Protein AF-A0A920FNK9-F1 (afdb_monomer)

Secondary structure (DSSP, 8-state):
---EEEEEEEETTSEEE-TT---GGG--GGGTTTS-TT--TTHHHHHHTEEEEEEEHHHHHHHHTTSS-S-TTSEEEEE-SS--S--TT-PEEE-S-HHHHHHHHHHH-SSEEEEES-HHHHHHHHHTT---EEEEEEES---SSSEESSSS-PPP--EEEEEEEE-TTS-EEEEEEE------STTSSPPGGG--S-HHHHHHHHHHHH-TTS-EEEEE--TTS-HHHHHHHHGGG-B-TTSPBPPEEEEPTT--HHHHHEEE-HHHHHHHS-PPEEEPHHHHTTTSEEEETTGGGS-HHHHHHHHHHHHHSEEEEEETTEEEEEE---EEEEEE-GGG-PPPHHHHTTEEEEEE------HHHHHHHHHHHHHHHH-HHHHHHHHHHHHHHHHHHHHHHHHHGGG-B--HHHHHHHHHHHHHTT--SSHHHHHHHHHHHHHHHHHT-SB--HHHHHHHHHHHHTTTS------PPP--------------------------------PPPP--------HHHHHHHHPPPP----S---BPP--EESS--TTPEE-HHHHHHHHHHTT--TTSPP---EEPPPPPPEEEEEEE----TTHHHHHHHHHHHHHHTTGGG---EEEEEEEETTEEEEEEEEE-HHHHHHHHHT-----S---HHHHHHHHHHHHHHH-B-TT-EEEEE--------TTS-HHHHHHHHHHHHHHHHTT-SEEEEEE----TTTTTHHHHHHTTTTPEEEE--

Radius of gyration: 37.66 Å; Cα contacts (8 Å, |Δi|>4): 1183; chains: 1; bounding box: 85×75×133 Å

Solvent-accessible surface area (backbone atoms only — not comparable to full-atom values): 43661 Å² total; per-residue (Å²): 127,38,44,33,32,39,64,50,61,29,28,75,79,48,31,57,24,39,80,88,61,54,65,64,87,79,65,46,63,75,73,52,68,86,52,71,104,75,82,57,92,58,48,71,66,52,56,74,51,44,50,36,38,39,31,35,47,74,44,52,57,55,49,53,76,73,55,74,77,92,57,90,87,48,51,34,39,32,43,40,99,67,80,71,96,73,70,94,75,81,55,46,74,43,73,81,64,66,68,66,52,47,60,55,46,42,74,72,43,92,39,22,33,33,46,46,70,55,15,66,57,48,36,53,38,55,76,65,70,61,59,52,33,40,35,44,31,42,37,88,44,76,70,95,53,48,42,35,60,48,74,62,96,69,83,92,78,59,67,38,79,72,46,75,52,75,51,97,76,66,35,38,36,41,31,30,34,69,59,80,84,76,93,58,77,87,46,72,60,61,58,56,79,75,59,75,72,62,60,70,56,52,49,52,51,51,39,39,71,41,38,53,77,64,37,27,39,35,43,35,32,66,92,85,72,51,63,69,56,52,60,58,13,49,53,76,65,40,65,38,100,86,74,46,79,40,38,77,35,75,51,58,69,81,62,48,68,53,54,39,69,22,53,75,51,67,83,48,37,84,78,71,78,66,47,71,63,50,82,9,51,49,50,63,6,38,73,18,27,36,36,29,62,45,48,58,67,41,58,66,72,59,52,50,54,49,53,47,17,35,68,69,29,36,45,76,49,74,57,92,92,43,78,46,81,44,67,18,44,20,34,36,40,32,32,35,39,65,91,82,44,72,63,56,68,77,61,48,69,64,31,31,29,22,37,76,55,74,91,84,64,51,75,66,54,49,51,50,51,53,48,56,52,47,49,36,72,76,39,34,59,63,47,45,60,71,47,41,65,60,44,52,52,50,38,52,51,43,52,52,19,38,70,43,43,83,69,44,42,78,55,70,69,56,54,51,52,45,51,54,51,41,57,75,71,67,60,80,79,63,60,64,54,54,30,23,56,54,41,9,37,39,43,18,19,66,74,68,48,62,46,55,53,69,68,27,42,55,51,17,46,54,36,41,38,61,66,70,58,74,80,77,79,77,83,77,80,85,79,80,87,80,87,84,89,84,92,87,88,82,90,81,84,89,87,84,83,89,84,90,83,90,83,92,82,89,77,98,79,77,82,60,78,66,71,75,71,82,87,65,88,56,64,74,60,48,51,62,71,65,63,81,81,82,85,75,93,76,77,98,66,73,62,37,69,64,57,70,29,77,62,80,52,102,70,36,47,77,32,63,70,57,14,51,54,49,15,54,76,69,69,60,50,95,90,56,84,73,48,50,20,17,28,41,55,80,73,63,37,38,39,42,36,39,42,51,31,22,48,56,96,57,31,58,61,38,46,30,49,51,50,47,41,54,64,67,61,48,45,82,77,47,86,45,34,34,29,35,39,36,36,43,66,71,39,82,44,68,80,30,81,72,36,48,41,65,55,51,51,52,57,56,73,66,60,49,69,51,32,44,60,34,54,58,50,62,52,50,50,56,46,49,54,50,42,67,74,60,34,43,55,79,75,21,34,40,38,39,38,42,82,80,62,74,48,66,56,101,88,51,55,64,68,58,51,48,53,52,33,38,56,50,47,26,60,49,35,73,62,40,80,42,40,37,36,40,27,49,74,57,55,93,90,40,66,61,52,61,55,67,54,35,73,82,26,82,49,43,78,41,81,46,124

pLDDT: mean 73.98, std 18.45, range [22.45, 96.62]

Nearest PDB structures (foldseek):
  8osg-assembly1_B  TM=8.696E-01  e=8.739E-23  Nostoc sp. PCC 7120 = FACHB-418
  8osf-assembly1_A  TM=8.757E-01  e=1.902E-21  Nostoc sp. PCC 7120 = FACHB-418
  8osf-assembly1_D  TM=8.673E-01  e=5.791E-20  Nostoc sp. PCC 7120 = FACHB-418
  8osf-assembly1_E  TM=8.632E-01  e=6.851E-20  Nostoc sp. PCC 7120 = FACHB-418
  8osh-assembly1_B  TM=8.498E-01  e=2.627E-19  Nostoc sp. PCC 7120 = FACHB-418

Structure (mmCIF, N/CA/C/O backbone):
data_AF-A0A920FNK9-F1
#
_entry.id   AF-A0A920FNK9-F1
#
loop_
_atom_site.group_PDB
_atom_site.id
_atom_site.type_symbol
_atom_site.label_atom_id
_atom_site.label_alt_id
_atom_site.label_comp_id
_atom_site.label_asym_id
_atom_site.label_entity_id
_atom_site.label_seq_id
_atom_site.pdbx_PDB_ins_code
_atom_site.Cartn_x
_atom_site.Cartn_y
_atom_site.Cartn_z
_atom_site.occupancy
_atom_site.B_iso_or_equiv
_atom_site.auth_seq_id
_atom_site.auth_comp_id
_atom_site.auth_asym_id
_atom_site.auth_atom_id
_atom_site.pdbx_PDB_model_num
ATOM 1 N N . MET A 1 1 ? 23.063 -9.721 -36.815 1.00 60.94 1 MET A N 1
ATOM 2 C CA . MET A 1 1 ? 22.077 -9.275 -37.817 1.00 60.94 1 MET A CA 1
ATOM 3 C C . MET A 1 1 ? 21.977 -7.776 -37.701 1.00 60.94 1 MET A C 1
ATOM 5 O O . MET A 1 1 ? 22.149 -7.260 -36.605 1.00 60.94 1 MET A O 1
ATOM 9 N N . SER A 1 2 ? 21.777 -7.105 -38.820 1.00 78.00 2 SER A N 1
ATOM 10 C CA . SER A 1 2 ? 21.574 -5.665 -38.888 1.00 78.00 2 SER A CA 1
ATOM 11 C C . SER A 1 2 ? 20.220 -5.295 -38.267 1.00 78.00 2 SER A C 1
ATOM 13 O O . SER A 1 2 ? 19.192 -5.883 -38.608 1.00 78.00 2 SER A O 1
ATOM 15 N N . GLU A 1 3 ? 20.236 -4.366 -37.308 1.00 86.56 3 GLU A N 1
ATOM 16 C CA . GLU A 1 3 ? 19.030 -3.858 -36.639 1.00 86.56 3 GLU A CA 1
ATOM 17 C C . GLU A 1 3 ? 18.458 -2.673 -37.420 1.00 86.56 3 GLU A C 1
ATOM 19 O O . GLU A 1 3 ? 19.208 -1.818 -37.898 1.00 86.56 3 GLU A O 1
ATOM 24 N N . VAL A 1 4 ? 17.134 -2.600 -37.521 1.00 88.50 4 VAL A N 1
ATOM 25 C CA . VAL A 1 4 ? 16.397 -1.421 -37.976 1.00 88.50 4 VAL A CA 1
ATOM 26 C C . VAL A 1 4 ? 16.163 -0.522 -36.771 1.00 88.50 4 VAL A C 1
ATOM 28 O O . VAL A 1 4 ? 15.435 -0.879 -35.844 1.00 88.50 4 VAL A O 1
ATOM 31 N N . ILE A 1 5 ? 16.790 0.648 -36.782 1.00 90.56 5 ILE A N 1
ATOM 32 C CA . ILE A 1 5 ? 16.774 1.590 -35.668 1.00 90.56 5 ILE A CA 1
ATOM 33 C C . ILE A 1 5 ? 16.030 2.853 -36.090 1.00 90.56 5 ILE A C 1
ATOM 35 O O . ILE A 1 5 ? 16.429 3.521 -37.046 1.00 90.56 5 ILE A O 1
ATOM 39 N N . LEU A 1 6 ? 14.988 3.218 -35.343 1.00 90.19 6 LEU A N 1
ATOM 40 C CA . LEU A 1 6 ? 14.346 4.526 -35.446 1.00 90.19 6 LEU A CA 1
ATOM 41 C C . LEU A 1 6 ? 15.038 5.490 -34.476 1.00 90.19 6 LEU A C 1
ATOM 43 O O . LEU A 1 6 ? 14.807 5.414 -33.274 1.00 90.19 6 LEU A O 1
ATOM 47 N N . TYR A 1 7 ? 15.892 6.373 -34.997 1.00 87.94 7 TYR A N 1
ATOM 48 C CA . TYR A 1 7 ? 16.562 7.430 -34.228 1.00 87.94 7 TYR A CA 1
ATOM 49 C C . TYR A 1 7 ? 15.921 8.777 -34.563 1.00 87.94 7 TYR A C 1
ATOM 51 O O . TYR A 1 7 ? 16.027 9.219 -35.710 1.00 87.94 7 TYR A O 1
ATOM 59 N N . ILE A 1 8 ? 15.248 9.418 -33.600 1.00 87.06 8 ILE A N 1
ATOM 60 C CA . ILE A 1 8 ? 14.471 10.643 -33.851 1.00 87.06 8 ILE A CA 1
ATOM 61 C C . ILE A 1 8 ? 14.294 11.524 -32.605 1.00 87.06 8 ILE A C 1
ATOM 63 O O . ILE A 1 8 ? 14.199 11.024 -31.484 1.00 87.06 8 ILE A O 1
ATOM 67 N N . ALA A 1 9 ? 14.213 12.841 -32.809 1.00 85.81 9 ALA A N 1
ATOM 68 C CA . ALA A 1 9 ? 13.863 13.813 -31.774 1.00 85.81 9 ALA A CA 1
ATOM 69 C C . ALA A 1 9 ? 12.359 14.138 -31.795 1.00 85.81 9 ALA A C 1
ATOM 71 O O . ALA A 1 9 ? 11.757 14.234 -32.865 1.00 85.81 9 ALA A O 1
ATOM 72 N N . VAL A 1 10 ? 11.753 14.307 -30.619 1.00 86.50 10 VAL A N 1
ATOM 73 C CA . VAL A 1 10 ? 10.321 14.580 -30.441 1.00 86.50 10 VAL A CA 1
ATOM 74 C C . VAL A 1 10 ? 10.114 15.682 -29.396 1.00 86.50 10 VAL A C 1
ATOM 76 O O . VAL A 1 10 ? 10.847 15.764 -28.409 1.00 86.50 10 VAL A O 1
ATOM 79 N N . SER A 1 11 ? 9.109 16.525 -29.611 1.00 84.06 11 SER A N 1
ATOM 80 C CA . SER A 1 11 ? 8.631 17.520 -28.648 1.00 84.06 11 SER A CA 1
ATOM 81 C C . SER A 1 11 ? 7.844 16.860 -27.501 1.00 84.06 11 SER A C 1
ATOM 83 O O . SER A 1 11 ? 7.401 15.716 -27.619 1.00 84.06 11 SER A O 1
ATOM 85 N N . LEU A 1 12 ? 7.599 17.565 -26.392 1.00 78.19 12 LEU A N 1
ATOM 86 C CA . LEU A 1 12 ? 6.848 17.019 -25.245 1.00 78.19 12 LEU A CA 1
ATOM 87 C C . LEU A 1 12 ? 5.403 16.621 -25.590 1.00 78.19 12 LEU A C 1
ATOM 89 O O . LEU A 1 12 ? 4.843 15.720 -24.972 1.00 78.19 12 LEU A O 1
ATOM 93 N N . ASP A 1 13 ? 4.807 17.266 -26.589 1.00 78.12 13 ASP A N 1
ATOM 94 C CA . ASP A 1 13 ? 3.483 16.962 -27.141 1.00 78.12 13 ASP A CA 1
ATOM 95 C C . ASP A 1 13 ? 3.494 15.966 -28.318 1.00 78.12 13 ASP A C 1
ATOM 97 O O . ASP A 1 13 ? 2.445 15.683 -28.906 1.00 78.12 13 ASP A O 1
ATOM 101 N N . GLY A 1 14 ? 4.650 15.370 -28.632 1.00 80.38 14 GLY A N 1
ATOM 102 C CA . GLY A 1 14 ? 4.762 14.242 -29.563 1.00 80.38 14 GLY A CA 1
ATOM 103 C C . GLY A 1 14 ? 4.848 14.619 -31.046 1.00 80.38 14 GLY A C 1
ATOM 104 O O . GLY A 1 14 ? 4.527 13.793 -31.912 1.00 80.38 14 GLY A O 1
ATOM 105 N N . PHE A 1 15 ? 5.279 15.841 -31.355 1.00 85.19 15 PHE A N 1
ATOM 106 C CA . PHE A 1 15 ? 5.540 16.309 -32.716 1.00 85.19 15 PHE A CA 1
ATOM 107 C C . PHE A 1 15 ? 7.036 16.223 -33.053 1.00 85.19 15 PHE A C 1
ATOM 109 O O . PHE A 1 15 ? 7.897 16.439 -32.205 1.00 85.19 15 PHE A O 1
ATOM 116 N N . ILE A 1 16 ? 7.344 15.890 -34.307 1.00 86.00 16 ILE A N 1
ATOM 117 C CA . ILE A 1 16 ? 8.718 15.799 -34.840 1.00 86.00 16 ILE A CA 1
ATOM 118 C C . ILE A 1 16 ? 9.100 17.027 -35.674 1.00 86.00 16 ILE A C 1
ATOM 120 O O . ILE A 1 16 ? 10.277 17.280 -35.904 1.00 86.00 16 ILE A O 1
ATOM 124 N N . ALA A 1 17 ? 8.107 17.780 -36.148 1.00 83.94 17 ALA A N 1
ATOM 125 C CA . ALA A 1 17 ? 8.296 19.037 -36.862 1.00 83.94 17 ALA A CA 1
ATOM 126 C C . ALA A 1 17 ? 7.014 19.885 -36.780 1.00 83.94 17 ALA A C 1
ATOM 128 O O . ALA A 1 17 ? 5.923 19.306 -36.723 1.00 83.94 17 ALA A O 1
ATOM 129 N N . PRO A 1 18 ? 7.093 21.225 -36.845 1.00 83.50 18 PRO A N 1
ATOM 130 C CA . PRO A 1 18 ? 5.927 22.097 -36.972 1.00 83.50 18 PRO A CA 1
ATOM 131 C C . PRO A 1 18 ? 5.222 21.914 -38.337 1.00 83.50 18 PRO A C 1
ATOM 133 O O . PRO A 1 18 ? 5.713 21.182 -39.204 1.00 83.50 18 PRO A O 1
ATOM 136 N N . PRO A 1 19 ? 4.069 22.569 -38.588 1.00 81.06 19 PRO A N 1
ATOM 137 C CA . PRO A 1 19 ? 3.312 22.406 -39.837 1.00 81.06 19 PRO A CA 1
ATOM 138 C C . PRO A 1 19 ? 4.106 22.764 -41.103 1.00 81.06 19 PRO A C 1
ATOM 140 O O . PRO A 1 19 ? 3.922 22.134 -42.144 1.00 81.06 19 PRO A O 1
ATOM 143 N N . ASN A 1 20 ? 5.026 23.727 -40.999 1.00 78.12 20 ASN A N 1
ATOM 144 C CA . ASN A 1 20 ? 5.933 24.131 -42.079 1.00 78.12 20 ASN A CA 1
ATOM 145 C C . ASN A 1 20 ? 7.049 23.103 -42.360 1.00 78.12 20 ASN A C 1
ATOM 147 O O . ASN A 1 20 ? 7.769 23.246 -43.338 1.00 78.12 20 ASN A O 1
ATOM 151 N N . GLY A 1 21 ? 7.192 22.070 -41.525 1.00 73.12 21 GLY A N 1
ATOM 152 C CA . GLY A 1 21 ? 8.229 21.051 -41.648 1.00 73.12 21 GLY A CA 1
ATOM 153 C C . GLY A 1 21 ? 9.612 21.478 -41.157 1.00 73.12 21 GLY A C 1
ATOM 154 O O . GLY A 1 21 ? 10.506 20.648 -41.210 1.00 73.12 21 GLY A O 1
ATOM 155 N N . SER A 1 22 ? 9.801 22.704 -40.662 1.00 74.94 22 SER A N 1
ATOM 156 C CA . SER A 1 22 ? 11.111 23.201 -40.215 1.00 74.94 22 SER A CA 1
ATOM 157 C C . SER A 1 22 ? 11.700 22.362 -39.067 1.00 74.94 22 SER A C 1
ATOM 159 O O . SER A 1 22 ? 10.977 21.802 -38.239 1.00 74.94 22 SER A O 1
ATOM 161 N N . VAL A 1 23 ? 13.030 22.288 -39.017 1.00 74.25 23 VAL A N 1
ATOM 162 C CA . VAL A 1 23 ? 13.797 21.674 -37.922 1.00 74.25 23 VAL A CA 1
ATOM 163 C C . VAL A 1 23 ? 14.470 22.715 -37.021 1.00 74.25 23 VAL A C 1
ATOM 165 O O . VAL A 1 23 ? 15.098 22.336 -36.043 1.00 74.25 23 VAL A O 1
ATOM 168 N N . ASP A 1 24 ? 14.266 24.013 -37.277 1.00 73.38 24 ASP A N 1
ATOM 169 C CA . ASP A 1 24 ? 14.942 25.131 -36.588 1.00 73.38 24 ASP A CA 1
ATOM 170 C C . ASP A 1 24 ? 14.664 25.160 -35.077 1.00 73.38 24 ASP A C 1
ATOM 172 O O . ASP A 1 24 ? 15.441 25.691 -34.290 1.00 73.38 24 ASP A O 1
ATOM 176 N N . TRP A 1 25 ? 13.554 24.556 -34.652 1.00 75.06 25 TRP A N 1
ATOM 177 C CA . TRP A 1 25 ? 13.193 24.402 -33.241 1.00 75.06 25 TRP A CA 1
ATOM 178 C C . TRP A 1 25 ? 14.169 23.498 -32.460 1.00 75.06 25 TRP A C 1
ATOM 180 O O . TRP A 1 25 ? 14.198 23.540 -31.229 1.00 75.06 25 TRP A O 1
ATOM 190 N N . LEU A 1 26 ? 14.969 22.691 -33.168 1.00 70.62 26 LEU A N 1
ATOM 191 C CA . LEU A 1 26 ? 16.077 21.907 -32.617 1.00 70.62 26 LEU A CA 1
ATOM 192 C C . LEU A 1 26 ? 17.373 22.730 -32.493 1.00 70.62 26 LEU A C 1
ATOM 194 O O . LEU A 1 26 ? 18.241 22.354 -31.712 1.00 70.62 26 LEU A O 1
ATOM 198 N N . ASP A 1 27 ? 17.477 23.852 -33.210 1.00 61.84 27 ASP A N 1
ATOM 199 C CA . ASP A 1 27 ? 18.672 24.703 -33.338 1.00 61.84 27 ASP A CA 1
ATOM 200 C C . ASP A 1 27 ? 18.608 25.983 -32.474 1.00 61.84 27 ASP A C 1
ATOM 202 O O . ASP A 1 27 ? 19.386 26.925 -32.655 1.00 61.84 27 ASP A O 1
ATOM 206 N N . GLU A 1 28 ? 17.684 26.067 -31.507 1.00 54.16 28 GLU A N 1
ATOM 207 C CA . GLU A 1 28 ? 17.593 27.245 -30.639 1.00 54.16 28 GLU A CA 1
ATOM 208 C C . GLU A 1 28 ? 18.903 27.469 -29.855 1.00 54.16 28 GLU A C 1
ATOM 210 O O . GLU A 1 28 ? 19.355 26.594 -29.117 1.00 54.16 28 GLU A O 1
ATOM 215 N N . LYS A 1 29 ? 19.460 28.690 -29.929 1.00 49.50 29 LYS A N 1
ATOM 216 C CA . LYS A 1 29 ? 20.692 29.137 -29.235 1.00 49.50 29 LYS A CA 1
ATOM 217 C C . LYS A 1 29 ? 20.780 28.753 -27.750 1.00 49.50 29 LYS A C 1
ATOM 219 O O . LYS A 1 29 ? 21.873 28.578 -27.229 1.00 49.50 29 LYS A O 1
ATOM 224 N N . ARG A 1 30 ? 19.647 28.541 -27.074 1.00 47.00 30 ARG A N 1
ATOM 225 C CA . ARG A 1 30 ? 19.576 28.043 -25.687 1.00 47.00 30 ARG A CA 1
ATOM 226 C C . ARG A 1 30 ? 20.180 26.644 -25.476 1.00 47.00 30 ARG A C 1
ATOM 228 O O . ARG A 1 30 ? 20.457 26.285 -24.340 1.00 47.00 30 ARG A O 1
ATOM 235 N N . PHE A 1 31 ? 20.338 25.850 -26.538 1.00 49.56 31 PHE A N 1
ATOM 236 C CA . PHE A 1 31 ? 21.009 24.546 -26.512 1.00 49.56 31 PHE A CA 1
ATOM 237 C C . PHE A 1 31 ? 22.522 24.659 -26.785 1.00 49.56 31 PHE A C 1
ATOM 239 O O . PHE A 1 31 ? 23.234 23.671 -26.643 1.00 49.56 31 PHE A O 1
ATOM 246 N N . GLN A 1 32 ? 23.003 25.856 -27.147 1.00 43.69 32 GLN A N 1
ATOM 247 C CA . GLN A 1 32 ? 24.414 26.204 -27.369 1.00 43.69 32 GLN A CA 1
ATOM 248 C C . GLN A 1 32 ? 24.965 27.122 -26.257 1.00 43.69 32 GLN A C 1
ATOM 250 O O . GLN A 1 32 ? 26.163 27.124 -25.982 1.00 43.69 32 GLN A O 1
ATOM 255 N N . ASP A 1 33 ? 24.104 27.880 -25.569 1.00 40.19 33 ASP A N 1
ATOM 256 C CA . ASP A 1 33 ? 24.490 28.749 -24.454 1.00 40.19 33 ASP A CA 1
ATOM 257 C C . ASP A 1 33 ? 24.756 27.934 -23.175 1.00 40.19 33 ASP A C 1
ATOM 259 O O . ASP A 1 33 ? 23.864 27.687 -22.362 1.00 40.19 33 ASP A O 1
ATOM 263 N N . GLY A 1 34 ? 26.016 27.535 -22.982 1.00 43.62 34 GLY A N 1
ATOM 264 C CA . GLY A 1 34 ? 26.515 26.936 -21.736 1.00 43.62 34 GLY A CA 1
ATOM 265 C C . GLY A 1 34 ? 27.302 25.638 -21.901 1.00 43.62 34 GLY A C 1
ATOM 266 O O . GLY A 1 34 ? 27.902 25.181 -20.931 1.00 43.62 34 GLY A O 1
ATOM 267 N N . VAL A 1 35 ? 27.359 25.080 -23.111 1.00 39.47 35 VAL A N 1
ATOM 268 C CA . VAL A 1 35 ? 28.115 23.863 -23.419 1.00 39.47 35 VAL A CA 1
ATOM 269 C C . VAL A 1 35 ? 28.927 24.112 -24.687 1.00 39.47 35 VAL A C 1
ATOM 271 O O . VAL A 1 35 ? 28.447 24.770 -25.604 1.00 39.47 35 VAL A O 1
ATOM 274 N N . GLY A 1 36 ? 30.190 23.676 -24.710 1.00 40.16 36 GLY A N 1
ATOM 275 C CA . GLY A 1 36 ? 31.099 23.917 -25.836 1.00 40.16 36 GLY A CA 1
ATOM 276 C C . GLY A 1 36 ? 30.513 23.461 -27.176 1.00 40.16 36 GLY A C 1
ATOM 277 O O . GLY A 1 36 ? 29.652 22.586 -27.208 1.00 40.16 36 GLY A O 1
ATOM 278 N N . GLU A 1 37 ? 31.022 24.028 -28.271 1.00 45.09 37 GLU A N 1
ATOM 279 C CA . GLU A 1 37 ? 30.599 23.850 -29.678 1.00 45.09 37 GLU A CA 1
ATOM 280 C C . GLU A 1 37 ? 30.575 22.384 -30.206 1.00 45.09 37 GLU A C 1
ATOM 282 O O . GLU A 1 37 ? 30.440 22.151 -31.405 1.00 45.09 37 GLU A O 1
ATOM 287 N N . GLU A 1 38 ? 30.704 21.368 -29.345 1.00 47.91 38 GLU A N 1
ATOM 288 C CA . GLU A 1 38 ? 30.935 19.962 -29.694 1.00 47.91 38 GLU A CA 1
ATOM 289 C C . GLU A 1 38 ? 29.855 18.955 -29.238 1.00 47.91 38 GLU A C 1
ATOM 291 O O . GLU A 1 38 ? 29.953 17.784 -29.622 1.00 47.91 38 GLU A O 1
ATOM 296 N N . GLU A 1 39 ? 28.827 19.332 -28.464 1.00 57.03 39 GLU A N 1
ATOM 297 C CA . GLU A 1 39 ? 27.787 18.370 -28.041 1.00 57.03 39 GLU A CA 1
ATOM 298 C C . GLU A 1 39 ? 26.797 18.025 -29.173 1.00 57.03 39 GLU A C 1
ATOM 300 O O . GLU A 1 39 ? 26.060 18.872 -29.665 1.00 57.03 39 GLU A O 1
ATOM 305 N N . ASP A 1 40 ? 26.756 16.748 -29.580 1.00 62.38 40 ASP A N 1
ATOM 306 C CA . ASP A 1 40 ? 25.964 16.246 -30.718 1.00 62.38 40 ASP A CA 1
ATOM 307 C C . ASP A 1 40 ? 24.857 15.248 -30.319 1.00 62.38 40 ASP A C 1
ATOM 309 O O . ASP A 1 40 ? 24.348 14.500 -31.158 1.00 62.38 40 ASP A O 1
ATOM 313 N N . PHE A 1 41 ? 24.535 15.162 -29.025 1.00 68.06 41 PHE A N 1
ATOM 314 C CA . PHE A 1 41 ? 23.553 14.228 -28.454 1.00 68.06 41 PHE A CA 1
ATOM 315 C C . PHE A 1 41 ? 23.780 12.743 -28.818 1.00 68.06 41 PHE A C 1
ATOM 317 O O . PHE A 1 41 ? 22.845 11.942 -28.799 1.00 68.06 41 PHE A O 1
ATOM 324 N N . GLY A 1 42 ? 25.022 12.352 -29.139 1.00 69.44 42 GLY A N 1
ATOM 325 C CA . GLY A 1 42 ? 25.382 10.989 -29.542 1.00 69.44 42 GLY A CA 1
ATOM 326 C C . GLY A 1 42 ? 25.190 10.691 -31.035 1.00 69.44 42 GLY A C 1
ATOM 327 O O . GLY A 1 42 ? 25.428 9.556 -31.465 1.00 69.44 42 GLY A O 1
ATOM 328 N N . TYR A 1 43 ? 24.815 11.689 -31.840 1.00 76.31 43 TYR A N 1
ATOM 329 C CA . TYR A 1 43 ? 24.506 11.554 -33.264 1.00 76.31 43 TYR A CA 1
ATOM 330 C C . TYR A 1 43 ? 25.689 11.040 -34.101 1.00 76.31 43 TYR A C 1
ATOM 332 O O . TYR A 1 43 ? 25.535 10.070 -34.848 1.00 76.31 43 TYR A O 1
ATOM 340 N N . LYS A 1 44 ? 26.903 11.591 -33.943 1.00 78.19 44 LYS A N 1
ATOM 341 C CA . LYS A 1 44 ? 28.099 11.129 -34.680 1.00 78.19 44 LYS A CA 1
ATOM 342 C C . LYS A 1 44 ? 28.467 9.695 -34.297 1.00 78.19 44 LYS A C 1
ATOM 344 O O . LYS A 1 44 ? 28.921 8.927 -35.145 1.00 78.19 44 LYS A O 1
ATOM 349 N N . SER A 1 45 ? 28.275 9.312 -33.032 1.00 78.88 45 SER A N 1
ATOM 350 C CA . SER A 1 45 ? 28.513 7.938 -32.558 1.00 78.88 45 SER A CA 1
ATOM 351 C C . SER A 1 45 ? 27.512 6.949 -33.162 1.00 78.88 45 SER A C 1
ATOM 353 O O . SER A 1 45 ? 27.892 5.866 -33.617 1.00 78.88 45 SER A O 1
ATOM 355 N N . PHE A 1 46 ? 26.239 7.339 -33.239 1.00 84.31 46 PHE A N 1
ATOM 356 C CA . PHE A 1 46 ? 25.200 6.560 -33.903 1.00 84.31 46 PHE A CA 1
ATOM 357 C C . PHE A 1 46 ? 25.497 6.384 -35.400 1.00 84.31 46 PHE A C 1
ATOM 359 O O . PHE A 1 46 ? 25.559 5.250 -35.877 1.00 84.31 46 PHE A O 1
ATOM 366 N N . LEU A 1 47 ? 25.794 7.471 -36.119 1.00 82.69 47 LEU A N 1
ATOM 367 C CA . LEU A 1 47 ? 26.013 7.462 -37.570 1.00 82.69 47 LEU A CA 1
ATOM 368 C C . LEU A 1 47 ? 27.211 6.593 -38.006 1.00 82.69 47 LEU A C 1
ATOM 370 O O . LEU A 1 47 ? 27.202 6.004 -39.091 1.00 82.69 47 LEU A O 1
ATOM 374 N N . LYS A 1 48 ? 28.236 6.431 -37.155 1.00 84.25 48 LYS A N 1
ATOM 375 C CA . LYS A 1 48 ? 29.362 5.498 -37.396 1.00 84.25 48 LYS A CA 1
ATOM 376 C C . LYS A 1 48 ? 28.918 4.030 -37.498 1.00 84.25 48 LYS A C 1
ATOM 378 O O . LYS A 1 48 ? 29.554 3.241 -38.206 1.00 84.25 48 LYS A O 1
ATOM 383 N N . ASN A 1 49 ? 27.819 3.684 -36.827 1.00 85.69 49 ASN A N 1
ATOM 384 C CA . ASN A 1 49 ? 27.256 2.336 -36.741 1.00 85.69 49 ASN A CA 1
ATOM 385 C C . ASN A 1 49 ? 26.081 2.092 -37.705 1.00 85.69 49 ASN A C 1
ATOM 387 O O . ASN A 1 49 ? 25.410 1.064 -37.597 1.00 85.69 49 ASN A O 1
ATOM 391 N N . VAL A 1 50 ? 25.836 3.018 -38.633 1.00 87.50 50 VAL A N 1
ATOM 392 C CA . VAL A 1 50 ? 24.805 2.912 -39.672 1.00 87.50 50 VAL A CA 1
ATOM 393 C C . VAL A 1 50 ? 25.472 2.662 -41.023 1.00 87.50 50 VAL A C 1
ATOM 395 O O . VAL A 1 50 ? 26.397 3.391 -41.395 1.00 87.50 50 VAL A O 1
ATOM 398 N N . ASP A 1 51 ? 24.994 1.654 -41.749 1.00 86.06 51 ASP A N 1
ATOM 399 C CA . ASP A 1 51 ? 25.428 1.350 -43.123 1.00 86.06 51 ASP A CA 1
ATOM 400 C C . ASP A 1 51 ? 24.394 1.800 -44.161 1.00 86.06 51 ASP A C 1
ATOM 402 O O . ASP A 1 51 ? 24.766 2.238 -45.248 1.00 86.06 51 ASP A O 1
ATOM 406 N N . LEU A 1 52 ? 23.106 1.710 -43.816 1.00 88.12 52 LEU A N 1
ATOM 407 C CA . LEU A 1 52 ? 21.985 1.984 -44.710 1.00 88.12 52 LEU A CA 1
ATOM 408 C C . LEU A 1 52 ? 21.033 2.994 -44.075 1.00 88.12 52 LEU A C 1
ATOM 410 O O . LEU A 1 52 ? 20.583 2.790 -42.948 1.00 88.12 52 LEU A O 1
ATOM 414 N N . ILE A 1 53 ? 20.688 4.043 -44.812 1.00 89.81 53 ILE A N 1
ATOM 415 C CA . ILE A 1 53 ? 19.654 5.008 -44.440 1.00 89.81 53 ILE A CA 1
ATOM 416 C C . ILE A 1 53 ? 18.416 4.715 -45.277 1.00 89.81 53 ILE A C 1
ATOM 418 O O . ILE A 1 53 ? 18.490 4.620 -46.500 1.00 89.81 53 ILE A O 1
ATOM 422 N N . VAL A 1 54 ? 17.272 4.572 -44.622 1.00 89.88 54 VAL A N 1
ATOM 423 C CA . VAL A 1 54 ? 15.983 4.343 -45.270 1.00 89.88 54 VAL A CA 1
ATOM 424 C C . VAL A 1 54 ? 15.074 5.513 -44.942 1.00 89.88 54 VAL A C 1
ATOM 426 O O . VAL A 1 54 ? 14.831 5.789 -43.770 1.00 89.88 54 VAL A O 1
ATOM 429 N N . MET A 1 55 ? 14.560 6.189 -45.967 1.00 89.25 55 MET A N 1
ATOM 430 C CA . MET A 1 55 ? 13.690 7.350 -45.791 1.00 89.25 55 MET A CA 1
ATOM 431 C C . MET A 1 55 ? 12.561 7.409 -46.817 1.00 89.25 55 MET A C 1
ATOM 433 O O . MET A 1 55 ? 12.599 6.754 -47.857 1.00 89.25 55 MET A O 1
ATOM 437 N N . GLY A 1 56 ? 11.529 8.195 -46.516 1.00 88.00 56 GLY A N 1
ATOM 438 C CA . GLY A 1 56 ? 10.440 8.476 -47.451 1.00 88.00 56 GLY A CA 1
ATOM 439 C C . GLY A 1 56 ? 10.745 9.675 -48.348 1.00 88.00 56 GLY A C 1
ATOM 440 O O . GLY A 1 56 ? 11.517 10.558 -47.972 1.00 88.00 56 GLY A O 1
ATOM 441 N N . ARG A 1 57 ? 10.074 9.758 -49.505 1.00 85.12 57 ARG A N 1
ATOM 442 C CA . ARG A 1 57 ? 10.267 10.847 -50.479 1.00 85.12 57 ARG A CA 1
ATOM 443 C C . ARG A 1 57 ? 10.137 12.255 -49.887 1.00 85.12 57 ARG A C 1
ATOM 445 O O . ARG A 1 57 ? 10.997 13.086 -50.129 1.00 85.12 57 ARG A O 1
ATOM 452 N N . LYS A 1 58 ? 9.113 12.508 -49.064 1.00 82.00 58 LYS A N 1
ATOM 453 C CA . LYS A 1 58 ? 8.899 13.827 -48.434 1.00 82.00 58 LYS A CA 1
ATOM 454 C C . LYS A 1 58 ? 10.061 14.247 -47.528 1.00 82.00 58 LYS A C 1
ATOM 456 O O . LYS A 1 58 ? 10.372 15.427 -47.448 1.00 82.00 58 LYS A O 1
ATOM 461 N N . SER A 1 59 ? 10.677 13.291 -46.830 1.00 82.94 59 SER A N 1
ATOM 462 C CA . SER A 1 59 ? 11.848 13.555 -45.987 1.00 82.94 59 SER A CA 1
ATOM 463 C C . SER A 1 59 ? 13.100 13.778 -46.829 1.00 82.94 59 SER A C 1
ATOM 465 O O . SER A 1 59 ? 13.889 14.647 -46.492 1.00 82.94 59 SER A O 1
ATOM 467 N N . TYR A 1 60 ? 13.243 13.049 -47.937 1.00 84.69 60 TYR A N 1
ATOM 468 C CA . TYR A 1 60 ? 14.312 13.278 -48.906 1.00 84.69 60 TYR A CA 1
ATOM 469 C C . TYR A 1 60 ? 14.239 14.684 -49.518 1.00 84.69 60 TYR A C 1
ATOM 471 O O . TYR A 1 60 ? 15.219 15.413 -49.447 1.00 84.69 60 TYR A O 1
ATOM 479 N N . ASP A 1 61 ? 13.074 15.089 -50.035 1.00 82.75 61 ASP A N 1
ATOM 480 C CA . ASP A 1 61 ? 12.875 16.420 -50.630 1.00 82.75 61 ASP A CA 1
ATOM 481 C C . ASP A 1 61 ? 13.192 17.535 -49.626 1.00 82.75 61 ASP A C 1
ATOM 483 O O . ASP A 1 61 ? 13.919 18.469 -49.935 1.00 82.75 61 ASP A O 1
ATOM 487 N N . GLN A 1 62 ? 12.733 17.375 -48.384 1.00 77.19 62 GLN A N 1
ATOM 488 C CA . GLN A 1 62 ? 13.011 18.327 -47.316 1.00 77.19 62 GLN A CA 1
ATOM 489 C C . GLN A 1 62 ? 14.508 18.435 -46.977 1.00 77.19 62 GLN A C 1
ATOM 491 O O . GLN A 1 62 ? 14.974 19.510 -46.619 1.00 77.19 62 GLN A O 1
ATOM 496 N N . ILE A 1 63 ? 15.267 17.338 -47.064 1.00 79.00 63 ILE A N 1
ATOM 497 C CA . ILE A 1 63 ? 16.717 17.369 -46.826 1.00 79.00 63 ILE A CA 1
ATOM 498 C C . ILE A 1 63 ? 17.437 18.158 -47.922 1.00 79.00 63 ILE A C 1
ATOM 500 O O . ILE A 1 63 ? 18.410 18.845 -47.625 1.00 79.00 63 ILE A O 1
ATOM 504 N N . LEU A 1 64 ? 16.950 18.094 -49.164 1.00 79.62 64 LEU A N 1
ATOM 505 C CA . LEU A 1 64 ? 17.513 18.868 -50.274 1.00 79.62 64 LEU A CA 1
ATOM 506 C C . LEU A 1 64 ? 17.320 20.376 -50.083 1.00 79.62 64 LEU A C 1
ATOM 508 O O . LEU A 1 64 ? 18.196 21.154 -50.451 1.00 79.62 64 LEU A O 1
ATOM 512 N N . ASP A 1 65 ? 16.218 20.787 -49.453 1.00 74.94 65 ASP A N 1
ATOM 513 C CA . ASP A 1 65 ? 15.952 22.198 -49.150 1.00 74.94 65 ASP A CA 1
ATOM 514 C C . ASP A 1 65 ? 16.954 22.791 -48.133 1.00 74.94 65 ASP A C 1
ATOM 516 O O . ASP A 1 65 ? 17.089 24.012 -48.045 1.00 74.94 65 ASP A O 1
ATOM 520 N N . PHE A 1 66 ? 17.689 21.952 -47.387 1.00 68.81 66 PHE A N 1
ATOM 521 C CA . PHE A 1 66 ? 18.713 22.383 -46.425 1.00 68.81 66 PHE A CA 1
ATOM 522 C C . PHE A 1 66 ? 20.096 22.656 -47.051 1.00 68.81 66 PHE A C 1
ATOM 524 O O . PHE A 1 66 ? 21.001 23.091 -46.338 1.00 68.81 66 PHE A O 1
ATOM 531 N N . GLY A 1 67 ? 20.273 22.450 -48.363 1.00 71.75 67 GLY A N 1
ATOM 532 C CA . GLY A 1 67 ? 21.514 22.756 -49.082 1.00 71.75 67 GLY A CA 1
ATOM 533 C C . GLY A 1 67 ? 22.300 21.513 -49.508 1.00 71.75 67 GLY A C 1
ATOM 534 O O . GLY A 1 67 ? 21.808 20.703 -50.292 1.00 71.75 67 GLY A O 1
ATOM 535 N N . GLU A 1 68 ? 23.556 21.384 -49.067 1.00 75.38 68 GLU A N 1
ATOM 536 C CA . GLU A 1 68 ? 24.410 20.251 -49.451 1.00 75.38 68 GLU A CA 1
ATOM 537 C C . GLU A 1 68 ? 23.934 18.930 -48.831 1.00 75.38 68 GLU A C 1
ATOM 539 O O . GLU A 1 68 ? 23.499 18.873 -47.680 1.00 75.38 68 GLU A O 1
ATOM 544 N N . TRP A 1 69 ? 24.050 17.841 -49.596 1.00 80.56 69 TRP A N 1
ATOM 545 C CA . TRP A 1 69 ? 23.615 16.518 -49.156 1.00 80.56 69 TRP A CA 1
ATOM 546 C C . TRP A 1 69 ? 24.406 16.051 -47.915 1.00 80.56 69 TRP A C 1
ATOM 548 O O . TRP A 1 69 ? 25.622 15.860 -48.004 1.00 80.56 69 TRP A O 1
ATOM 558 N N . PRO A 1 70 ? 23.745 15.785 -46.771 1.00 73.81 70 PRO A N 1
ATOM 559 C CA . PRO A 1 70 ? 24.434 15.561 -45.498 1.00 73.81 70 PRO A CA 1
ATOM 560 C C . PRO A 1 70 ? 25.030 14.151 -45.339 1.00 73.81 70 PRO A C 1
ATOM 562 O O . PRO A 1 70 ? 25.700 13.878 -44.341 1.00 73.81 70 PRO A O 1
ATOM 565 N N . TYR A 1 71 ? 24.797 13.236 -46.292 1.00 83.38 71 TYR A N 1
ATOM 566 C CA . TYR A 1 71 ? 25.188 11.822 -46.188 1.00 83.38 71 TYR A CA 1
ATOM 567 C C . TYR A 1 71 ? 25.998 11.305 -47.398 1.00 83.38 71 TYR A C 1
ATOM 569 O O . TYR A 1 71 ? 25.599 10.310 -48.007 1.00 83.38 71 TYR A O 1
ATOM 577 N N . PRO A 1 72 ? 27.134 11.929 -47.765 1.00 71.12 72 PRO A N 1
ATOM 578 C CA . PRO A 1 72 ? 27.868 11.623 -49.004 1.00 71.12 72 PRO A CA 1
ATOM 579 C C . PRO A 1 72 ? 28.498 10.216 -49.070 1.00 71.12 72 PRO A C 1
ATOM 581 O O . PRO A 1 72 ? 28.912 9.787 -50.138 1.00 71.12 72 PRO A O 1
ATOM 584 N N . GLU A 1 73 ? 28.556 9.476 -47.956 1.00 75.69 73 GLU A N 1
ATOM 585 C CA . GLU A 1 73 ? 29.202 8.150 -47.862 1.00 75.69 73 GLU A CA 1
ATOM 586 C C . GLU A 1 73 ? 28.266 7.046 -47.332 1.00 75.69 73 GLU A C 1
ATOM 588 O O . GLU A 1 73 ? 28.712 5.958 -46.957 1.00 75.69 73 GLU A O 1
ATOM 593 N N . LYS A 1 74 ? 26.961 7.322 -47.220 1.00 82.94 74 LYS A N 1
ATOM 594 C CA . LYS A 1 74 ? 25.978 6.363 -46.696 1.00 82.94 74 LYS A CA 1
ATOM 595 C C . LYS A 1 74 ? 25.050 5.906 -47.803 1.00 82.94 74 LYS A C 1
ATOM 597 O O . LYS A 1 74 ? 24.408 6.725 -48.457 1.00 82.94 74 LYS A O 1
ATOM 602 N N . HIS A 1 75 ? 24.898 4.591 -47.942 1.00 86.56 75 HIS A N 1
ATOM 603 C CA . HIS A 1 75 ? 23.895 4.040 -48.840 1.00 86.56 75 HIS A CA 1
ATOM 604 C C . HIS A 1 75 ? 22.514 4.495 -48.380 1.00 86.56 75 HIS A C 1
ATOM 606 O O . HIS A 1 75 ? 22.108 4.222 -47.250 1.00 86.56 75 HIS A O 1
ATOM 612 N N . THR A 1 76 ? 21.800 5.197 -49.252 1.00 88.25 76 THR A N 1
ATOM 613 C CA . THR A 1 76 ? 20.495 5.768 -48.930 1.00 88.25 76 THR A CA 1
ATOM 614 C C . THR A 1 76 ? 19.441 5.201 -49.867 1.00 88.25 76 THR A C 1
ATOM 616 O O . THR A 1 76 ? 19.586 5.269 -51.086 1.00 88.25 76 THR A O 1
ATOM 619 N N . LYS A 1 77 ? 18.377 4.635 -49.293 1.00 88.69 77 LYS A N 1
ATOM 620 C CA . LYS A 1 77 ? 17.201 4.134 -50.007 1.00 88.69 77 LYS A CA 1
ATOM 621 C C . LYS A 1 77 ? 16.026 5.066 -49.755 1.00 88.69 77 LYS A C 1
ATOM 623 O O . LYS A 1 77 ? 15.639 5.286 -48.604 1.00 88.69 77 LYS A O 1
ATOM 628 N N . VAL A 1 78 ? 15.434 5.575 -50.827 1.00 88.06 78 VAL A N 1
ATOM 629 C CA . VAL A 1 78 ? 14.282 6.476 -50.759 1.00 88.06 78 VAL A CA 1
ATOM 630 C C . VAL A 1 78 ? 13.041 5.750 -51.261 1.00 88.06 78 VAL A C 1
ATOM 632 O O . VAL A 1 78 ? 12.929 5.441 -52.447 1.00 88.06 78 VAL A O 1
ATOM 635 N N . PHE A 1 79 ? 12.084 5.504 -50.368 1.00 87.12 79 PHE A N 1
ATOM 636 C CA . PHE A 1 79 ? 10.791 4.937 -50.739 1.00 87.12 79 PHE A CA 1
ATOM 637 C C . PHE A 1 79 ? 9.929 5.983 -51.449 1.00 87.12 79 PHE A C 1
ATOM 639 O O . PHE A 1 79 ? 9.625 7.048 -50.898 1.00 87.12 79 PHE A O 1
ATOM 646 N N . THR A 1 80 ? 9.528 5.667 -52.681 1.00 84.00 80 THR A N 1
ATOM 647 C CA . THR A 1 80 ? 8.693 6.529 -53.522 1.00 84.00 80 THR A CA 1
ATOM 648 C C . THR A 1 80 ? 7.811 5.704 -54.459 1.00 84.00 80 THR A C 1
ATOM 650 O O . THR A 1 80 ? 8.191 4.626 -54.903 1.00 84.00 80 THR A O 1
ATOM 653 N N . HIS A 1 81 ? 6.634 6.238 -54.791 1.00 80.06 81 HIS A N 1
ATOM 654 C CA . HIS A 1 81 ? 5.756 5.713 -55.849 1.00 80.06 81 HIS A CA 1
ATOM 655 C C . HIS A 1 81 ? 6.069 6.312 -57.230 1.00 80.06 81 HIS A C 1
ATOM 657 O O . HIS A 1 81 ? 5.400 6.017 -58.214 1.00 80.06 81 HIS A O 1
ATOM 663 N N . ARG A 1 82 ? 7.028 7.242 -57.298 1.00 79.12 82 ARG A N 1
ATOM 664 C CA . ARG A 1 82 ? 7.468 7.903 -58.530 1.00 79.12 82 ARG A CA 1
ATOM 665 C C . ARG A 1 82 ? 8.982 8.002 -58.513 1.00 79.12 82 ARG A C 1
ATOM 667 O O . ARG A 1 82 ? 9.538 8.735 -57.692 1.00 79.12 82 ARG A O 1
ATOM 674 N N . ILE A 1 83 ? 9.630 7.251 -59.394 1.00 79.31 83 ILE A N 1
ATOM 675 C CA . ILE A 1 83 ? 11.083 7.264 -59.543 1.00 79.31 83 ILE A CA 1
ATOM 676 C C . ILE A 1 83 ? 11.456 8.473 -60.418 1.00 79.31 83 ILE A C 1
ATOM 678 O O . ILE A 1 83 ? 10.968 8.565 -61.548 1.00 79.31 83 ILE A O 1
ATOM 682 N N . PRO A 1 84 ? 12.250 9.432 -59.911 1.00 75.88 84 PRO A N 1
ATOM 683 C CA . PRO A 1 84 ? 12.702 10.571 -60.703 1.00 75.88 84 PRO A CA 1
ATOM 684 C C . PRO A 1 84 ? 13.687 10.127 -61.796 1.00 75.88 84 PRO A C 1
ATOM 686 O O . PRO A 1 84 ? 14.423 9.159 -61.625 1.00 75.88 84 PRO A O 1
ATOM 689 N N . GLN A 1 85 ? 13.695 10.842 -62.925 1.00 64.06 85 GLN A N 1
ATOM 690 C CA . GLN A 1 85 ? 14.614 10.569 -64.042 1.00 64.06 85 GLN A CA 1
ATOM 691 C C . GLN A 1 85 ? 16.058 10.996 -63.742 1.00 64.06 85 GLN A C 1
ATOM 693 O O . GLN A 1 85 ? 16.991 10.418 -64.291 1.00 64.06 85 GLN A O 1
ATOM 698 N N . GLU A 1 86 ? 16.237 11.979 -62.859 1.00 67.00 86 GLU A N 1
ATOM 699 C CA . GLU A 1 86 ? 17.539 12.477 -62.422 1.00 67.00 86 GLU A CA 1
ATOM 700 C C . GLU A 1 86 ? 17.811 12.050 -60.976 1.00 67.00 86 GLU A C 1
ATOM 702 O O . GLU A 1 86 ? 16.927 12.113 -60.116 1.00 67.00 86 GLU A O 1
ATOM 707 N N . ASN A 1 87 ? 19.047 11.621 -60.710 1.00 70.94 87 ASN A N 1
ATOM 708 C CA . ASN A 1 87 ? 19.506 11.191 -59.392 1.00 70.94 87 ASN A CA 1
ATOM 709 C C . ASN A 1 87 ? 20.818 11.905 -59.012 1.00 70.94 87 ASN A C 1
ATOM 711 O O . ASN A 1 87 ? 21.900 11.344 -59.185 1.00 70.94 87 ASN A O 1
ATOM 715 N N . PRO A 1 88 ? 20.742 13.154 -58.531 1.00 63.91 88 PRO A N 1
ATOM 716 C CA . PRO A 1 88 ? 21.923 13.987 -58.313 1.00 63.91 88 PRO A CA 1
ATOM 717 C C . PRO A 1 88 ? 22.778 13.608 -57.087 1.00 63.91 88 PRO A C 1
ATOM 719 O O . PRO A 1 88 ? 23.872 14.147 -56.942 1.00 63.91 88 PRO A O 1
ATOM 722 N N . HIS A 1 89 ? 22.323 12.698 -56.212 1.00 69.31 89 HIS A N 1
ATOM 723 C CA . HIS A 1 89 ? 22.953 12.440 -54.901 1.00 69.31 89 HIS A CA 1
ATOM 724 C C . HIS A 1 89 ? 23.276 10.962 -54.620 1.00 69.31 89 HIS A C 1
ATOM 726 O O . HIS A 1 89 ? 23.418 10.584 -53.460 1.00 69.31 89 HIS A O 1
ATOM 732 N N . ASP A 1 90 ? 23.371 10.133 -55.667 1.00 70.19 90 ASP A N 1
ATOM 733 C CA . ASP A 1 90 ? 23.690 8.695 -55.570 1.00 70.19 90 ASP A CA 1
ATOM 734 C C . ASP A 1 90 ? 22.791 7.930 -54.570 1.00 70.19 90 ASP A C 1
ATOM 736 O O . ASP A 1 90 ? 23.221 7.047 -53.826 1.00 70.19 90 ASP A O 1
ATOM 740 N N . VAL A 1 91 ? 21.504 8.299 -54.524 1.00 83.62 91 VAL A N 1
ATOM 741 C CA . VAL A 1 91 ? 20.494 7.627 -53.692 1.00 83.62 91 VAL A CA 1
ATOM 742 C C . VAL A 1 91 ? 19.712 6.621 -54.523 1.00 83.62 91 VAL A C 1
ATOM 744 O O . VAL A 1 91 ? 19.412 6.863 -55.686 1.00 83.62 91 VAL A O 1
ATOM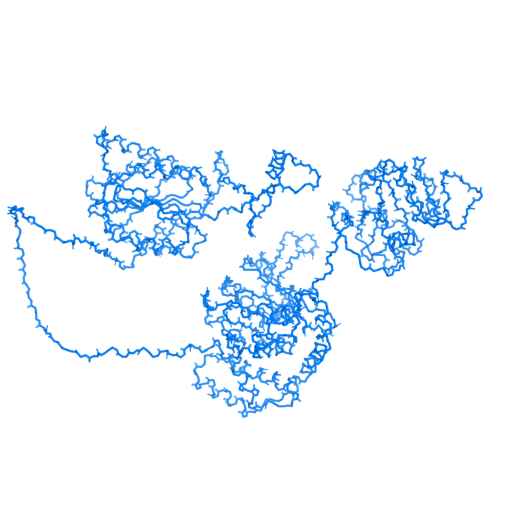 747 N N . GLU A 1 92 ? 19.319 5.488 -53.956 1.00 85.31 92 GLU A N 1
ATOM 748 C CA . GLU A 1 92 ? 18.526 4.510 -54.701 1.00 85.31 92 GLU A CA 1
ATOM 749 C C . GLU A 1 92 ? 17.040 4.681 -54.394 1.00 85.31 92 GLU A C 1
ATOM 751 O O . GLU A 1 92 ? 16.605 4.583 -53.243 1.00 85.31 92 GLU A O 1
ATOM 756 N N . PHE A 1 93 ? 16.243 4.927 -55.430 1.00 86.25 93 PHE A N 1
ATOM 757 C CA . PHE A 1 93 ? 14.793 5.015 -55.304 1.00 86.25 93 PHE A CA 1
ATOM 758 C C . PHE A 1 93 ? 14.177 3.621 -55.363 1.00 86.25 93 PHE A C 1
ATOM 760 O O . PHE A 1 93 ? 14.413 2.864 -56.303 1.00 86.25 93 PHE A O 1
ATOM 767 N N . VAL A 1 94 ? 13.376 3.291 -54.351 1.00 84.88 94 VAL A N 1
ATOM 768 C CA . VAL A 1 94 ? 12.819 1.951 -54.162 1.00 84.88 94 VAL A CA 1
ATOM 769 C C . VAL A 1 94 ? 11.297 2.020 -54.162 1.00 84.88 94 VAL A C 1
ATOM 771 O O . VAL A 1 94 ? 10.692 2.813 -53.437 1.00 84.88 94 VAL A O 1
ATOM 774 N N . GLU A 1 95 ? 10.679 1.153 -54.961 1.00 80.38 95 GLU A N 1
ATOM 775 C CA . GLU A 1 95 ? 9.230 0.985 -55.049 1.00 80.38 95 GLU A CA 1
ATOM 776 C C . GLU A 1 95 ? 8.814 -0.414 -54.557 1.00 80.38 95 GLU A C 1
ATOM 778 O O . GLU A 1 95 ? 9.571 -1.387 -54.641 1.00 80.38 95 GLU A O 1
ATOM 783 N N . GLY A 1 96 ? 7.591 -0.535 -54.037 1.00 73.69 96 GLY A N 1
ATOM 784 C CA . GLY A 1 96 ? 6.980 -1.820 -53.696 1.00 73.69 96 GLY A CA 1
ATOM 785 C C . GLY A 1 96 ? 6.995 -2.161 -52.203 1.00 73.69 96 GLY A C 1
ATOM 786 O O . GLY A 1 96 ? 6.924 -1.292 -51.339 1.00 73.69 96 GLY A O 1
ATOM 787 N N . ASN A 1 97 ? 6.991 -3.460 -51.888 1.00 77.69 97 ASN A N 1
ATOM 788 C CA . ASN A 1 97 ? 6.739 -3.955 -50.532 1.00 77.69 97 ASN A CA 1
ATOM 789 C C . ASN A 1 97 ? 7.972 -3.814 -49.622 1.00 77.69 97 ASN A C 1
ATOM 791 O O . ASN A 1 97 ? 8.964 -4.522 -49.796 1.00 77.69 97 ASN A O 1
ATOM 795 N N . VAL A 1 98 ? 7.852 -2.956 -48.606 1.00 79.75 98 VAL A N 1
ATOM 796 C CA . VAL A 1 98 ? 8.880 -2.663 -47.594 1.00 79.75 98 VAL A CA 1
ATOM 797 C C . VAL A 1 98 ? 9.444 -3.915 -46.910 1.00 79.75 98 VAL A C 1
ATOM 799 O O . VAL A 1 98 ? 10.649 -3.988 -46.689 1.00 79.75 98 VAL A O 1
ATOM 802 N N . VAL A 1 99 ? 8.610 -4.918 -46.609 1.00 78.25 99 VAL A N 1
ATOM 803 C CA . VAL A 1 99 ? 9.036 -6.145 -45.907 1.00 78.25 99 VAL A CA 1
ATOM 804 C C . VAL A 1 99 ? 10.031 -6.935 -46.756 1.00 78.25 99 VAL A C 1
ATOM 806 O O . VAL A 1 99 ? 11.096 -7.307 -46.272 1.00 78.25 99 VAL A O 1
ATOM 809 N N . LYS A 1 100 ? 9.721 -7.125 -48.046 1.00 80.69 100 LYS A N 1
ATOM 810 C CA . LYS A 1 100 ? 10.580 -7.878 -48.975 1.00 80.69 100 LYS A CA 1
ATOM 811 C C . LYS A 1 100 ? 11.943 -7.213 -49.151 1.00 80.69 100 LYS A C 1
ATOM 813 O O . LYS A 1 100 ? 12.963 -7.891 -49.198 1.00 80.69 100 LYS A O 1
ATOM 818 N N . HIS A 1 101 ? 11.945 -5.887 -49.240 1.00 83.25 101 HIS A N 1
ATOM 819 C CA . HIS A 1 101 ? 13.168 -5.102 -49.371 1.00 83.25 101 HIS A CA 1
ATOM 820 C C . HIS A 1 101 ? 14.027 -5.172 -48.103 1.00 83.25 101 HIS A C 1
ATOM 822 O O . HIS A 1 101 ? 15.228 -5.410 -48.192 1.00 83.25 101 HIS A O 1
ATOM 828 N N . LEU A 1 102 ? 13.424 -5.070 -46.914 1.00 81.00 102 LEU A N 1
ATOM 829 C CA . LEU A 1 102 ? 14.160 -5.197 -45.651 1.00 81.00 102 LEU A CA 1
ATOM 830 C C . LEU A 1 102 ? 14.758 -6.585 -45.430 1.00 81.00 102 LEU A C 1
ATOM 832 O O . LEU A 1 102 ? 15.872 -6.671 -44.923 1.00 81.00 102 LEU A O 1
ATOM 836 N N . GLU A 1 103 ? 14.063 -7.662 -45.803 1.00 78.44 103 GLU A N 1
ATOM 837 C CA . GLU A 1 103 ? 14.611 -9.025 -45.718 1.00 78.44 103 GLU A CA 1
ATOM 838 C C . GLU A 1 103 ? 15.881 -9.174 -46.566 1.00 78.44 103 GLU A C 1
ATOM 840 O O . GLU A 1 103 ? 16.868 -9.758 -46.116 1.00 78.44 103 GLU A O 1
ATOM 845 N N . GLN A 1 104 ? 15.885 -8.584 -47.764 1.00 79.75 104 GLN A N 1
ATOM 846 C CA . GLN A 1 104 ? 17.055 -8.566 -48.641 1.00 79.75 104 GLN A CA 1
ATOM 847 C C . GLN A 1 104 ? 18.194 -7.733 -48.040 1.00 79.75 104 GLN A C 1
ATOM 849 O O . GLN A 1 104 ? 19.337 -8.190 -48.000 1.00 79.75 104 GLN A O 1
ATOM 854 N N . TRP A 1 105 ? 17.893 -6.541 -47.518 1.00 82.94 105 TRP A N 1
ATOM 855 C CA . TRP A 1 105 ? 18.905 -5.634 -46.968 1.00 82.94 105 TRP A CA 1
ATOM 856 C C . TRP A 1 105 ? 19.499 -6.125 -45.648 1.00 82.94 105 TRP A C 1
ATOM 858 O O . TRP A 1 105 ? 20.707 -6.006 -45.437 1.00 82.94 105 TRP A O 1
ATOM 868 N N . LYS A 1 106 ? 18.690 -6.746 -44.778 1.00 75.56 106 LYS A N 1
ATOM 869 C CA . LYS A 1 106 ? 19.180 -7.341 -43.527 1.00 75.56 106 LYS A CA 1
ATOM 870 C C . LYS A 1 106 ? 20.238 -8.424 -43.781 1.00 75.56 106 LYS A C 1
ATOM 872 O O . LYS A 1 106 ? 21.133 -8.609 -42.958 1.00 75.56 106 LYS A O 1
ATOM 877 N N . GLY A 1 107 ? 20.169 -9.105 -44.929 1.00 69.50 107 GLY A N 1
ATOM 878 C CA . GLY A 1 107 ? 21.164 -10.088 -45.363 1.00 69.50 107 GLY A CA 1
ATOM 879 C C . GLY A 1 107 ? 22.463 -9.491 -45.922 1.00 69.50 107 GLY A C 1
ATOM 880 O O . GLY A 1 107 ? 23.499 -10.147 -45.849 1.00 69.50 107 GLY A O 1
ATOM 881 N N . SER A 1 108 ? 22.430 -8.267 -46.460 1.00 71.38 108 SER A N 1
ATOM 882 C CA . SER A 1 108 ? 23.575 -7.630 -47.134 1.00 71.38 108 SER A CA 1
ATOM 883 C C . SER A 1 108 ? 24.296 -6.565 -46.305 1.00 71.38 108 SER A C 1
ATOM 885 O O . SER A 1 108 ? 25.439 -6.230 -46.607 1.00 71.38 108 SER A O 1
ATOM 887 N N . CYS A 1 109 ? 23.646 -5.995 -45.288 1.00 76.75 109 CYS A N 1
ATOM 888 C CA . CYS A 1 109 ? 24.223 -4.936 -44.458 1.00 76.75 109 CYS A CA 1
ATOM 889 C C . CYS A 1 109 ? 25.120 -5.502 -43.350 1.00 76.75 109 CYS A C 1
ATOM 891 O O . CYS A 1 109 ? 24.732 -6.428 -42.635 1.00 76.75 109 CYS A O 1
ATOM 893 N N . SER A 1 110 ? 26.298 -4.899 -43.167 1.00 70.06 110 SER A N 1
ATOM 894 C CA . SER A 1 110 ? 27.258 -5.304 -42.131 1.00 70.06 110 SER A CA 1
ATOM 895 C C . SER A 1 110 ? 27.009 -4.634 -40.768 1.00 70.06 110 SER A C 1
ATOM 897 O O . SER A 1 110 ? 27.343 -5.207 -39.729 1.00 70.06 110 SER A O 1
ATOM 899 N N . LYS A 1 111 ? 26.373 -3.456 -40.764 1.00 85.12 111 LYS A N 1
ATOM 900 C CA . LYS A 1 111 ? 25.924 -2.683 -39.595 1.00 85.12 111 LYS A CA 1
ATOM 901 C C . LYS A 1 111 ? 24.429 -2.352 -39.687 1.00 85.12 111 LYS A C 1
ATOM 903 O O . LYS A 1 111 ? 23.686 -3.013 -40.403 1.00 85.12 111 LYS A O 1
ATOM 908 N N . ASN A 1 112 ? 23.967 -1.361 -38.927 1.00 89.75 112 ASN A N 1
ATOM 909 C CA . ASN A 1 112 ? 22.544 -1.105 -38.725 1.00 89.75 112 ASN A CA 1
ATOM 910 C C . ASN A 1 112 ? 21.898 -0.323 -39.873 1.00 89.75 112 ASN A C 1
ATOM 912 O O . ASN A 1 112 ? 22.558 0.423 -40.604 1.00 89.75 112 ASN A O 1
ATOM 916 N N . ILE A 1 113 ? 20.582 -0.483 -39.972 1.00 89.69 113 ILE A N 1
ATOM 917 C CA . ILE A 1 113 ? 19.701 0.242 -40.879 1.00 89.69 113 ILE A CA 1
ATOM 918 C C . ILE A 1 113 ? 19.042 1.362 -40.073 1.00 89.69 113 ILE A C 1
ATOM 920 O O . ILE A 1 113 ? 18.369 1.104 -39.078 1.00 89.69 113 ILE A O 1
ATOM 924 N N . TRP A 1 114 ? 19.227 2.610 -40.485 1.00 91.50 114 TRP A N 1
ATOM 925 C CA . TRP A 1 114 ? 18.577 3.755 -39.859 1.00 91.50 114 TRP A CA 1
ATOM 926 C C . TRP A 1 114 ? 17.298 4.109 -40.610 1.00 91.50 114 TRP A C 1
ATOM 928 O O . TRP A 1 114 ? 17.335 4.425 -41.798 1.00 91.50 114 TRP A O 1
ATOM 938 N N . LEU A 1 115 ? 16.172 4.079 -39.899 1.00 89.94 115 LEU A N 1
ATOM 939 C CA . LEU A 1 115 ? 14.908 4.614 -40.380 1.00 89.94 115 LEU A CA 1
ATOM 940 C C . LEU A 1 115 ? 14.860 6.124 -40.107 1.00 89.94 115 LEU A C 1
ATOM 942 O O . LEU A 1 115 ? 14.716 6.553 -38.960 1.00 89.94 115 LEU A O 1
ATOM 946 N N . LEU A 1 116 ? 15.006 6.912 -41.169 1.00 82.75 116 LEU A N 1
ATOM 947 C CA . LEU A 1 116 ? 15.069 8.368 -41.141 1.00 82.75 116 LEU A CA 1
ATOM 948 C C . LEU A 1 116 ? 13.796 8.951 -41.757 1.00 82.75 116 LEU A C 1
ATOM 950 O O . LEU A 1 116 ? 13.490 8.712 -42.924 1.00 82.75 116 LEU A O 1
ATOM 954 N N . GLY A 1 117 ? 13.074 9.778 -41.001 1.00 71.75 117 GLY A N 1
ATOM 955 C CA . GLY A 1 117 ? 12.041 10.644 -41.567 1.00 71.75 117 GLY A CA 1
ATOM 956 C C . GLY A 1 117 ? 10.673 10.569 -40.898 1.00 71.75 117 GLY A C 1
ATOM 957 O O . GLY A 1 117 ? 10.540 10.214 -39.728 1.00 71.75 117 GLY A O 1
ATOM 958 N N . GLY A 1 118 ? 9.666 11.024 -41.649 1.00 68.56 118 GLY A N 1
ATOM 959 C CA . GLY A 1 118 ? 8.347 11.403 -41.141 1.00 68.56 118 GLY A CA 1
ATOM 960 C C . GLY A 1 118 ? 7.292 10.294 -41.082 1.00 68.56 118 GLY A C 1
ATOM 961 O O . GLY A 1 118 ? 7.437 9.211 -41.650 1.00 68.56 118 GLY A O 1
ATOM 962 N N . GLY A 1 119 ? 6.187 10.620 -40.407 1.00 67.56 119 GLY A N 1
ATOM 963 C CA . GLY A 1 119 ? 5.226 9.671 -39.852 1.00 67.56 119 GLY A CA 1
ATOM 964 C C . GLY A 1 119 ? 4.642 8.603 -40.777 1.00 67.56 119 GLY A C 1
ATOM 965 O O . GLY A 1 119 ? 4.333 7.542 -40.261 1.00 67.56 119 GLY A O 1
ATOM 966 N N . GLU A 1 120 ? 4.521 8.776 -42.098 1.00 81.00 120 GLU A N 1
ATOM 967 C CA . GLU A 1 120 ? 3.926 7.745 -42.983 1.00 81.00 120 GLU A CA 1
ATOM 968 C C . GLU A 1 120 ? 4.773 6.464 -43.033 1.00 81.00 120 GLU A C 1
ATOM 970 O O . GLU A 1 120 ? 4.268 5.369 -42.779 1.00 81.00 120 GLU A O 1
ATOM 975 N N . LEU A 1 121 ? 6.078 6.598 -43.295 1.00 84.44 121 LEU A N 1
ATOM 976 C CA . LEU A 1 121 ? 6.976 5.447 -43.389 1.00 84.44 121 LEU A CA 1
ATOM 977 C C . LEU A 1 121 ? 7.204 4.819 -42.008 1.00 84.44 121 LEU A C 1
ATOM 979 O O . LEU A 1 121 ? 7.147 3.599 -41.877 1.00 84.44 121 LEU A O 1
ATOM 983 N N . ASN A 1 122 ? 7.357 5.640 -40.964 1.00 87.19 122 ASN A N 1
ATOM 984 C CA . ASN A 1 122 ? 7.472 5.157 -39.583 1.00 87.19 122 ASN A CA 1
ATOM 985 C C . ASN A 1 122 ? 6.216 4.396 -39.144 1.00 87.19 122 ASN A C 1
ATOM 987 O O . ASN A 1 122 ? 6.320 3.357 -38.498 1.00 87.19 122 ASN A O 1
ATOM 991 N N . THR A 1 123 ? 5.032 4.890 -39.521 1.00 85.56 123 THR A N 1
ATOM 992 C CA . THR A 1 123 ? 3.750 4.225 -39.246 1.00 85.56 123 THR A CA 1
ATOM 993 C C . THR A 1 123 ? 3.703 2.874 -39.947 1.00 85.56 123 THR A C 1
ATOM 995 O O . THR A 1 123 ? 3.358 1.886 -39.309 1.00 85.56 123 THR A O 1
ATOM 998 N N . LEU A 1 124 ? 4.124 2.792 -41.212 1.00 85.06 124 LEU A N 1
ATOM 999 C CA . LEU A 1 124 ? 4.153 1.536 -41.963 1.00 85.06 124 LEU A CA 1
ATOM 1000 C C . LEU A 1 124 ? 5.135 0.512 -41.369 1.00 85.06 124 LEU A C 1
ATOM 1002 O O . LEU A 1 124 ? 4.783 -0.656 -41.204 1.00 85.06 124 LEU A O 1
ATOM 1006 N N . PHE A 1 125 ? 6.350 0.943 -41.023 1.00 85.50 125 PHE A N 1
ATOM 1007 C CA . PHE A 1 125 ? 7.350 0.088 -40.379 1.00 85.50 125 PHE A CA 1
ATOM 1008 C C . PHE A 1 125 ? 6.868 -0.415 -39.016 1.00 85.50 125 PHE A C 1
ATOM 1010 O O . PHE A 1 125 ? 7.036 -1.593 -38.702 1.00 85.50 125 PHE A O 1
ATOM 1017 N N . ARG A 1 126 ? 6.207 0.451 -38.241 1.00 84.81 126 ARG A N 1
ATOM 1018 C CA . ARG A 1 126 ? 5.637 0.099 -36.941 1.00 84.81 126 ARG A CA 1
ATOM 1019 C C . ARG A 1 126 ? 4.428 -0.834 -37.056 1.00 84.81 126 ARG A C 1
ATOM 1021 O O . ARG A 1 126 ? 4.361 -1.822 -36.342 1.00 84.81 126 ARG A O 1
ATOM 1028 N N . GLN A 1 127 ? 3.511 -0.603 -37.997 1.00 82.81 127 GLN A N 1
ATOM 1029 C CA . GLN A 1 127 ? 2.363 -1.494 -38.252 1.00 82.81 127 GLN A CA 1
ATOM 1030 C C . GLN A 1 127 ? 2.777 -2.924 -38.610 1.00 82.81 127 GLN A C 1
ATOM 1032 O O . GLN A 1 127 ? 2.005 -3.864 -38.426 1.00 82.81 127 GLN A O 1
ATOM 1037 N N . LYS A 1 128 ? 3.970 -3.083 -39.182 1.00 81.25 128 LYS A N 1
ATOM 1038 C CA . LYS A 1 128 ? 4.525 -4.371 -39.589 1.00 81.25 128 LYS A CA 1
ATOM 1039 C C . LYS A 1 128 ? 5.540 -4.932 -38.584 1.00 81.25 128 LYS A C 1
ATOM 1041 O O . LYS A 1 128 ? 6.133 -5.961 -38.893 1.00 81.25 128 LYS A O 1
ATOM 1046 N N . SER A 1 129 ? 5.737 -4.277 -37.432 1.00 80.38 129 SER A N 1
ATOM 1047 C CA . SER A 1 129 ? 6.726 -4.638 -36.399 1.00 80.38 129 SER A CA 1
ATOM 1048 C C . SER A 1 129 ? 8.126 -4.879 -36.980 1.00 80.38 129 SER A C 1
ATOM 1050 O O . SER A 1 129 ? 8.766 -5.897 -36.736 1.00 80.38 129 SER A O 1
ATOM 1052 N N . LEU A 1 130 ? 8.572 -3.953 -37.837 1.00 84.25 130 LEU A N 1
ATOM 1053 C CA . LEU A 1 130 ? 9.856 -4.033 -38.549 1.00 84.25 130 LEU A CA 1
ATOM 1054 C C . LEU A 1 130 ? 10.965 -3.207 -37.883 1.00 84.25 130 LEU A C 1
ATOM 1056 O O . LEU A 1 130 ? 12.078 -3.174 -38.406 1.00 84.25 130 LEU A O 1
ATOM 1060 N N . ILE A 1 131 ? 10.663 -2.503 -36.788 1.00 88.00 131 ILE A N 1
ATOM 1061 C CA . ILE A 1 131 ? 11.610 -1.653 -36.057 1.00 88.00 131 ILE A CA 1
ATOM 1062 C C . ILE A 1 131 ? 12.165 -2.464 -34.888 1.00 88.00 131 ILE A C 1
ATOM 1064 O O . ILE A 1 131 ? 11.433 -2.807 -33.972 1.00 88.00 131 ILE A O 1
ATOM 1068 N N . ASP A 1 132 ? 13.465 -2.746 -34.895 1.00 83.88 132 ASP A N 1
ATOM 1069 C CA . ASP A 1 132 ? 14.098 -3.554 -33.848 1.00 83.88 132 ASP A CA 1
ATOM 1070 C C . ASP A 1 132 ? 14.436 -2.709 -32.600 1.00 83.88 132 ASP A C 1
ATOM 1072 O O . ASP A 1 132 ? 14.447 -3.211 -31.471 1.00 83.88 132 ASP A O 1
ATOM 1076 N N . ARG A 1 133 ? 14.717 -1.409 -32.789 1.00 86.12 133 ARG A N 1
ATOM 1077 C CA . ARG A 1 133 ? 15.118 -0.498 -31.707 1.00 86.12 133 ARG A CA 1
ATOM 1078 C C . ARG A 1 133 ? 14.646 0.935 -31.924 1.00 86.12 133 ARG A C 1
ATOM 1080 O O . ARG A 1 133 ? 14.780 1.489 -33.014 1.00 86.12 133 ARG A O 1
ATOM 1087 N N . TYR A 1 134 ? 14.187 1.566 -30.849 1.00 87.25 134 TYR A N 1
ATOM 1088 C CA . TYR A 1 134 ? 13.797 2.973 -30.823 1.00 87.25 134 TYR A CA 1
ATOM 1089 C C . TYR A 1 134 ? 14.819 3.773 -30.020 1.00 87.25 134 TYR A C 1
ATOM 1091 O O . TYR A 1 134 ? 15.129 3.433 -28.880 1.00 87.25 134 TYR A O 1
ATOM 1099 N N . ILE A 1 135 ? 15.329 4.849 -30.606 1.00 87.06 135 ILE A N 1
ATOM 1100 C CA . ILE A 1 135 ? 16.145 5.854 -29.932 1.00 87.06 135 ILE A CA 1
ATOM 1101 C C . ILE A 1 135 ? 15.387 7.174 -30.055 1.00 87.06 135 ILE A C 1
ATOM 1103 O O . ILE A 1 135 ? 15.360 7.788 -31.122 1.00 87.06 135 ILE A O 1
ATOM 1107 N N . ILE A 1 136 ? 14.706 7.560 -28.976 1.00 85.88 136 ILE A N 1
ATOM 1108 C CA . ILE A 1 136 ? 13.846 8.745 -28.944 1.00 85.88 136 ILE A CA 1
ATOM 1109 C C . ILE A 1 136 ? 14.486 9.798 -28.049 1.00 85.88 136 ILE A C 1
ATOM 1111 O O . ILE A 1 136 ? 14.642 9.590 -26.843 1.00 85.88 136 ILE A O 1
ATOM 1115 N N . THR A 1 137 ? 14.793 10.951 -28.635 1.00 82.62 137 THR A N 1
ATOM 1116 C CA . THR A 1 137 ? 15.254 12.130 -27.901 1.00 82.62 137 THR A CA 1
ATOM 1117 C C . THR A 1 137 ? 14.067 13.040 -27.608 1.00 82.62 137 THR A C 1
ATOM 1119 O O . THR A 1 137 ? 13.487 13.625 -28.518 1.00 82.62 137 THR A O 1
ATOM 1122 N N . LEU A 1 138 ? 13.694 13.168 -26.338 1.00 78.88 138 LEU A N 1
ATOM 1123 C CA . LEU A 1 138 ? 12.686 14.114 -25.873 1.00 78.88 138 LEU A CA 1
ATOM 1124 C C . LEU A 1 138 ? 13.326 15.491 -25.685 1.00 78.88 138 LEU A C 1
ATOM 1126 O O . LEU A 1 138 ? 14.225 15.663 -24.855 1.00 78.88 138 LEU A O 1
ATOM 1130 N N . ILE A 1 139 ? 12.828 16.465 -26.439 1.00 79.06 139 ILE A N 1
ATOM 1131 C CA . ILE A 1 139 ? 13.204 17.873 -26.334 1.00 79.06 139 ILE A CA 1
ATOM 1132 C C . ILE A 1 139 ? 12.132 18.590 -25.502 1.00 79.06 139 ILE A C 1
ATOM 1134 O O . ILE A 1 139 ? 10.942 18.444 -25.804 1.00 79.06 139 ILE A O 1
ATOM 1138 N N . PRO A 1 140 ? 12.504 19.365 -24.463 1.00 72.19 140 PRO A N 1
ATOM 1139 C CA . PRO A 1 140 ? 11.566 19.996 -23.533 1.00 72.19 140 PRO A CA 1
ATOM 1140 C C . PRO A 1 140 ? 10.871 21.220 -24.159 1.00 72.19 140 PRO A C 1
ATOM 1142 O O . PRO A 1 140 ? 11.024 22.354 -23.717 1.00 72.19 140 PRO A O 1
ATOM 1145 N N . THR A 1 141 ? 10.139 21.022 -25.251 1.00 71.94 141 THR A N 1
ATOM 1146 C CA . THR A 1 141 ? 9.439 22.065 -26.014 1.00 71.94 141 THR A CA 1
ATOM 1147 C C . THR A 1 141 ? 8.079 21.549 -26.450 1.00 71.94 141 THR A C 1
ATOM 1149 O O . THR A 1 141 ? 7.944 20.368 -26.748 1.00 71.94 141 THR A O 1
ATOM 1152 N N . PHE A 1 142 ? 7.080 22.428 -26.476 1.00 76.50 142 PHE A N 1
ATOM 1153 C CA . PHE A 1 142 ? 5.756 22.154 -27.030 1.00 76.50 142 PHE A CA 1
ATOM 1154 C C . PHE A 1 142 ? 5.643 22.839 -28.393 1.00 76.50 142 PHE A C 1
ATOM 1156 O O . PHE A 1 142 ? 5.886 24.041 -28.481 1.00 76.50 142 PHE A O 1
ATOM 1163 N N . LEU A 1 143 ? 5.284 22.096 -29.443 1.00 75.31 143 LEU A N 1
ATOM 1164 C CA . LEU A 1 143 ? 5.076 22.668 -30.784 1.00 75.31 143 LEU A CA 1
ATOM 1165 C C . LEU A 1 143 ? 3.611 23.068 -31.030 1.00 75.31 143 LEU A C 1
ATOM 1167 O O . LEU A 1 143 ? 3.323 23.871 -31.916 1.00 75.31 143 LEU A O 1
ATOM 1171 N N . GLY A 1 144 ? 2.670 22.517 -30.261 1.00 72.81 144 GLY A N 1
ATOM 1172 C CA . GLY A 1 144 ? 1.229 22.779 -30.311 1.00 72.81 144 GLY A CA 1
ATOM 1173 C C . GLY A 1 144 ? 0.514 22.167 -31.519 1.00 72.81 144 GLY A C 1
ATOM 1174 O O . GLY A 1 144 ? -0.627 21.720 -31.410 1.00 72.81 144 GLY A O 1
ATOM 1175 N N . SER A 1 145 ? 1.171 22.112 -32.676 1.00 80.00 145 SER A N 1
ATOM 1176 C CA . SER A 1 145 ? 0.680 21.462 -33.890 1.00 80.00 145 SER A CA 1
ATOM 1177 C C . SER A 1 145 ? 1.845 21.089 -34.804 1.00 80.00 145 SER A C 1
ATOM 1179 O O . SER A 1 145 ? 2.930 21.659 -34.701 1.00 80.00 145 SER A O 1
ATOM 1181 N N . GLY A 1 146 ? 1.629 20.150 -35.725 1.00 83.31 146 GLY A N 1
ATOM 1182 C CA . GLY A 1 146 ? 2.648 19.776 -36.698 1.00 83.31 146 GLY A CA 1
ATOM 1183 C C . GLY A 1 146 ? 2.605 18.310 -37.095 1.00 83.31 146 GLY A C 1
ATOM 1184 O O . GLY A 1 146 ? 1.593 17.621 -36.950 1.00 83.31 146 GLY A O 1
ATOM 1185 N N . ARG A 1 147 ? 3.729 17.834 -37.621 1.00 84.00 147 ARG A N 1
ATOM 1186 C CA . ARG A 1 147 ? 3.915 16.450 -38.048 1.00 84.00 147 ARG A CA 1
ATOM 1187 C C . ARG A 1 147 ? 4.176 15.590 -36.816 1.00 84.00 147 ARG A C 1
ATOM 1189 O O . ARG A 1 147 ? 5.100 15.865 -36.051 1.00 84.00 147 ARG A O 1
ATOM 1196 N N . ARG A 1 148 ? 3.356 14.561 -36.608 1.00 84.00 148 ARG A N 1
ATOM 1197 C CA . ARG A 1 148 ? 3.523 13.593 -35.515 1.00 84.00 148 ARG A CA 1
ATOM 1198 C C . ARG A 1 148 ? 4.549 12.526 -35.888 1.00 84.00 148 ARG A C 1
ATOM 1200 O O . ARG A 1 148 ? 4.801 12.276 -37.067 1.00 84.00 148 ARG A O 1
ATOM 1207 N N . LEU A 1 149 ? 5.104 11.871 -34.869 1.00 85.00 149 LEU A N 1
ATOM 1208 C CA . LEU A 1 149 ? 6.003 10.726 -35.047 1.00 85.00 149 LEU A CA 1
ATOM 1209 C C . LEU A 1 149 ? 5.338 9.572 -35.824 1.00 85.00 149 LEU A C 1
ATOM 1211 O O . LEU A 1 149 ? 5.984 8.931 -36.652 1.00 85.00 149 LEU A O 1
ATOM 1215 N N . PHE A 1 150 ? 4.044 9.349 -35.578 1.00 85.75 150 PHE A N 1
ATOM 1216 C CA . PHE A 1 150 ? 3.184 8.410 -36.298 1.00 85.75 150 PHE A CA 1
ATOM 1217 C C . PHE A 1 150 ? 1.909 9.142 -36.734 1.00 85.75 150 PHE A C 1
ATOM 1219 O O . PHE A 1 150 ? 1.361 9.933 -35.964 1.00 85.75 150 PHE A O 1
ATOM 1226 N N . ASN A 1 151 ? 1.455 8.902 -37.964 1.00 76.88 151 ASN A N 1
ATOM 1227 C CA . ASN A 1 151 ? 0.375 9.677 -38.587 1.00 76.88 151 ASN A CA 1
ATOM 1228 C C . ASN A 1 151 ? -1.027 9.166 -38.250 1.00 76.88 151 ASN A C 1
ATOM 1230 O O . ASN A 1 151 ? -2.002 9.884 -38.450 1.00 76.88 151 ASN A O 1
ATOM 1234 N N . GLU A 1 152 ? -1.126 7.951 -37.721 1.00 73.56 152 GLU A N 1
ATOM 1235 C CA . GLU A 1 152 ? -2.386 7.325 -37.343 1.00 73.56 152 GLU A CA 1
ATOM 1236 C C . GLU A 1 152 ? -2.300 6.797 -35.906 1.00 73.56 152 GLU A C 1
ATOM 1238 O O . GLU A 1 152 ? -1.205 6.473 -35.426 1.00 73.56 152 GLU A O 1
ATOM 1243 N N . PRO A 1 153 ? -3.433 6.703 -35.190 1.00 66.44 153 PRO A N 1
ATOM 1244 C CA . PRO A 1 153 ? -3.483 6.014 -33.911 1.00 66.44 153 PRO A CA 1
ATOM 1245 C C . PRO A 1 153 ? -3.173 4.530 -34.125 1.00 66.44 153 PRO A C 1
ATOM 1247 O O . PRO A 1 153 ? -3.973 3.767 -34.661 1.00 66.44 153 PRO A O 1
ATOM 1250 N N . LEU A 1 154 ? -1.977 4.129 -33.708 1.00 68.88 154 LEU A N 1
ATOM 1251 C CA . LEU A 1 154 ? -1.510 2.753 -33.796 1.00 68.88 154 LEU A CA 1
ATOM 1252 C C . LEU A 1 154 ? -1.854 1.978 -32.518 1.00 68.88 154 LEU A C 1
ATOM 1254 O O . LEU A 1 154 ? -1.870 2.571 -31.433 1.00 68.88 154 LEU A O 1
ATOM 1258 N N . PRO A 1 155 ? -2.093 0.657 -32.615 1.00 60.72 155 PRO A N 1
ATOM 1259 C CA . PRO A 1 155 ? -2.328 -0.182 -31.448 1.00 60.72 155 PRO A CA 1
ATOM 1260 C C . PRO A 1 155 ? -1.182 -0.060 -30.433 1.00 60.72 155 PRO A C 1
ATOM 1262 O O . PRO A 1 155 ? -0.031 0.234 -30.770 1.00 60.72 155 PRO A O 1
ATOM 1265 N N . MET A 1 156 ? -1.515 -0.241 -29.156 1.00 56.38 156 MET A N 1
ATOM 1266 C CA . MET A 1 156 ? -0.534 -0.135 -28.078 1.00 56.38 156 MET A CA 1
ATOM 1267 C C . MET A 1 156 ? 0.508 -1.241 -28.183 1.00 56.38 156 MET A C 1
ATOM 1269 O O . MET A 1 156 ? 0.171 -2.422 -28.206 1.00 56.38 156 MET A O 1
ATOM 1273 N N . GLU A 1 157 ? 1.765 -0.836 -28.114 1.00 58.44 157 GLU A N 1
ATOM 1274 C CA . GLU A 1 157 ? 2.937 -1.694 -28.185 1.00 58.44 157 GLU A CA 1
ATOM 1275 C C . GLU A 1 157 ? 3.786 -1.467 -26.938 1.00 58.44 157 GLU A C 1
ATOM 1277 O O . GLU A 1 157 ? 3.845 -0.354 -26.408 1.00 58.44 157 GLU A O 1
ATOM 1282 N N . ARG A 1 158 ? 4.374 -2.535 -26.401 1.00 56.97 158 ARG A N 1
ATOM 1283 C CA . ARG A 1 158 ? 5.126 -2.473 -25.146 1.00 56.97 158 ARG A CA 1
ATOM 1284 C C . ARG A 1 158 ? 6.600 -2.653 -25.415 1.00 56.97 158 ARG A C 1
ATOM 1286 O O . ARG A 1 158 ? 7.028 -3.713 -25.855 1.00 56.97 158 ARG A O 1
ATOM 1293 N N . LEU A 1 159 ? 7.345 -1.607 -25.097 1.00 66.00 159 LEU A N 1
ATOM 1294 C CA . LEU A 1 159 ? 8.775 -1.518 -25.314 1.00 66.00 159 LEU A CA 1
ATOM 1295 C C . LEU A 1 159 ? 9.507 -1.584 -23.960 1.00 66.00 159 LEU A C 1
ATOM 1297 O O . LEU A 1 159 ? 8.985 -1.130 -22.939 1.00 66.00 159 LEU A O 1
ATOM 1301 N N . SER A 1 160 ? 10.709 -2.155 -23.942 1.00 55.31 160 SER A N 1
ATOM 1302 C CA . SER A 1 160 ? 11.583 -2.243 -22.768 1.00 55.31 160 SER A CA 1
ATOM 1303 C C . SER A 1 160 ? 12.710 -1.219 -22.867 1.00 55.31 160 SER A C 1
ATOM 1305 O O . SER A 1 160 ? 13.440 -1.183 -23.851 1.00 55.31 160 SER A O 1
ATOM 1307 N N . LEU A 1 161 ? 12.868 -0.361 -21.859 1.00 66.19 161 LEU A N 1
ATOM 1308 C CA . LEU A 1 161 ? 13.947 0.629 -21.845 1.00 66.19 161 LEU A CA 1
ATOM 1309 C C . LEU A 1 161 ? 15.304 -0.089 -21.752 1.00 66.19 161 LEU A C 1
ATOM 1311 O O . LEU A 1 161 ? 15.606 -0.716 -20.738 1.00 66.19 161 LEU A O 1
ATOM 1315 N N . SER A 1 162 ? 16.116 0.001 -22.803 1.00 67.50 162 SER A N 1
ATOM 1316 C CA . SER A 1 162 ? 17.450 -0.593 -22.887 1.00 67.50 162 SER A CA 1
ATOM 1317 C C . SER A 1 162 ? 18.530 0.308 -22.277 1.00 67.50 162 SER A C 1
ATOM 1319 O O . SER A 1 162 ? 19.444 -0.195 -21.625 1.00 67.50 162 SER A O 1
ATOM 1321 N N . SER A 1 163 ? 18.409 1.633 -22.407 1.00 67.56 163 SER A N 1
ATOM 1322 C CA . SER A 1 163 ? 19.250 2.617 -21.706 1.00 67.56 163 SER A CA 1
ATOM 1323 C C . SER A 1 163 ? 18.613 4.011 -21.712 1.00 67.56 163 SER A C 1
ATOM 1325 O O . SER A 1 163 ? 17.767 4.299 -22.551 1.00 67.56 163 SER A O 1
ATOM 1327 N N . HIS A 1 164 ? 19.044 4.907 -20.823 1.00 72.75 164 HIS A N 1
ATOM 1328 C CA . HIS A 1 164 ? 18.689 6.328 -20.893 1.00 72.75 164 HIS A CA 1
ATOM 1329 C C . HIS A 1 164 ? 19.912 7.208 -20.639 1.00 72.75 164 HIS A C 1
ATOM 1331 O O . HIS A 1 164 ? 20.842 6.799 -19.942 1.00 72.75 164 HIS A O 1
ATOM 1337 N N . GLN A 1 165 ? 19.893 8.415 -21.192 1.00 68.62 165 GLN A N 1
ATOM 1338 C CA . GLN A 1 165 ? 20.917 9.432 -20.981 1.00 68.62 165 GLN A CA 1
ATOM 1339 C C . GLN A 1 165 ? 20.254 10.813 -20.907 1.00 68.62 165 GLN A C 1
ATOM 1341 O O . GLN A 1 165 ? 19.227 11.048 -21.544 1.00 68.62 165 GLN A O 1
ATOM 1346 N N . ARG A 1 166 ? 20.813 11.710 -20.093 1.00 62.84 166 ARG A N 1
ATOM 1347 C CA . ARG A 1 166 ? 20.371 13.102 -19.942 1.00 62.84 166 ARG A CA 1
ATOM 1348 C C . ARG A 1 166 ? 21.552 14.021 -20.239 1.00 62.84 166 ARG A C 1
ATOM 1350 O O . ARG A 1 166 ? 22.649 13.735 -19.762 1.00 62.84 166 ARG A O 1
ATOM 1357 N N . TRP A 1 167 ? 21.307 15.104 -20.968 1.00 61.91 167 TRP A N 1
ATOM 1358 C CA . TRP A 1 167 ? 22.290 16.158 -21.231 1.00 61.91 167 TRP A CA 1
ATOM 1359 C C . TRP A 1 167 ? 21.977 17.404 -20.396 1.00 61.91 167 TRP A C 1
ATOM 1361 O O . TRP A 1 167 ? 20.854 17.573 -19.909 1.00 61.91 167 TRP A O 1
ATOM 1371 N N . GLU A 1 168 ? 22.979 18.262 -20.194 1.00 51.34 168 GLU A N 1
ATOM 1372 C CA . GLU A 1 168 ? 22.880 19.455 -19.336 1.00 51.34 168 GLU A CA 1
ATOM 1373 C C . GLU A 1 168 ? 21.848 20.476 -19.843 1.00 51.34 168 GLU A C 1
ATOM 1375 O O . GLU A 1 168 ? 21.293 21.241 -19.059 1.00 51.34 168 GLU A O 1
ATOM 1380 N N . THR A 1 169 ? 21.495 20.407 -21.126 1.00 51.50 169 THR A N 1
ATOM 1381 C CA . THR A 1 169 ? 20.511 21.262 -21.800 1.00 51.50 169 THR A CA 1
ATOM 1382 C C . THR A 1 169 ? 19.044 20.821 -21.625 1.00 51.50 169 THR A C 1
ATOM 1384 O O . THR A 1 169 ? 18.174 21.191 -22.412 1.00 51.50 169 THR A O 1
ATOM 1387 N N . ASP A 1 170 ? 18.749 20.016 -20.595 1.00 49.56 170 ASP A N 1
ATOM 1388 C CA . ASP A 1 170 ? 17.425 19.439 -20.291 1.00 49.56 170 ASP A CA 1
ATOM 1389 C C . ASP A 1 170 ? 16.827 18.533 -21.397 1.00 49.56 170 ASP A C 1
ATOM 1391 O O . ASP A 1 170 ? 15.635 18.217 -21.377 1.00 49.56 170 ASP A O 1
ATOM 1395 N N . SER A 1 171 ? 17.652 18.032 -22.323 1.00 44.22 171 SER A N 1
ATOM 1396 C CA . SER A 1 171 ? 17.267 16.988 -23.286 1.00 44.22 171 SER A CA 1
ATOM 1397 C C . SER A 1 171 ? 17.484 15.571 -22.722 1.00 44.22 171 SER A C 1
ATOM 1399 O O . SER A 1 171 ? 18.437 15.301 -21.980 1.00 44.22 171 SER A O 1
ATOM 1401 N N . PHE A 1 172 ? 16.571 14.646 -23.051 1.00 41.16 172 PHE A N 1
ATOM 1402 C CA . PHE A 1 172 ? 16.561 13.262 -22.549 1.00 41.16 172 PHE A CA 1
ATOM 1403 C C . PHE A 1 172 ? 16.513 12.263 -23.705 1.00 41.16 172 PHE A C 1
ATOM 1405 O O . PHE A 1 172 ? 15.642 12.363 -24.559 1.00 41.16 172 PHE A O 1
ATOM 1412 N N . ASN A 1 173 ? 17.376 11.250 -23.709 1.00 35.12 173 ASN A N 1
ATOM 1413 C CA . ASN A 1 173 ? 17.404 10.212 -24.744 1.00 35.12 173 ASN A CA 1
ATOM 1414 C C . ASN A 1 173 ? 17.048 8.860 -24.133 1.00 35.12 173 ASN A C 1
ATOM 1416 O O . ASN A 1 173 ? 17.629 8.442 -23.126 1.00 35.12 173 ASN A O 1
ATOM 1420 N N . TRP A 1 174 ? 16.060 8.209 -24.735 1.00 39.09 174 TRP A N 1
ATOM 1421 C CA . TRP A 1 174 ? 15.552 6.902 -24.355 1.00 39.09 174 TRP A CA 1
ATOM 1422 C C . TRP A 1 174 ? 15.918 5.907 -25.448 1.00 39.09 174 TRP A C 1
ATOM 1424 O O . TRP A 1 174 ? 15.476 6.029 -26.588 1.00 39.09 174 TRP A O 1
ATOM 1434 N N . ASN A 1 175 ? 16.694 4.893 -25.087 1.00 32.91 175 ASN A N 1
ATOM 1435 C CA . ASN A 1 175 ? 16.968 3.741 -25.931 1.00 32.91 175 ASN A CA 1
ATOM 1436 C C . ASN A 1 175 ? 16.028 2.623 -25.482 1.00 32.91 175 ASN A C 1
ATOM 1438 O O . ASN A 1 175 ? 16.025 2.267 -24.303 1.00 32.91 175 ASN A O 1
ATOM 1442 N N . ILE A 1 176 ? 15.184 2.119 -26.377 1.00 42.66 176 ILE A N 1
ATOM 1443 C CA . ILE A 1 176 ? 14.092 1.206 -26.045 1.00 42.66 176 ILE A CA 1
ATOM 1444 C C . ILE A 1 176 ? 14.096 0.029 -27.032 1.00 42.66 176 ILE A C 1
ATOM 1446 O O . ILE A 1 176 ? 14.060 0.232 -28.245 1.00 42.66 176 ILE A O 1
ATOM 1450 N N . ASN A 1 177 ? 14.148 -1.201 -26.516 1.00 32.12 177 ASN A N 1
ATOM 1451 C CA . ASN A 1 177 ? 14.102 -2.446 -27.286 1.00 32.12 177 ASN A CA 1
ATOM 1452 C C . ASN A 1 177 ? 12.685 -3.036 -27.288 1.00 32.12 177 ASN A C 1
ATOM 1454 O O . ASN A 1 177 ? 11.983 -3.004 -26.273 1.00 32.12 177 ASN A O 1
ATOM 1458 N N . GLU A 1 178 ? 12.288 -3.658 -28.392 1.00 33.62 178 GLU A N 1
ATOM 1459 C CA . GLU A 1 178 ? 11.004 -4.349 -28.502 1.00 33.62 178 GLU A CA 1
ATOM 1460 C C . GLU A 1 178 ? 11.125 -5.780 -27.944 1.00 33.62 178 GLU A C 1
ATOM 1462 O O . GLU A 1 178 ? 11.890 -6.601 -28.451 1.00 33.62 178 GLU A O 1
ATOM 1467 N N . SER A 1 179 ? 10.449 -6.088 -26.829 1.00 31.53 179 SER A N 1
ATOM 1468 C CA . SER A 1 179 ? 10.189 -7.480 -26.414 1.00 31.53 179 SER A CA 1
ATOM 1469 C C . SER A 1 179 ? 9.153 -7.600 -25.288 1.00 31.53 179 SER A C 1
ATOM 1471 O O . SER A 1 179 ? 9.291 -7.016 -24.216 1.00 31.53 179 SER A O 1
ATOM 1473 N N . ALA A 1 180 ? 8.176 -8.472 -25.564 1.00 31.00 180 ALA A N 1
ATOM 1474 C CA . ALA A 1 180 ? 7.325 -9.262 -24.670 1.00 31.00 180 ALA A CA 1
ATOM 1475 C C . ALA A 1 180 ? 6.460 -8.532 -23.619 1.00 31.00 180 ALA A C 1
ATOM 1477 O O . ALA A 1 180 ? 6.879 -8.248 -22.503 1.00 31.00 180 ALA A O 1
ATOM 1478 N N . ASN A 1 181 ? 5.184 -8.371 -23.997 1.00 34.28 181 ASN A N 1
ATOM 1479 C CA . ASN A 1 181 ? 3.977 -8.440 -23.165 1.00 34.28 181 ASN A CA 1
ATOM 1480 C C . ASN A 1 181 ? 4.085 -7.980 -21.709 1.00 34.28 181 ASN A C 1
ATOM 1482 O O . ASN A 1 181 ? 4.476 -8.728 -20.821 1.00 34.28 181 ASN A O 1
ATOM 1486 N N . LEU A 1 182 ? 3.521 -6.807 -21.439 1.00 31.50 182 LEU A N 1
ATOM 1487 C CA . LEU A 1 182 ? 3.140 -6.420 -20.081 1.00 31.50 182 LEU A CA 1
ATOM 1488 C C . LEU A 1 182 ? 1.716 -5.847 -19.987 1.00 31.50 182 LEU A C 1
ATOM 1490 O O . LEU A 1 182 ? 1.408 -5.205 -18.992 1.00 31.50 182 LEU A O 1
ATOM 1494 N N . ARG A 1 183 ? 0.814 -5.979 -20.977 1.00 31.05 183 ARG A N 1
ATOM 1495 C CA . ARG A 1 183 ? -0.562 -5.443 -20.831 1.00 31.05 183 ARG A CA 1
ATOM 1496 C C . ARG A 1 183 ? -1.386 -6.477 -20.087 1.00 31.05 183 ARG A C 1
ATOM 1498 O O . ARG A 1 183 ? -1.849 -7.416 -20.705 1.00 31.05 183 ARG A O 1
ATOM 1505 N N . ASN A 1 184 ? -1.474 -6.301 -18.765 1.00 32.62 184 ASN A N 1
ATOM 1506 C CA . ASN A 1 184 ? -2.732 -6.121 -18.035 1.00 32.62 184 ASN A CA 1
ATOM 1507 C C . ASN A 1 184 ? -2.470 -5.989 -16.521 1.00 32.62 184 ASN A C 1
ATOM 1509 O O . ASN A 1 184 ? -2.148 -6.974 -15.872 1.00 32.62 184 ASN A O 1
ATOM 1513 N N . MET A 1 185 ? -2.655 -4.799 -15.938 1.00 38.22 185 MET A N 1
ATOM 1514 C CA . MET A 1 185 ? -2.889 -4.694 -14.483 1.00 38.22 185 MET A CA 1
ATOM 1515 C C . MET A 1 185 ? -4.383 -4.646 -14.138 1.00 38.22 185 MET A C 1
ATOM 1517 O O . MET A 1 185 ? -4.768 -5.089 -13.064 1.00 38.22 185 MET A O 1
ATOM 1521 N N . ASN A 1 186 ? -5.242 -4.280 -15.096 1.00 41.91 186 ASN A N 1
ATOM 1522 C CA . ASN A 1 186 ? -6.696 -4.412 -14.965 1.00 41.91 186 ASN A CA 1
ATOM 1523 C C . ASN A 1 186 ? -7.248 -5.771 -15.426 1.00 41.91 186 ASN A C 1
ATOM 1525 O O . ASN A 1 186 ? -8.454 -5.913 -15.467 1.00 41.91 186 ASN A O 1
ATOM 1529 N N . SER A 1 187 ? -6.433 -6.774 -15.785 1.00 45.16 187 SER A N 1
ATOM 1530 C CA . SER A 1 187 ? -6.937 -8.159 -15.942 1.00 45.16 187 SER A CA 1
ATOM 1531 C C . SER A 1 187 ? -6.482 -9.086 -14.822 1.00 45.16 187 SER A C 1
ATOM 1533 O O . SER A 1 187 ? -6.812 -10.259 -14.856 1.00 45.16 187 SER A O 1
ATOM 1535 N N . SER A 1 188 ? -5.707 -8.593 -13.852 1.00 59.91 188 SER A N 1
ATOM 1536 C CA . SER A 1 188 ? -5.207 -9.391 -12.725 1.00 59.91 188 SER A CA 1
ATOM 1537 C C . SER A 1 188 ? -5.961 -9.136 -11.420 1.00 59.91 188 SER A C 1
ATOM 1539 O O . SER A 1 188 ? -5.707 -9.817 -10.428 1.00 59.91 188 SER A O 1
ATOM 1541 N N . LEU A 1 189 ? -6.863 -8.150 -11.393 1.00 81.06 189 LEU A N 1
ATOM 1542 C CA . LEU A 1 189 ? -7.710 -7.876 -10.236 1.00 81.06 189 LEU A CA 1
ATOM 1543 C C . LEU A 1 189 ? -8.938 -8.790 -10.255 1.00 81.06 189 LEU A C 1
ATOM 1545 O O . LEU A 1 189 ? -9.518 -9.057 -11.307 1.00 81.06 189 LEU A O 1
ATOM 1549 N N . PHE A 1 190 ? -9.311 -9.284 -9.082 1.00 88.31 190 PHE A N 1
ATOM 1550 C CA . PHE A 1 190 ? -10.522 -10.075 -8.918 1.00 88.31 190 PHE A CA 1
ATOM 1551 C C . PHE A 1 190 ? -11.733 -9.121 -8.888 1.00 88.31 190 PHE A C 1
ATOM 1553 O O . PHE A 1 190 ? -11.659 -8.143 -8.140 1.00 88.31 190 PHE A O 1
ATOM 1560 N N . PRO A 1 191 ? -12.811 -9.355 -9.665 1.00 89.81 191 PRO A N 1
ATOM 1561 C CA . PRO A 1 191 ? -13.948 -8.436 -9.728 1.00 89.81 191 PRO A CA 1
ATOM 1562 C C . PRO A 1 191 ? -14.602 -8.199 -8.368 1.00 89.81 191 PRO A C 1
ATOM 1564 O O . PRO A 1 191 ? -14.861 -9.154 -7.635 1.00 89.81 191 PRO A O 1
ATOM 1567 N N . PHE A 1 192 ? -14.946 -6.947 -8.046 1.00 91.94 192 PHE A N 1
ATOM 1568 C CA . PHE A 1 192 ? -15.633 -6.633 -6.781 1.00 91.94 192 PHE A CA 1
ATOM 1569 C C . PHE A 1 192 ? -16.990 -7.343 -6.655 1.00 91.94 192 PHE A C 1
ATOM 1571 O O . PHE A 1 192 ? -17.363 -7.800 -5.576 1.00 91.94 192 PHE A O 1
ATOM 1578 N N . THR A 1 193 ? -17.710 -7.479 -7.769 1.00 91.50 193 THR A N 1
ATOM 1579 C CA 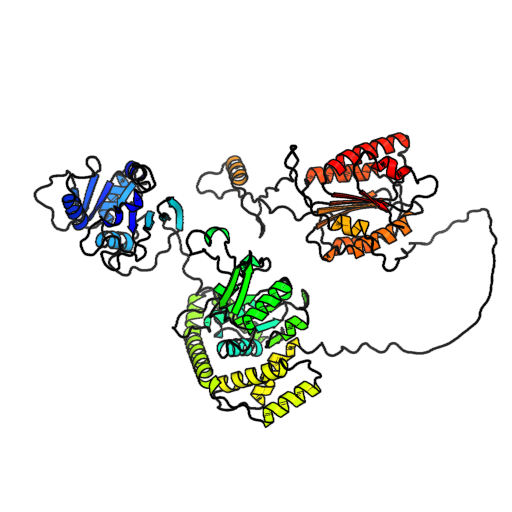. THR A 1 193 ? -19.006 -8.171 -7.846 1.00 91.50 193 THR A CA 1
ATOM 1580 C C . THR A 1 193 ? -18.890 -9.686 -7.683 1.00 91.50 193 THR A C 1
ATOM 1582 O O . THR A 1 193 ? -19.818 -10.317 -7.191 1.00 91.50 193 THR A O 1
ATOM 1585 N N . ALA A 1 194 ? -17.727 -10.264 -7.993 1.00 91.06 194 ALA A N 1
ATOM 1586 C CA . ALA A 1 194 ? -17.458 -11.690 -7.821 1.00 91.06 194 ALA A CA 1
ATOM 1587 C C . ALA A 1 194 ? -17.096 -12.075 -6.374 1.00 91.06 194 ALA A C 1
ATOM 1589 O O . ALA A 1 194 ? -16.893 -13.254 -6.079 1.00 91.06 194 ALA A O 1
ATOM 1590 N N . ILE A 1 195 ? -16.966 -11.107 -5.458 1.00 91.00 195 ILE A N 1
ATOM 1591 C CA . ILE A 1 195 ? -16.667 -11.395 -4.053 1.00 91.00 195 ILE A CA 1
ATOM 1592 C C . ILE A 1 195 ? -17.915 -11.944 -3.370 1.00 91.00 195 ILE A C 1
ATOM 1594 O O . ILE A 1 195 ? -18.928 -11.255 -3.246 1.00 91.00 195 ILE A O 1
ATOM 1598 N N . ILE A 1 196 ? -17.799 -13.181 -2.895 1.00 87.56 196 ILE A N 1
ATOM 1599 C CA . ILE A 1 196 ? -18.867 -13.927 -2.233 1.00 87.56 196 ILE A CA 1
ATOM 1600 C C . ILE A 1 196 ? -18.726 -13.786 -0.715 1.00 87.56 196 ILE A C 1
ATOM 1602 O O . ILE A 1 196 ? -17.636 -13.937 -0.159 1.00 87.56 196 ILE A O 1
ATOM 1606 N N . GLY A 1 197 ? -19.846 -13.510 -0.049 1.00 82.38 197 GLY A N 1
ATOM 1607 C CA . GLY A 1 197 ? -19.896 -13.239 1.384 1.00 82.38 197 GLY A CA 1
ATOM 1608 C C . GLY A 1 197 ? -19.348 -11.857 1.756 1.00 82.38 197 GLY A C 1
ATOM 1609 O O . GLY A 1 197 ? -19.253 -10.947 0.931 1.00 82.38 197 GLY A O 1
ATOM 1610 N N . MET A 1 198 ? -18.994 -11.689 3.034 1.00 86.81 198 MET A N 1
ATOM 1611 C CA . MET A 1 198 ? -18.456 -10.438 3.596 1.00 86.81 198 MET A CA 1
ATOM 1612 C C . MET A 1 198 ? -19.350 -9.204 3.377 1.00 86.81 198 MET A C 1
ATOM 1614 O O . MET A 1 198 ? -18.842 -8.100 3.178 1.00 86.81 198 MET A O 1
ATOM 1618 N N . ASP A 1 199 ? -20.673 -9.366 3.429 1.00 89.50 199 ASP A N 1
ATOM 1619 C CA . ASP A 1 199 ? -21.647 -8.311 3.100 1.00 89.50 199 ASP A CA 1
ATOM 1620 C C . ASP A 1 199 ? -21.392 -7.005 3.850 1.00 89.50 199 ASP A C 1
ATOM 1622 O O . ASP A 1 199 ? -21.324 -5.943 3.238 1.00 89.50 199 ASP A O 1
ATOM 1626 N N . LEU A 1 200 ? -21.120 -7.087 5.156 1.00 91.62 200 LEU A N 1
ATOM 1627 C CA . LEU A 1 200 ? -20.782 -5.918 5.971 1.00 91.62 200 LEU A CA 1
ATOM 1628 C C . LEU A 1 200 ? -19.507 -5.206 5.486 1.00 91.62 200 LEU A C 1
ATOM 1630 O O . LEU A 1 200 ? -19.452 -3.978 5.468 1.00 91.62 200 LEU A O 1
ATOM 1634 N N . ALA A 1 201 ? -18.480 -5.947 5.057 1.00 93.56 201 ALA A N 1
ATOM 1635 C CA . ALA A 1 201 ? -17.254 -5.345 4.532 1.00 93.56 201 ALA A CA 1
ATOM 1636 C C . ALA A 1 201 ? -17.490 -4.705 3.155 1.00 93.56 201 ALA A C 1
ATOM 1638 O O . ALA A 1 201 ? -16.986 -3.612 2.893 1.00 93.56 201 ALA A O 1
ATOM 1639 N N . ARG A 1 202 ? -18.302 -5.344 2.301 1.00 94.19 202 ARG A N 1
ATOM 1640 C CA . ARG A 1 202 ? -18.707 -4.792 0.999 1.00 94.19 202 ARG A CA 1
ATOM 1641 C C . ARG A 1 202 ? -19.527 -3.513 1.174 1.00 94.19 202 ARG A C 1
ATOM 1643 O O . ARG A 1 202 ? -19.197 -2.506 0.555 1.00 94.19 202 ARG A O 1
ATOM 1650 N N . HIS A 1 203 ? -20.520 -3.517 2.062 1.00 94.94 203 HIS A N 1
ATOM 1651 C CA . HIS A 1 203 ? -21.325 -2.339 2.394 1.00 94.94 203 HIS A CA 1
ATOM 1652 C C . HIS A 1 203 ? -20.470 -1.209 2.967 1.00 94.94 203 HIS A C 1
ATOM 1654 O O . HIS A 1 203 ? -20.585 -0.077 2.510 1.00 94.94 203 HIS A O 1
ATOM 1660 N N . SER A 1 204 ? -19.539 -1.512 3.880 1.00 95.69 204 SER A N 1
ATOM 1661 C CA . SER A 1 204 ? -18.586 -0.522 4.396 1.00 95.69 204 SER A CA 1
ATOM 1662 C C . SER A 1 204 ? -17.850 0.205 3.269 1.00 95.69 204 SER A C 1
ATOM 1664 O O . SER A 1 204 ? -17.807 1.436 3.252 1.00 95.69 204 SER A O 1
ATOM 1666 N N . LEU A 1 205 ? -17.298 -0.543 2.311 1.00 95.44 205 LEU A N 1
ATOM 1667 C CA . LEU A 1 205 ? -16.558 0.014 1.179 1.00 95.44 205 LEU A CA 1
ATOM 1668 C C . LEU A 1 205 ? -17.472 0.799 0.227 1.00 95.44 205 LEU A C 1
ATOM 1670 O O . LEU A 1 205 ? -17.120 1.904 -0.181 1.00 95.44 205 LEU A O 1
ATOM 1674 N N . ILE A 1 206 ? -18.676 0.297 -0.055 1.00 95.19 206 ILE A N 1
ATOM 1675 C CA . ILE A 1 206 ? -19.689 1.010 -0.850 1.00 95.19 206 ILE A CA 1
ATOM 1676 C C . ILE A 1 206 ? -20.068 2.343 -0.187 1.00 95.19 206 ILE A C 1
ATOM 1678 O O . ILE A 1 206 ? -20.098 3.372 -0.858 1.00 95.19 206 ILE A O 1
ATOM 1682 N N . TYR A 1 207 ? -20.284 2.373 1.130 1.00 95.62 207 TYR A N 1
ATOM 1683 C CA . TYR A 1 207 ? -20.597 3.608 1.855 1.00 95.62 207 TYR A CA 1
ATOM 1684 C C . TYR A 1 207 ? -19.448 4.619 1.801 1.00 95.62 207 TYR A C 1
ATOM 1686 O O . TYR A 1 207 ? -19.709 5.810 1.649 1.00 95.62 207 TYR A O 1
ATOM 1694 N N . HIS A 1 208 ? -18.192 4.165 1.816 1.00 93.81 208 HIS A N 1
ATOM 1695 C CA . HIS A 1 208 ? -17.031 5.036 1.597 1.00 93.81 208 HIS A CA 1
ATOM 1696 C C . HIS A 1 208 ? -16.902 5.519 0.141 1.00 93.81 208 HIS A C 1
ATOM 1698 O O . HIS A 1 208 ? -16.399 6.617 -0.097 1.00 93.81 208 HIS A O 1
ATOM 1704 N N . ALA A 1 209 ? -17.373 4.745 -0.841 1.00 92.12 209 ALA A N 1
ATOM 1705 C CA . ALA A 1 209 ? -17.468 5.209 -2.226 1.00 92.12 209 ALA A CA 1
ATOM 1706 C C . ALA A 1 209 ? -18.571 6.272 -2.410 1.00 92.12 209 ALA A C 1
ATOM 1708 O O . ALA A 1 209 ? -18.395 7.202 -3.201 1.00 92.12 209 ALA A O 1
ATOM 1709 N N . ILE A 1 210 ? -19.673 6.167 -1.655 1.00 92.44 210 ILE A N 1
ATOM 1710 C CA . ILE A 1 210 ? -20.788 7.130 -1.646 1.00 92.44 210 ILE A CA 1
ATOM 1711 C C . ILE A 1 210 ? -20.393 8.426 -0.920 1.00 92.44 210 ILE A C 1
ATOM 1713 O O . ILE A 1 210 ? -20.492 9.513 -1.493 1.00 92.44 210 ILE A O 1
ATOM 1717 N N . ASP A 1 211 ? -19.928 8.328 0.329 1.00 90.88 211 ASP A N 1
ATOM 1718 C CA . ASP A 1 211 ? -19.424 9.447 1.128 1.00 90.88 211 ASP A CA 1
ATOM 1719 C C . ASP A 1 211 ? -17.925 9.268 1.396 1.00 90.88 211 ASP A C 1
ATOM 1721 O O . ASP A 1 211 ? -17.509 8.690 2.398 1.00 90.88 211 ASP A O 1
ATOM 1725 N N . ARG A 1 212 ? -17.090 9.848 0.527 1.00 86.69 212 ARG A N 1
ATOM 1726 C CA . ARG A 1 212 ? -15.622 9.814 0.676 1.00 86.69 212 ARG A CA 1
ATOM 1727 C C . ARG A 1 212 ? -15.115 10.511 1.942 1.00 86.69 212 ARG A C 1
ATOM 1729 O O . ARG A 1 212 ? -13.946 10.387 2.277 1.00 86.69 212 ARG A O 1
ATOM 1736 N N . THR A 1 213 ? -15.972 11.266 2.630 1.00 85.12 213 THR A N 1
ATOM 1737 C CA . THR A 1 213 ? -15.631 11.960 3.876 1.00 85.12 213 THR A CA 1
ATOM 1738 C C . THR A 1 213 ? -16.105 11.201 5.114 1.00 85.12 213 THR A C 1
ATOM 1740 O O . THR A 1 213 ? -15.967 11.723 6.222 1.00 85.12 213 THR A O 1
ATOM 1743 N N . LEU A 1 214 ? -16.702 10.008 4.947 1.00 85.25 214 LEU A N 1
ATOM 1744 C CA . LEU A 1 214 ? -17.251 9.185 6.032 1.00 85.25 214 LEU A CA 1
ATOM 1745 C C . LEU A 1 214 ? -16.192 8.855 7.092 1.00 85.25 214 LEU A C 1
ATOM 1747 O O . LEU A 1 214 ? -16.526 8.751 8.270 1.00 85.25 214 LEU A O 1
ATOM 1751 N N . GLY A 1 215 ? -14.926 8.785 6.681 1.00 82.44 215 GLY A N 1
ATOM 1752 C CA . GLY A 1 215 ? -13.753 8.526 7.506 1.00 82.44 215 GLY A CA 1
ATOM 1753 C C . GLY A 1 215 ? -12.918 7.404 6.899 1.00 82.44 215 GLY A C 1
ATOM 1754 O O . GLY A 1 215 ? -12.941 7.197 5.687 1.00 82.44 215 GLY A O 1
ATOM 1755 N N . GLY A 1 216 ? -12.162 6.700 7.740 1.00 90.44 216 GLY A N 1
ATOM 1756 C CA . GLY A 1 216 ? -11.483 5.468 7.346 1.00 90.44 216 GLY A CA 1
ATOM 1757 C C . GLY A 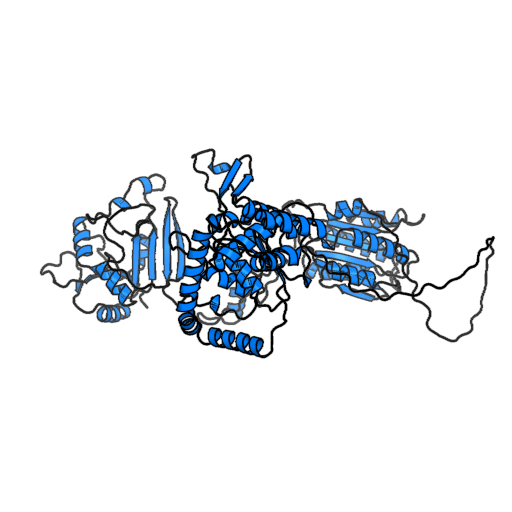1 216 ? -12.284 4.222 7.713 1.00 90.44 216 GLY A C 1
ATOM 1758 O O . GLY A 1 216 ? -13.035 4.217 8.695 1.00 90.44 216 GLY A O 1
ATOM 1759 N N . THR A 1 217 ? -12.034 3.131 6.991 1.00 94.12 217 THR A N 1
ATOM 1760 C CA . THR A 1 217 ? -12.475 1.786 7.375 1.00 94.12 217 THR A CA 1
ATOM 1761 C C . THR A 1 217 ? -11.289 0.892 7.698 1.00 94.12 217 THR A C 1
ATOM 1763 O O . THR A 1 217 ? -10.255 0.948 7.031 1.00 94.12 217 THR A O 1
ATOM 1766 N N . VAL A 1 218 ? -11.448 0.045 8.713 1.00 93.62 218 VAL A N 1
ATOM 1767 C CA . VAL A 1 218 ? -10.492 -1.008 9.033 1.00 93.62 218 VAL A CA 1
ATOM 1768 C C . VAL A 1 218 ? -11.137 -2.389 8.946 1.00 93.62 218 VAL A C 1
ATOM 1770 O O . VAL A 1 218 ? -12.177 -2.652 9.549 1.00 93.62 218 VAL A O 1
ATOM 1773 N N . LEU A 1 219 ? -10.521 -3.278 8.169 1.00 93.56 219 LEU A N 1
ATOM 1774 C CA . LEU A 1 219 ? -10.943 -4.663 7.986 1.00 93.56 219 LEU A CA 1
ATOM 1775 C C . LEU A 1 219 ? -10.066 -5.579 8.845 1.00 93.56 219 LEU A C 1
ATOM 1777 O O . LEU A 1 219 ? -8.862 -5.722 8.614 1.00 93.56 219 LEU A O 1
ATOM 1781 N N . MET A 1 220 ? -10.684 -6.216 9.831 1.00 90.62 220 MET A N 1
ATOM 1782 C CA . MET A 1 220 ? -10.037 -7.087 10.808 1.00 90.62 220 MET A CA 1
ATOM 1783 C C . MET A 1 220 ? -10.388 -8.541 10.512 1.00 90.62 220 MET A C 1
ATOM 1785 O O . MET A 1 220 ? -11.539 -8.857 10.237 1.00 90.62 220 MET A O 1
ATOM 1789 N N . GLY A 1 221 ? -9.419 -9.446 10.582 1.00 87.81 221 GLY A N 1
ATOM 1790 C CA . GLY A 1 221 ? -9.680 -10.881 10.444 1.00 87.81 221 GLY A CA 1
ATOM 1791 C C . GLY A 1 221 ? -8.393 -11.686 10.344 1.00 87.81 221 GLY A C 1
ATOM 1792 O O . GLY A 1 221 ? -7.316 -11.112 10.161 1.00 87.81 221 GLY A O 1
ATOM 1793 N N . HIS A 1 222 ? -8.487 -13.011 10.405 1.00 83.06 222 HIS A N 1
ATOM 1794 C CA . HIS A 1 222 ? -7.317 -13.886 10.301 1.00 83.06 222 HIS A CA 1
ATOM 1795 C C . HIS A 1 222 ? -6.703 -13.876 8.886 1.00 83.06 222 HIS A C 1
ATOM 1797 O O . HIS A 1 222 ? -7.202 -13.265 7.930 1.00 83.06 222 HIS A O 1
ATOM 1803 N N . ARG A 1 223 ? -5.557 -14.539 8.726 1.00 81.62 223 ARG A N 1
ATOM 1804 C CA . ARG A 1 223 ? -4.941 -14.734 7.406 1.00 81.62 223 ARG A CA 1
ATOM 1805 C C . ARG A 1 223 ? -5.812 -15.660 6.557 1.00 81.62 223 ARG A C 1
ATOM 1807 O O . ARG A 1 223 ? -6.271 -16.684 7.047 1.00 81.62 223 ARG A O 1
ATOM 1814 N N . GLY A 1 224 ? -6.012 -15.314 5.287 1.00 79.00 224 GLY A N 1
ATOM 1815 C CA . GLY A 1 224 ? -6.816 -16.115 4.357 1.00 79.00 224 GLY A CA 1
ATOM 1816 C C . GLY A 1 224 ? -8.259 -15.641 4.151 1.00 79.00 224 GLY A C 1
ATOM 1817 O O . GLY A 1 224 ? -8.886 -16.114 3.215 1.00 79.00 224 GLY A O 1
ATOM 1818 N N . CYS A 1 225 ? -8.768 -14.650 4.899 1.00 81.00 225 CYS A N 1
ATOM 1819 C CA . CYS A 1 225 ? -10.115 -14.088 4.670 1.00 81.00 225 CYS A CA 1
ATOM 1820 C C . CYS A 1 225 ? -10.205 -13.136 3.457 1.00 81.00 225 CYS A C 1
ATOM 1822 O O . CYS A 1 225 ? -11.000 -12.209 3.488 1.00 81.00 225 CYS A O 1
ATOM 1824 N N . ALA A 1 226 ? -9.316 -13.232 2.464 1.00 84.75 226 ALA A N 1
ATOM 1825 C CA . ALA A 1 226 ? -9.295 -12.375 1.266 1.00 84.75 226 ALA A CA 1
ATOM 1826 C C . ALA A 1 226 ? -9.411 -10.840 1.496 1.00 84.75 226 ALA A C 1
ATOM 1828 O O . ALA A 1 226 ? -9.839 -10.110 0.605 1.00 84.75 226 ALA A O 1
ATOM 1829 N N . LYS A 1 227 ? -8.983 -10.323 2.662 1.00 90.38 227 LYS A N 1
ATOM 1830 C CA . LYS A 1 227 ? -9.088 -8.892 3.016 1.00 90.38 227 LYS A CA 1
ATOM 1831 C C . LYS A 1 227 ? -8.420 -7.986 1.979 1.00 90.38 227 LYS A C 1
ATOM 1833 O O . LYS A 1 227 ? -9.038 -7.059 1.473 1.00 90.38 227 LYS A O 1
ATOM 1838 N N . SER A 1 228 ? -7.171 -8.286 1.625 1.00 88.38 228 SER A N 1
ATOM 1839 C CA . SER A 1 228 ? -6.415 -7.533 0.619 1.00 88.38 228 SER A CA 1
ATOM 1840 C C . SER A 1 228 ? -7.009 -7.680 -0.784 1.00 88.38 228 SER A C 1
ATOM 1842 O O . SER A 1 228 ? -7.002 -6.722 -1.550 1.00 88.38 228 SER A O 1
ATOM 1844 N N . THR A 1 229 ? -7.583 -8.841 -1.118 1.00 89.81 229 THR A N 1
ATOM 1845 C CA . THR A 1 229 ? -8.311 -9.050 -2.379 1.00 89.81 229 THR A CA 1
ATOM 1846 C C . THR A 1 229 ? -9.533 -8.140 -2.466 1.00 89.81 229 THR A C 1
ATOM 1848 O O . THR A 1 229 ? -9.706 -7.481 -3.485 1.00 89.81 229 THR A O 1
ATOM 1851 N N . LEU A 1 230 ? -10.325 -8.040 -1.393 1.00 92.12 230 LEU A N 1
ATOM 1852 C CA . LEU A 1 230 ? -11.491 -7.159 -1.321 1.00 92.12 230 LEU A CA 1
ATOM 1853 C C . LEU A 1 230 ? -11.112 -5.682 -1.484 1.00 92.12 230 LEU A C 1
ATOM 1855 O O . LEU A 1 230 ? -11.728 -4.975 -2.279 1.00 92.12 230 LEU A O 1
ATOM 1859 N N . VAL A 1 231 ? -10.068 -5.221 -0.792 1.00 92.00 231 VAL A N 1
ATOM 1860 C CA . VAL A 1 231 ? -9.614 -3.823 -0.900 1.00 92.00 231 VAL A CA 1
ATOM 1861 C C . VAL A 1 231 ? -9.029 -3.512 -2.277 1.00 92.00 231 VAL A C 1
ATOM 1863 O O . VAL A 1 231 ? -9.221 -2.420 -2.796 1.00 92.00 231 VAL A O 1
ATOM 1866 N N . ARG A 1 232 ? -8.343 -4.462 -2.914 1.00 89.44 232 ARG A N 1
ATOM 1867 C CA . ARG A 1 232 ? -7.834 -4.270 -4.280 1.00 89.44 232 ARG A CA 1
ATOM 1868 C C . ARG A 1 232 ? -8.965 -4.267 -5.310 1.00 89.44 232 ARG A C 1
ATOM 1870 O O . ARG A 1 232 ? -8.942 -3.456 -6.226 1.00 89.44 232 ARG A O 1
ATOM 1877 N N . ALA A 1 233 ? -9.981 -5.111 -5.130 1.00 90.06 233 ALA A N 1
ATOM 1878 C CA . ALA A 1 233 ? -11.182 -5.109 -5.964 1.00 90.06 233 ALA A CA 1
ATOM 1879 C C . ALA A 1 233 ? -11.994 -3.811 -5.814 1.00 90.06 233 ALA A C 1
ATOM 1881 O O . ALA A 1 233 ? -12.605 -3.345 -6.771 1.00 90.06 233 ALA A O 1
ATOM 1882 N N . PHE A 1 234 ? -11.966 -3.183 -4.633 1.00 90.94 234 PHE A N 1
ATOM 1883 C CA . PHE A 1 234 ? -12.631 -1.902 -4.374 1.00 90.94 234 PHE A CA 1
ATOM 1884 C C . PHE A 1 234 ? -12.179 -0.778 -5.317 1.00 90.94 234 PHE A C 1
ATOM 1886 O O . PHE A 1 234 ? -12.977 0.096 -5.647 1.00 90.94 234 PHE A O 1
ATOM 1893 N N . GLN A 1 235 ? -10.941 -0.824 -5.821 1.00 86.12 235 GLN A N 1
ATOM 1894 C CA . GLN A 1 235 ? -10.465 0.123 -6.832 1.00 86.12 235 GLN A CA 1
ATOM 1895 C C . GLN A 1 235 ? -11.385 0.161 -8.063 1.00 86.12 235 GLN A C 1
ATOM 1897 O O . GLN A 1 235 ? -11.588 1.217 -8.656 1.00 86.12 235 GLN A O 1
ATOM 1902 N N . GLU A 1 236 ? -11.994 -0.970 -8.424 1.00 83.25 236 GLU A N 1
ATOM 1903 C CA . GLU A 1 236 ? -12.835 -1.073 -9.611 1.00 83.25 236 GLU A CA 1
ATOM 1904 C C . GLU A 1 236 ? -14.158 -0.333 -9.476 1.00 83.25 236 GLU A C 1
ATOM 1906 O O . GLU A 1 236 ? -14.727 0.056 -10.488 1.00 83.25 236 GLU A O 1
ATOM 1911 N N . ILE A 1 237 ? -14.672 -0.111 -8.269 1.00 86.31 237 ILE A N 1
ATOM 1912 C CA . ILE A 1 237 ? -15.947 0.600 -8.093 1.00 86.31 237 ILE A CA 1
ATOM 1913 C C . ILE A 1 237 ? -15.755 2.107 -7.903 1.00 86.31 237 ILE A C 1
ATOM 1915 O O . ILE A 1 237 ? -16.728 2.855 -7.844 1.00 86.31 237 ILE A O 1
ATOM 1919 N N . LEU A 1 238 ? -14.504 2.570 -7.856 1.00 82.19 238 LEU A N 1
ATOM 1920 C CA . LEU A 1 238 ? -14.167 3.975 -7.698 1.00 82.19 238 LEU A CA 1
ATOM 1921 C C . LEU A 1 238 ? -13.940 4.630 -9.056 1.00 82.19 238 LEU A C 1
ATOM 1923 O O . LEU A 1 238 ? -12.944 4.394 -9.732 1.00 82.19 238 LEU A O 1
ATOM 1927 N N . SER A 1 239 ? -14.876 5.490 -9.440 1.00 67.12 239 SER A N 1
ATOM 1928 C CA . SER A 1 239 ? -14.737 6.382 -10.593 1.00 67.12 239 SER A CA 1
ATOM 1929 C C . SER A 1 239 ? -14.616 7.821 -10.104 1.00 67.12 239 SER A C 1
ATOM 1931 O O . SER A 1 239 ? -15.292 8.219 -9.148 1.00 67.12 239 SER A O 1
ATOM 1933 N N . GLN A 1 240 ? -13.732 8.604 -10.716 1.00 63.44 240 GLN A N 1
ATOM 1934 C CA . GLN A 1 240 ? -13.717 10.047 -10.501 1.00 63.44 240 GLN A CA 1
ATOM 1935 C C . GLN A 1 240 ? -14.920 10.707 -11.176 1.00 63.44 240 GLN A C 1
ATOM 1937 O O . GLN A 1 240 ? -15.513 10.155 -12.101 1.00 63.44 240 GLN A O 1
ATOM 1942 N N . ASP A 1 241 ? -15.269 11.909 -10.712 1.00 57.06 241 ASP A N 1
ATOM 1943 C CA . ASP A 1 241 ? -16.391 12.686 -11.258 1.00 57.06 241 ASP A CA 1
ATOM 1944 C C . ASP A 1 241 ? -16.169 13.088 -12.736 1.00 57.06 241 ASP A C 1
ATOM 1946 O O . ASP A 1 241 ? -17.124 13.420 -13.433 1.00 57.06 241 ASP A O 1
ATOM 1950 N N . ASP A 1 242 ? -14.925 13.013 -13.226 1.00 55.34 242 ASP A N 1
ATOM 1951 C CA . ASP A 1 242 ? -14.517 13.250 -14.618 1.00 55.34 242 ASP A CA 1
ATOM 1952 C C . ASP A 1 242 ? -14.400 11.962 -15.466 1.00 55.34 242 ASP A C 1
ATOM 1954 O O . ASP A 1 242 ? -14.005 12.019 -16.631 1.00 55.34 242 ASP A O 1
ATOM 1958 N N . GLY A 1 243 ? -14.738 10.799 -14.897 1.00 58.19 243 GLY A N 1
ATOM 1959 C CA . GLY A 1 243 ? -14.640 9.493 -15.555 1.00 58.19 243 GLY A CA 1
ATOM 1960 C C . GLY A 1 243 ? -13.243 8.859 -15.546 1.00 58.19 243 GLY A C 1
ATOM 1961 O O . GLY A 1 243 ? -13.079 7.774 -16.105 1.00 58.19 243 GLY A O 1
ATOM 1962 N N . SER A 1 244 ? -12.242 9.485 -14.917 1.00 63.44 244 SER A N 1
ATOM 1963 C CA . SER A 1 244 ? -10.911 8.893 -14.739 1.00 63.44 244 SER A CA 1
ATOM 1964 C C . SER A 1 244 ? -10.878 7.847 -13.611 1.00 63.44 244 SER A C 1
ATOM 1966 O O . SER A 1 244 ? -11.718 7.837 -12.704 1.00 63.44 244 SER A O 1
ATOM 1968 N N . GLU A 1 245 ? -9.913 6.923 -13.673 1.00 68.56 245 GLU A N 1
ATOM 1969 C CA . GLU A 1 245 ? -9.695 5.945 -12.601 1.00 68.56 245 GLU A CA 1
ATOM 1970 C C . GLU A 1 245 ? -9.170 6.642 -11.342 1.00 68.56 245 GLU A C 1
ATOM 1972 O O . GLU A 1 245 ? -8.256 7.467 -11.395 1.00 68.56 245 GLU A O 1
ATOM 1977 N N . ALA A 1 246 ? -9.737 6.292 -10.187 1.00 80.81 246 ALA A N 1
ATOM 1978 C CA . ALA A 1 246 ? -9.268 6.826 -8.920 1.00 80.81 246 ALA A CA 1
ATOM 1979 C C . ALA A 1 246 ? -7.874 6.266 -8.566 1.00 80.81 246 ALA A C 1
ATOM 1981 O O . ALA A 1 246 ? -7.653 5.059 -8.709 1.00 80.81 246 ALA A O 1
ATOM 1982 N N . PRO A 1 247 ? -6.934 7.101 -8.078 1.00 87.25 247 PRO A N 1
ATOM 1983 C CA . PRO A 1 247 ? -5.617 6.618 -7.687 1.00 87.25 247 PRO A CA 1
ATOM 1984 C C . PRO A 1 247 ? -5.741 5.626 -6.528 1.00 87.25 247 PRO A C 1
ATOM 1986 O O . PRO A 1 247 ? -6.489 5.851 -5.579 1.00 87.25 247 PRO A O 1
ATOM 1989 N N . PHE A 1 248 ? -4.994 4.529 -6.597 1.00 89.81 248 PHE A N 1
ATOM 1990 C CA . PHE A 1 248 ? -4.907 3.538 -5.529 1.00 89.81 248 PHE A CA 1
ATOM 1991 C C . PHE A 1 248 ? -3.459 3.462 -5.054 1.00 89.81 248 PHE A C 1
ATOM 1993 O O . PHE A 1 248 ? -2.578 3.017 -5.792 1.00 89.81 248 PHE A O 1
ATOM 2000 N N . VAL A 1 249 ? -3.204 3.931 -3.834 1.00 92.06 249 VAL A N 1
ATOM 2001 C CA . VAL A 1 249 ? -1.853 4.053 -3.278 1.00 92.06 249 VAL A CA 1
ATOM 2002 C C . VAL A 1 249 ? -1.703 3.125 -2.081 1.00 92.06 249 VAL A C 1
ATOM 2004 O O . VAL A 1 249 ? -2.403 3.267 -1.083 1.00 92.06 249 VAL A O 1
ATOM 2007 N N . GLU A 1 250 ? -0.767 2.181 -2.172 1.00 91.94 250 GLU A N 1
ATOM 2008 C CA . GLU A 1 250 ? -0.442 1.237 -1.097 1.00 91.94 250 GLU A CA 1
ATOM 2009 C C . GLU A 1 250 ? 0.740 1.759 -0.265 1.00 91.94 250 GLU A C 1
ATOM 2011 O O . GLU A 1 250 ? 1.804 2.096 -0.799 1.00 91.94 250 GLU A O 1
ATOM 2016 N N . VAL A 1 251 ? 0.562 1.827 1.056 1.00 91.00 251 VAL A N 1
ATOM 2017 C CA . VAL A 1 251 ? 1.600 2.257 1.996 1.00 91.00 251 VAL A CA 1
ATOM 2018 C C . VAL A 1 251 ? 2.451 1.051 2.395 1.00 91.00 251 VAL A C 1
ATOM 2020 O O . VAL A 1 251 ? 1.946 0.124 3.030 1.00 91.00 251 VAL A O 1
ATOM 2023 N N . PRO A 1 252 ? 3.756 1.031 2.066 1.00 85.19 252 PRO A N 1
ATOM 2024 C CA . PRO A 1 252 ? 4.623 -0.054 2.493 1.00 85.19 252 PRO A CA 1
ATOM 2025 C C . PRO A 1 252 ? 4.848 0.009 4.008 1.00 85.19 252 PRO A C 1
ATOM 2027 O O . PRO A 1 252 ? 5.082 1.082 4.555 1.00 85.19 252 PRO A O 1
ATOM 2030 N N . LEU A 1 253 ? 4.905 -1.149 4.671 1.00 78.50 253 LEU A N 1
ATOM 2031 C CA . LEU A 1 253 ? 5.119 -1.262 6.127 1.00 78.50 253 LEU A CA 1
ATOM 2032 C C . LEU A 1 253 ? 6.357 -0.511 6.653 1.00 78.50 253 LEU A C 1
ATOM 2034 O O . LEU A 1 253 ? 6.404 -0.093 7.804 1.00 78.50 253 LEU A O 1
ATOM 2038 N N . GLY A 1 254 ? 7.385 -0.364 5.812 1.00 77.19 254 GLY A N 1
ATOM 2039 C CA . GLY A 1 254 ? 8.612 0.375 6.120 1.00 77.19 254 GLY A CA 1
ATOM 2040 C C . GLY A 1 254 ? 8.634 1.807 5.586 1.00 77.19 254 GLY A C 1
ATOM 2041 O O . GLY A 1 254 ? 9.727 2.333 5.370 1.00 77.19 254 GLY A O 1
ATOM 2042 N N . ALA A 1 255 ? 7.478 2.404 5.279 1.00 81.50 255 ALA A N 1
ATOM 2043 C CA . ALA A 1 255 ? 7.401 3.781 4.806 1.00 81.50 255 ALA A CA 1
ATOM 2044 C C . ALA A 1 255 ? 8.036 4.726 5.833 1.00 81.50 255 ALA A C 1
ATOM 2046 O O . ALA A 1 255 ? 7.707 4.696 7.017 1.00 81.50 255 ALA A O 1
ATOM 2047 N N . SER A 1 256 ? 8.961 5.566 5.370 1.00 86.94 256 SER A N 1
ATOM 2048 C CA . SER A 1 256 ? 9.424 6.704 6.154 1.00 86.94 256 SER A CA 1
ATOM 2049 C C . SER A 1 256 ? 8.365 7.805 6.139 1.00 86.94 256 SER A C 1
ATOM 2051 O O . SER A 1 256 ? 7.581 7.909 5.193 1.00 86.94 256 SER A O 1
ATOM 2053 N N . GLU A 1 257 ? 8.405 8.675 7.145 1.00 87.75 257 GLU A N 1
ATOM 2054 C CA . GLU A 1 257 ? 7.599 9.899 7.180 1.00 87.75 257 GLU A CA 1
ATOM 2055 C C . GLU A 1 257 ? 7.765 10.726 5.894 1.00 87.75 257 GLU A C 1
ATOM 2057 O O . GLU A 1 257 ? 6.788 11.178 5.314 1.00 87.75 257 GLU A O 1
ATOM 2062 N N . GLU A 1 258 ? 8.995 10.836 5.383 1.00 86.25 258 GLU A N 1
ATOM 2063 C CA . GLU A 1 258 ? 9.299 11.569 4.148 1.00 86.25 258 GLU A CA 1
ATOM 2064 C C . GLU A 1 258 ? 8.639 10.952 2.908 1.00 86.25 258 GLU A C 1
ATOM 2066 O O . GLU A 1 258 ? 8.207 11.665 2.012 1.00 86.25 258 GLU A O 1
ATOM 2071 N N . ARG A 1 259 ? 8.509 9.623 2.848 1.00 87.25 259 ARG A N 1
ATOM 2072 C CA . ARG A 1 259 ? 7.793 8.973 1.744 1.00 87.25 259 ARG A CA 1
ATOM 2073 C C . ARG A 1 259 ? 6.283 9.164 1.876 1.00 87.25 259 ARG A C 1
ATOM 2075 O O . ARG A 1 259 ? 5.604 9.309 0.865 1.00 87.25 259 ARG A O 1
ATOM 2082 N N . LEU A 1 260 ? 5.761 9.147 3.101 1.00 89.00 260 LEU A N 1
ATOM 2083 C CA . LEU A 1 260 ? 4.336 9.312 3.372 1.00 89.00 260 LEU A CA 1
ATOM 2084 C C . LEU A 1 260 ? 3.874 10.752 3.093 1.00 89.00 260 LEU A C 1
ATOM 2086 O O . LEU A 1 260 ? 2.947 10.951 2.310 1.00 89.00 260 LEU A O 1
ATOM 2090 N N . LEU A 1 261 ? 4.553 11.739 3.682 1.00 87.94 261 LEU A N 1
ATOM 2091 C CA . LEU A 1 261 ? 4.202 13.161 3.613 1.00 87.94 261 LEU A CA 1
ATOM 2092 C C . LEU A 1 261 ? 4.849 13.904 2.434 1.00 87.94 261 LEU A C 1
ATOM 2094 O O . LEU A 1 261 ? 4.347 14.950 2.026 1.00 87.94 261 LEU A O 1
ATOM 2098 N N . GLY A 1 262 ? 5.948 13.392 1.880 1.00 85.62 262 GLY A N 1
ATOM 2099 C CA . GLY A 1 262 ? 6.767 14.092 0.889 1.00 85.62 262 GLY A CA 1
ATOM 2100 C C . GLY A 1 262 ? 7.904 14.900 1.522 1.00 85.62 262 GLY A C 1
ATOM 2101 O O . GLY A 1 262 ? 8.106 14.896 2.741 1.00 85.62 262 GLY A O 1
ATOM 2102 N N . SER A 1 263 ? 8.662 15.608 0.684 1.00 80.81 263 SER A N 1
ATOM 2103 C CA . SER A 1 263 ? 9.784 16.452 1.116 1.00 80.81 263 SER A CA 1
ATOM 2104 C C . SER A 1 263 ? 9.795 17.820 0.431 1.00 80.81 263 SER A C 1
ATOM 2106 O O . SER A 1 263 ? 9.226 18.015 -0.649 1.00 80.81 263 SER A O 1
ATOM 2108 N N . VAL A 1 264 ? 10.438 18.787 1.095 1.00 69.88 264 VAL A N 1
ATOM 2109 C CA . VAL A 1 264 ? 10.621 20.162 0.613 1.00 69.88 264 VAL A CA 1
ATOM 2110 C C . VAL A 1 264 ? 12.114 20.470 0.552 1.00 69.88 264 VAL A C 1
ATOM 2112 O O . VAL A 1 264 ? 12.785 20.455 1.582 1.00 69.88 264 VAL A O 1
ATOM 2115 N N . ASP A 1 265 ? 12.627 20.778 -0.640 1.00 62.38 265 ASP A N 1
ATOM 2116 C CA . ASP A 1 265 ? 14.028 21.162 -0.837 1.00 62.38 265 ASP A CA 1
ATOM 2117 C C . ASP A 1 265 ? 14.245 22.656 -0.527 1.00 62.38 265 ASP A C 1
ATOM 2119 O O . ASP A 1 265 ? 13.900 23.536 -1.323 1.00 62.38 265 ASP A O 1
ATOM 2123 N N . ALA A 1 266 ? 14.870 22.956 0.615 1.00 53.66 266 ALA A N 1
ATOM 2124 C CA . ALA A 1 266 ? 15.214 24.320 1.037 1.00 53.66 266 ALA A CA 1
ATOM 2125 C C . ALA A 1 266 ? 16.220 25.070 0.119 1.00 53.66 266 ALA A C 1
ATOM 2127 O O . ALA A 1 266 ? 16.004 26.257 -0.145 1.00 53.66 266 ALA A O 1
ATOM 2128 N N . PRO A 1 267 ? 17.287 24.447 -0.438 1.00 50.19 267 PRO A N 1
ATOM 2129 C CA . PRO A 1 267 ? 18.318 25.180 -1.192 1.00 50.19 267 PRO A CA 1
ATOM 2130 C C . PRO A 1 267 ? 17.853 25.733 -2.551 1.00 50.19 267 PRO A C 1
ATOM 2132 O O . PRO A 1 267 ? 18.451 26.670 -3.079 1.00 50.19 267 PRO A O 1
ATOM 2135 N N . VAL A 1 268 ? 16.795 25.159 -3.134 1.00 44.56 268 VAL A N 1
ATOM 2136 C CA . VAL A 1 268 ? 16.301 25.506 -4.482 1.00 44.56 268 VAL A CA 1
ATOM 2137 C C . VAL A 1 268 ? 15.306 26.672 -4.438 1.00 44.56 268 VAL A C 1
ATOM 2139 O O . VAL A 1 268 ? 15.128 27.388 -5.425 1.00 44.56 268 VAL A O 1
ATOM 2142 N N . TRP A 1 269 ? 14.692 26.925 -3.279 1.00 44.16 269 TRP A N 1
ATOM 2143 C CA . TRP A 1 269 ? 13.677 27.968 -3.135 1.00 44.16 269 TRP A CA 1
ATOM 2144 C C . TRP A 1 269 ? 14.272 29.384 -3.167 1.00 44.16 269 TRP A C 1
ATOM 2146 O O . TRP A 1 269 ? 13.683 30.294 -3.749 1.00 44.16 269 TRP A O 1
ATOM 2156 N N . SER A 1 270 ? 15.467 29.568 -2.592 1.00 45.25 270 SER A N 1
ATOM 2157 C CA . SER A 1 270 ? 16.064 30.894 -2.371 1.00 45.25 270 SER A CA 1
ATOM 2158 C C . SER A 1 270 ? 16.645 31.565 -3.625 1.00 45.25 270 SER A C 1
ATOM 2160 O O . SER A 1 270 ? 16.971 32.748 -3.559 1.00 45.25 270 SER A O 1
ATOM 2162 N N . SER A 1 271 ? 16.811 30.854 -4.746 1.00 46.62 271 SER A N 1
ATOM 2163 C CA . SER A 1 271 ? 17.535 31.380 -5.917 1.00 46.62 271 SER A CA 1
ATOM 2164 C C . SER A 1 271 ? 16.698 31.526 -7.194 1.00 46.62 271 SER A C 1
ATOM 2166 O O . SER A 1 271 ? 17.072 32.328 -8.048 1.00 46.62 271 SER A O 1
ATOM 2168 N N . ARG A 1 272 ? 15.566 30.814 -7.349 1.00 38.53 272 ARG A N 1
ATOM 2169 C CA . ARG A 1 272 ? 14.728 30.880 -8.574 1.00 38.53 272 ARG A CA 1
ATOM 2170 C C . ARG A 1 272 ? 13.204 30.798 -8.374 1.00 38.53 272 ARG A C 1
ATOM 2172 O O . ARG A 1 272 ? 12.480 30.701 -9.357 1.00 38.53 272 ARG A O 1
ATOM 2179 N N . GLY A 1 273 ? 12.685 30.849 -7.146 1.00 39.34 273 GLY A N 1
ATOM 2180 C CA . GLY A 1 273 ? 11.236 30.966 -6.896 1.00 39.34 273 GLY A CA 1
ATOM 2181 C C . GLY A 1 273 ? 10.365 29.748 -7.252 1.00 39.34 273 GLY A C 1
ATOM 2182 O O . GLY A 1 273 ? 9.164 29.802 -7.024 1.00 39.34 273 GLY A O 1
ATOM 2183 N N . ASN A 1 274 ? 10.938 28.645 -7.747 1.00 44.47 274 ASN A N 1
ATOM 2184 C CA . ASN A 1 274 ? 10.225 27.388 -8.001 1.00 44.47 274 ASN A CA 1
ATOM 2185 C C . ASN A 1 274 ? 11.020 26.213 -7.407 1.00 44.47 274 ASN A C 1
ATOM 2187 O O . ASN A 1 274 ? 11.792 25.540 -8.093 1.00 44.47 274 ASN A O 1
ATOM 2191 N N . GLY A 1 275 ? 10.872 25.997 -6.097 1.00 50.38 275 GLY A N 1
ATOM 2192 C CA . GLY A 1 275 ? 11.387 24.802 -5.427 1.00 50.38 275 GLY A CA 1
ATOM 2193 C C . GLY A 1 275 ? 10.691 23.548 -5.964 1.00 50.38 275 GLY A C 1
ATOM 2194 O O . GLY A 1 275 ? 9.468 23.521 -6.089 1.00 50.38 275 GLY A O 1
ATOM 2195 N N . ARG A 1 276 ? 11.457 22.504 -6.301 1.00 55.09 276 ARG A N 1
ATOM 2196 C CA . ARG A 1 276 ? 10.894 21.195 -6.664 1.00 55.09 276 ARG A CA 1
ATOM 2197 C C . ARG A 1 276 ? 10.547 20.453 -5.369 1.00 55.09 276 ARG A C 1
ATOM 2199 O O . ARG A 1 276 ? 11.430 20.203 -4.561 1.00 55.09 276 ARG A O 1
ATOM 2206 N N . SER A 1 277 ? 9.272 20.135 -5.156 1.00 62.09 277 SER A N 1
ATOM 2207 C CA . SER A 1 277 ? 8.820 19.291 -4.039 1.00 62.09 277 SER A CA 1
ATOM 2208 C C . SER A 1 277 ? 8.665 17.843 -4.491 1.00 62.09 277 SER A C 1
ATOM 2210 O O . SER A 1 277 ? 8.123 17.603 -5.573 1.00 62.09 277 SER A O 1
ATOM 2212 N N . ILE A 1 278 ? 9.064 16.884 -3.655 1.00 77.25 278 ILE A N 1
ATOM 2213 C CA . ILE A 1 278 ? 8.777 15.466 -3.893 1.00 77.25 278 ILE A CA 1
ATOM 2214 C C . ILE A 1 278 ? 7.419 15.148 -3.274 1.00 77.25 278 ILE A C 1
ATOM 2216 O O . ILE A 1 278 ? 7.231 15.298 -2.067 1.00 77.25 278 ILE A O 1
ATOM 2220 N N . SER A 1 279 ? 6.481 14.710 -4.113 1.00 82.69 279 SER A N 1
ATOM 2221 C CA . SER A 1 279 ? 5.126 14.363 -3.689 1.00 82.69 279 SER A CA 1
ATOM 2222 C C . SER A 1 279 ? 5.107 13.103 -2.818 1.00 82.69 279 SER A C 1
ATOM 2224 O O . SER A 1 279 ? 5.677 12.074 -3.196 1.00 82.69 279 SER A O 1
ATOM 2226 N N . GLY A 1 280 ? 4.444 13.186 -1.663 1.00 89.44 280 GLY A N 1
ATOM 2227 C CA . GLY A 1 280 ? 4.256 12.067 -0.737 1.00 89.44 280 GLY A CA 1
ATOM 2228 C C . GLY A 1 280 ? 3.140 11.109 -1.159 1.00 89.44 280 GLY A C 1
ATOM 2229 O O . GLY A 1 280 ? 2.313 11.429 -2.010 1.00 89.44 280 GLY A O 1
ATOM 2230 N N . LEU A 1 281 ? 3.076 9.934 -0.528 1.00 91.81 281 LEU A N 1
ATOM 2231 C CA . LEU A 1 281 ? 2.005 8.955 -0.768 1.00 91.81 281 LEU A CA 1
ATOM 2232 C C . LEU A 1 281 ? 0.606 9.517 -0.459 1.00 91.81 281 LEU A C 1
ATOM 2234 O O . LEU A 1 281 ? -0.343 9.178 -1.161 1.00 91.81 281 LEU A O 1
ATOM 2238 N N . LEU A 1 282 ? 0.469 10.388 0.550 1.00 92.06 282 LEU A N 1
ATOM 2239 C CA . LEU A 1 282 ? -0.820 11.011 0.885 1.00 92.06 282 LEU A CA 1
ATOM 2240 C C . LEU A 1 282 ? -1.328 11.941 -0.228 1.00 92.06 282 LEU A C 1
ATOM 2242 O O . LEU A 1 282 ? -2.516 11.940 -0.539 1.00 92.06 282 LEU A O 1
ATOM 2246 N N . GLU A 1 283 ? -0.428 12.714 -0.842 1.00 91.12 283 GLU A N 1
ATOM 2247 C CA . GLU A 1 283 ? -0.749 13.594 -1.975 1.00 91.12 283 GLU A CA 1
ATOM 2248 C C . GLU A 1 283 ? -1.071 12.771 -3.230 1.00 91.12 283 GLU A C 1
ATOM 2250 O O . GLU A 1 283 ? -2.042 13.057 -3.922 1.00 91.12 283 GLU A O 1
ATOM 2255 N N . GLN A 1 284 ? -0.327 11.689 -3.482 1.00 88.56 284 GLN A N 1
ATOM 2256 C CA . GLN A 1 284 ? -0.601 10.769 -4.594 1.00 88.56 284 GLN A CA 1
ATOM 2257 C C . GLN A 1 284 ? -1.957 10.062 -4.466 1.00 88.56 284 GLN A C 1
ATOM 2259 O O . GLN A 1 284 ? -2.559 9.702 -5.475 1.00 88.56 284 GLN A O 1
ATOM 2264 N N . ALA A 1 285 ? -2.443 9.858 -3.238 1.00 91.06 285 ALA A N 1
ATOM 2265 C CA . ALA A 1 285 ? -3.748 9.259 -2.979 1.00 91.06 285 ALA A CA 1
ATOM 2266 C C . ALA A 1 285 ? -4.912 10.249 -3.155 1.00 91.06 285 ALA A C 1
ATOM 2268 O O . ALA A 1 285 ? -6.070 9.835 -3.076 1.00 91.06 285 ALA A O 1
ATOM 2269 N N . HIS A 1 286 ? -4.641 11.541 -3.383 1.00 90.31 286 HIS A N 1
ATOM 2270 C CA . HIS A 1 286 ? -5.672 12.566 -3.505 1.00 90.31 286 HIS A CA 1
ATOM 2271 C C . HIS A 1 286 ? -6.735 12.188 -4.549 1.00 90.31 286 HIS A C 1
ATOM 2273 O O . HIS A 1 286 ? -6.440 11.863 -5.695 1.00 90.31 286 HIS A O 1
ATOM 2279 N N . GLY A 1 287 ? -7.999 12.248 -4.139 1.00 86.19 287 GLY A N 1
ATOM 2280 C CA . GLY A 1 287 ? -9.158 11.865 -4.933 1.00 86.19 287 GLY A CA 1
ATOM 2281 C C . GLY A 1 287 ? -9.470 10.367 -4.914 1.00 86.19 287 GLY A C 1
ATOM 2282 O O . GLY A 1 287 ? -10.563 10.003 -5.343 1.00 86.19 287 GLY A O 1
ATOM 2283 N N . GLY A 1 288 ? -8.577 9.500 -4.433 1.00 90.00 288 GLY A N 1
ATOM 2284 C CA . GLY A 1 288 ? -8.711 8.045 -4.525 1.00 90.00 288 GLY A CA 1
ATOM 2285 C C . GLY A 1 288 ? -8.626 7.312 -3.191 1.00 90.00 288 GLY A C 1
ATOM 2286 O O . GLY A 1 288 ? -9.337 7.662 -2.249 1.00 90.00 288 GLY A O 1
ATOM 2287 N N . VAL A 1 289 ? -7.812 6.256 -3.130 1.00 91.75 289 VAL A N 1
ATOM 2288 C CA . VAL A 1 289 ? -7.670 5.352 -1.978 1.00 91.75 289 VAL A CA 1
ATOM 2289 C C . VAL A 1 289 ? -6.242 5.362 -1.469 1.00 91.75 289 VAL A C 1
ATOM 2291 O O . VAL A 1 289 ? -5.298 5.187 -2.240 1.00 91.75 289 VAL A O 1
ATOM 2294 N N . LEU A 1 290 ? -6.108 5.464 -0.150 1.00 94.19 290 LEU A N 1
ATOM 2295 C CA . LEU A 1 290 ? -4.885 5.121 0.555 1.00 94.19 290 LEU A CA 1
ATOM 2296 C C . LEU A 1 290 ? -5.099 3.792 1.283 1.00 94.19 290 LEU A C 1
ATOM 2298 O O . LEU A 1 290 ? -5.878 3.709 2.236 1.00 94.19 290 LEU A O 1
ATOM 2302 N N . TYR A 1 291 ? -4.414 2.754 0.819 1.00 94.56 291 TYR A N 1
ATOM 2303 C CA . TYR A 1 291 ? -4.459 1.420 1.398 1.00 94.56 291 TYR A CA 1
ATOM 2304 C C . TYR A 1 291 ? -3.244 1.184 2.296 1.00 94.56 291 TYR A C 1
ATOM 2306 O O . TYR A 1 291 ? -2.101 1.326 1.862 1.00 94.56 291 TYR A O 1
ATOM 2314 N N . VAL A 1 292 ? -3.487 0.797 3.546 1.00 92.38 292 VAL A N 1
ATOM 2315 C CA . VAL A 1 292 ? -2.444 0.413 4.501 1.00 92.38 292 VAL A CA 1
ATOM 2316 C C . VAL A 1 292 ? -2.659 -1.050 4.874 1.00 92.38 292 VAL A C 1
ATOM 2318 O O . VAL A 1 292 ? -3.613 -1.383 5.586 1.00 92.38 292 VAL A O 1
ATOM 2321 N N . ASP A 1 293 ? -1.782 -1.925 4.380 1.00 88.81 293 ASP A N 1
ATOM 2322 C CA . ASP A 1 293 ? -1.782 -3.321 4.810 1.00 88.81 293 ASP A CA 1
ATOM 2323 C C . ASP A 1 293 ? -1.149 -3.447 6.196 1.00 88.81 293 ASP A C 1
ATOM 2325 O O . ASP A 1 293 ? -0.192 -2.741 6.504 1.00 88.81 293 ASP A O 1
ATOM 2329 N N . GLU A 1 294 ? -1.709 -4.322 7.029 1.00 87.44 294 GLU A N 1
ATOM 2330 C CA . GLU A 1 294 ? -1.308 -4.543 8.425 1.00 87.44 294 GLU A CA 1
ATOM 2331 C C . GLU A 1 294 ? -1.048 -3.225 9.187 1.00 87.44 294 GLU A C 1
ATOM 2333 O O . GLU A 1 294 ? 0.057 -2.961 9.663 1.00 87.44 294 GLU A O 1
ATOM 2338 N N . VAL A 1 295 ? -2.084 -2.380 9.315 1.00 88.38 295 VAL A N 1
ATOM 2339 C CA . VAL A 1 295 ? -1.993 -1.038 9.942 1.00 88.38 295 VAL A CA 1
ATOM 2340 C C . VAL A 1 295 ? -1.355 -1.077 11.334 1.00 88.38 295 VAL A C 1
ATOM 2342 O O . VAL A 1 295 ? -0.682 -0.133 11.738 1.00 88.38 295 VAL A O 1
ATOM 2345 N N . ASN A 1 296 ? -1.527 -2.182 12.059 1.00 86.00 296 ASN A N 1
ATOM 2346 C CA . ASN A 1 296 ? -0.957 -2.415 13.385 1.00 86.00 296 ASN A CA 1
ATOM 2347 C C . ASN A 1 296 ? 0.585 -2.475 13.397 1.00 86.00 296 ASN A C 1
ATOM 2349 O O . ASN A 1 296 ? 1.189 -2.401 14.465 1.00 86.00 296 ASN A O 1
ATOM 2353 N N . LEU A 1 297 ? 1.230 -2.614 12.236 1.00 86.44 297 LEU A N 1
ATOM 2354 C CA . LEU A 1 297 ? 2.686 -2.639 12.094 1.00 86.44 297 LEU A CA 1
ATOM 2355 C C . LEU A 1 297 ? 3.286 -1.284 11.693 1.00 86.44 297 LEU A C 1
ATOM 2357 O O . LEU A 1 297 ? 4.510 -1.125 11.751 1.00 86.44 297 LEU A O 1
ATOM 2361 N N . LEU A 1 298 ? 2.458 -0.319 11.282 1.00 87.12 298 LEU A N 1
ATOM 2362 C CA . LEU A 1 298 ? 2.916 1.021 10.934 1.00 87.12 298 LEU A CA 1
ATOM 2363 C C . LEU A 1 298 ? 3.244 1.809 12.223 1.00 87.12 298 LEU A C 1
ATOM 2365 O O . LEU A 1 298 ? 2.529 1.682 13.216 1.00 87.12 298 LEU A O 1
ATOM 2369 N N . PRO A 1 299 ? 4.313 2.630 12.252 1.00 87.38 299 PRO A N 1
ATOM 2370 C CA . PRO A 1 299 ? 4.610 3.476 13.406 1.00 87.38 299 PRO A CA 1
ATOM 2371 C C . PRO A 1 299 ? 3.431 4.378 13.802 1.00 87.38 299 PRO A C 1
ATOM 2373 O O . PRO A 1 299 ? 2.875 5.059 12.943 1.00 87.38 299 PRO A O 1
ATOM 2376 N N . ASP A 1 300 ? 3.122 4.455 15.103 1.00 84.12 300 ASP A N 1
ATOM 2377 C CA . ASP A 1 300 ? 1.952 5.183 15.633 1.00 84.12 300 ASP A CA 1
ATOM 2378 C C . ASP A 1 300 ? 1.820 6.614 15.082 1.00 84.12 300 ASP A C 1
ATOM 2380 O O . ASP A 1 300 ? 0.756 7.002 14.617 1.00 84.12 300 ASP A O 1
ATOM 2384 N N . HIS A 1 301 ? 2.919 7.377 15.051 1.00 86.25 301 HIS A N 1
ATOM 2385 C CA . HIS A 1 301 ? 2.910 8.757 14.549 1.00 86.25 301 HIS A CA 1
ATOM 2386 C C . HIS A 1 301 ? 2.531 8.865 13.061 1.00 86.25 301 HIS A C 1
ATOM 2388 O O . HIS A 1 301 ? 1.904 9.842 12.664 1.00 86.25 301 HIS A O 1
ATOM 2394 N N . LEU A 1 302 ? 2.877 7.867 12.238 1.00 89.19 302 LEU A N 1
ATOM 2395 C CA . LEU A 1 302 ? 2.488 7.829 10.826 1.00 89.19 302 LEU A CA 1
ATOM 2396 C C . LEU A 1 302 ? 1.014 7.457 10.670 1.00 89.19 302 LEU A C 1
ATOM 2398 O O . LEU A 1 302 ? 0.339 7.985 9.786 1.00 89.19 302 LEU A O 1
ATOM 2402 N N . VAL A 1 303 ? 0.505 6.574 11.534 1.00 87.56 303 VAL A N 1
ATOM 2403 C CA . VAL A 1 303 ? -0.925 6.243 11.591 1.00 87.56 303 VAL A CA 1
ATOM 2404 C C . VAL A 1 303 ? -1.728 7.483 11.989 1.00 87.56 303 VAL A C 1
ATOM 2406 O O . VAL A 1 303 ? -2.704 7.807 11.316 1.00 87.56 303 VAL A O 1
ATOM 2409 N N . ASP A 1 304 ? -1.282 8.218 13.011 1.00 86.19 304 ASP A N 1
ATOM 2410 C CA . ASP A 1 304 ? -1.902 9.471 13.452 1.00 86.19 304 ASP A CA 1
ATOM 2411 C C . ASP A 1 304 ? -1.962 10.510 12.331 1.00 86.19 304 ASP A C 1
ATOM 2413 O O . ASP A 1 304 ? -3.048 10.988 12.005 1.00 86.19 304 ASP A O 1
ATOM 2417 N N . GLN A 1 305 ? -0.828 10.791 11.681 1.00 88.31 305 GLN A N 1
ATOM 2418 C CA . GLN A 1 305 ? -0.757 11.730 10.556 1.00 88.31 305 GLN A CA 1
ATOM 2419 C C . GLN A 1 305 ? -1.658 11.307 9.388 1.00 88.31 305 GLN A C 1
ATOM 2421 O O . GLN A 1 305 ? -2.311 12.145 8.766 1.00 88.31 305 GLN A O 1
ATOM 2426 N N . THR A 1 306 ? -1.721 10.006 9.096 1.00 89.56 306 THR A N 1
ATOM 2427 C CA . THR A 1 306 ? -2.575 9.465 8.031 1.00 89.56 306 THR A CA 1
ATOM 2428 C C . THR A 1 306 ? -4.055 9.644 8.359 1.00 89.56 306 THR A C 1
ATOM 2430 O O . THR A 1 306 ? -4.831 10.064 7.503 1.00 89.56 306 THR A O 1
ATOM 2433 N N . LEU A 1 307 ? -4.452 9.354 9.599 1.00 86.94 307 LEU A N 1
ATOM 2434 C CA . LEU A 1 307 ? -5.825 9.526 10.068 1.00 86.94 307 LEU A CA 1
ATOM 2435 C C . LEU A 1 307 ? -6.219 11.004 10.162 1.00 86.94 307 LEU A C 1
ATOM 2437 O O . LEU A 1 307 ? -7.374 11.337 9.900 1.00 86.94 307 LEU A O 1
ATOM 2441 N N . ASP A 1 308 ? -5.286 11.889 10.525 1.00 86.38 308 ASP A N 1
ATOM 2442 C CA . ASP A 1 308 ? -5.500 13.339 10.512 1.00 86.38 308 ASP A CA 1
ATOM 2443 C C . ASP A 1 308 ? -5.772 13.809 9.086 1.00 86.38 308 ASP A C 1
ATOM 2445 O O . ASP A 1 308 ? -6.802 14.435 8.843 1.00 86.38 308 ASP A O 1
ATOM 2449 N N . ALA A 1 309 ? -4.909 13.427 8.138 1.00 89.38 309 ALA A N 1
ATOM 2450 C CA . ALA A 1 309 ? -5.054 13.769 6.727 1.00 89.38 309 ALA A CA 1
ATOM 2451 C C . ALA A 1 309 ? -6.352 13.220 6.115 1.00 89.38 309 ALA A C 1
ATOM 2453 O O . ALA A 1 309 ? -7.023 13.934 5.372 1.00 89.38 309 ALA A O 1
ATOM 2454 N N . ALA A 1 310 ? -6.738 11.985 6.455 1.00 87.62 310 ALA A N 1
ATOM 2455 C CA . ALA A 1 310 ? -7.980 11.373 5.983 1.00 87.62 310 ALA A CA 1
ATOM 2456 C C . ALA A 1 310 ? -9.229 12.107 6.504 1.00 87.62 310 ALA A C 1
ATOM 2458 O O . ALA A 1 310 ? -10.206 12.265 5.775 1.00 87.62 310 ALA A O 1
ATOM 2459 N N . ALA A 1 311 ? -9.204 12.575 7.757 1.00 83.81 311 ALA A N 1
ATOM 2460 C CA . ALA A 1 311 ? -10.333 13.271 8.372 1.00 83.81 311 ALA A CA 1
ATOM 2461 C C . ALA A 1 311 ? -10.461 14.733 7.910 1.00 83.81 311 ALA A C 1
ATOM 2463 O O . ALA A 1 311 ? -11.569 15.209 7.659 1.00 83.81 311 ALA A O 1
ATOM 2464 N N . SER A 1 312 ? -9.345 15.457 7.801 1.00 85.38 312 SER A N 1
ATOM 2465 C CA . SER A 1 312 ? -9.317 16.860 7.360 1.00 85.38 312 SER A CA 1
ATOM 2466 C C . SER A 1 312 ? -9.373 17.008 5.833 1.00 85.38 312 SER A C 1
ATOM 2468 O O . SER A 1 312 ? -9.733 18.070 5.320 1.00 85.38 312 SER A O 1
ATOM 2470 N N . GLY A 1 313 ? -8.973 15.967 5.096 1.00 87.19 313 GLY A N 1
ATOM 2471 C CA . GLY A 1 313 ? -8.751 15.999 3.654 1.00 87.19 313 GLY A CA 1
ATOM 2472 C C . GLY A 1 313 ? -7.518 16.803 3.229 1.00 87.19 313 GLY A C 1
ATOM 2473 O O . GLY A 1 313 ? -7.384 17.111 2.041 1.00 87.19 313 GLY A O 1
ATOM 2474 N N . ARG A 1 314 ? -6.656 17.206 4.173 1.00 90.31 314 ARG A N 1
ATOM 2475 C CA . ARG A 1 314 ? -5.442 18.009 3.949 1.00 90.31 314 ARG A CA 1
ATOM 2476 C C . ARG A 1 314 ? -4.400 17.758 5.033 1.00 90.31 314 ARG A C 1
ATOM 2478 O O . ARG A 1 314 ? -4.743 17.534 6.188 1.00 90.31 314 ARG A O 1
ATOM 2485 N N . TYR A 1 315 ? -3.124 17.892 4.712 1.00 89.56 315 TYR A N 1
ATOM 2486 C CA . TYR A 1 315 ? -2.071 17.853 5.727 1.00 89.56 315 TYR A CA 1
ATOM 2487 C C . TYR A 1 315 ? -1.086 18.997 5.544 1.00 89.56 315 TYR A C 1
ATOM 2489 O O . TYR A 1 315 ? -0.991 19.607 4.476 1.00 89.56 315 TYR A O 1
ATOM 2497 N N . ARG A 1 316 ? -0.366 19.307 6.621 1.00 86.44 316 ARG A N 1
ATOM 2498 C CA . ARG A 1 316 ? 0.632 20.368 6.642 1.00 86.44 316 ARG A CA 1
ATOM 2499 C C . ARG A 1 316 ? 2.024 19.756 6.630 1.00 86.44 316 ARG A C 1
ATOM 2501 O O . ARG A 1 316 ? 2.374 18.992 7.523 1.00 86.44 316 ARG A O 1
ATOM 2508 N N . LEU A 1 317 ? 2.801 20.086 5.608 1.00 85.06 317 LEU A N 1
ATOM 2509 C CA . LEU A 1 317 ? 4.188 19.679 5.455 1.00 85.06 317 LEU A CA 1
ATOM 2510 C C . LEU A 1 317 ? 5.089 20.802 5.975 1.00 85.06 317 LEU A C 1
ATOM 2512 O O . LEU A 1 317 ? 5.176 21.859 5.349 1.00 85.06 317 LEU A O 1
ATOM 2516 N N . GLU A 1 318 ? 5.735 20.578 7.122 1.00 78.19 318 GLU A N 1
ATOM 2517 C CA . GLU A 1 318 ? 6.611 21.561 7.775 1.00 78.19 318 GLU A CA 1
ATOM 2518 C C . GLU A 1 318 ? 8.039 21.029 7.911 1.00 78.19 318 GLU A C 1
ATOM 2520 O O . GLU A 1 318 ? 8.284 20.121 8.704 1.00 78.19 318 GLU A O 1
ATOM 2525 N N . ARG A 1 319 ? 8.994 21.583 7.150 1.00 72.81 319 ARG A N 1
ATOM 2526 C CA . ARG A 1 319 ? 10.428 21.245 7.250 1.00 72.81 319 ARG A CA 1
ATOM 2527 C C . ARG A 1 319 ? 11.318 22.417 6.848 1.00 72.81 319 ARG A C 1
ATOM 2529 O O . ARG A 1 319 ? 10.943 23.218 6.002 1.00 72.81 319 ARG A O 1
ATOM 2536 N N . GLU A 1 320 ? 12.502 22.506 7.463 1.00 66.56 320 GLU A N 1
ATOM 2537 C CA . GLU A 1 320 ? 13.534 23.517 7.146 1.00 66.56 320 GLU A CA 1
ATOM 2538 C C . GLU A 1 320 ? 13.016 24.976 7.220 1.00 66.56 320 GLU A C 1
ATOM 2540 O O . GLU A 1 320 ? 13.473 25.855 6.496 1.00 66.56 320 GLU A O 1
ATOM 2545 N N . GLY A 1 321 ? 12.029 25.246 8.087 1.00 67.62 321 GLY A N 1
ATOM 2546 C CA . GLY A 1 321 ? 11.396 26.568 8.218 1.00 67.62 321 GLY A CA 1
ATOM 2547 C C . GLY A 1 321 ? 10.348 26.898 7.146 1.00 67.62 321 GLY A C 1
ATOM 2548 O O . GLY A 1 321 ? 9.792 27.995 7.161 1.00 67.62 321 GLY A O 1
ATOM 2549 N N . LEU A 1 322 ? 10.044 25.962 6.243 1.00 68.81 322 LEU A N 1
ATOM 2550 C CA . LEU A 1 322 ? 8.997 26.070 5.229 1.00 68.81 322 LEU A CA 1
ATOM 2551 C C . LEU A 1 322 ? 7.761 25.277 5.661 1.00 68.81 322 LEU A C 1
ATOM 2553 O O . LEU A 1 322 ? 7.875 24.183 6.211 1.00 68.81 322 LEU A O 1
ATOM 2557 N N . SER A 1 323 ? 6.579 25.833 5.400 1.00 75.94 323 SER A N 1
ATOM 2558 C CA . SER A 1 323 ? 5.290 25.242 5.761 1.00 75.94 323 SER A CA 1
ATOM 2559 C C . SER A 1 323 ? 4.355 25.302 4.555 1.00 75.94 323 SER A C 1
ATOM 2561 O O . SER A 1 323 ? 4.108 26.383 4.017 1.00 75.94 323 SER A O 1
ATOM 2563 N N . ARG A 1 324 ? 3.862 24.144 4.106 1.00 81.62 324 ARG A N 1
ATOM 2564 C CA . ARG A 1 324 ? 2.949 24.010 2.960 1.00 81.62 324 ARG A CA 1
ATOM 2565 C C . ARG A 1 324 ? 1.731 23.185 3.349 1.00 81.62 324 ARG A C 1
ATOM 2567 O O . ARG A 1 324 ? 1.862 22.131 3.958 1.00 81.62 324 ARG A O 1
ATOM 2574 N N . GLU A 1 325 ? 0.554 23.641 2.948 1.00 87.25 325 GLU A N 1
ATOM 2575 C CA . GLU A 1 325 ? -0.678 22.857 3.033 1.00 87.25 325 GLU A CA 1
ATOM 2576 C C . GLU A 1 325 ? -0.854 22.062 1.732 1.00 87.25 325 GLU A C 1
ATOM 2578 O O . GLU A 1 325 ? -0.713 22.611 0.635 1.00 87.25 325 GLU A O 1
ATOM 2583 N N . VAL A 1 326 ? -1.108 20.761 1.849 1.00 89.44 326 VAL A N 1
ATOM 2584 C CA . VAL A 1 326 ? -1.265 19.838 0.720 1.00 89.44 326 VAL A CA 1
ATOM 2585 C C . VAL A 1 326 ? -2.645 19.202 0.799 1.00 89.44 326 VAL A C 1
ATOM 2587 O O . VAL A 1 326 ? -3.067 18.740 1.863 1.00 89.44 326 VAL A O 1
ATOM 2590 N N . GLU A 1 327 ? -3.367 19.181 -0.321 1.00 89.88 327 GLU A N 1
ATOM 2591 C CA . GLU A 1 327 ? -4.673 18.532 -0.371 1.00 89.88 327 GLU A CA 1
ATOM 2592 C C . GLU A 1 327 ? -4.531 17.015 -0.479 1.00 89.88 327 GLU A C 1
ATOM 2594 O O . GLU A 1 327 ? -3.857 16.503 -1.365 1.00 89.88 327 GLU A O 1
ATOM 2599 N N . ALA A 1 328 ? -5.238 16.278 0.374 1.00 90.44 328 ALA A N 1
ATOM 2600 C CA . ALA A 1 328 ? -5.151 14.825 0.466 1.00 90.44 328 ALA A CA 1
ATOM 2601 C C . ALA A 1 328 ? -6.522 14.233 0.826 1.00 90.44 328 ALA A C 1
ATOM 2603 O O . ALA A 1 328 ? -6.728 13.677 1.900 1.00 90.44 328 ALA A O 1
ATOM 2604 N N . ARG A 1 329 ? -7.505 14.405 -0.066 1.00 89.88 329 ARG A N 1
ATOM 2605 C CA . ARG A 1 329 ? -8.856 13.854 0.113 1.00 89.88 329 ARG A CA 1
ATOM 2606 C C . ARG A 1 329 ? -8.897 12.433 -0.427 1.00 89.88 329 ARG A C 1
ATOM 2608 O O . ARG A 1 329 ? -9.095 12.256 -1.623 1.00 89.88 329 ARG A O 1
ATOM 2615 N N . PHE A 1 330 ? -8.705 11.441 0.428 1.00 91.19 330 PHE A N 1
ATOM 2616 C CA . PHE A 1 330 ? -8.677 10.033 0.034 1.00 91.19 330 PHE A CA 1
ATOM 2617 C C . PHE A 1 330 ? -9.526 9.174 0.969 1.00 91.19 330 PHE A C 1
ATOM 2619 O O . PHE A 1 330 ? -9.764 9.528 2.122 1.00 91.19 330 PHE A O 1
ATOM 2626 N N . ILE A 1 331 ? -9.958 8.018 0.473 1.00 92.69 331 ILE A N 1
ATOM 2627 C CA . ILE A 1 331 ? -10.591 6.976 1.276 1.00 92.69 331 ILE A CA 1
ATOM 2628 C C . ILE A 1 331 ? -9.479 6.176 1.954 1.00 92.69 331 ILE A C 1
ATOM 2630 O O . ILE A 1 331 ? -8.661 5.552 1.276 1.00 92.69 331 ILE A O 1
ATOM 2634 N N . LEU A 1 332 ? -9.439 6.192 3.286 1.00 94.00 332 LEU A N 1
ATOM 2635 C CA . LEU A 1 332 ? -8.487 5.391 4.051 1.00 94.00 332 LEU A CA 1
ATOM 2636 C C . LEU A 1 332 ? -9.034 3.978 4.255 1.00 94.00 332 LEU A C 1
ATOM 2638 O O . LEU A 1 332 ? -10.082 3.798 4.880 1.00 94.00 332 LEU A O 1
ATOM 2642 N N . VAL A 1 333 ? -8.291 2.978 3.785 1.00 94.94 333 VAL A N 1
ATOM 2643 C CA . VAL A 1 333 ? -8.616 1.568 4.007 1.00 94.94 333 VAL A CA 1
ATOM 2644 C C . VAL A 1 333 ? -7.448 0.882 4.700 1.00 94.94 333 VAL A C 1
ATOM 2646 O O . VAL A 1 333 ? -6.346 0.809 4.165 1.00 94.94 333 VAL A O 1
ATOM 2649 N N . GLY A 1 334 ? -7.694 0.375 5.901 1.00 93.75 334 GLY A N 1
ATOM 2650 C CA . GLY A 1 334 ? -6.739 -0.411 6.668 1.00 93.75 334 GLY A CA 1
ATOM 2651 C C . GLY A 1 334 ? -7.103 -1.888 6.677 1.00 93.75 334 GLY A C 1
ATOM 2652 O O . GLY A 1 334 ? -8.270 -2.234 6.852 1.00 93.75 334 GLY A O 1
ATOM 2653 N N . THR A 1 335 ? -6.124 -2.778 6.563 1.00 92.94 335 THR A N 1
ATOM 2654 C CA . THR A 1 335 ? -6.295 -4.194 6.927 1.00 92.94 335 THR A CA 1
ATOM 2655 C C . THR A 1 335 ? -5.466 -4.516 8.159 1.00 92.94 335 THR A C 1
ATOM 2657 O O . THR A 1 335 ? -4.387 -3.965 8.351 1.00 92.94 335 THR A O 1
ATOM 2660 N N . MET A 1 336 ? -5.956 -5.404 9.023 1.00 90.19 336 MET A N 1
ATOM 2661 C CA . MET A 1 336 ? -5.152 -5.920 10.132 1.00 90.19 336 MET A CA 1
ATOM 2662 C C . MET A 1 336 ? -5.508 -7.360 10.492 1.00 90.19 336 MET A C 1
ATOM 2664 O O . MET A 1 336 ? -6.610 -7.848 10.209 1.00 90.19 336 MET A O 1
ATOM 2668 N N . ASN A 1 337 ? -4.562 -8.025 11.148 1.00 87.44 337 ASN A N 1
ATOM 2669 C CA . ASN A 1 337 ? -4.778 -9.289 11.831 1.00 87.44 337 ASN A CA 1
ATOM 2670 C C . ASN A 1 337 ? -4.677 -9.054 13.349 1.00 87.44 337 ASN A C 1
ATOM 2672 O O . ASN A 1 337 ? -3.567 -8.792 13.817 1.00 87.44 337 ASN A O 1
ATOM 2676 N N . PRO A 1 338 ? -5.780 -9.176 14.114 1.00 80.00 338 PRO A N 1
ATOM 2677 C CA . PRO A 1 338 ? -5.753 -9.006 15.570 1.00 80.00 338 PRO A CA 1
ATOM 2678 C C . PRO A 1 338 ? -4.723 -9.906 16.277 1.00 80.00 338 PRO A C 1
ATOM 2680 O O . PRO A 1 338 ? -4.150 -9.526 17.291 1.00 80.00 338 PRO A O 1
ATOM 2683 N N . GLU A 1 339 ? -4.405 -11.080 15.716 1.00 79.75 339 GLU A N 1
ATOM 2684 C CA . GLU A 1 339 ? -3.405 -11.991 16.297 1.00 79.75 339 GLU A CA 1
ATOM 2685 C C . GLU A 1 339 ? -1.958 -11.467 16.216 1.00 79.75 339 GLU A C 1
ATOM 2687 O O . GLU A 1 339 ? -1.083 -11.933 16.946 1.00 79.75 339 GLU A O 1
ATOM 2692 N N . GLU A 1 340 ? -1.679 -10.519 15.317 1.00 75.94 340 GLU A N 1
ATOM 2693 C CA . GLU A 1 340 ? -0.332 -9.976 15.083 1.00 75.94 340 GLU A CA 1
ATOM 2694 C C . GLU A 1 340 ? -0.047 -8.708 15.894 1.00 75.94 340 GLU A C 1
ATOM 2696 O O . GLU A 1 340 ? 1.077 -8.202 15.883 1.00 75.94 340 GLU A O 1
ATOM 2701 N N . GLY A 1 341 ? -1.043 -8.232 16.641 1.00 74.44 341 GLY A N 1
ATOM 2702 C CA . GLY A 1 341 ? -0.962 -7.086 17.533 1.00 74.44 341 GLY A CA 1
ATOM 2703 C C . GLY A 1 341 ? -2.176 -6.177 17.386 1.00 74.44 341 GLY A C 1
ATOM 2704 O O . GLY A 1 341 ? -2.678 -5.978 16.281 1.00 74.44 341 GLY A O 1
ATOM 2705 N N . ASP A 1 342 ? -2.603 -5.596 18.502 1.00 75.81 342 ASP A N 1
ATOM 2706 C CA . ASP A 1 342 ? -3.729 -4.668 18.537 1.00 75.81 342 ASP A CA 1
ATOM 2707 C C . ASP A 1 342 ? -3.295 -3.253 18.140 1.00 75.81 342 ASP A C 1
ATOM 2709 O O . ASP A 1 342 ? -2.215 -2.785 18.519 1.00 75.81 342 ASP A O 1
ATOM 2713 N N . LEU A 1 343 ? -4.161 -2.535 17.419 1.00 78.81 343 LEU A N 1
ATOM 2714 C CA . LEU A 1 343 ? -4.032 -1.083 17.330 1.00 78.81 343 LEU A CA 1
ATOM 2715 C C . LEU A 1 343 ? -4.412 -0.449 18.670 1.00 78.81 343 LEU A C 1
ATOM 2717 O O . LEU A 1 343 ? -5.300 -0.923 19.381 1.00 78.81 343 LEU A O 1
ATOM 2721 N N . ARG A 1 344 ? -3.776 0.681 18.989 1.00 80.31 344 ARG A N 1
ATOM 2722 C CA . ARG A 1 344 ? -4.150 1.471 20.164 1.00 80.31 344 ARG A CA 1
ATOM 2723 C C . ARG A 1 344 ? -5.642 1.835 20.094 1.00 80.31 344 ARG A C 1
ATOM 2725 O O . ARG A 1 344 ? -6.079 2.307 19.040 1.00 80.31 344 ARG A O 1
ATOM 2732 N N . PRO A 1 345 ? -6.407 1.715 21.195 1.00 78.00 345 PRO A N 1
ATOM 2733 C CA . PRO A 1 345 ? -7.830 2.061 21.209 1.00 78.00 345 PRO A CA 1
ATOM 2734 C C . PRO A 1 345 ? -8.121 3.475 20.689 1.00 78.00 345 PRO A C 1
ATOM 2736 O O . PRO A 1 345 ? -9.095 3.686 19.974 1.00 78.00 345 PRO A O 1
ATOM 2739 N N . GLN A 1 346 ? -7.225 4.431 20.962 1.00 76.06 346 GLN A N 1
ATOM 2740 C CA . GLN A 1 346 ? -7.350 5.816 20.499 1.00 76.06 346 GLN A CA 1
ATOM 2741 C C . GLN A 1 346 ? -7.259 5.956 18.973 1.00 76.06 346 GLN A C 1
ATOM 2743 O O . GLN A 1 346 ? -7.848 6.875 18.415 1.00 76.06 346 GLN A O 1
ATOM 2748 N N . LEU A 1 347 ? -6.517 5.069 18.302 1.00 79.50 347 LEU A N 1
ATOM 2749 C CA . LEU A 1 347 ? -6.387 5.042 16.844 1.00 79.50 347 LEU A CA 1
ATOM 2750 C C . LEU A 1 347 ? -7.553 4.287 16.204 1.00 79.50 347 LEU A C 1
ATOM 2752 O O . LEU A 1 347 ? -8.065 4.719 15.177 1.00 79.50 347 LEU A O 1
ATOM 2756 N N . LEU A 1 348 ? -8.004 3.194 16.830 1.00 81.00 348 LEU A N 1
ATOM 2757 C CA . LEU A 1 348 ? -9.196 2.457 16.401 1.00 81.00 348 LEU A CA 1
ATOM 2758 C C . LEU A 1 348 ? -10.436 3.353 16.400 1.00 81.00 348 LEU A C 1
ATOM 2760 O O . LEU A 1 348 ? -11.161 3.364 15.414 1.00 81.00 348 LEU A O 1
ATOM 2764 N N . ASP A 1 349 ? -10.630 4.169 17.439 1.00 80.31 349 ASP A N 1
ATOM 2765 C CA . ASP A 1 349 ? -11.754 5.113 17.535 1.00 80.31 349 ASP A CA 1
ATOM 2766 C C . ASP A 1 349 ? -11.782 6.173 16.409 1.00 80.31 349 ASP A C 1
ATOM 2768 O O . ASP A 1 349 ? -12.818 6.778 16.118 1.00 80.31 349 ASP A O 1
ATOM 2772 N N . ARG A 1 350 ? -10.648 6.403 15.738 1.00 83.94 350 ARG A N 1
ATOM 2773 C CA . ARG A 1 350 ? -10.549 7.333 14.604 1.00 83.94 350 ARG A CA 1
ATOM 2774 C C . ARG A 1 350 ? -10.983 6.713 13.278 1.00 83.94 350 ARG A C 1
ATOM 2776 O O . ARG A 1 350 ? -11.194 7.455 12.320 1.00 83.94 350 ARG A O 1
ATOM 2783 N N . PHE A 1 351 ? -11.127 5.391 13.212 1.00 89.38 351 PHE A N 1
ATOM 2784 C CA . PHE A 1 351 ? -11.805 4.735 12.103 1.00 89.38 351 PHE A CA 1
ATOM 2785 C C . PHE A 1 351 ? -13.318 4.809 12.324 1.00 89.38 351 PHE A C 1
ATOM 2787 O O . PHE A 1 351 ? -13.832 4.536 13.410 1.00 89.38 351 PHE A O 1
ATOM 2794 N N . THR A 1 352 ? -14.050 5.189 11.281 1.00 91.00 352 THR A N 1
ATOM 2795 C CA . THR A 1 352 ? -15.513 5.259 11.354 1.00 91.00 352 THR A CA 1
ATOM 2796 C C . THR A 1 352 ? -16.104 3.863 11.313 1.00 91.00 352 THR A C 1
ATOM 2798 O O . THR A 1 352 ? -17.009 3.559 12.085 1.00 91.00 352 THR A O 1
ATOM 2801 N N . HIS A 1 353 ? -15.575 2.999 10.442 1.00 93.88 353 HIS A N 1
ATOM 2802 C CA . HIS A 1 353 ? -15.970 1.597 10.368 1.00 93.88 353 HIS A CA 1
ATOM 2803 C C . HIS A 1 353 ? -14.838 0.690 10.828 1.00 93.88 353 HIS A C 1
ATOM 2805 O O . HIS A 1 353 ? -13.711 0.806 10.347 1.00 93.88 353 HIS A O 1
ATOM 2811 N N . GLY A 1 354 ? -15.169 -0.295 11.655 1.00 92.75 354 GLY A N 1
ATOM 2812 C CA . GLY A 1 354 ? -14.300 -1.436 11.912 1.00 92.75 354 GLY A CA 1
ATOM 2813 C C . GLY A 1 354 ? -15.092 -2.698 11.669 1.00 92.75 354 GLY A C 1
ATOM 2814 O O . GLY A 1 354 ? -16.078 -2.935 12.355 1.00 92.75 354 GLY A O 1
ATOM 2815 N N . VAL A 1 355 ? -14.683 -3.483 10.680 1.00 91.38 355 VAL A N 1
ATOM 2816 C CA . VAL A 1 355 ? -15.416 -4.672 10.251 1.00 91.38 355 VAL A CA 1
ATOM 2817 C C . VAL A 1 355 ? -14.609 -5.902 10.615 1.00 91.38 355 VAL A C 1
ATOM 2819 O O . VAL A 1 355 ? -13.496 -6.087 10.123 1.00 91.38 355 VAL A O 1
ATOM 2822 N N . LEU A 1 356 ? -15.177 -6.753 11.467 1.00 88.62 356 LEU A N 1
ATOM 2823 C CA . LEU A 1 356 ? -14.611 -8.060 11.773 1.00 88.62 356 LEU A CA 1
ATOM 2824 C C . LEU A 1 356 ? -15.106 -9.084 10.745 1.00 88.62 356 LEU A C 1
ATOM 2826 O O . LEU A 1 356 ? -16.275 -9.466 10.746 1.00 88.62 356 LEU A O 1
ATOM 2830 N N . ILE A 1 357 ? -14.206 -9.537 9.880 1.00 87.38 357 ILE A N 1
ATOM 2831 C CA . ILE A 1 357 ? -14.455 -10.591 8.900 1.00 87.38 357 ILE A CA 1
ATOM 2832 C C . ILE A 1 357 ? -14.251 -11.937 9.603 1.00 87.38 357 ILE A C 1
ATOM 2834 O O . ILE A 1 357 ? -13.129 -12.306 9.955 1.00 87.38 357 ILE A O 1
ATOM 2838 N N . ARG A 1 358 ? -15.357 -12.650 9.833 1.00 80.19 358 ARG A N 1
ATOM 2839 C CA . ARG A 1 358 ? -15.376 -13.989 10.441 1.00 80.19 358 ARG A CA 1
ATOM 2840 C C . ARG A 1 358 ? -15.205 -15.069 9.365 1.00 80.19 358 ARG A C 1
ATOM 2842 O O . ARG A 1 358 ? -15.657 -14.877 8.242 1.00 80.19 358 ARG A O 1
ATOM 2849 N N . ASP A 1 359 ? -14.603 -16.212 9.713 1.00 69.81 359 ASP A N 1
ATOM 2850 C CA . ASP A 1 359 ? -14.439 -17.373 8.802 1.00 69.81 359 ASP A CA 1
ATOM 2851 C C . ASP A 1 359 ? -15.679 -18.276 8.701 1.00 69.81 359 ASP A C 1
ATOM 2853 O O . ASP A 1 359 ? -15.592 -19.476 8.409 1.00 69.81 359 ASP A O 1
ATOM 2857 N N . GLU A 1 360 ? -16.847 -17.732 9.018 1.00 76.50 360 GLU A N 1
ATOM 2858 C CA . GLU A 1 360 ? -18.096 -18.481 9.143 1.00 76.50 360 GLU A CA 1
ATOM 2859 C C . GLU A 1 360 ? -18.760 -18.643 7.768 1.00 76.50 360 GLU A C 1
ATOM 2861 O O . GLU A 1 360 ? -19.886 -18.218 7.552 1.00 76.50 360 GLU A O 1
ATOM 2866 N N . TYR A 1 361 ? -18.039 -19.242 6.818 1.00 82.00 361 TYR A N 1
ATOM 2867 C CA . TYR A 1 361 ? -18.579 -19.591 5.503 1.00 82.00 361 TYR A CA 1
ATOM 2868 C C . TYR A 1 361 ? -19.227 -20.971 5.540 1.00 82.00 361 TYR A C 1
ATOM 2870 O O . TYR A 1 361 ? -18.602 -21.948 5.978 1.00 82.00 361 TYR A O 1
ATOM 2878 N N . THR A 1 362 ? -20.440 -21.070 5.005 1.00 87.12 362 THR A N 1
ATOM 2879 C CA . THR A 1 362 ? -21.105 -22.348 4.738 1.00 87.12 362 THR A CA 1
ATOM 2880 C C . THR A 1 362 ? -20.304 -23.182 3.733 1.00 87.12 362 THR A C 1
ATOM 2882 O O . THR A 1 362 ? -19.477 -22.671 2.973 1.00 87.12 362 THR A O 1
ATOM 2885 N N . ALA A 1 363 ? -20.534 -24.498 3.700 1.00 87.88 363 ALA A N 1
ATOM 2886 C CA . ALA A 1 363 ? -19.862 -25.373 2.735 1.00 87.88 363 ALA A CA 1
ATOM 2887 C C . ALA A 1 363 ? -20.150 -24.964 1.277 1.00 87.88 363 ALA A C 1
ATOM 2889 O O . ALA A 1 363 ? -19.279 -25.090 0.416 1.00 87.88 363 ALA A O 1
ATOM 2890 N N . GLU A 1 364 ? -21.353 -24.449 1.017 1.00 87.75 364 GLU A N 1
ATOM 2891 C CA . GLU A 1 364 ? -21.770 -23.953 -0.294 1.00 87.75 364 GLU A CA 1
ATOM 2892 C C . GLU A 1 364 ? -21.012 -22.678 -0.675 1.00 87.75 364 GLU A C 1
ATOM 2894 O O . GLU A 1 364 ? -20.429 -22.628 -1.757 1.00 87.75 364 GLU A O 1
ATOM 2899 N N . GLU A 1 365 ? -20.916 -21.702 0.232 1.00 86.12 365 GLU A N 1
ATOM 2900 C CA . GLU A 1 365 ? -20.136 -20.477 0.010 1.00 86.12 365 GLU A CA 1
ATOM 2901 C C . GLU A 1 365 ? -18.647 -20.775 -0.169 1.00 86.12 365 GLU A C 1
ATOM 2903 O O . GLU A 1 365 ? -18.027 -20.253 -1.089 1.00 86.12 365 GLU A O 1
ATOM 2908 N N . ARG A 1 366 ? -18.060 -21.661 0.652 1.00 87.88 366 ARG A N 1
ATOM 2909 C CA . ARG A 1 366 ? -16.651 -22.071 0.499 1.00 87.88 366 ARG A CA 1
ATOM 2910 C C . ARG A 1 366 ? -16.399 -22.694 -0.871 1.00 87.88 366 ARG A C 1
ATOM 2912 O O . ARG A 1 366 ? -15.390 -22.380 -1.501 1.00 87.88 366 ARG A O 1
ATOM 2919 N N . ARG A 1 367 ? -17.301 -23.568 -1.336 1.00 90.94 367 ARG A N 1
ATOM 2920 C CA . ARG A 1 367 ? -17.209 -24.180 -2.669 1.00 90.94 367 ARG A CA 1
ATOM 2921 C C . ARG A 1 367 ? -17.252 -23.112 -3.756 1.00 90.94 367 ARG A C 1
ATOM 2923 O O . ARG A 1 367 ? -16.434 -23.165 -4.668 1.00 90.94 367 ARG A O 1
ATOM 2930 N N . GLU A 1 368 ? -18.174 -22.162 -3.651 1.00 88.50 368 GLU A N 1
ATOM 2931 C CA . GLU A 1 368 ? -18.334 -21.121 -4.663 1.00 88.50 368 GLU A CA 1
ATOM 2932 C C . GLU A 1 368 ? -17.155 -20.138 -4.674 1.00 88.50 368 GLU A C 1
ATOM 2934 O O . GLU A 1 368 ? -16.661 -19.800 -5.743 1.00 88.50 368 GLU A O 1
ATOM 2939 N N . ILE A 1 369 ? -16.612 -19.771 -3.507 1.00 89.88 369 ILE A N 1
ATOM 2940 C CA . ILE A 1 369 ? -15.391 -18.954 -3.394 1.00 89.88 369 ILE A CA 1
ATOM 2941 C C . ILE A 1 369 ? -14.211 -19.641 -4.090 1.00 89.88 369 ILE A C 1
ATOM 2943 O O . ILE A 1 369 ? -13.497 -19.011 -4.869 1.00 89.88 369 ILE A O 1
ATOM 2947 N N . VAL A 1 370 ? -13.996 -20.935 -3.821 1.00 89.12 370 VAL A N 1
ATOM 2948 C CA . VAL A 1 370 ? -12.907 -21.702 -4.447 1.00 89.12 370 VAL A CA 1
ATOM 2949 C C . VAL A 1 370 ? -13.124 -21.811 -5.953 1.00 89.12 370 VAL A C 1
ATOM 2951 O O . VAL A 1 370 ? -12.186 -21.591 -6.714 1.00 89.12 370 VAL A O 1
ATOM 2954 N N . ARG A 1 371 ? -14.355 -22.098 -6.386 1.00 90.75 371 ARG A N 1
ATOM 2955 C CA . ARG A 1 371 ? -14.714 -22.191 -7.801 1.00 90.75 371 ARG A CA 1
ATOM 2956 C C . ARG A 1 371 ? -14.459 -20.877 -8.536 1.00 90.75 371 ARG A C 1
ATOM 2958 O O . ARG A 1 371 ? -13.707 -20.879 -9.502 1.00 90.75 371 ARG A O 1
ATOM 2965 N N . ALA A 1 372 ? -15.019 -19.769 -8.052 1.00 89.19 372 ALA A N 1
ATOM 2966 C CA . ALA A 1 372 ? -14.842 -18.448 -8.650 1.00 89.19 372 ALA A CA 1
ATOM 2967 C C . ALA A 1 372 ? -13.360 -18.050 -8.701 1.00 89.19 372 ALA A C 1
ATOM 2969 O O . ALA A 1 372 ? -12.893 -17.457 -9.672 1.00 89.19 372 ALA A O 1
ATOM 2970 N N . ARG A 1 373 ? -12.583 -18.418 -7.671 1.00 89.94 373 ARG A N 1
ATOM 2971 C CA . ARG A 1 373 ? -11.141 -18.173 -7.651 1.00 89.94 373 ARG A CA 1
ATOM 2972 C C . ARG A 1 373 ? -10.390 -18.976 -8.713 1.00 89.94 373 ARG A C 1
ATOM 2974 O O . ARG A 1 373 ? -9.501 -18.411 -9.341 1.00 89.94 373 ARG A O 1
ATOM 2981 N N . MET A 1 374 ? -10.734 -20.249 -8.902 1.00 87.06 374 MET A N 1
ATOM 2982 C CA . MET A 1 374 ? -10.134 -21.102 -9.932 1.00 87.06 374 MET A CA 1
ATOM 2983 C C . MET A 1 374 ? -10.510 -20.632 -11.338 1.00 87.06 374 MET A C 1
ATOM 2985 O O . MET A 1 374 ? -9.622 -20.465 -12.160 1.00 87.06 374 MET A O 1
ATOM 2989 N N . GLU A 1 375 ? -11.786 -20.324 -11.590 1.00 89.19 375 GLU A N 1
ATOM 2990 C CA . GLU A 1 375 ? -12.248 -19.808 -12.888 1.00 89.19 375 GLU A CA 1
ATOM 2991 C C . GLU A 1 375 ? -11.532 -18.497 -13.260 1.00 89.19 375 GLU A C 1
ATOM 2993 O O . GLU A 1 375 ? -11.110 -18.318 -14.401 1.00 89.19 375 GLU A O 1
ATOM 2998 N N . PHE A 1 376 ? -11.312 -17.609 -12.284 1.00 87.25 376 PHE A N 1
ATOM 2999 C CA . PHE A 1 376 ? -10.510 -16.403 -12.483 1.00 87.25 376 PHE A CA 1
ATOM 3000 C C . PHE A 1 376 ? -9.019 -16.687 -12.727 1.00 87.25 376 PHE A C 1
ATOM 3002 O O . PHE A 1 376 ? -8.377 -15.938 -13.454 1.00 87.25 376 PHE A O 1
ATOM 3009 N N . GLU A 1 377 ? -8.435 -17.706 -12.093 1.00 85.31 377 GLU A N 1
ATOM 3010 C CA . GLU A 1 377 ? -7.028 -18.078 -12.304 1.00 85.31 377 GLU A CA 1
ATOM 3011 C C . GLU A 1 377 ? -6.802 -18.768 -13.658 1.00 85.31 377 GLU A C 1
ATOM 3013 O O . GLU A 1 377 ? -5.748 -18.559 -14.264 1.00 85.31 377 GLU A O 1
ATOM 3018 N N . ASP A 1 378 ? -7.790 -19.528 -14.134 1.00 84.00 378 ASP A N 1
ATOM 3019 C CA . ASP A 1 378 ? -7.774 -20.224 -15.421 1.00 84.00 378 ASP A CA 1
ATOM 3020 C C . ASP A 1 378 ? -7.906 -19.244 -16.600 1.00 84.00 378 ASP A C 1
ATOM 3022 O O . ASP A 1 378 ? -7.086 -19.286 -17.521 1.00 84.00 378 ASP A O 1
ATOM 3026 N N . ASP A 1 379 ? -8.889 -18.331 -16.562 1.00 82.12 379 ASP A N 1
ATOM 3027 C CA . ASP A 1 379 ? -9.020 -17.233 -17.531 1.00 82.12 379 ASP A CA 1
ATOM 3028 C C . ASP A 1 379 ? -9.514 -15.926 -16.872 1.00 82.12 379 ASP A C 1
ATOM 3030 O O . ASP A 1 379 ? -10.720 -15.666 -16.759 1.00 82.12 379 ASP A O 1
ATOM 3034 N N . PRO A 1 380 ? -8.583 -15.036 -16.479 1.00 82.31 380 PRO A N 1
ATOM 3035 C CA . PRO A 1 380 ? -8.942 -13.768 -15.862 1.00 82.31 380 PRO A CA 1
ATOM 3036 C C . PRO A 1 380 ? -9.729 -12.819 -16.776 1.00 82.31 380 PRO A C 1
ATOM 3038 O O . PRO A 1 380 ? -10.439 -11.947 -16.273 1.00 82.31 380 PRO A O 1
ATOM 3041 N N . GLN A 1 381 ? -9.575 -12.898 -18.104 1.00 80.56 381 GLN A N 1
ATOM 3042 C CA . GLN A 1 381 ? -10.248 -11.966 -19.014 1.00 80.56 381 GLN A CA 1
ATOM 3043 C C . GLN A 1 381 ? -11.707 -12.354 -19.208 1.00 80.56 381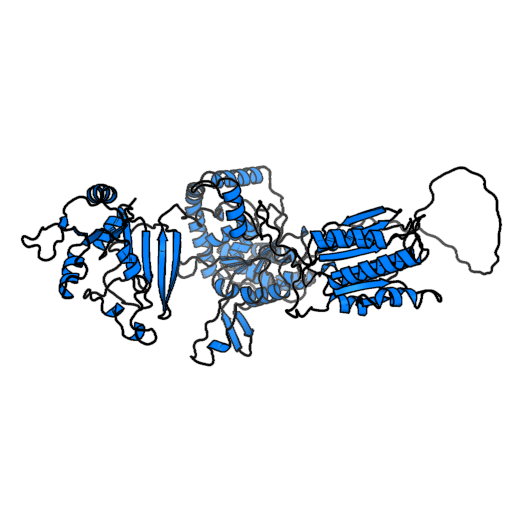 GLN A C 1
ATOM 3045 O O . GLN A 1 381 ? -12.584 -11.498 -19.062 1.00 80.56 381 GLN A O 1
ATOM 3050 N N . ASP A 1 382 ? -11.967 -13.629 -19.475 1.00 83.94 382 ASP A N 1
ATOM 3051 C CA . ASP A 1 382 ? -13.324 -14.128 -19.677 1.00 83.94 382 ASP A CA 1
ATOM 3052 C C . ASP A 1 382 ? -14.154 -14.028 -18.397 1.00 83.94 382 ASP A C 1
ATOM 3054 O O . ASP A 1 382 ? -15.287 -13.537 -18.432 1.00 83.94 382 ASP A O 1
ATOM 3058 N N . PHE A 1 383 ? -13.563 -14.354 -17.244 1.00 86.44 383 PHE A N 1
ATOM 3059 C CA . PHE A 1 383 ? -14.225 -14.185 -15.951 1.00 86.44 383 PHE A CA 1
ATOM 3060 C C . PHE A 1 383 ? -14.624 -12.723 -15.691 1.00 86.44 383 PHE A C 1
ATOM 3062 O O . PHE A 1 383 ? -15.732 -12.421 -15.249 1.00 86.44 383 PHE A O 1
ATOM 3069 N N . ARG A 1 384 ? -13.750 -11.766 -16.016 1.00 84.38 384 ARG A N 1
ATOM 3070 C CA . ARG A 1 384 ? -14.068 -10.336 -15.871 1.00 84.38 384 ARG A CA 1
ATOM 3071 C C . ARG A 1 384 ? -15.134 -9.866 -16.851 1.00 84.38 384 ARG A C 1
ATOM 3073 O O . ARG A 1 384 ? -15.953 -9.027 -16.483 1.00 84.38 384 ARG A O 1
ATOM 3080 N N . ASN A 1 385 ? -15.132 -10.386 -18.077 1.00 83.94 385 ASN A N 1
ATOM 3081 C CA . ASN A 1 385 ? -16.164 -10.076 -19.063 1.00 83.94 385 ASN A CA 1
ATOM 3082 C C . ASN A 1 385 ? -17.547 -10.526 -18.573 1.00 83.94 385 ASN A C 1
ATOM 3084 O O . ASN A 1 385 ? -18.509 -9.778 -18.742 1.00 83.94 385 ASN A O 1
ATOM 3088 N N . LEU A 1 386 ? -17.632 -11.679 -17.896 1.00 87.31 386 LEU A N 1
ATOM 3089 C CA . LEU A 1 386 ? -18.867 -12.178 -17.281 1.00 87.31 386 LEU A CA 1
ATOM 3090 C C . LEU A 1 386 ? -19.430 -11.208 -16.228 1.00 87.31 386 LEU A C 1
ATOM 3092 O O . LEU A 1 386 ? -20.632 -10.958 -16.188 1.00 87.31 386 LEU A O 1
ATOM 3096 N N . HIS A 1 387 ? -18.559 -10.622 -15.405 1.00 88.00 387 HIS A N 1
ATOM 3097 C CA . HIS A 1 387 ? -18.946 -9.722 -14.312 1.00 88.00 387 HIS A CA 1
ATOM 3098 C C . HIS A 1 387 ? -19.041 -8.240 -14.706 1.00 88.00 387 HIS A C 1
ATOM 3100 O O . HIS A 1 387 ? -19.392 -7.396 -13.877 1.00 88.00 387 HIS A O 1
ATOM 3106 N N . ARG A 1 388 ? -18.745 -7.897 -15.963 1.00 85.94 388 ARG A N 1
ATOM 3107 C CA . ARG A 1 388 ? -18.653 -6.507 -16.422 1.00 85.94 388 ARG A CA 1
ATOM 3108 C C . ARG A 1 388 ? -19.970 -5.746 -16.283 1.00 85.94 388 ARG A C 1
ATOM 3110 O O . ARG A 1 388 ? -19.973 -4.638 -15.757 1.00 85.94 388 ARG A O 1
ATOM 3117 N N . THR A 1 389 ? -21.075 -6.340 -16.726 1.00 88.31 389 THR A N 1
ATOM 3118 C CA . THR A 1 389 ? -22.401 -5.703 -16.675 1.00 88.31 389 THR A CA 1
ATOM 3119 C C . THR A 1 389 ? -22.837 -5.429 -15.237 1.00 88.31 389 THR A C 1
ATOM 3121 O O . THR A 1 389 ? -23.369 -4.365 -14.934 1.00 88.31 389 THR A O 1
ATOM 3124 N N . GLU A 1 390 ? -22.565 -6.364 -14.328 1.00 89.69 390 GLU A N 1
ATOM 3125 C CA . GLU A 1 390 ? -22.881 -6.204 -12.910 1.00 89.69 390 GLU A CA 1
ATOM 3126 C C . GLU A 1 390 ? -22.035 -5.097 -12.263 1.00 89.69 390 GLU A C 1
ATOM 3128 O O . GLU A 1 390 ? -22.545 -4.311 -11.464 1.00 89.69 390 GLU A O 1
ATOM 3133 N N . LEU A 1 391 ? -20.756 -4.995 -12.642 1.00 88.56 391 LEU A N 1
ATOM 3134 C CA . LEU A 1 391 ? -19.855 -3.944 -12.170 1.00 88.56 391 LEU A CA 1
ATOM 3135 C C . LEU A 1 391 ? -20.279 -2.554 -12.669 1.00 88.56 391 LEU A C 1
ATOM 3137 O O . LEU A 1 391 ? -20.249 -1.594 -11.900 1.00 88.56 391 LEU A O 1
ATOM 3141 N N . GLU A 1 392 ? -20.682 -2.438 -13.936 1.00 88.06 392 GLU A N 1
ATOM 3142 C CA . GLU A 1 392 ? -21.202 -1.192 -14.515 1.00 88.06 392 GLU A CA 1
ATOM 3143 C C . GLU A 1 392 ? -22.480 -0.744 -13.785 1.00 88.06 392 GLU A C 1
ATOM 3145 O O . GLU A 1 392 ? -22.542 0.385 -13.299 1.00 88.06 392 GLU A O 1
ATOM 3150 N N . HIS A 1 393 ? -23.430 -1.658 -13.563 1.00 91.31 393 HIS A N 1
ATOM 3151 C CA . HIS A 1 393 ? -24.641 -1.382 -12.784 1.00 91.31 393 HIS A CA 1
ATOM 3152 C C . HIS A 1 393 ? -24.335 -0.990 -11.325 1.00 91.31 393 HIS A C 1
ATOM 3154 O O . HIS A 1 393 ? -24.962 -0.092 -10.759 1.00 91.31 393 HIS A O 1
ATOM 3160 N N . LEU A 1 394 ? -23.343 -1.626 -10.694 1.00 92.12 394 LEU A N 1
ATOM 3161 C CA . LEU A 1 394 ? -22.895 -1.260 -9.350 1.00 92.12 394 LEU A CA 1
ATOM 3162 C C . LEU A 1 394 ? -22.340 0.174 -9.306 1.00 92.12 394 LEU A C 1
ATOM 3164 O O . LEU A 1 394 ? -22.691 0.935 -8.403 1.00 92.12 394 LEU A O 1
ATOM 3168 N N . ARG A 1 395 ? -21.517 0.568 -10.284 1.00 89.94 395 ARG A N 1
ATOM 3169 C CA . ARG A 1 395 ? -20.990 1.941 -10.389 1.00 89.94 395 ARG A CA 1
ATOM 3170 C C . ARG A 1 395 ? -22.107 2.968 -10.562 1.00 89.94 395 ARG A C 1
ATOM 3172 O O . ARG A 1 395 ? -22.090 3.996 -9.887 1.00 89.94 395 ARG A O 1
ATOM 3179 N N . GLU A 1 396 ? -23.091 2.678 -11.411 1.00 90.12 396 GLU A N 1
ATOM 3180 C CA . GLU A 1 396 ? -24.260 3.542 -11.616 1.00 90.12 396 GLU A CA 1
ATOM 3181 C C . GLU A 1 396 ? -25.048 3.742 -10.318 1.00 90.12 396 GLU A C 1
ATOM 3183 O O . GLU A 1 396 ? -25.324 4.879 -9.930 1.00 90.12 396 GLU A O 1
ATOM 3188 N N . ARG A 1 397 ? -25.321 2.656 -9.583 1.00 93.62 397 ARG A N 1
ATOM 3189 C CA . ARG A 1 397 ? -26.004 2.724 -8.283 1.00 93.62 397 ARG A CA 1
ATOM 3190 C C . ARG A 1 397 ? -25.237 3.550 -7.252 1.00 93.62 397 ARG A C 1
ATOM 3192 O O . ARG A 1 397 ? -25.846 4.310 -6.501 1.00 93.62 397 ARG A O 1
ATOM 3199 N N . ILE A 1 398 ? -23.910 3.414 -7.196 1.00 92.44 398 ILE A N 1
ATOM 3200 C CA . ILE A 1 398 ? -23.066 4.202 -6.282 1.00 92.44 398 ILE A CA 1
ATOM 3201 C C . ILE A 1 398 ? -23.153 5.686 -6.637 1.00 92.44 398 ILE A C 1
ATOM 3203 O O . ILE A 1 398 ? -23.308 6.526 -5.747 1.00 92.44 398 ILE A O 1
ATOM 3207 N N . GLN A 1 399 ? -23.096 6.015 -7.929 1.00 90.44 399 GLN A N 1
ATOM 3208 C CA . GLN A 1 399 ? -23.196 7.394 -8.389 1.00 90.44 399 GLN A CA 1
ATOM 3209 C C . GLN A 1 399 ? -24.567 7.995 -8.065 1.00 90.44 399 GLN A C 1
ATOM 3211 O O . GLN A 1 399 ? -24.650 9.116 -7.558 1.00 90.44 399 GLN A O 1
ATOM 3216 N N . GLU A 1 400 ? -25.643 7.239 -8.274 1.00 91.50 400 GLU A N 1
ATOM 3217 C CA . GLU A 1 400 ? -26.992 7.662 -7.916 1.00 91.50 400 GLU A CA 1
ATOM 3218 C C . GLU A 1 400 ? -27.120 7.918 -6.406 1.00 91.50 400 GLU A C 1
ATOM 3220 O O . GLU A 1 400 ? -27.537 9.005 -5.993 1.00 91.50 400 GLU A O 1
ATOM 3225 N N . ALA A 1 401 ? -26.670 6.982 -5.568 1.00 94.38 401 ALA A N 1
ATOM 3226 C CA . ALA A 1 401 ? -26.669 7.147 -4.117 1.00 94.38 401 ALA A CA 1
ATOM 3227 C C . ALA A 1 401 ? -25.851 8.377 -3.675 1.00 94.38 401 ALA A C 1
ATOM 3229 O O . ALA A 1 401 ? -26.291 9.143 -2.813 1.00 94.38 401 ALA A O 1
ATOM 3230 N N . ARG A 1 402 ? -24.703 8.641 -4.315 1.00 91.56 402 ARG A N 1
ATOM 3231 C CA . ARG A 1 402 ? -23.871 9.827 -4.055 1.00 91.56 402 ARG A CA 1
ATOM 3232 C C . ARG A 1 402 ? -24.593 11.135 -4.378 1.00 91.56 402 ARG A C 1
ATOM 3234 O O . ARG A 1 402 ? -24.489 12.090 -3.605 1.00 91.56 402 ARG A O 1
ATOM 3241 N N . THR A 1 403 ? -25.365 11.188 -5.466 1.00 91.19 403 THR A N 1
ATOM 3242 C CA . THR A 1 403 ? -26.182 12.375 -5.783 1.00 91.19 403 THR A CA 1
ATOM 3243 C C . THR A 1 403 ? -27.313 12.585 -4.774 1.00 91.19 403 THR A C 1
ATOM 3245 O O . THR A 1 403 ? -27.574 13.720 -4.368 1.00 91.19 403 THR A O 1
ATOM 3248 N N . ARG A 1 404 ? -27.936 11.497 -4.300 1.00 92.50 404 ARG A N 1
ATOM 3249 C CA . ARG A 1 404 ? -29.058 11.535 -3.350 1.00 92.50 404 ARG A CA 1
ATOM 3250 C C . ARG A 1 404 ? -28.633 11.833 -1.915 1.00 92.50 404 ARG A C 1
ATOM 3252 O O . ARG A 1 404 ? -29.414 12.435 -1.180 1.00 92.50 404 ARG A O 1
ATOM 3259 N N . LEU A 1 405 ? -27.403 11.492 -1.522 1.00 93.12 405 LEU A N 1
ATOM 3260 C CA . LEU A 1 405 ? -26.892 11.593 -0.148 1.00 93.12 405 LEU A CA 1
ATOM 3261 C C . LEU A 1 405 ? -27.185 12.944 0.535 1.00 93.12 405 LEU A C 1
ATOM 3263 O O . LEU A 1 405 ? -27.520 12.980 1.718 1.00 93.12 405 LEU A O 1
ATOM 3267 N N . LYS A 1 406 ? -27.083 14.060 -0.203 1.00 89.94 406 LYS A N 1
ATOM 3268 C CA . LYS A 1 406 ? -27.327 15.417 0.327 1.00 89.94 406 LYS A CA 1
ATOM 3269 C C . LYS A 1 406 ? -28.794 15.686 0.685 1.00 89.94 406 LYS A C 1
ATOM 3271 O O . LYS A 1 406 ? -29.060 16.580 1.480 1.00 89.94 406 LYS A O 1
ATOM 3276 N N . SER A 1 407 ? -29.725 14.945 0.089 1.00 91.88 407 SER A N 1
ATOM 3277 C CA . SER A 1 407 ? -31.173 15.115 0.270 1.00 91.88 407 SER A CA 1
ATOM 3278 C C . SER A 1 407 ? -31.774 14.219 1.358 1.00 91.88 407 SER A C 1
ATOM 3280 O O . SER A 1 407 ? -32.887 14.486 1.814 1.00 91.88 407 SER A O 1
ATOM 3282 N N . ILE A 1 408 ? -31.034 13.199 1.807 1.00 95.75 408 ILE A N 1
ATOM 3283 C CA . ILE A 1 408 ? -31.492 12.249 2.824 1.00 95.75 408 ILE A CA 1
ATOM 3284 C C . ILE A 1 408 ? -31.690 12.951 4.166 1.00 95.75 408 ILE A C 1
ATOM 3286 O O . ILE A 1 408 ? -30.772 13.580 4.705 1.00 95.75 408 ILE A O 1
ATOM 3290 N N . ARG A 1 409 ? -32.887 12.796 4.735 1.00 93.31 409 ARG A N 1
ATOM 3291 C CA . ARG A 1 409 ? -33.247 13.368 6.035 1.00 93.31 409 ARG A CA 1
ATOM 3292 C C . ARG A 1 409 ? -32.951 12.396 7.174 1.00 93.31 409 ARG A C 1
ATOM 3294 O O . ARG A 1 409 ? -33.284 11.216 7.103 1.00 93.31 409 ARG A O 1
ATOM 3301 N N . ILE A 1 410 ? -32.372 12.936 8.242 1.00 93.88 410 ILE A N 1
ATOM 3302 C CA . ILE A 1 410 ? -32.243 12.282 9.548 1.00 93.88 410 ILE A CA 1
ATOM 3303 C C . ILE A 1 410 ? -33.251 12.966 10.468 1.00 93.88 410 ILE A C 1
ATOM 3305 O O . ILE A 1 410 ? -33.157 14.183 10.664 1.00 93.88 410 ILE A O 1
ATOM 3309 N N . LEU A 1 411 ? -34.213 12.205 10.984 1.00 93.56 411 LEU A N 1
ATOM 3310 C CA . LEU A 1 411 ? -35.261 12.711 11.869 1.00 93.56 411 LEU A CA 1
ATOM 3311 C C . LEU A 1 411 ? -34.702 13.007 13.266 1.00 93.56 411 LEU A C 1
ATOM 3313 O O . LEU A 1 411 ? -33.729 12.393 13.698 1.00 93.56 411 LEU A O 1
ATOM 3317 N N . GLU A 1 412 ? -35.331 13.934 13.988 1.00 92.75 412 GLU A N 1
ATOM 3318 C CA . GLU A 1 412 ? -34.883 14.307 15.338 1.00 92.75 412 GLU A CA 1
ATOM 3319 C C . GLU A 1 412 ? -34.969 13.127 16.315 1.00 92.75 412 GLU A C 1
ATOM 3321 O O . GLU A 1 412 ? -34.034 12.879 17.068 1.00 92.75 412 GLU A O 1
ATOM 3326 N N . GLU A 1 413 ? -36.028 12.320 16.215 1.00 91.50 413 GLU A N 1
ATOM 3327 C CA . GLU A 1 413 ? -36.201 11.084 16.990 1.00 91.50 413 GLU A CA 1
ATOM 3328 C C . GLU A 1 413 ? -35.014 10.119 16.829 1.00 91.50 413 GLU A C 1
ATOM 3330 O O . GLU A 1 413 ? -34.558 9.515 17.796 1.00 91.50 413 GLU A O 1
ATOM 3335 N N . GLN A 1 414 ? -34.437 10.038 15.627 1.00 92.75 414 GLN A N 1
ATOM 3336 C CA . GLN A 1 414 ? -33.278 9.186 15.352 1.00 92.75 414 GLN A CA 1
ATOM 3337 C C . GLN A 1 414 ? -31.999 9.741 15.978 1.00 92.75 414 GLN A C 1
ATOM 3339 O O . GLN A 1 414 ? -31.161 8.975 16.446 1.00 92.75 414 GLN A O 1
ATOM 3344 N N . ARG A 1 415 ? -31.837 11.070 16.018 1.00 93.75 415 ARG A N 1
ATOM 3345 C CA . ARG A 1 415 ? -30.698 11.715 16.692 1.00 93.75 415 ARG A CA 1
ATOM 3346 C C . ARG A 1 415 ? -30.753 11.482 18.195 1.00 93.75 415 ARG A C 1
ATOM 3348 O O . ARG A 1 415 ? -29.722 11.172 18.791 1.00 93.75 415 ARG A O 1
ATOM 3355 N N . VAL A 1 416 ? -31.946 11.597 18.777 1.00 93.56 416 VAL A N 1
ATOM 3356 C CA . VAL A 1 416 ? -32.194 11.307 20.193 1.00 93.56 416 VAL A CA 1
ATOM 3357 C C . VAL A 1 416 ? -31.900 9.837 20.481 1.00 93.56 416 VAL A C 1
ATOM 3359 O O . VAL A 1 416 ? -31.031 9.558 21.299 1.00 93.56 416 VAL A O 1
ATOM 3362 N N . SER A 1 417 ? -32.505 8.911 19.729 1.00 93.31 417 SER A N 1
ATOM 3363 C CA . SER A 1 417 ? -32.291 7.463 19.878 1.00 93.31 417 SER A CA 1
ATOM 3364 C C . SER A 1 417 ? -30.811 7.066 19.779 1.00 93.31 417 SER A C 1
ATOM 3366 O O . SER A 1 417 ? -30.300 6.326 20.621 1.00 93.31 417 SER A O 1
ATOM 3368 N N . VAL A 1 418 ? -30.074 7.608 18.798 1.00 94.12 418 VAL A N 1
ATOM 3369 C CA . VAL A 1 418 ? -28.635 7.331 18.655 1.00 94.12 418 VAL A CA 1
ATOM 3370 C C . VAL A 1 418 ? -27.837 7.858 19.849 1.00 94.12 418 VAL A C 1
ATOM 3372 O O . VAL A 1 418 ? -26.955 7.153 20.340 1.00 94.12 418 VAL A O 1
ATOM 3375 N N . SER A 1 419 ? -28.163 9.055 20.341 1.00 92.75 419 SER A N 1
ATOM 3376 C CA . SER A 1 419 ? -27.480 9.667 21.489 1.00 92.75 419 SER A CA 1
ATOM 3377 C C . SER A 1 419 ? -27.755 8.905 22.790 1.00 92.75 419 SER A C 1
ATOM 3379 O O . SER A 1 419 ? -26.834 8.627 23.555 1.00 92.75 419 SER A O 1
ATOM 3381 N N . GLU A 1 420 ? -29.007 8.508 23.031 1.00 92.19 420 GLU A N 1
ATOM 3382 C CA . GLU A 1 420 ? -29.396 7.707 24.198 1.00 92.19 420 GLU A CA 1
ATOM 3383 C C . GLU A 1 420 ? -28.729 6.329 24.178 1.00 92.19 420 GLU A C 1
ATOM 3385 O O . GLU A 1 420 ? -28.194 5.874 25.192 1.00 92.19 420 GLU A O 1
ATOM 3390 N N . ARG A 1 421 ? -28.688 5.681 23.008 1.00 91.44 421 ARG A N 1
ATOM 3391 C CA . ARG A 1 421 ? -28.021 4.388 22.840 1.00 91.44 421 ARG A CA 1
ATOM 3392 C C . ARG A 1 421 ? -26.511 4.496 23.057 1.00 91.44 421 ARG A C 1
ATOM 3394 O O . ARG A 1 421 ? -25.965 3.669 23.785 1.00 91.44 421 ARG A O 1
ATOM 3401 N N . ALA A 1 422 ? -25.849 5.517 22.510 1.00 89.62 422 ALA A N 1
ATOM 3402 C CA . ALA A 1 422 ? -24.424 5.760 22.747 1.00 89.62 422 ALA A CA 1
ATOM 3403 C C . ALA A 1 422 ? -24.115 5.985 24.236 1.00 89.62 422 ALA A C 1
ATOM 3405 O O . ALA A 1 422 ? -23.193 5.368 24.775 1.00 89.62 422 ALA A O 1
ATOM 3406 N N . ALA A 1 423 ? -24.939 6.789 24.918 1.00 88.56 423 ALA A N 1
ATOM 3407 C CA . ALA A 1 423 ? -24.821 7.029 26.353 1.00 88.56 423 ALA A CA 1
ATOM 3408 C C . ALA A 1 423 ? -25.021 5.744 27.174 1.00 88.56 423 ALA A C 1
ATOM 3410 O O . ALA A 1 423 ? -24.260 5.484 28.105 1.00 88.56 423 ALA A O 1
ATOM 3411 N N . SER A 1 424 ? -25.993 4.904 26.802 1.00 89.62 424 SER A N 1
ATOM 3412 C CA . SER A 1 424 ? -26.249 3.622 27.478 1.00 89.62 424 SER A CA 1
ATOM 3413 C C . SER A 1 424 ? -25.087 2.628 27.362 1.00 89.62 424 SER A C 1
ATOM 3415 O O . SER A 1 424 ? -24.884 1.812 28.258 1.00 89.62 424 SER A O 1
ATOM 3417 N N . MET A 1 425 ? -24.303 2.718 26.282 1.00 86.25 425 MET A N 1
ATOM 3418 C CA . MET A 1 425 ? -23.127 1.880 26.027 1.00 86.25 425 MET A CA 1
ATOM 3419 C C . MET A 1 425 ? -21.841 2.438 26.654 1.00 86.25 425 MET A C 1
ATOM 3421 O O . MET A 1 425 ? -20.801 1.789 26.575 1.00 86.25 425 MET A O 1
ATOM 3425 N N . GLY A 1 426 ? -21.887 3.630 27.262 1.00 84.81 426 GLY A N 1
ATOM 3426 C CA . GLY A 1 426 ? -20.719 4.265 27.874 1.00 84.81 426 GLY A CA 1
ATOM 3427 C C . GLY A 1 426 ? -19.634 4.661 26.869 1.00 84.81 426 GLY A C 1
ATOM 3428 O O . GLY A 1 426 ? -18.454 4.631 27.209 1.00 84.81 426 GLY A O 1
ATOM 3429 N N . LEU A 1 427 ? -20.013 4.994 25.629 1.00 84.50 427 LEU A N 1
ATOM 3430 C CA . LEU A 1 427 ? -19.059 5.426 24.606 1.00 84.50 427 LEU A CA 1
ATOM 3431 C C . LEU A 1 427 ? -18.492 6.809 24.955 1.00 84.50 427 LEU A C 1
ATOM 3433 O O . LEU A 1 427 ? -19.227 7.722 25.327 1.00 84.50 427 LEU A O 1
ATOM 3437 N N . GLU A 1 428 ? -17.174 6.967 24.830 1.00 78.38 428 GLU A N 1
ATOM 3438 C CA . GLU A 1 428 ? -16.504 8.246 25.067 1.00 78.38 428 GLU A CA 1
ATOM 3439 C C . GLU A 1 428 ? -16.506 9.122 23.801 1.00 78.38 428 GLU A C 1
ATOM 3441 O O . GLU A 1 428 ? -16.175 8.671 22.703 1.00 78.38 428 GLU A O 1
ATOM 3446 N N . GLY A 1 429 ? -16.816 10.413 23.959 1.00 82.56 429 GLY A N 1
ATOM 3447 C CA . GLY A 1 429 ? -16.857 11.376 22.852 1.00 82.56 429 GLY A CA 1
ATOM 3448 C C . GLY A 1 429 ? -18.114 11.265 21.977 1.00 82.56 429 GLY A C 1
ATOM 3449 O O . GLY A 1 429 ? -19.053 10.575 22.332 1.00 82.56 429 GLY A O 1
ATOM 3450 N N . ILE A 1 430 ? -18.135 11.989 20.846 1.00 86.69 430 ILE A N 1
ATOM 3451 C CA . ILE A 1 430 ? -19.311 12.117 19.940 1.00 86.69 430 ILE A CA 1
ATOM 3452 C C . ILE A 1 430 ? -19.060 11.431 18.572 1.00 86.69 430 ILE A C 1
ATOM 3454 O O . ILE A 1 430 ? -19.845 11.501 17.622 1.00 86.69 430 ILE A O 1
ATOM 3458 N N . ARG A 1 431 ? -17.888 10.803 18.404 1.00 86.12 431 ARG A N 1
ATOM 3459 C CA . ARG A 1 431 ? -17.475 10.219 17.116 1.00 86.12 43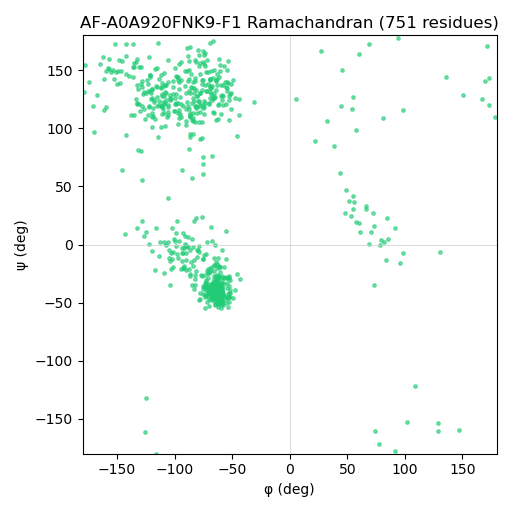1 ARG A CA 1
ATOM 3460 C C . ARG A 1 431 ? -18.347 9.038 16.713 1.00 86.12 431 ARG A C 1
ATOM 3462 O O . ARG A 1 431 ? -18.595 8.869 15.521 1.00 86.12 431 ARG A O 1
ATOM 3469 N N . ALA A 1 432 ? -18.811 8.257 17.686 1.00 87.69 432 ALA A N 1
ATOM 3470 C CA . ALA A 1 432 ? -19.651 7.097 17.431 1.00 87.69 432 ALA A CA 1
ATOM 3471 C C . ALA A 1 432 ? -21.003 7.527 16.852 1.00 87.69 432 ALA A C 1
ATOM 3473 O O . ALA A 1 432 ? -21.402 7.036 15.802 1.00 87.69 432 ALA A O 1
ATOM 3474 N N . GLU A 1 433 ? -21.662 8.503 17.471 1.00 92.38 433 GLU A N 1
ATOM 3475 C CA . GLU A 1 433 ? -22.953 9.040 17.048 1.00 92.38 433 GLU A CA 1
ATOM 3476 C C . GLU A 1 433 ? -22.854 9.671 15.661 1.00 92.38 433 GLU A C 1
ATOM 3478 O O . GLU A 1 433 ? -23.683 9.403 14.789 1.00 92.38 433 GLU A O 1
ATOM 3483 N N . LEU A 1 434 ? -21.806 10.470 15.423 1.00 90.94 434 LEU A N 1
ATOM 3484 C CA . LEU A 1 434 ? -21.565 11.067 14.112 1.00 90.94 434 LEU A CA 1
ATOM 3485 C C . LEU A 1 434 ? -21.314 9.991 13.048 1.00 90.94 434 LEU A C 1
ATOM 3487 O O . LEU A 1 434 ? -21.877 10.075 11.956 1.00 90.94 434 LEU A O 1
ATOM 3491 N N . GLY A 1 435 ? -20.495 8.986 13.361 1.00 92.06 435 GLY A N 1
ATOM 3492 C CA . GLY A 1 435 ? -20.225 7.852 12.482 1.00 92.06 435 GLY A CA 1
ATOM 3493 C C . GLY A 1 435 ? -21.502 7.095 12.126 1.00 92.06 435 GLY A C 1
ATOM 3494 O O . GLY A 1 435 ? -21.793 6.917 10.944 1.00 92.06 435 GLY A O 1
ATOM 3495 N N . VAL A 1 436 ? -22.312 6.739 13.124 1.00 94.62 436 VAL A N 1
ATOM 3496 C CA . VAL A 1 436 ? -23.572 6.001 12.949 1.00 94.62 436 VAL A CA 1
ATOM 3497 C C . VAL A 1 436 ? -24.554 6.789 12.092 1.00 94.62 436 VAL A C 1
ATOM 3499 O O . VAL A 1 436 ? -25.051 6.270 11.097 1.00 94.62 436 VAL A O 1
ATOM 3502 N N . LEU A 1 437 ? -24.797 8.062 12.408 1.00 94.94 437 LEU A N 1
ATOM 3503 C CA . LEU A 1 437 ? -25.752 8.887 11.665 1.00 94.94 437 LEU A CA 1
ATOM 3504 C C . LEU A 1 437 ? -25.331 9.099 10.205 1.00 94.94 437 LEU A C 1
ATOM 3506 O O . LEU A 1 437 ? -26.168 9.066 9.301 1.00 94.94 437 LEU A O 1
ATOM 3510 N N . ARG A 1 438 ? -24.035 9.307 9.949 1.00 94.75 438 ARG A N 1
ATOM 3511 C CA . ARG A 1 438 ? -23.515 9.465 8.583 1.00 94.75 438 ARG A CA 1
ATOM 3512 C C . ARG A 1 438 ? -23.568 8.162 7.793 1.00 94.75 438 ARG A C 1
ATOM 3514 O O . ARG A 1 438 ? -23.917 8.192 6.614 1.00 94.75 438 ARG A O 1
ATOM 3521 N N . THR A 1 439 ? -23.274 7.043 8.445 1.00 96.31 439 THR A N 1
ATOM 3522 C CA . THR A 1 439 ? -23.340 5.706 7.846 1.00 96.31 439 THR A CA 1
ATOM 3523 C C . THR A 1 439 ? -24.776 5.327 7.520 1.00 96.31 439 THR A C 1
ATOM 3525 O O . THR A 1 439 ? -25.057 4.937 6.393 1.00 96.31 439 THR A O 1
ATOM 3528 N N . ALA A 1 440 ? -25.712 5.555 8.444 1.00 96.62 440 ALA A N 1
ATOM 3529 C CA . ALA A 1 440 ? -27.135 5.310 8.228 1.00 96.62 440 ALA A CA 1
ATOM 3530 C C . ALA A 1 440 ? -27.692 6.172 7.086 1.00 96.62 440 ALA A C 1
ATOM 3532 O O . ALA A 1 440 ? -28.503 5.718 6.284 1.00 96.62 440 ALA A O 1
ATOM 3533 N N . ARG A 1 441 ? -27.191 7.406 6.935 1.00 96.25 441 ARG A N 1
ATOM 3534 C CA . ARG A 1 441 ? -27.509 8.253 5.779 1.00 96.25 441 ARG A CA 1
ATOM 3535 C C . ARG A 1 441 ? -27.001 7.661 4.457 1.00 96.25 441 ARG A C 1
ATOM 3537 O O . ARG A 1 441 ? -27.696 7.772 3.450 1.00 96.25 441 ARG A O 1
ATOM 3544 N N . CYS A 1 442 ? -25.818 7.042 4.450 1.00 96.38 442 CYS A N 1
ATOM 3545 C CA . CYS A 1 442 ? -25.294 6.330 3.280 1.00 96.38 442 CYS A CA 1
ATOM 3546 C C . CYS A 1 442 ? -26.104 5.064 2.979 1.00 96.38 442 CYS A C 1
ATOM 3548 O O . CYS A 1 442 ? -26.429 4.834 1.818 1.00 96.38 442 CYS A O 1
ATOM 3550 N N . ALA A 1 443 ? -26.485 4.299 4.006 1.00 96.44 443 ALA A N 1
ATOM 3551 C CA . ALA A 1 443 ? -27.340 3.120 3.879 1.00 96.44 443 ALA A CA 1
ATOM 3552 C C . ALA A 1 443 ? -28.714 3.478 3.286 1.00 96.44 443 ALA A C 1
ATOM 3554 O O . ALA A 1 443 ? -29.136 2.881 2.298 1.00 96.44 443 ALA A O 1
ATOM 3555 N N . ALA A 1 444 ? -29.352 4.544 3.778 1.00 96.06 444 ALA A N 1
ATOM 3556 C CA . ALA A 1 444 ? -30.609 5.049 3.228 1.00 96.06 444 ALA A CA 1
ATOM 3557 C C . ALA A 1 444 ? -30.471 5.506 1.763 1.00 96.06 444 ALA A C 1
ATOM 3559 O O . ALA A 1 444 ? -31.312 5.174 0.925 1.00 96.06 444 ALA A O 1
ATOM 3560 N N . ALA A 1 445 ? -29.386 6.221 1.430 1.00 95.94 445 ALA A N 1
ATOM 3561 C CA . ALA A 1 445 ? -29.094 6.625 0.053 1.00 95.94 445 ALA A CA 1
ATOM 3562 C C . ALA A 1 445 ? -28.873 5.416 -0.870 1.00 95.94 445 ALA A C 1
ATOM 3564 O O . ALA A 1 445 ? -29.357 5.411 -2.000 1.00 95.94 445 ALA A O 1
ATOM 3565 N N . TRP A 1 446 ? -28.172 4.391 -0.380 1.00 95.81 446 TRP A N 1
ATOM 3566 C CA . TRP A 1 446 ? -27.903 3.140 -1.090 1.00 95.81 446 TRP A CA 1
ATOM 3567 C C . TRP A 1 446 ? -29.166 2.301 -1.320 1.00 95.81 446 TRP A C 1
ATOM 3569 O O . TRP A 1 446 ? -29.322 1.678 -2.373 1.00 95.81 446 TRP A O 1
ATOM 3579 N N . ARG A 1 447 ? -30.085 2.323 -0.351 1.00 93.81 447 ARG A N 1
ATOM 3580 C CA . ARG A 1 447 ? -31.413 1.703 -0.424 1.00 93.81 447 ARG A CA 1
ATOM 3581 C C . ARG A 1 447 ? -32.362 2.450 -1.368 1.00 93.81 447 ARG A C 1
ATOM 3583 O O . ARG A 1 447 ? -33.292 1.846 -1.892 1.00 93.81 447 ARG A O 1
ATOM 3590 N N . GLY A 1 448 ? -32.094 3.731 -1.625 1.00 91.38 448 GLY A N 1
ATOM 3591 C CA . GLY A 1 448 ? -32.868 4.580 -2.532 1.00 91.38 448 GLY A CA 1
ATOM 3592 C C . GLY A 1 448 ? -34.004 5.360 -1.862 1.00 91.38 448 GLY A C 1
ATOM 3593 O O . GLY A 1 448 ? -34.841 5.918 -2.571 1.00 91.38 448 GLY A O 1
ATOM 3594 N N . ASP A 1 449 ? -34.015 5.432 -0.532 1.00 91.94 449 ASP A N 1
ATOM 3595 C CA . ASP A 1 449 ? -35.023 6.140 0.262 1.00 91.94 449 ASP A CA 1
ATOM 3596 C C . ASP A 1 449 ? -34.689 7.628 0.447 1.00 91.94 449 ASP A C 1
ATOM 3598 O O . ASP A 1 449 ? -33.585 8.069 0.151 1.00 91.94 449 ASP A O 1
ATOM 3602 N N . ASN A 1 450 ? -35.638 8.416 0.973 1.00 90.69 450 ASN A N 1
ATOM 3603 C CA . ASN A 1 450 ? -35.450 9.850 1.265 1.00 90.69 450 ASN A CA 1
ATOM 3604 C C . ASN A 1 450 ? -35.183 10.153 2.753 1.00 90.69 450 ASN A C 1
ATOM 3606 O O . ASN A 1 450 ? -34.916 11.300 3.128 1.00 90.69 450 ASN A O 1
ATOM 3610 N N . SER A 1 451 ? -35.271 9.142 3.615 1.00 93.25 451 SER A N 1
ATOM 3611 C CA . SER A 1 451 ? -35.047 9.253 5.056 1.00 93.25 451 SER A CA 1
ATOM 3612 C C . SER A 1 451 ? -34.420 7.981 5.601 1.00 93.25 451 SER A C 1
ATOM 3614 O O . SER A 1 451 ? -34.687 6.892 5.098 1.00 93.25 451 SER A O 1
ATOM 3616 N N . VAL A 1 452 ? -33.622 8.131 6.653 1.00 95.06 452 VAL A N 1
ATOM 3617 C CA . VAL A 1 452 ? -33.055 7.002 7.399 1.00 95.06 452 VAL A CA 1
ATOM 3618 C C . VAL A 1 452 ? -34.183 6.185 8.039 1.00 95.06 452 VAL A C 1
ATOM 3620 O O . VAL A 1 452 ? -35.167 6.769 8.495 1.00 95.06 452 VAL A O 1
ATOM 3623 N N . ASN A 1 453 ? -34.062 4.858 8.079 1.00 93.56 453 ASN A N 1
ATOM 3624 C CA . ASN A 1 453 ? -34.954 3.967 8.829 1.00 93.56 453 ASN A CA 1
ATOM 3625 C C . ASN A 1 453 ? -34.201 3.224 9.959 1.00 93.56 453 ASN A C 1
ATOM 3627 O O . ASN A 1 453 ? -32.997 3.406 10.140 1.00 93.56 453 ASN A O 1
ATOM 3631 N N . GLU A 1 454 ? -34.902 2.377 10.720 1.00 92.56 454 GLU A N 1
ATOM 3632 C CA . GLU A 1 454 ? -34.280 1.629 11.825 1.00 92.56 454 GLU A CA 1
ATOM 3633 C C . GLU A 1 454 ? -33.263 0.582 11.337 1.00 92.56 454 GLU A C 1
ATOM 3635 O O . GLU A 1 454 ? -32.199 0.444 11.932 1.00 92.56 454 GLU A O 1
ATOM 3640 N N . SER A 1 455 ? -33.515 -0.102 10.214 1.00 93.38 455 SER A N 1
ATOM 3641 C CA . SER A 1 455 ? -32.555 -1.078 9.671 1.00 93.38 455 SER A CA 1
ATOM 3642 C C . SER A 1 455 ? -31.240 -0.427 9.222 1.00 93.38 455 SER A C 1
ATOM 3644 O O . SER A 1 455 ? -30.172 -1.008 9.406 1.00 93.38 455 SER A O 1
ATOM 3646 N N . ASP A 1 456 ? -31.307 0.795 8.682 1.00 95.00 456 ASP A N 1
ATOM 3647 C CA . ASP A 1 456 ? -30.149 1.595 8.276 1.00 95.00 456 ASP A CA 1
ATOM 3648 C C . ASP A 1 456 ? -29.302 1.957 9.515 1.00 95.00 456 ASP A C 1
ATOM 3650 O O . ASP A 1 456 ? -28.070 1.910 9.475 1.00 95.00 456 ASP A O 1
ATOM 3654 N N . LEU A 1 457 ? -29.960 2.285 10.637 1.00 94.69 457 LEU A N 1
ATOM 3655 C CA . LEU A 1 457 ? -29.309 2.543 11.924 1.00 94.69 457 LEU A CA 1
ATOM 3656 C C . LEU A 1 457 ? -28.695 1.272 12.515 1.00 94.69 457 LEU A C 1
ATOM 3658 O O . LEU A 1 457 ? -27.550 1.305 12.957 1.00 94.69 457 LEU A O 1
ATOM 3662 N N . GLU A 1 458 ? -29.414 0.150 12.520 1.00 93.62 458 GLU A N 1
ATOM 3663 C CA . GLU A 1 458 ? -28.898 -1.132 13.010 1.00 93.62 458 GLU A CA 1
ATOM 3664 C C . GLU A 1 458 ? -27.641 -1.577 12.257 1.00 93.62 458 GLU A C 1
ATOM 3666 O O . GLU A 1 458 ? -26.675 -2.041 12.871 1.00 93.62 458 GLU A O 1
ATOM 3671 N N . GLU A 1 459 ? -27.631 -1.433 10.932 1.00 93.94 459 GLU A N 1
ATOM 3672 C CA . GLU A 1 459 ? -26.460 -1.740 10.118 1.00 93.94 459 GLU A CA 1
ATOM 3673 C C . GLU A 1 459 ? -25.302 -0.778 10.409 1.00 93.94 459 GLU A C 1
ATOM 3675 O O . GLU A 1 459 ? -24.169 -1.220 10.622 1.00 93.94 459 GLU A O 1
ATOM 3680 N N . ALA A 1 460 ? -25.586 0.523 10.505 1.00 94.38 460 ALA A N 1
ATOM 3681 C CA . ALA A 1 460 ? -24.595 1.526 10.873 1.00 94.38 460 ALA A CA 1
ATOM 3682 C C . ALA A 1 460 ? -23.959 1.238 12.243 1.00 94.38 460 ALA A C 1
ATOM 3684 O O . ALA A 1 460 ? -22.740 1.318 12.387 1.00 94.38 460 ALA A O 1
ATOM 3685 N N . TRP A 1 461 ? -24.754 0.821 13.232 1.00 92.94 461 TRP A N 1
ATOM 3686 C CA . TRP A 1 461 ? -24.252 0.400 14.539 1.00 92.94 461 TRP A CA 1
ATOM 3687 C C . TRP A 1 461 ? -23.290 -0.788 14.435 1.00 92.94 461 TRP A C 1
ATOM 3689 O O . TRP A 1 461 ? -22.231 -0.765 15.065 1.00 92.94 461 TRP A O 1
ATOM 3699 N N . LYS A 1 462 ? -23.603 -1.799 13.612 1.00 92.19 462 LYS A N 1
ATOM 3700 C CA . LYS A 1 462 ? -22.711 -2.955 13.391 1.00 92.19 462 LYS A CA 1
ATOM 3701 C C . LYS A 1 462 ? -21.367 -2.528 12.798 1.00 92.19 462 LYS A C 1
ATOM 3703 O O . LYS A 1 462 ? -20.332 -3.019 13.241 1.00 92.19 462 LYS A O 1
ATOM 3708 N N . LEU A 1 463 ? -21.370 -1.610 11.832 1.00 92.56 463 LEU A N 1
ATOM 3709 C CA . LEU A 1 463 ? -20.150 -1.128 11.176 1.00 92.56 463 LEU A CA 1
ATOM 3710 C C . LEU A 1 463 ? -19.313 -0.210 12.080 1.00 92.56 463 LEU A C 1
ATOM 3712 O O . LEU A 1 463 ? -18.083 -0.312 12.092 1.00 92.56 463 LEU A O 1
ATOM 3716 N N . CYS A 1 464 ? -19.958 0.663 12.857 1.00 89.19 464 CYS A N 1
ATOM 3717 C CA . CYS A 1 464 ? -19.274 1.645 13.696 1.00 89.19 464 CYS A CA 1
ATOM 3718 C C . CYS A 1 464 ? -18.784 1.096 15.042 1.00 89.19 464 CYS A C 1
ATOM 3720 O O . CYS A 1 464 ? -17.817 1.629 15.580 1.00 89.19 464 CYS A O 1
ATOM 3722 N N . LEU A 1 465 ? -19.399 0.045 15.596 1.00 82.75 465 LEU A N 1
ATOM 3723 C CA . LEU A 1 465 ? -19.054 -0.445 16.939 1.00 82.75 465 LEU A CA 1
ATOM 3724 C C . LEU A 1 465 ? -18.187 -1.699 16.985 1.00 82.75 465 LEU A C 1
ATOM 3726 O O . LEU A 1 465 ? -17.659 -1.996 18.055 1.00 82.75 465 LEU A O 1
ATOM 3730 N N . ALA A 1 466 ? -17.990 -2.431 15.883 1.00 74.56 466 ALA A N 1
ATOM 3731 C CA . ALA A 1 466 ? -17.301 -3.728 15.959 1.00 74.56 466 ALA A CA 1
ATOM 3732 C C . ALA A 1 466 ? -15.845 -3.645 16.467 1.00 74.56 466 ALA A C 1
ATOM 3734 O O . ALA A 1 466 ? -15.296 -4.647 16.910 1.00 74.56 466 ALA A O 1
ATOM 3735 N N . HIS A 1 467 ? -15.230 -2.460 16.425 1.00 70.88 467 HIS A N 1
ATOM 3736 C CA . HIS A 1 467 ? -13.895 -2.169 16.962 1.00 70.88 467 HIS A CA 1
ATOM 3737 C C . HIS A 1 467 ? -13.915 -1.378 18.285 1.00 70.88 467 HIS A C 1
ATOM 3739 O O . HIS A 1 467 ? -12.856 -1.112 18.846 1.00 70.88 467 HIS A O 1
ATOM 3745 N N . ARG A 1 468 ? -15.097 -0.958 18.761 1.00 67.12 468 ARG A N 1
ATOM 3746 C CA . ARG A 1 468 ? -15.284 -0.092 19.942 1.00 67.12 468 ARG A CA 1
ATOM 3747 C C . ARG A 1 468 ? -15.785 -0.846 21.170 1.00 67.12 468 ARG A C 1
ATOM 3749 O O . ARG A 1 468 ? -15.763 -0.294 22.263 1.00 67.12 468 ARG A O 1
ATOM 3756 N N . HIS A 1 469 ? -16.215 -2.095 21.002 1.00 57.38 469 HIS A N 1
ATOM 3757 C CA . HIS A 1 469 ? -16.597 -2.958 22.111 1.00 57.38 469 HIS A CA 1
ATOM 3758 C C . HIS A 1 469 ? -15.383 -3.796 22.547 1.00 57.38 469 HIS A C 1
ATOM 3760 O O . HIS A 1 469 ? -14.873 -4.583 21.743 1.00 57.38 469 HIS A O 1
ATOM 3766 N N . PRO A 1 470 ? -14.906 -3.674 23.798 1.00 42.12 470 PRO A N 1
ATOM 3767 C CA . PRO A 1 470 ? -14.054 -4.696 24.394 1.00 42.12 470 PRO A CA 1
ATOM 3768 C C . PRO A 1 470 ? -14.812 -6.023 24.338 1.00 42.12 470 PRO A C 1
ATOM 3770 O O . PRO A 1 470 ? -16.024 -6.033 24.545 1.00 42.12 470 PRO A O 1
ATOM 3773 N N . GLN A 1 471 ? -14.141 -7.134 24.039 1.00 37.47 471 GLN A N 1
ATOM 3774 C CA . GLN A 1 471 ? -14.756 -8.459 24.151 1.00 37.47 471 GLN A CA 1
ATOM 3775 C C . GLN A 1 471 ? -15.542 -8.559 25.466 1.00 37.47 471 GLN A C 1
ATOM 3777 O O . GLN A 1 471 ? -14.985 -8.289 26.529 1.00 37.47 471 GLN A O 1
ATOM 3782 N N . GLU A 1 472 ? -16.827 -8.915 25.386 1.00 30.83 472 GLU A N 1
ATOM 3783 C CA . GLU A 1 472 ? -17.580 -9.336 26.564 1.00 30.83 472 GLU A CA 1
ATOM 3784 C C . GLU A 1 472 ? -16.791 -10.445 27.267 1.00 30.83 472 GLU A C 1
ATOM 3786 O O . GLU A 1 472 ? -16.329 -11.399 26.630 1.00 30.83 472 GLU A O 1
ATOM 3791 N N . ASP A 1 473 ? -16.608 -10.273 28.575 1.00 30.91 473 ASP A N 1
ATOM 3792 C CA . ASP A 1 473 ? -15.941 -11.201 29.474 1.00 30.91 473 ASP A CA 1
ATOM 3793 C C . ASP A 1 473 ? -16.381 -12.648 29.210 1.00 30.91 473 ASP A C 1
ATOM 3795 O O . ASP A 1 473 ? -17.495 -13.061 29.536 1.00 30.91 473 ASP A O 1
ATOM 3799 N N . THR A 1 474 ? -15.476 -13.476 28.686 1.00 27.19 474 THR A N 1
ATOM 3800 C CA . THR A 1 474 ? -15.602 -14.924 28.865 1.00 27.19 474 THR A CA 1
ATOM 3801 C C . THR A 1 474 ? -15.608 -15.216 30.370 1.00 27.19 474 THR A C 1
ATOM 3803 O O . THR A 1 474 ? -14.652 -14.832 31.053 1.00 27.19 474 THR A O 1
ATOM 3806 N N . PRO A 1 475 ? -16.630 -15.897 30.919 1.00 33.56 475 PRO A N 1
ATOM 3807 C CA . PRO A 1 475 ? -16.745 -16.098 32.355 1.00 33.56 475 PRO A CA 1
ATOM 3808 C C . PR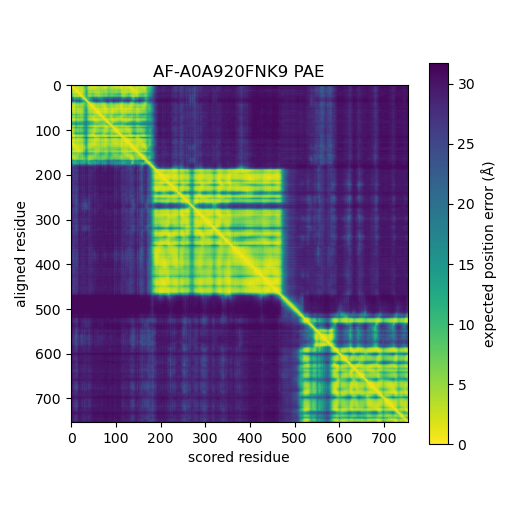O A 1 475 ? -15.613 -17.000 32.855 1.00 33.56 475 PRO A C 1
ATOM 3810 O O . PRO A 1 475 ? -15.532 -18.185 32.528 1.00 33.56 475 PRO A O 1
ATOM 3813 N N . VAL A 1 476 ? -14.732 -16.434 33.680 1.00 36.06 476 VAL A N 1
ATOM 3814 C CA . VAL A 1 476 ? -13.777 -17.202 34.485 1.00 36.06 476 VAL A CA 1
ATOM 3815 C C . VAL A 1 476 ? -14.586 -18.039 35.491 1.00 36.06 476 VAL A C 1
ATOM 3817 O O . VAL A 1 476 ? -15.407 -17.473 36.215 1.00 36.06 476 VAL A O 1
ATOM 3820 N N . PRO A 1 477 ? -14.392 -19.369 35.581 1.00 33.09 477 PRO A N 1
ATOM 3821 C CA . PRO A 1 477 ? -15.140 -20.180 36.533 1.00 33.09 477 PRO A CA 1
ATOM 3822 C C . PRO A 1 477 ? -14.741 -19.821 37.977 1.00 33.09 477 PRO A C 1
ATOM 3824 O O . PRO A 1 477 ? -13.561 -19.562 38.244 1.00 33.09 477 PRO A O 1
ATOM 3827 N N . PRO A 1 478 ? -15.691 -19.817 38.932 1.00 33.97 478 PRO A N 1
ATOM 3828 C CA . PRO A 1 478 ? -15.435 -19.347 40.284 1.00 33.97 478 PRO A CA 1
ATOM 3829 C C . PRO A 1 478 ? -14.516 -20.329 41.014 1.00 33.97 478 PRO A C 1
ATOM 3831 O O . PRO A 1 478 ? -14.832 -21.507 41.184 1.00 33.97 478 PRO A O 1
ATOM 3834 N N . ARG A 1 479 ? -13.358 -19.844 41.475 1.00 32.91 479 ARG A N 1
ATOM 3835 C CA . ARG A 1 479 ? -12.511 -20.599 42.402 1.00 32.91 479 ARG A CA 1
ATOM 3836 C C . ARG A 1 479 ? -13.004 -20.357 43.826 1.00 32.91 479 ARG A C 1
ATOM 3838 O O . ARG A 1 479 ? -12.817 -19.277 44.377 1.00 32.91 479 ARG A O 1
ATOM 3845 N N . ASN A 1 480 ? -13.638 -21.397 44.364 1.00 31.89 480 ASN A N 1
ATOM 3846 C CA . ASN A 1 480 ? -14.152 -21.541 45.722 1.00 31.89 480 ASN A CA 1
ATOM 3847 C C . ASN A 1 480 ? -13.354 -20.794 46.797 1.00 31.89 480 ASN A C 1
ATOM 3849 O O . ASN A 1 480 ? -12.181 -21.071 47.055 1.00 31.89 480 ASN A O 1
ATOM 3853 N N . THR A 1 481 ? -14.070 -19.924 47.497 1.00 32.03 481 THR A N 1
ATOM 3854 C CA . THR A 1 481 ? -13.804 -19.528 48.875 1.00 32.03 481 THR A CA 1
ATOM 3855 C C . THR A 1 481 ? -14.220 -20.646 49.828 1.00 32.03 481 THR A C 1
ATOM 3857 O O . THR A 1 481 ? -15.392 -20.995 49.830 1.00 32.03 481 THR A O 1
ATOM 3860 N N . GLU A 1 482 ? -13.301 -21.134 50.671 1.00 29.66 482 GLU A N 1
ATOM 3861 C CA . GLU A 1 482 ? -13.566 -21.571 52.058 1.00 29.66 482 GLU A CA 1
ATOM 3862 C C . GLU A 1 482 ? -12.239 -21.842 52.823 1.00 29.66 482 GLU A C 1
ATOM 3864 O O . GLU A 1 482 ? -11.569 -22.841 52.599 1.00 29.66 482 GLU A O 1
ATOM 3869 N N . ARG A 1 483 ? -11.806 -20.821 53.598 1.00 26.52 483 ARG A N 1
ATOM 3870 C CA . ARG A 1 483 ? -11.421 -20.739 55.048 1.00 26.52 483 ARG A CA 1
ATOM 3871 C C . ARG A 1 483 ? -10.871 -21.983 55.817 1.00 26.52 483 ARG A C 1
ATOM 3873 O O . ARG A 1 483 ? -11.154 -23.091 55.393 1.00 26.52 483 ARG A O 1
ATOM 3880 N N . PRO A 1 484 ? -10.272 -21.865 57.046 1.00 37.28 484 PRO A N 1
ATOM 3881 C CA . PRO A 1 484 ? -9.814 -20.687 57.832 1.00 37.28 484 PRO A CA 1
ATOM 3882 C C . PRO A 1 484 ? -8.481 -20.836 58.653 1.00 37.28 484 PRO A C 1
ATOM 3884 O O . PRO A 1 484 ? -7.952 -21.919 58.856 1.00 37.28 484 PRO A O 1
ATOM 3887 N N . SER A 1 485 ? -8.033 -19.693 59.211 1.00 26.44 485 SER A N 1
ATOM 3888 C CA . SER A 1 485 ? -7.385 -19.444 60.534 1.00 26.44 485 SER A CA 1
ATOM 3889 C C . SER A 1 485 ? -6.121 -20.197 61.006 1.00 26.44 485 SER A C 1
ATOM 3891 O O . SER A 1 485 ? -6.169 -21.398 61.229 1.00 26.44 485 SER A O 1
ATOM 3893 N N . ALA A 1 486 ? -5.079 -19.448 61.410 1.00 28.75 486 ALA A N 1
ATOM 3894 C CA . ALA A 1 486 ? -4.682 -19.298 62.827 1.00 28.75 486 ALA A CA 1
ATOM 3895 C C . ALA A 1 486 ? -3.466 -18.362 63.008 1.00 28.75 486 ALA A C 1
ATOM 3897 O O . ALA A 1 486 ? -2.428 -18.490 62.367 1.00 28.75 486 ALA A O 1
ATOM 3898 N N . THR A 1 487 ? -3.625 -17.429 63.939 1.00 25.77 487 THR A N 1
ATOM 3899 C CA . THR A 1 487 ? -2.640 -16.499 64.497 1.00 25.77 487 THR A CA 1
ATOM 3900 C C . THR A 1 487 ? -1.709 -17.221 65.481 1.00 25.77 487 THR A C 1
ATOM 3902 O O . THR A 1 487 ? -2.222 -17.951 66.326 1.00 25.77 487 THR A O 1
ATOM 3905 N N . LYS A 1 488 ? -0.391 -16.954 65.467 1.00 27.84 488 LYS A N 1
ATOM 3906 C CA . LYS A 1 488 ? 0.403 -16.492 66.635 1.00 27.84 488 LYS A CA 1
ATOM 3907 C C . LYS A 1 488 ? 1.923 -16.505 66.401 1.00 27.84 488 LYS A C 1
ATOM 3909 O O . LYS A 1 488 ? 2.501 -17.388 65.784 1.00 27.84 488 LYS A O 1
ATOM 3914 N N . THR A 1 489 ? 2.490 -15.448 66.956 1.00 24.00 489 THR A N 1
ATOM 3915 C CA . THR A 1 489 ? 3.852 -14.945 67.125 1.00 24.00 489 THR A CA 1
ATOM 3916 C C . THR A 1 489 ? 4.763 -15.850 67.976 1.00 24.00 489 THR A C 1
ATOM 3918 O O . THR A 1 489 ? 4.267 -16.424 68.937 1.00 24.00 489 THR A O 1
ATOM 3921 N N . GLU A 1 490 ? 6.073 -15.902 67.668 1.00 25.89 490 GLU A N 1
ATOM 3922 C CA . GLU A 1 490 ? 7.233 -15.553 68.542 1.00 25.89 490 GLU A CA 1
ATOM 3923 C C . GLU A 1 490 ? 8.546 -16.332 68.248 1.00 25.89 490 GLU A C 1
ATOM 3925 O O . GLU A 1 490 ? 8.538 -17.553 68.179 1.00 25.89 490 GLU A O 1
ATOM 3930 N N . ASN A 1 491 ? 9.646 -15.558 68.092 1.00 25.56 491 ASN A N 1
ATOM 3931 C CA . ASN A 1 491 ? 11.017 -15.667 68.668 1.00 25.56 491 ASN A CA 1
ATOM 3932 C C . ASN A 1 491 ? 11.772 -17.024 68.697 1.00 25.56 491 ASN A C 1
ATOM 3934 O O . ASN A 1 491 ? 11.188 -18.063 68.937 1.00 25.56 491 ASN A O 1
ATOM 3938 N N . ARG A 1 492 ? 13.109 -17.146 68.644 1.00 23.95 492 ARG A N 1
ATOM 3939 C CA . ARG A 1 492 ? 14.317 -16.360 68.295 1.00 23.95 492 ARG A CA 1
ATOM 3940 C C . ARG A 1 492 ? 15.504 -17.349 68.475 1.00 23.95 492 ARG A C 1
ATOM 3942 O O . ARG A 1 492 ? 15.428 -18.230 69.319 1.00 23.95 492 ARG A O 1
ATOM 3949 N N . GLU A 1 493 ? 16.599 -17.099 67.753 1.00 25.81 493 GLU A N 1
ATOM 3950 C CA . GLU A 1 493 ? 18.011 -17.413 68.091 1.00 25.81 493 GLU A CA 1
ATOM 3951 C C . GLU A 1 493 ? 18.640 -18.819 67.894 1.00 25.81 493 GLU A C 1
ATOM 3953 O O . GLU A 1 493 ? 18.447 -19.759 68.650 1.00 25.81 493 GLU A O 1
ATOM 3958 N N . ASN A 1 494 ? 19.528 -18.851 66.882 1.00 26.53 494 ASN A N 1
ATOM 3959 C CA . ASN A 1 494 ? 20.954 -19.230 66.895 1.00 26.53 494 ASN A CA 1
ATOM 3960 C C . ASN A 1 494 ? 21.429 -20.483 67.654 1.00 26.53 494 ASN A C 1
ATOM 3962 O O . ASN A 1 494 ? 21.513 -20.472 68.876 1.00 26.53 494 ASN A O 1
ATOM 3966 N N . GLN A 1 495 ? 22.021 -21.427 66.904 1.00 24.95 495 GLN A N 1
ATOM 3967 C CA . GLN A 1 495 ? 23.441 -21.822 67.027 1.00 24.95 495 GLN A CA 1
ATOM 3968 C C . GLN A 1 495 ? 23.844 -22.843 65.934 1.00 24.95 495 GLN A C 1
ATOM 3970 O O . GLN A 1 495 ? 23.093 -23.740 65.571 1.00 24.95 495 GLN A O 1
ATOM 3975 N N . SER A 1 496 ? 25.050 -22.683 65.388 1.00 24.05 496 SER A N 1
ATOM 3976 C CA . SER A 1 496 ? 25.845 -23.696 64.651 1.00 24.05 496 SER A CA 1
ATOM 3977 C C . SER A 1 496 ? 27.107 -23.992 65.505 1.00 24.05 496 SER A C 1
ATOM 3979 O O . SER A 1 496 ? 27.307 -23.205 66.434 1.00 24.05 496 SER A O 1
ATOM 3981 N N . PRO A 1 497 ? 28.024 -24.963 65.227 1.00 35.88 497 PRO A N 1
ATOM 3982 C CA . PRO A 1 497 ? 28.165 -25.836 64.038 1.00 35.88 497 PRO A CA 1
ATOM 3983 C C . PRO A 1 497 ? 28.687 -27.308 64.247 1.00 35.88 497 PRO A C 1
ATOM 3985 O O . PRO A 1 497 ? 29.494 -27.568 65.127 1.00 35.88 497 PRO A O 1
ATOM 3988 N N . SER A 1 498 ? 28.390 -28.207 63.276 1.00 22.45 498 SER A N 1
ATOM 3989 C CA . SER A 1 498 ? 29.205 -29.347 62.709 1.00 22.45 498 SER A CA 1
ATOM 3990 C C . SER A 1 498 ? 29.710 -30.529 63.602 1.00 22.45 498 SER A C 1
ATOM 3992 O O . SER A 1 498 ? 29.760 -30.341 64.809 1.00 22.45 498 SER A O 1
ATOM 3994 N N . PRO A 1 499 ? 30.166 -31.724 63.097 1.00 31.94 499 PRO A N 1
ATOM 3995 C CA . PRO A 1 499 ? 30.272 -32.285 61.725 1.00 31.94 499 PRO A CA 1
ATOM 3996 C C . PRO A 1 499 ? 29.835 -33.787 61.517 1.00 31.94 499 PRO A C 1
ATOM 3998 O O . PRO A 1 499 ? 29.606 -34.541 62.451 1.00 31.94 499 PRO A O 1
ATOM 4001 N N . SER A 1 500 ? 29.793 -34.200 60.235 1.00 22.48 500 SER A N 1
ATOM 4002 C CA . SER A 1 500 ? 30.126 -35.522 59.623 1.00 22.48 500 SER A CA 1
ATOM 4003 C C . SER A 1 500 ? 29.509 -36.874 60.088 1.00 22.48 500 SER A C 1
ATOM 4005 O O . SER A 1 500 ? 29.902 -37.445 61.094 1.00 22.48 500 SER A O 1
ATOM 4007 N N . ARG A 1 501 ? 28.748 -37.548 59.196 1.00 23.91 501 ARG A N 1
ATOM 4008 C CA . ARG A 1 501 ? 29.190 -38.723 58.384 1.00 23.91 501 ARG A CA 1
ATOM 4009 C C . ARG A 1 501 ? 28.044 -39.388 57.584 1.00 23.91 501 ARG A C 1
ATOM 4011 O O . ARG A 1 501 ? 27.068 -39.880 58.123 1.00 23.91 501 ARG A O 1
ATOM 4018 N N . ILE A 1 502 ? 28.263 -39.379 56.270 1.00 25.78 502 ILE A N 1
ATOM 4019 C CA . ILE A 1 502 ? 27.909 -40.296 55.167 1.00 25.78 502 ILE A CA 1
ATOM 4020 C C . ILE A 1 502 ? 26.997 -41.506 55.477 1.00 25.78 502 ILE A C 1
ATOM 4022 O O . ILE A 1 502 ? 27.375 -42.410 56.214 1.00 25.78 502 ILE A O 1
ATOM 4026 N N . GLY A 1 503 ? 25.892 -41.596 54.724 1.00 24.66 503 GLY A N 1
ATOM 4027 C CA . GLY A 1 503 ? 25.116 -42.816 54.481 1.00 24.66 503 GLY A CA 1
ATOM 4028 C C . GLY A 1 503 ? 24.221 -42.664 53.243 1.00 24.66 503 GLY A C 1
ATOM 4029 O O . GLY A 1 503 ? 23.351 -41.805 53.190 1.00 24.66 503 GLY A O 1
ATOM 4030 N N . SER A 1 504 ? 24.491 -43.460 52.213 1.00 25.58 504 SER A N 1
ATOM 4031 C CA . SER A 1 504 ? 23.903 -43.439 50.868 1.00 25.58 504 SER A CA 1
ATOM 4032 C C . SER A 1 504 ? 22.441 -43.906 50.786 1.00 25.58 504 SER A C 1
ATOM 4034 O O . SER A 1 504 ? 22.136 -44.981 51.295 1.00 25.58 504 SER A O 1
ATOM 4036 N N . LYS A 1 505 ? 21.601 -43.219 49.996 1.00 23.69 505 LYS A N 1
ATOM 4037 C CA . LYS A 1 505 ? 20.899 -43.744 48.794 1.00 23.69 505 LYS A CA 1
ATOM 4038 C C . LYS A 1 505 ? 19.896 -42.712 48.258 1.00 23.69 505 LYS A C 1
ATOM 4040 O O . LYS A 1 505 ? 19.332 -41.921 49.002 1.00 23.69 505 LYS A O 1
ATOM 4045 N N . GLY A 1 506 ? 19.797 -42.667 46.932 1.00 26.41 506 GLY A N 1
ATOM 4046 C CA . GLY A 1 506 ? 19.327 -41.519 46.168 1.00 26.41 506 GLY A CA 1
ATOM 4047 C C . GLY A 1 506 ? 17.826 -41.236 46.181 1.00 26.41 506 GLY A C 1
ATOM 4048 O O . GLY A 1 506 ? 16.995 -42.122 46.326 1.00 26.41 506 GLY A O 1
ATOM 4049 N N . SER A 1 507 ? 17.506 -39.968 45.937 1.00 24.08 507 SER A N 1
ATOM 4050 C CA . SER A 1 507 ? 16.452 -39.520 45.020 1.00 24.08 507 SER A CA 1
ATOM 4051 C C . SER A 1 507 ? 16.572 -37.995 44.859 1.00 24.08 507 SER A C 1
ATOM 4053 O O . SER A 1 507 ? 16.557 -37.240 45.827 1.00 24.08 507 SER A O 1
ATOM 4055 N N . THR A 1 508 ? 16.816 -37.567 43.619 1.00 30.30 508 THR A N 1
ATOM 4056 C CA . THR A 1 508 ? 16.406 -36.279 43.021 1.00 30.30 508 THR A CA 1
ATOM 4057 C C . THR A 1 508 ? 16.092 -35.107 43.971 1.00 30.30 508 THR A C 1
ATOM 4059 O O . THR A 1 508 ? 14.936 -34.864 44.303 1.00 30.30 508 THR A O 1
ATOM 4062 N N . LYS A 1 509 ? 17.113 -34.310 44.320 1.00 25.03 509 LYS A N 1
ATOM 4063 C CA . LYS A 1 509 ? 17.022 -32.924 44.836 1.00 25.03 509 LYS A CA 1
ATOM 4064 C C . LYS A 1 509 ? 18.295 -32.172 44.405 1.00 25.03 509 LYS A C 1
ATOM 4066 O O . LYS A 1 509 ? 19.370 -32.747 44.477 1.00 25.03 509 LYS A O 1
ATOM 4071 N N . GLY A 1 510 ? 18.298 -30.925 43.949 1.00 25.95 510 GLY A N 1
ATOM 4072 C CA . GLY A 1 510 ? 17.223 -29.971 43.731 1.00 25.95 510 GLY A CA 1
ATOM 4073 C C . GLY A 1 510 ? 17.711 -28.872 42.780 1.00 25.95 510 GLY A C 1
ATOM 4074 O O . GLY A 1 510 ? 18.870 -28.458 42.827 1.00 25.95 510 GLY A O 1
ATOM 4075 N N . LEU A 1 511 ? 16.824 -28.424 41.893 1.00 30.20 511 LEU A N 1
ATOM 4076 C CA . LEU A 1 511 ? 16.960 -27.122 41.256 1.00 30.20 511 LEU A CA 1
ATOM 4077 C C . LEU A 1 511 ? 16.688 -26.065 42.330 1.00 30.20 511 LEU A C 1
ATOM 4079 O O . LEU A 1 511 ? 15.613 -26.072 42.926 1.00 30.20 511 LEU A O 1
ATOM 4083 N N . HIS A 1 512 ? 17.648 -25.180 42.586 1.00 35.97 512 HIS A N 1
ATOM 4084 C CA . HIS A 1 512 ? 17.393 -23.969 43.363 1.00 35.97 512 HIS A CA 1
ATOM 4085 C C . HIS A 1 512 ? 16.697 -22.947 42.451 1.00 35.97 512 HIS A C 1
ATOM 4087 O O . HIS A 1 512 ? 17.275 -22.605 41.419 1.00 35.97 512 HIS A O 1
ATOM 4093 N N . PRO A 1 513 ? 15.483 -22.471 42.779 1.00 30.52 513 PRO A N 1
ATOM 4094 C CA . PRO A 1 513 ? 14.819 -21.426 42.008 1.00 30.52 513 PRO A CA 1
ATOM 4095 C C . PRO A 1 513 ? 15.616 -20.115 42.065 1.00 30.52 513 PRO A C 1
ATOM 4097 O O . PRO A 1 513 ? 16.146 -19.761 43.117 1.00 30.52 513 PRO A O 1
ATOM 4100 N N . LEU A 1 514 ? 15.692 -19.396 40.942 1.00 37.28 514 LEU A N 1
ATOM 4101 C CA . LEU A 1 514 ? 16.195 -18.022 40.903 1.00 37.28 514 LEU A CA 1
ATOM 4102 C C . LEU A 1 514 ? 15.229 -17.104 41.669 1.00 37.28 514 LEU A C 1
ATOM 4104 O O . LEU A 1 514 ? 14.042 -17.065 41.345 1.00 37.28 514 LEU A O 1
ATOM 4108 N N . GLU A 1 515 ? 15.723 -16.343 42.644 1.00 39.12 515 GLU A N 1
ATOM 4109 C CA . GLU A 1 515 ? 14.972 -15.213 43.203 1.00 39.12 515 GLU A CA 1
ATOM 4110 C C . GLU A 1 515 ? 14.993 -14.063 42.189 1.00 39.12 515 GLU A C 1
ATOM 4112 O O . GLU A 1 515 ? 16.049 -13.498 41.901 1.00 39.12 515 GLU A O 1
ATOM 4117 N N . MET A 1 516 ? 13.836 -13.738 41.607 1.00 36.53 516 MET A N 1
ATOM 4118 C CA . MET A 1 516 ? 13.701 -12.602 40.694 1.00 36.53 516 MET A CA 1
ATOM 4119 C C . MET A 1 516 ? 13.425 -11.322 41.488 1.00 36.53 516 MET A C 1
ATOM 4121 O O . MET A 1 516 ? 12.356 -11.152 42.068 1.00 36.53 516 MET A O 1
ATOM 4125 N N . SER A 1 517 ? 14.401 -10.417 41.513 1.00 39.34 517 SER A N 1
ATOM 4126 C CA . SER A 1 517 ? 14.302 -9.095 42.140 1.00 39.34 517 SER A CA 1
ATOM 4127 C C . SER A 1 517 ? 13.339 -8.188 41.359 1.00 39.34 517 SER A C 1
ATOM 4129 O O . SER A 1 517 ? 13.461 -8.057 40.140 1.00 39.34 517 SER A O 1
ATOM 4131 N N . HIS A 1 518 ? 12.404 -7.521 42.040 1.00 38.66 518 HIS A N 1
ATOM 4132 C CA . HIS A 1 518 ? 11.491 -6.550 41.425 1.00 38.66 518 HIS A CA 1
ATOM 4133 C C . HIS A 1 518 ? 12.202 -5.230 41.055 1.00 38.66 518 HIS A C 1
ATOM 4135 O O . HIS A 1 518 ? 12.897 -4.648 41.879 1.00 38.66 518 HIS A O 1
ATOM 4141 N N . ARG A 1 519 ? 11.962 -4.759 39.817 1.00 45.53 519 ARG A N 1
ATOM 4142 C CA . ARG A 1 519 ? 12.142 -3.386 39.282 1.00 45.53 519 ARG A CA 1
ATOM 4143 C C . ARG A 1 519 ? 13.380 -2.606 39.768 1.00 45.53 519 ARG A C 1
ATOM 4145 O O . ARG A 1 519 ? 13.263 -1.723 40.609 1.00 45.53 519 ARG A O 1
ATOM 4152 N N . ALA A 1 520 ? 14.526 -2.814 39.123 1.00 51.53 520 ALA A N 1
ATOM 4153 C CA . ALA A 1 520 ? 15.608 -1.828 39.121 1.00 51.53 520 ALA A CA 1
ATOM 4154 C C . ALA A 1 520 ? 15.886 -1.382 37.676 1.00 51.53 520 ALA A C 1
ATOM 4156 O O . ALA A 1 520 ? 16.215 -2.201 36.814 1.00 51.53 520 ALA A O 1
ATOM 4157 N N . PHE A 1 521 ? 15.687 -0.092 37.403 1.00 57.94 521 PHE A N 1
ATOM 4158 C CA . PHE A 1 521 ? 16.153 0.572 36.187 1.00 57.94 521 PHE A CA 1
ATOM 4159 C C . PHE A 1 521 ? 17.635 0.908 36.378 1.00 57.94 521 PHE A C 1
ATOM 4161 O O . PHE A 1 521 ? 17.988 1.502 37.395 1.00 57.94 521 PHE A O 1
ATOM 4168 N N . HIS A 1 522 ? 18.493 0.507 35.438 1.00 74.06 522 HIS A N 1
ATOM 4169 C CA . HIS A 1 522 ? 19.938 0.718 35.542 1.00 74.06 522 HIS A CA 1
ATOM 4170 C C . HIS A 1 522 ? 20.383 1.793 34.535 1.00 74.06 522 HIS A C 1
ATOM 4172 O O . HIS A 1 522 ? 20.488 1.483 33.344 1.00 74.06 522 HIS A O 1
ATOM 4178 N N . PRO A 1 523 ? 20.620 3.044 34.971 1.00 73.81 523 PRO A N 1
ATOM 4179 C CA . PRO A 1 523 ? 20.851 4.176 34.072 1.00 73.81 523 PRO A CA 1
ATOM 4180 C C . PRO A 1 523 ? 22.095 3.983 33.200 1.00 73.81 523 PRO A C 1
ATOM 4182 O O . PRO A 1 523 ? 21.989 4.097 31.988 1.00 73.81 523 PRO A O 1
ATOM 4185 N N . ASP A 1 524 ? 23.219 3.526 33.762 1.00 79.06 524 ASP A N 1
ATOM 4186 C CA . ASP A 1 524 ? 24.459 3.306 32.993 1.00 79.06 524 ASP A CA 1
ATOM 4187 C C . ASP A 1 524 ? 24.301 2.280 31.861 1.00 79.06 524 ASP A C 1
ATOM 4189 O O . ASP A 1 524 ? 24.915 2.391 30.797 1.00 79.06 524 ASP A O 1
ATOM 4193 N N . LEU A 1 525 ? 23.458 1.268 32.089 1.00 80.88 525 LEU A N 1
ATOM 4194 C CA . LEU A 1 525 ? 23.152 0.235 31.106 1.00 80.88 525 LEU A CA 1
ATOM 4195 C C . LEU A 1 525 ? 22.215 0.768 30.020 1.00 80.88 525 LEU A C 1
ATOM 4197 O O . LEU A 1 525 ? 22.395 0.441 28.846 1.00 80.88 525 LEU A O 1
ATOM 4201 N N . HIS A 1 526 ? 21.247 1.599 30.403 1.00 79.38 526 HIS A N 1
ATOM 4202 C CA . HIS A 1 526 ? 20.327 2.262 29.486 1.00 79.38 526 HIS A CA 1
ATOM 4203 C C . HIS A 1 526 ? 21.041 3.307 28.612 1.00 79.38 526 HIS A C 1
ATOM 4205 O O . HIS A 1 526 ? 20.862 3.321 27.395 1.00 79.38 526 HIS A O 1
ATOM 4211 N N . ASP A 1 527 ? 21.923 4.110 29.203 1.00 80.44 527 ASP A N 1
ATOM 4212 C CA . ASP A 1 527 ? 22.740 5.098 28.501 1.00 80.44 527 ASP A CA 1
ATOM 4213 C C . ASP A 1 527 ? 23.688 4.413 27.522 1.00 80.44 527 ASP A C 1
ATOM 4215 O O . ASP A 1 527 ? 23.719 4.760 26.340 1.00 80.44 527 ASP A O 1
ATOM 4219 N N . TRP A 1 528 ? 24.395 3.365 27.967 1.00 85.31 528 TRP A N 1
ATOM 4220 C CA . TRP A 1 528 ? 25.208 2.535 27.079 1.00 85.31 528 TRP A CA 1
ATOM 4221 C C . TRP A 1 528 ? 24.384 2.000 25.902 1.00 85.31 528 TRP A C 1
ATOM 4223 O O . TRP A 1 528 ? 24.820 2.092 24.754 1.00 85.31 528 TRP A O 1
ATOM 4233 N N . TRP A 1 529 ? 23.175 1.491 26.156 1.00 79.94 529 TRP A N 1
ATOM 4234 C CA . TRP A 1 529 ? 22.285 0.934 25.134 1.00 79.94 529 TRP A CA 1
ATOM 4235 C C . TRP A 1 529 ? 21.808 1.954 24.092 1.00 79.94 529 TRP A C 1
ATOM 4237 O O . TRP A 1 529 ? 21.626 1.591 22.922 1.00 79.94 529 TRP A O 1
ATOM 4247 N N . ASN A 1 530 ? 21.672 3.222 24.483 1.00 75.12 530 ASN A N 1
ATOM 4248 C CA . ASN A 1 530 ? 21.156 4.299 23.636 1.00 75.12 530 ASN A CA 1
ATOM 4249 C C . ASN A 1 530 ? 22.241 5.166 22.975 1.00 75.12 530 ASN A C 1
ATOM 4251 O O . ASN A 1 530 ? 21.922 5.953 22.092 1.00 75.12 530 ASN A O 1
ATOM 4255 N N . GLN A 1 531 ? 23.521 5.008 23.328 1.00 71.94 531 GLN A N 1
ATOM 4256 C CA . GLN A 1 531 ? 24.620 5.752 22.695 1.00 71.94 531 GLN A CA 1
ATOM 4257 C C . GLN A 1 531 ? 24.680 5.535 21.170 1.00 71.94 531 GLN A C 1
ATOM 4259 O O . GLN A 1 531 ? 24.894 4.410 20.709 1.00 71.94 531 GLN A O 1
ATOM 4264 N N . SER A 1 532 ? 24.545 6.613 20.394 1.00 55.62 532 SER A N 1
ATOM 4265 C CA . SER A 1 532 ? 24.705 6.629 18.932 1.00 55.62 532 SER A CA 1
ATOM 4266 C C . SER A 1 532 ? 26.183 6.763 18.556 1.00 55.62 532 SER A C 1
ATOM 4268 O O . SER A 1 532 ? 26.850 7.710 18.970 1.00 55.62 532 SER A O 1
ATOM 4270 N N . GLY A 1 533 ? 26.721 5.825 17.775 1.00 52.31 533 GLY A N 1
ATOM 4271 C CA . GLY A 1 533 ? 28.134 5.854 17.392 1.00 52.31 533 GLY A CA 1
ATOM 4272 C C . GLY A 1 533 ? 28.426 6.832 16.251 1.00 52.31 533 GLY A C 1
ATOM 4273 O O . GLY A 1 533 ? 27.868 6.692 15.166 1.00 52.31 533 GLY A O 1
ATOM 4274 N N . VAL A 1 534 ? 29.342 7.786 16.453 1.00 41.66 534 VAL A N 1
ATOM 4275 C CA . VAL A 1 534 ? 29.881 8.638 15.374 1.00 41.66 534 VAL A CA 1
ATOM 4276 C C . VAL A 1 534 ? 31.106 7.961 14.753 1.00 41.66 534 VAL A C 1
ATOM 4278 O O . VAL A 1 534 ? 32.091 7.665 15.435 1.00 41.66 534 VAL A O 1
ATOM 4281 N N . PHE A 1 535 ? 31.059 7.717 13.442 1.00 42.34 535 PHE A N 1
ATOM 4282 C CA . PHE A 1 535 ? 32.109 7.012 12.707 1.00 42.34 535 PHE A CA 1
ATOM 4283 C C . PHE A 1 535 ? 33.282 7.952 12.375 1.00 42.34 535 PHE A C 1
ATOM 4285 O O . PHE A 1 535 ? 33.146 8.853 11.549 1.00 42.34 535 PHE A O 1
ATOM 4292 N N . LYS A 1 536 ? 34.467 7.736 12.964 1.00 38.56 536 LYS A N 1
ATOM 4293 C CA . LYS A 1 536 ? 35.706 8.372 12.477 1.00 38.56 536 LYS A CA 1
ATOM 4294 C C . LYS A 1 536 ? 36.320 7.499 11.380 1.00 38.56 536 LYS A C 1
ATOM 4296 O O . LYS A 1 536 ? 36.795 6.401 11.652 1.00 38.56 536 LYS A O 1
ATOM 4301 N N . LYS A 1 537 ? 36.298 7.988 10.133 1.00 36.66 537 LYS A N 1
ATOM 4302 C CA . LYS A 1 537 ? 36.978 7.367 8.983 1.00 36.66 537 LYS A CA 1
ATOM 4303 C C . LYS A 1 537 ? 38.486 7.337 9.236 1.00 36.66 537 LYS A C 1
ATOM 4305 O O . LYS A 1 537 ? 39.155 8.360 9.163 1.00 36.66 537 LYS A O 1
ATOM 4310 N N . GLY A 1 538 ? 39.013 6.152 9.503 1.00 38.47 538 GLY A N 1
ATOM 4311 C CA . GLY A 1 538 ? 40.445 5.910 9.568 1.00 38.47 538 GLY A CA 1
ATOM 4312 C C . GLY A 1 538 ? 40.719 4.554 10.194 1.00 38.47 538 GLY A C 1
ATOM 4313 O O . GLY A 1 538 ? 40.298 4.315 11.318 1.00 38.47 538 GLY A O 1
ATOM 4314 N N . ILE A 1 539 ? 41.472 3.721 9.472 1.00 35.56 539 ILE A N 1
ATOM 4315 C CA . ILE A 1 539 ? 41.944 2.365 9.808 1.00 35.56 539 ILE A CA 1
ATOM 4316 C C . ILE A 1 539 ? 41.075 1.252 9.196 1.00 35.56 539 ILE A C 1
ATOM 4318 O O . ILE A 1 539 ? 39.903 1.083 9.516 1.00 35.56 539 ILE A O 1
ATOM 4322 N N . ASN A 1 540 ? 41.714 0.489 8.299 1.00 40.50 540 ASN A N 1
ATOM 4323 C CA . ASN A 1 540 ? 41.218 -0.692 7.584 1.00 40.50 540 ASN A CA 1
ATOM 4324 C C . ASN A 1 540 ? 40.497 -1.679 8.512 1.00 40.50 540 ASN A C 1
ATOM 4326 O O . ASN A 1 540 ? 41.113 -2.554 9.123 1.00 40.50 540 ASN A O 1
ATOM 4330 N N . TRP A 1 541 ? 39.178 -1.545 8.599 1.00 38.62 541 TRP A N 1
ATOM 4331 C CA . TRP A 1 541 ? 38.335 -2.399 9.415 1.00 38.62 541 TRP A CA 1
ATOM 4332 C C . TRP A 1 541 ? 37.705 -3.517 8.591 1.00 38.62 541 TRP A C 1
ATOM 4334 O O . TRP A 1 541 ? 37.261 -3.305 7.463 1.00 38.62 541 TRP A O 1
ATOM 4344 N N . PHE A 1 542 ? 37.612 -4.705 9.189 1.00 43.53 542 PHE A N 1
ATOM 4345 C CA . PHE A 1 542 ? 36.832 -5.834 8.684 1.00 43.53 542 PHE A CA 1
ATOM 4346 C C . PHE A 1 542 ? 35.328 -5.494 8.767 1.00 43.53 542 PHE A C 1
ATOM 4348 O O . PHE A 1 542 ? 34.616 -5.956 9.661 1.00 43.53 542 PHE A O 1
ATOM 4355 N N . LEU A 1 543 ? 34.840 -4.656 7.845 1.00 46.53 543 LEU A N 1
ATOM 4356 C CA . LEU A 1 543 ? 33.412 -4.496 7.571 1.00 46.53 543 LEU A CA 1
ATOM 4357 C C . LEU A 1 543 ? 32.846 -5.890 7.320 1.00 46.53 543 LEU A C 1
ATOM 4359 O O . LEU A 1 543 ? 33.383 -6.641 6.500 1.00 46.53 543 LEU A O 1
ATOM 4363 N N . GLY A 1 544 ? 31.813 -6.268 8.078 1.00 43.81 544 GLY A N 1
ATOM 4364 C CA . GLY A 1 544 ? 31.176 -7.562 7.893 1.00 43.81 544 GLY A CA 1
ATOM 4365 C C . GLY A 1 544 ? 30.829 -7.744 6.428 1.00 43.81 544 GLY A C 1
ATOM 4366 O O . GLY A 1 544 ? 30.088 -6.949 5.859 1.00 43.81 544 GLY A O 1
ATOM 4367 N N . SER A 1 545 ? 31.448 -8.745 5.802 1.00 46.09 545 SER A N 1
ATOM 4368 C CA . SER A 1 545 ? 31.282 -8.981 4.377 1.00 46.09 545 SER A CA 1
ATOM 4369 C C . SER A 1 545 ? 29.793 -9.118 4.096 1.00 46.09 545 SER A C 1
ATOM 4371 O O . SER A 1 545 ? 29.119 -9.977 4.676 1.00 46.09 545 SER A O 1
ATOM 4373 N N . ARG A 1 546 ? 29.266 -8.250 3.225 1.00 56.09 546 ARG A N 1
ATOM 4374 C CA . ARG A 1 546 ? 27.937 -8.432 2.649 1.00 56.09 546 ARG A CA 1
ATOM 4375 C C . ARG A 1 546 ? 27.924 -9.832 2.054 1.00 56.09 546 ARG A C 1
ATOM 4377 O O . ARG A 1 546 ? 28.662 -10.134 1.117 1.00 56.09 546 ARG A O 1
ATOM 4384 N N . ARG A 1 547 ? 27.208 -10.747 2.710 1.00 56.62 547 ARG A N 1
ATOM 4385 C CA . ARG A 1 547 ? 27.366 -12.173 2.434 1.00 56.62 547 ARG A CA 1
ATOM 4386 C C . ARG A 1 547 ? 26.649 -12.474 1.133 1.00 56.62 547 ARG A C 1
ATOM 4388 O O . ARG A 1 547 ? 25.419 -12.530 1.096 1.00 56.62 547 ARG A O 1
ATOM 4395 N N . VAL A 1 548 ? 27.442 -12.662 0.092 1.00 60.69 548 VAL A N 1
ATOM 4396 C CA . VAL A 1 548 ? 26.960 -13.013 -1.233 1.00 60.69 548 VAL A CA 1
ATOM 4397 C C . VAL A 1 548 ? 26.375 -14.430 -1.203 1.00 60.69 548 VAL A C 1
ATOM 4399 O O . VAL A 1 548 ? 27.043 -15.382 -0.794 1.00 60.69 548 VAL A O 1
ATOM 4402 N N . SER A 1 549 ? 25.118 -14.570 -1.620 1.00 66.38 549 SER A N 1
ATOM 4403 C CA . SER A 1 549 ? 24.344 -15.818 -1.580 1.00 66.38 549 SER A CA 1
ATOM 4404 C C . SER A 1 549 ? 23.862 -16.227 -2.977 1.00 66.38 549 SER A C 1
ATOM 4406 O O . SER A 1 549 ? 23.507 -15.359 -3.761 1.00 66.38 549 SER A O 1
ATOM 4408 N N . PRO A 1 550 ? 23.770 -17.527 -3.312 1.00 67.25 550 PRO A N 1
ATOM 4409 C CA . PRO A 1 550 ? 23.129 -17.997 -4.548 1.00 67.25 550 PRO A CA 1
ATOM 4410 C C . PRO A 1 550 ? 21.614 -17.775 -4.618 1.00 67.25 550 PRO A C 1
ATOM 4412 O O . PRO A 1 550 ? 21.034 -17.893 -5.691 1.00 67.25 550 PRO A O 1
ATOM 4415 N N . ARG A 1 551 ? 20.963 -17.559 -3.471 1.00 59.50 551 ARG A N 1
ATOM 4416 C CA . ARG A 1 551 ? 19.503 -17.464 -3.340 1.00 59.50 551 ARG A CA 1
ATOM 4417 C C . ARG A 1 551 ? 19.100 -16.042 -2.971 1.00 59.50 551 ARG A C 1
ATOM 4419 O O . ARG A 1 551 ? 19.737 -15.468 -2.082 1.00 59.50 551 ARG A O 1
ATOM 4426 N N . SER A 1 552 ? 18.064 -15.528 -3.630 1.00 57.66 552 SER A N 1
ATOM 4427 C CA . SER A 1 552 ? 17.438 -14.247 -3.308 1.00 57.66 552 SER A CA 1
ATOM 4428 C C . SER A 1 552 ? 16.626 -14.354 -2.020 1.00 57.66 552 SER A C 1
ATOM 4430 O O . SER A 1 552 ? 16.075 -15.403 -1.687 1.00 57.66 552 SER A O 1
ATOM 4432 N N . SER A 1 553 ? 16.570 -13.252 -1.283 1.00 57.91 553 SER A N 1
ATOM 4433 C CA . SER A 1 553 ? 15.593 -13.009 -0.224 1.00 57.91 553 SER A CA 1
ATOM 4434 C C . SER A 1 553 ? 14.836 -11.722 -0.554 1.00 57.91 553 SER A C 1
ATOM 4436 O O . SER A 1 553 ? 15.318 -10.918 -1.349 1.00 57.91 553 SER A O 1
ATOM 4438 N N . SER A 1 554 ? 13.669 -11.504 0.052 1.00 46.91 554 SER A N 1
ATOM 4439 C CA . SER A 1 554 ? 12.774 -10.368 -0.245 1.00 46.91 554 SER A CA 1
ATOM 4440 C C . SER A 1 554 ? 13.408 -8.973 -0.117 1.00 46.91 554 SER A C 1
ATOM 4442 O O . SER A 1 554 ? 12.825 -7.996 -0.564 1.00 46.91 554 SER A O 1
ATOM 4444 N N . SER A 1 555 ? 14.599 -8.869 0.481 1.00 49.16 555 SER A N 1
ATOM 4445 C CA . SER A 1 555 ? 15.329 -7.614 0.705 1.00 49.16 555 SER A CA 1
ATOM 4446 C C . SER A 1 555 ? 16.770 -7.626 0.172 1.00 49.16 555 SER A C 1
ATOM 4448 O O . SER A 1 555 ? 17.528 -6.696 0.436 1.00 49.16 555 SER A O 1
ATOM 4450 N N . SER A 1 556 ? 17.181 -8.669 -0.559 1.00 55.31 556 SER A N 1
ATOM 4451 C CA . SER A 1 556 ? 18.525 -8.752 -1.149 1.00 55.31 556 SER A CA 1
ATOM 4452 C C . SER A 1 556 ? 18.604 -8.051 -2.498 1.00 55.31 556 SER A C 1
ATOM 4454 O O . SER A 1 556 ? 17.763 -8.295 -3.359 1.00 55.31 556 SER A O 1
ATOM 4456 N N . SER A 1 557 ? 19.656 -7.265 -2.714 1.00 65.62 557 SER A N 1
ATOM 4457 C CA . SER A 1 557 ? 20.002 -6.730 -4.031 1.00 65.62 557 SER A CA 1
ATOM 4458 C C . SER A 1 557 ? 20.913 -7.702 -4.781 1.00 65.62 557 SER A C 1
ATOM 4460 O O . SER A 1 557 ? 21.495 -8.616 -4.198 1.00 65.62 557 SER A O 1
ATOM 4462 N N . ILE A 1 558 ? 21.030 -7.562 -6.098 1.00 70.31 558 ILE A N 1
ATOM 4463 C CA . ILE A 1 558 ? 21.931 -8.406 -6.892 1.00 70.31 558 ILE A CA 1
ATOM 4464 C C . ILE A 1 558 ? 23.361 -7.866 -6.762 1.00 70.31 558 ILE A C 1
ATOM 4466 O O . ILE A 1 558 ? 23.608 -6.689 -7.012 1.00 70.31 558 ILE A O 1
ATOM 4470 N N . ASP A 1 559 ? 24.313 -8.731 -6.396 1.00 70.75 559 ASP A N 1
ATOM 4471 C CA . ASP A 1 559 ? 25.743 -8.426 -6.500 1.00 70.75 559 ASP A CA 1
ATOM 4472 C C . ASP A 1 559 ? 26.204 -8.801 -7.908 1.00 70.75 559 ASP A C 1
ATOM 4474 O O . ASP A 1 559 ? 26.521 -9.963 -8.194 1.00 70.75 559 ASP A O 1
ATOM 4478 N N . TRP A 1 560 ? 26.178 -7.832 -8.820 1.00 69.19 560 TRP A N 1
ATOM 4479 C CA . TRP A 1 560 ? 26.492 -8.071 -10.230 1.00 69.19 560 TRP A CA 1
ATOM 4480 C C . TRP A 1 560 ? 27.923 -8.573 -10.431 1.00 69.19 560 TRP A C 1
ATOM 4482 O O . TRP A 1 560 ? 28.150 -9.519 -11.187 1.00 69.19 560 TRP A O 1
ATOM 4492 N N . THR A 1 561 ? 28.875 -8.038 -9.672 1.00 72.50 561 THR A N 1
ATOM 4493 C CA . THR A 1 561 ? 30.277 -8.472 -9.660 1.00 72.50 561 THR A CA 1
ATOM 4494 C C . THR A 1 561 ? 30.419 -9.944 -9.286 1.00 72.50 561 THR A C 1
ATOM 4496 O O . THR A 1 561 ? 31.039 -10.724 -10.014 1.00 72.50 561 THR A O 1
ATOM 4499 N N . ALA A 1 562 ? 29.811 -10.365 -8.175 1.00 69.31 562 ALA A N 1
ATOM 4500 C CA . ALA A 1 562 ? 29.901 -11.752 -7.737 1.00 69.31 562 ALA A CA 1
ATOM 4501 C C . ALA A 1 562 ? 29.070 -12.707 -8.614 1.00 69.31 562 ALA A C 1
ATOM 4503 O O . ALA A 1 562 ? 29.451 -13.868 -8.794 1.00 69.31 562 ALA A O 1
ATOM 4504 N N . THR A 1 563 ? 27.964 -12.224 -9.186 1.00 74.88 563 THR A N 1
ATOM 4505 C CA . THR A 1 563 ? 27.120 -12.953 -10.146 1.00 74.88 563 THR A CA 1
ATOM 4506 C C . THR A 1 563 ? 27.909 -13.300 -11.397 1.00 74.88 563 THR A C 1
ATOM 4508 O O . THR A 1 563 ? 27.920 -14.457 -11.819 1.00 74.88 563 THR A O 1
ATOM 4511 N N . LEU A 1 564 ? 28.612 -12.323 -11.967 1.00 73.19 564 LEU A N 1
ATOM 4512 C CA . LEU A 1 564 ? 29.415 -12.509 -13.170 1.00 73.19 564 LEU A CA 1
ATOM 4513 C C . LEU A 1 564 ? 30.618 -13.416 -12.898 1.00 73.19 564 LEU A C 1
ATOM 4515 O O . LEU A 1 564 ? 30.864 -14.348 -13.662 1.00 73.19 564 LEU A O 1
ATOM 4519 N N . ALA A 1 565 ? 31.308 -13.233 -11.768 1.00 74.81 565 ALA A N 1
ATOM 4520 C CA . ALA A 1 565 ? 32.414 -14.103 -11.369 1.00 74.81 565 ALA A CA 1
ATOM 4521 C C . ALA A 1 565 ? 31.971 -15.569 -11.175 1.00 74.81 565 ALA A C 1
ATOM 4523 O O . ALA A 1 565 ? 32.636 -16.492 -11.651 1.00 74.81 565 ALA A O 1
ATOM 4524 N N . ALA A 1 566 ? 30.831 -15.803 -10.513 1.00 78.38 566 ALA A N 1
ATOM 4525 C CA . ALA A 1 566 ? 30.292 -17.146 -10.292 1.00 78.38 566 ALA A CA 1
ATOM 4526 C C . ALA A 1 566 ? 29.756 -17.794 -11.577 1.00 78.38 566 ALA A C 1
ATOM 4528 O O . ALA A 1 566 ? 29.918 -19.001 -11.760 1.00 78.38 566 ALA A O 1
ATOM 4529 N N . SER A 1 567 ? 29.139 -17.003 -12.456 1.00 79.31 567 SER A N 1
ATOM 4530 C CA . SER A 1 567 ? 28.609 -17.469 -13.740 1.00 79.31 567 SER A CA 1
ATOM 4531 C C . SER A 1 567 ? 29.747 -17.828 -14.692 1.00 79.31 567 SER A C 1
ATOM 4533 O O . SER A 1 567 ? 29.778 -18.941 -15.209 1.00 79.31 567 SER A O 1
ATOM 4535 N N . ARG A 1 568 ? 30.769 -16.974 -14.818 1.00 79.25 568 ARG A N 1
ATOM 4536 C CA . ARG A 1 568 ? 31.961 -17.260 -15.631 1.00 79.25 568 ARG A CA 1
ATOM 4537 C C . ARG A 1 568 ? 32.710 -18.503 -15.145 1.00 79.25 568 ARG A C 1
ATOM 4539 O O . ARG A 1 568 ? 33.110 -19.331 -15.954 1.00 79.25 568 ARG A O 1
ATOM 4546 N N . LYS A 1 569 ? 32.835 -18.693 -13.824 1.00 79.94 569 LYS A N 1
ATOM 4547 C CA . LYS A 1 569 ? 33.458 -19.894 -13.232 1.00 79.94 569 LYS A CA 1
ATOM 4548 C C . LYS A 1 569 ? 32.659 -21.181 -13.488 1.00 79.94 569 LYS A C 1
ATOM 4550 O O . LYS A 1 569 ? 33.227 -22.265 -13.439 1.00 79.94 569 LYS A O 1
ATOM 4555 N N . LYS A 1 570 ? 31.358 -21.063 -13.765 1.00 74.81 570 LYS A N 1
ATOM 4556 C CA . LYS A 1 570 ? 30.474 -22.164 -14.174 1.00 74.81 570 LYS A CA 1
ATOM 4557 C C . LYS A 1 570 ? 30.365 -22.329 -15.695 1.00 74.81 570 LYS A C 1
ATOM 4559 O O . LYS A 1 570 ? 29.515 -23.086 -16.146 1.00 74.81 570 LYS A O 1
ATOM 4564 N N . GLY A 1 571 ? 31.205 -21.639 -16.469 1.00 72.88 571 GLY A N 1
ATOM 4565 C CA . GLY A 1 571 ? 31.195 -21.734 -17.929 1.00 72.88 571 GLY A CA 1
ATOM 4566 C C . GLY A 1 571 ? 29.988 -21.053 -18.571 1.00 72.88 571 GLY A C 1
ATOM 4567 O O . GLY A 1 571 ? 29.549 -21.471 -19.635 1.00 72.88 571 GLY A O 1
ATOM 4568 N N . TRP A 1 572 ? 29.424 -20.037 -17.913 1.00 71.06 572 TRP A N 1
ATOM 4569 C CA . TRP A 1 572 ? 28.275 -19.308 -18.435 1.00 71.06 572 TRP A CA 1
ATOM 4570 C C . TRP A 1 572 ? 28.584 -18.675 -19.793 1.00 71.06 572 TRP A C 1
ATOM 4572 O O . TRP A 1 572 ? 29.568 -17.946 -19.938 1.00 71.06 572 TRP A O 1
ATOM 4582 N N . VAL A 1 573 ? 27.700 -18.937 -20.752 1.00 59.62 573 VAL A N 1
ATOM 4583 C CA . VAL A 1 573 ? 27.686 -18.369 -22.099 1.00 59.62 573 VAL A CA 1
ATOM 4584 C C . VAL A 1 573 ? 26.399 -17.560 -22.298 1.00 59.62 573 VAL A C 1
ATOM 4586 O O . VAL A 1 573 ? 25.381 -17.880 -21.671 1.00 59.62 573 VAL A O 1
ATOM 4589 N N . PRO A 1 574 ? 26.418 -16.515 -23.144 1.00 49.66 574 PRO A N 1
ATOM 4590 C CA . PRO A 1 574 ? 25.244 -15.688 -23.414 1.00 49.66 574 PRO A CA 1
ATOM 4591 C C . PRO A 1 574 ? 24.018 -16.537 -23.784 1.00 49.66 574 PRO A C 1
ATOM 4593 O O . PRO A 1 574 ? 24.115 -17.440 -24.609 1.00 49.66 574 PRO A O 1
ATOM 4596 N N . GLY A 1 575 ? 22.880 -16.282 -23.132 1.00 53.62 575 GLY A N 1
ATOM 4597 C CA . GLY A 1 575 ? 21.638 -17.053 -23.298 1.00 53.62 575 GLY A CA 1
ATOM 4598 C C . GLY A 1 575 ? 21.420 -18.164 -22.262 1.00 53.62 575 GLY A C 1
ATOM 4599 O O . GLY A 1 575 ? 20.293 -18.608 -22.068 1.00 53.62 575 GLY A O 1
ATOM 4600 N N . SER A 1 576 ? 22.456 -18.569 -21.523 1.00 49.88 576 SER A N 1
ATOM 4601 C CA . SER A 1 576 ? 22.280 -19.425 -20.342 1.00 49.88 576 SER A CA 1
ATOM 4602 C C . SER A 1 576 ? 21.801 -18.590 -19.147 1.00 49.88 576 SER A C 1
ATOM 4604 O O . SER A 1 576 ? 22.118 -17.402 -19.062 1.00 49.88 576 SER A O 1
ATOM 4606 N N . PRO A 1 577 ? 21.084 -19.151 -18.164 1.00 60.84 577 PRO A N 1
ATOM 4607 C CA . PRO A 1 577 ? 20.735 -18.408 -16.958 1.00 60.84 577 PRO A CA 1
ATOM 4608 C C . PRO A 1 577 ? 21.990 -18.087 -16.134 1.00 60.84 577 PRO A C 1
ATOM 4610 O O . PRO A 1 577 ? 22.799 -18.968 -15.821 1.00 60.84 577 PRO A O 1
ATOM 4613 N N . LEU A 1 578 ? 22.162 -16.808 -15.778 1.00 68.06 578 LEU A N 1
ATOM 4614 C CA . LEU A 1 578 ? 23.232 -16.380 -14.876 1.00 68.06 578 LEU A CA 1
ATOM 4615 C C . LEU A 1 578 ? 23.073 -17.095 -13.532 1.00 68.06 578 LEU A C 1
ATOM 4617 O O . LEU A 1 578 ? 21.980 -17.205 -12.976 1.00 68.06 578 LEU A O 1
ATOM 4621 N N . SER A 1 579 ? 24.187 -17.557 -12.969 1.00 80.38 579 SER A N 1
ATOM 4622 C CA . SER A 1 579 ? 24.228 -18.052 -11.595 1.00 80.38 579 SER A CA 1
ATOM 4623 C C . SER A 1 579 ? 24.189 -16.869 -10.637 1.00 80.38 579 SER A C 1
ATOM 4625 O O . SER A 1 579 ? 25.209 -16.510 -10.046 1.00 80.38 579 SER A O 1
ATOM 4627 N N . LEU A 1 580 ? 22.998 -16.281 -10.505 1.00 76.56 580 LEU A N 1
ATOM 4628 C CA . LEU A 1 580 ? 22.750 -15.080 -9.722 1.00 76.56 580 LEU A CA 1
ATOM 4629 C C . LEU A 1 580 ? 23.312 -15.214 -8.307 1.00 76.56 580 LEU A C 1
ATOM 4631 O O . LEU A 1 580 ? 23.292 -16.271 -7.655 1.00 76.56 580 LEU A O 1
ATOM 4635 N N . ARG A 1 581 ? 23.912 -14.115 -7.875 1.00 76.69 581 ARG A N 1
ATOM 4636 C CA . ARG A 1 581 ? 24.507 -13.938 -6.569 1.00 76.69 581 ARG A CA 1
ATOM 4637 C C . ARG A 1 581 ? 23.932 -12.668 -5.979 1.00 76.69 581 ARG A C 1
ATOM 4639 O O . ARG A 1 581 ? 24.073 -11.582 -6.525 1.00 76.69 581 ARG A O 1
ATOM 4646 N N . TYR A 1 582 ? 23.264 -12.834 -4.858 1.00 73.88 582 TYR A N 1
ATOM 4647 C CA . TYR A 1 582 ? 22.527 -11.788 -4.191 1.00 73.88 582 TYR A CA 1
ATOM 4648 C C . TYR A 1 582 ? 23.343 -11.276 -3.018 1.00 73.88 582 TYR A C 1
ATOM 4650 O O . TYR A 1 582 ? 23.839 -12.050 -2.190 1.00 73.88 582 TYR A O 1
ATOM 4658 N N . GLN A 1 583 ? 23.480 -9.961 -2.964 1.00 65.44 583 GLN A N 1
ATOM 4659 C CA . GLN A 1 583 ? 23.932 -9.235 -1.805 1.00 65.44 583 GLN A CA 1
ATOM 4660 C C . GLN A 1 583 ? 22.755 -9.130 -0.839 1.00 65.44 583 GLN A C 1
ATOM 4662 O O . GLN A 1 583 ? 21.797 -8.391 -1.053 1.00 65.44 583 GLN A O 1
ATOM 4667 N N . ASN A 1 584 ? 22.798 -9.915 0.232 1.00 59.69 584 ASN A N 1
ATOM 4668 C CA . ASN A 1 584 ? 21.830 -9.727 1.303 1.00 59.69 584 ASN A CA 1
ATOM 4669 C C . ASN A 1 584 ? 21.999 -8.315 1.887 1.00 59.69 584 ASN A C 1
ATOM 4671 O O . ASN A 1 584 ? 23.143 -7.847 1.977 1.00 59.69 584 ASN A O 1
ATOM 4675 N N . PRO A 1 585 ? 20.899 -7.657 2.295 1.00 53.91 585 PRO A N 1
ATOM 4676 C CA . PRO A 1 585 ? 20.986 -6.366 2.960 1.00 53.91 585 PRO A CA 1
ATOM 4677 C C . PRO A 1 585 ? 21.867 -6.523 4.197 1.00 53.91 585 PRO A C 1
ATOM 4679 O O . PRO A 1 585 ? 22.001 -7.634 4.736 1.00 53.91 585 PRO A O 1
ATOM 4682 N N . GLU A 1 586 ? 22.508 -5.433 4.623 1.00 57.28 586 GLU A N 1
ATOM 4683 C CA . GLU A 1 586 ? 23.332 -5.462 5.829 1.00 57.28 586 GLU A CA 1
ATOM 4684 C C . GLU A 1 586 ? 22.545 -6.143 6.944 1.00 57.28 586 GLU A C 1
ATOM 4686 O O . GLU A 1 586 ? 21.366 -5.855 7.177 1.00 57.28 586 GLU A O 1
ATOM 4691 N N . ARG A 1 587 ? 23.156 -7.172 7.550 1.00 67.62 587 ARG A N 1
ATOM 4692 C CA . ARG A 1 587 ? 22.471 -7.925 8.598 1.00 67.62 587 ARG A CA 1
ATOM 4693 C C . ARG A 1 587 ? 22.022 -6.920 9.653 1.00 67.62 587 ARG A C 1
ATOM 4695 O O . ARG A 1 587 ? 22.788 -6.025 9.989 1.00 67.62 587 ARG A O 1
ATOM 4702 N N . ARG A 1 588 ? 20.815 -7.087 10.201 1.00 69.06 588 ARG A N 1
ATOM 4703 C CA . ARG A 1 588 ? 20.383 -6.247 11.327 1.00 69.06 588 ARG A CA 1
ATOM 4704 C C . ARG A 1 588 ? 21.487 -6.227 12.398 1.00 69.06 588 ARG A C 1
ATOM 4706 O O . ARG A 1 588 ? 22.113 -7.283 12.602 1.00 69.06 588 ARG A O 1
ATOM 4713 N N . PRO A 1 589 ? 21.729 -5.083 13.058 1.00 77.19 589 PRO A N 1
ATOM 4714 C CA . PRO A 1 589 ? 22.762 -4.997 14.075 1.00 77.19 589 PRO A CA 1
ATOM 4715 C C . PRO A 1 589 ? 22.565 -6.088 15.127 1.00 77.19 589 PRO A C 1
ATOM 4717 O O . PRO A 1 589 ? 21.436 -6.435 15.492 1.00 77.19 589 PRO A O 1
ATOM 4720 N N . LEU A 1 590 ? 23.666 -6.688 15.560 1.00 85.00 590 LEU A N 1
ATOM 4721 C CA . LEU A 1 590 ? 23.677 -7.781 16.515 1.00 85.00 590 LEU A CA 1
ATOM 4722 C C . LEU A 1 590 ? 24.058 -7.280 17.902 1.00 85.00 590 LEU A C 1
ATOM 4724 O O . LEU A 1 590 ? 2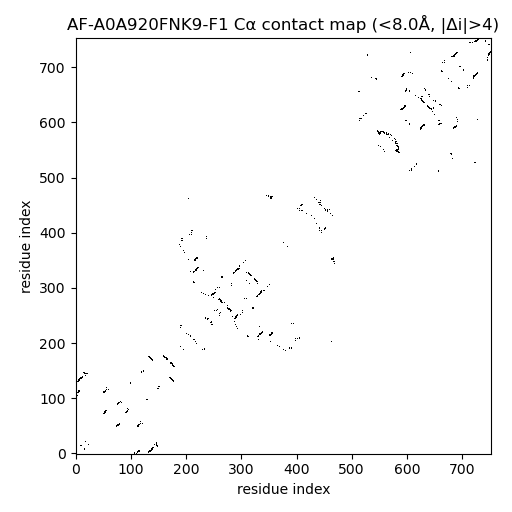5.050 -6.570 18.066 1.00 85.00 590 LEU A O 1
ATOM 4728 N N . LEU A 1 591 ? 23.316 -7.744 18.904 1.00 87.00 591 LEU A N 1
ATOM 4729 C CA . LEU A 1 591 ? 23.812 -7.800 20.271 1.00 87.00 591 LEU A CA 1
ATOM 4730 C C . LEU A 1 591 ? 24.496 -9.153 20.485 1.00 87.00 591 LEU A C 1
ATOM 4732 O O . LEU A 1 591 ? 23.853 -10.206 20.407 1.00 87.00 591 LEU A O 1
ATOM 4736 N N . TRP A 1 592 ? 25.796 -9.112 20.759 1.00 89.94 592 TRP A N 1
ATOM 4737 C CA . TRP A 1 592 ? 26.584 -10.266 21.176 1.00 89.94 592 TRP A CA 1
ATOM 4738 C C . TRP A 1 592 ? 26.555 -10.353 22.694 1.00 89.94 592 TRP A C 1
ATOM 4740 O O . TRP A 1 592 ? 27.191 -9.546 23.366 1.00 89.94 592 TRP A O 1
ATOM 4750 N N . LEU A 1 593 ? 25.805 -11.316 23.221 1.00 88.94 593 LEU A N 1
ATOM 4751 C CA . LEU A 1 593 ? 25.624 -11.519 24.651 1.00 88.94 593 LEU A CA 1
ATOM 4752 C C . LEU A 1 593 ? 26.350 -12.788 25.099 1.00 88.94 593 LEU A C 1
ATOM 4754 O O . LEU A 1 593 ? 26.047 -13.890 24.633 1.00 88.94 593 LEU A O 1
ATOM 4758 N N . PHE A 1 594 ? 27.280 -12.638 26.035 1.00 89.31 594 PHE A N 1
ATOM 4759 C CA . PHE A 1 594 ? 27.869 -13.757 26.759 1.00 89.31 594 PHE A CA 1
ATOM 4760 C C . PHE A 1 594 ? 27.280 -13.834 28.166 1.00 89.31 594 PHE A C 1
ATOM 4762 O O . PHE A 1 594 ? 27.353 -12.862 28.912 1.00 89.31 594 PHE A O 1
ATOM 4769 N N . LEU A 1 595 ? 26.715 -14.990 28.517 1.00 85.69 595 LEU A N 1
ATOM 4770 C CA . LEU A 1 595 ? 26.163 -15.278 29.837 1.00 85.69 595 LEU A CA 1
ATOM 4771 C C . LEU A 1 595 ? 26.989 -16.370 30.519 1.00 85.69 595 LEU A C 1
ATOM 4773 O O . LEU A 1 595 ? 27.078 -17.500 30.029 1.00 85.69 595 LEU A O 1
ATOM 4777 N N . ASP A 1 596 ? 27.555 -16.041 31.672 1.00 83.88 596 ASP A N 1
ATOM 4778 C CA . ASP A 1 596 ? 28.262 -16.982 32.531 1.00 83.88 596 ASP A CA 1
ATOM 4779 C C . ASP A 1 596 ? 27.349 -17.504 33.649 1.00 83.88 596 ASP A C 1
ATOM 4781 O O . ASP A 1 596 ? 27.089 -16.802 34.622 1.00 83.88 596 ASP A O 1
ATOM 4785 N N . ALA A 1 597 ? 26.870 -18.745 33.508 1.00 76.31 597 ALA A N 1
ATOM 4786 C CA . ALA A 1 597 ? 26.052 -19.461 34.491 1.00 76.31 597 ALA A CA 1
ATOM 4787 C C . ALA A 1 597 ? 26.857 -20.553 35.222 1.00 76.31 597 ALA A C 1
ATOM 4789 O O . ALA A 1 597 ? 26.362 -21.662 35.448 1.00 76.31 597 ALA A O 1
ATOM 4790 N N . SER A 1 598 ? 28.114 -20.269 35.564 1.00 74.75 598 SER A N 1
ATOM 4791 C CA . SER A 1 598 ? 28.969 -21.166 36.351 1.00 74.75 598 SER A CA 1
ATOM 4792 C C . SER A 1 598 ? 28.661 -21.114 37.862 1.00 74.75 598 SER A C 1
ATOM 4794 O O . SER A 1 598 ? 27.958 -20.235 38.349 1.00 74.75 598 SER A O 1
ATOM 4796 N N . ARG A 1 599 ? 29.125 -22.115 38.631 1.00 65.00 599 ARG A N 1
ATOM 4797 C CA . ARG A 1 599 ? 28.696 -22.391 40.027 1.00 65.00 599 ARG A CA 1
ATOM 4798 C C . ARG A 1 599 ? 29.189 -21.377 41.073 1.00 65.00 599 ARG A C 1
ATOM 4800 O O . ARG A 1 599 ? 28.981 -21.592 42.268 1.00 65.00 599 ARG A O 1
ATOM 4807 N N . SER A 1 600 ? 29.907 -20.327 40.698 1.00 59.94 600 SER A N 1
ATOM 4808 C CA . SER A 1 600 ? 30.427 -19.372 41.677 1.00 59.94 600 SER A CA 1
ATOM 4809 C C . SER A 1 600 ? 29.285 -18.844 42.552 1.00 59.94 600 SER A C 1
ATOM 4811 O O . SER A 1 600 ? 28.209 -18.498 42.078 1.00 59.94 600 SER A O 1
ATOM 4813 N N . ALA A 1 601 ? 29.472 -18.840 43.873 1.00 41.69 601 ALA A N 1
ATOM 4814 C CA . ALA A 1 601 ? 28.378 -18.669 44.839 1.00 41.69 601 ALA A CA 1
ATOM 4815 C C . ALA A 1 601 ? 27.665 -17.292 44.789 1.00 41.69 601 ALA A C 1
ATOM 4817 O O . ALA A 1 601 ? 26.743 -17.056 45.563 1.00 41.69 601 ALA A O 1
ATOM 4818 N N . GLY A 1 602 ? 28.088 -16.380 43.906 1.00 52.41 602 GLY A N 1
ATOM 4819 C CA . GLY A 1 602 ? 27.393 -15.130 43.581 1.00 52.41 602 GLY A CA 1
ATOM 4820 C C . GLY A 1 602 ? 26.647 -15.149 42.240 1.00 52.41 602 GLY A C 1
ATOM 4821 O O . GLY A 1 602 ? 25.794 -14.290 42.035 1.00 52.41 602 GLY A O 1
ATOM 4822 N N . ALA A 1 603 ? 26.908 -16.128 41.366 1.00 53.16 603 ALA A N 1
ATOM 4823 C CA . ALA A 1 603 ? 26.368 -16.193 40.015 1.00 53.16 603 ALA A CA 1
ATOM 4824 C C . ALA A 1 603 ? 24.848 -16.333 39.988 1.00 53.16 603 ALA A C 1
ATOM 4826 O O . ALA A 1 603 ? 24.231 -15.686 39.170 1.00 53.16 603 ALA A O 1
ATOM 4827 N N . LEU A 1 604 ? 24.196 -17.082 40.885 1.00 57.41 604 LEU A N 1
ATOM 4828 C CA . LEU A 1 604 ? 22.726 -17.211 40.832 1.00 57.41 604 LEU A CA 1
ATOM 4829 C C . LEU A 1 604 ? 22.000 -15.882 41.099 1.00 57.41 604 LEU A C 1
ATOM 4831 O O . LEU A 1 604 ? 21.072 -15.539 40.371 1.00 57.41 604 LEU A O 1
ATOM 4835 N N . LYS A 1 605 ? 22.448 -15.112 42.101 1.00 65.31 605 LYS A N 1
ATOM 4836 C CA . LYS A 1 605 ? 21.856 -13.804 42.424 1.00 65.31 605 LYS A CA 1
ATOM 4837 C C . LYS A 1 605 ? 22.241 -12.754 41.382 1.00 65.31 605 LYS A C 1
ATOM 4839 O O . LYS A 1 605 ? 21.377 -12.041 40.895 1.00 65.31 605 LYS A O 1
ATOM 4844 N N . PHE A 1 606 ? 23.518 -12.708 40.998 1.00 70.75 606 PHE A N 1
ATOM 4845 C CA . PHE A 1 606 ? 24.012 -11.812 39.951 1.00 70.75 606 PHE A CA 1
ATOM 4846 C C . PHE A 1 606 ? 23.325 -12.065 38.609 1.00 70.75 606 PHE A C 1
ATOM 4848 O O . PHE A 1 606 ? 22.880 -11.124 37.969 1.00 70.75 606 PHE A O 1
ATOM 4855 N N . LEU A 1 607 ? 23.210 -13.324 38.194 1.00 70.00 607 LEU A N 1
ATOM 4856 C CA . LEU A 1 607 ? 22.597 -13.707 36.929 1.00 70.00 607 LEU A CA 1
ATOM 4857 C C . LEU A 1 607 ? 21.101 -13.403 36.973 1.00 70.00 607 LEU A C 1
ATOM 4859 O O . LEU A 1 607 ? 20.604 -12.816 36.027 1.00 70.00 607 LEU A O 1
ATOM 4863 N N . GLY A 1 608 ? 20.414 -13.652 38.095 1.00 70.38 608 GLY A N 1
ATOM 4864 C CA . GLY A 1 608 ? 19.046 -13.168 38.310 1.00 70.38 608 GLY A CA 1
ATOM 4865 C C . GLY A 1 608 ? 18.909 -11.654 38.099 1.00 70.38 608 GLY A C 1
ATOM 4866 O O . GLY A 1 608 ? 18.114 -11.222 37.268 1.00 70.38 608 GLY A O 1
ATOM 4867 N N . THR A 1 609 ? 19.730 -10.841 38.772 1.00 72.81 609 THR A N 1
ATOM 4868 C CA . THR A 1 609 ? 19.685 -9.373 38.640 1.00 72.81 609 THR A CA 1
ATOM 4869 C C . THR A 1 609 ? 20.089 -8.893 37.241 1.00 72.81 609 THR A C 1
ATOM 4871 O O . THR A 1 609 ? 19.452 -7.998 36.689 1.00 72.81 609 THR A O 1
ATOM 4874 N N . ALA A 1 610 ? 21.108 -9.498 36.630 1.00 72.25 610 ALA A N 1
ATOM 4875 C CA . ALA A 1 610 ? 21.559 -9.179 35.279 1.00 72.25 610 ALA A CA 1
ATOM 4876 C C . ALA A 1 610 ? 20.487 -9.521 34.237 1.00 72.25 610 ALA A C 1
ATOM 4878 O O . ALA A 1 610 ? 20.262 -8.741 33.315 1.00 72.25 610 ALA A O 1
ATOM 4879 N N . LEU A 1 611 ? 19.780 -10.644 34.400 1.00 72.62 611 LEU A N 1
ATOM 4880 C CA . LEU A 1 611 ? 18.651 -11.004 33.546 1.00 72.62 611 LEU A CA 1
ATOM 4881 C C . LEU A 1 611 ? 17.503 -10.005 33.685 1.00 72.62 611 LEU A C 1
ATOM 4883 O O . LEU A 1 611 ? 16.992 -9.544 32.668 1.00 72.62 611 LEU A O 1
ATOM 4887 N N . THR A 1 612 ? 17.150 -9.601 34.907 1.00 74.00 612 THR A N 1
ATOM 4888 C CA . THR A 1 612 ? 16.136 -8.560 35.132 1.00 74.00 612 THR A CA 1
ATOM 4889 C C . THR A 1 612 ? 16.546 -7.225 34.498 1.00 74.00 612 THR A C 1
ATOM 4891 O O . THR A 1 612 ? 15.733 -6.567 33.847 1.00 74.00 612 THR A O 1
ATOM 4894 N N . ALA A 1 613 ? 17.813 -6.822 34.625 1.00 74.19 613 ALA A N 1
ATOM 4895 C CA . ALA A 1 613 ? 18.322 -5.597 34.007 1.00 74.19 613 ALA A CA 1
ATOM 4896 C C . ALA A 1 613 ? 18.264 -5.659 32.469 1.00 74.19 613 ALA A C 1
ATOM 4898 O O . ALA A 1 613 ? 17.859 -4.693 31.821 1.00 74.19 613 ALA A O 1
ATOM 4899 N N . LEU A 1 614 ? 18.585 -6.818 31.882 1.00 73.31 614 LEU A N 1
ATOM 4900 C CA . LEU A 1 614 ? 18.420 -7.081 30.451 1.00 73.31 614 LEU A CA 1
ATOM 4901 C C . LEU A 1 614 ? 16.946 -7.066 30.028 1.00 73.31 614 LEU A C 1
ATOM 4903 O O . LEU A 1 614 ? 16.630 -6.532 28.974 1.00 73.31 614 LEU A O 1
ATOM 4907 N N . GLN A 1 615 ? 16.023 -7.596 30.827 1.00 71.94 615 GLN A N 1
ATOM 4908 C CA . GLN A 1 615 ? 14.586 -7.536 30.531 1.00 71.94 615 GLN A CA 1
ATOM 4909 C C . GLN A 1 615 ? 14.068 -6.085 30.500 1.00 71.94 615 GLN A C 1
ATOM 4911 O O . GLN A 1 615 ? 13.279 -5.733 29.621 1.00 71.94 615 GLN A O 1
ATOM 4916 N N . ASN A 1 616 ? 14.571 -5.232 31.399 1.00 71.94 616 ASN A N 1
ATOM 4917 C CA . ASN A 1 616 ? 14.168 -3.827 31.535 1.00 71.94 616 ASN A CA 1
ATOM 4918 C C . ASN A 1 616 ? 14.829 -2.876 30.524 1.00 71.94 616 ASN A C 1
ATOM 4920 O O . ASN A 1 616 ? 14.394 -1.737 30.379 1.00 71.94 616 ASN A O 1
ATOM 4924 N N . LEU A 1 617 ? 15.839 -3.335 29.785 1.00 67.44 617 LEU A N 1
ATOM 4925 C CA . LEU A 1 617 ? 16.564 -2.564 28.767 1.00 67.44 617 LEU A CA 1
ATOM 4926 C C . LEU A 1 617 ? 15.729 -2.210 27.521 1.00 67.44 617 LEU A C 1
ATOM 4928 O O . LEU A 1 617 ? 16.256 -1.662 26.555 1.00 67.44 617 LEU A O 1
ATOM 4932 N N . GLY A 1 618 ? 14.439 -2.560 27.498 1.00 59.34 618 GLY A N 1
ATOM 4933 C CA . GLY A 1 618 ? 13.586 -2.344 26.333 1.00 59.34 618 GLY A CA 1
ATOM 4934 C C . GLY A 1 618 ? 14.022 -3.190 25.135 1.00 59.34 618 GLY A C 1
ATOM 4935 O O . GLY A 1 618 ? 13.870 -2.768 23.992 1.00 59.34 618 GLY A O 1
ATOM 4936 N N . LEU A 1 619 ? 14.556 -4.401 25.360 1.00 61.25 619 LEU A N 1
ATOM 4937 C CA . LEU A 1 619 ? 15.084 -5.262 24.287 1.00 61.25 619 LEU A CA 1
ATOM 4938 C C . LEU A 1 619 ? 14.067 -5.511 23.161 1.00 61.25 619 LEU A C 1
ATOM 4940 O O . LEU A 1 619 ? 14.467 -5.705 22.017 1.00 61.25 619 LEU A O 1
ATOM 4944 N N . ARG A 1 620 ? 12.763 -5.480 23.474 1.00 51.53 620 ARG A N 1
ATOM 4945 C CA . ARG A 1 620 ? 11.657 -5.647 22.514 1.00 51.53 620 ARG A CA 1
ATOM 4946 C C . ARG A 1 620 ? 11.465 -4.458 21.563 1.00 51.53 620 ARG A C 1
ATOM 4948 O O . ARG A 1 620 ? 10.899 -4.659 20.497 1.00 51.53 620 ARG A O 1
ATOM 4955 N N . GLN A 1 621 ? 11.949 -3.268 21.920 1.00 48.00 621 GLN A N 1
ATOM 4956 C CA . GLN A 1 621 ? 11.856 -2.047 21.105 1.00 48.00 621 GLN A CA 1
ATOM 4957 C C . GLN A 1 621 ? 13.052 -1.873 20.156 1.00 48.00 621 GLN A C 1
ATOM 4959 O O . GLN A 1 621 ? 13.005 -1.063 19.235 1.00 48.00 621 GLN A O 1
ATOM 4964 N N . ALA A 1 622 ? 14.134 -2.636 20.339 1.00 53.53 622 ALA A N 1
ATOM 4965 C CA . ALA A 1 622 ? 15.311 -2.530 19.489 1.00 53.53 622 ALA A CA 1
ATOM 4966 C C . ALA A 1 622 ? 15.189 -3.407 18.235 1.00 53.53 622 ALA A C 1
ATOM 4968 O O . ALA A 1 622 ? 14.998 -4.620 18.315 1.00 53.53 622 ALA A O 1
ATOM 4969 N N . SER A 1 623 ? 15.448 -2.828 17.062 1.00 58.16 623 SER A N 1
ATOM 4970 C CA . SER A 1 623 ? 15.532 -3.521 15.764 1.00 58.16 623 SER A CA 1
ATOM 4971 C C . SER A 1 623 ? 16.743 -4.475 15.627 1.00 58.16 623 SER A C 1
ATOM 4973 O O . SER A 1 623 ? 17.068 -4.926 14.523 1.00 58.16 623 SER A O 1
ATOM 4975 N N . ARG A 1 624 ? 17.406 -4.832 16.740 1.00 74.19 624 ARG A N 1
ATOM 4976 C CA . ARG A 1 624 ? 18.620 -5.663 16.805 1.00 74.19 624 ARG A CA 1
ATOM 4977 C C . ARG A 1 624 ? 18.294 -7.156 16.922 1.00 74.19 624 ARG A C 1
ATOM 4979 O O . ARG A 1 624 ? 17.284 -7.563 17.493 1.00 74.19 624 ARG A O 1
ATOM 4986 N N . ARG A 1 625 ? 19.165 -8.008 16.380 1.00 82.88 625 ARG A N 1
ATOM 4987 C CA . ARG A 1 625 ? 19.092 -9.474 16.537 1.00 82.88 625 ARG A CA 1
ATOM 4988 C C . ARG A 1 625 ? 20.068 -9.930 17.627 1.00 82.88 625 ARG A C 1
ATOM 4990 O O . ARG A 1 625 ? 21.091 -9.296 17.854 1.00 82.88 625 ARG A O 1
ATOM 4997 N N . PHE A 1 626 ? 19.767 -11.039 18.293 1.00 84.56 626 PHE A N 1
ATOM 4998 C CA . PHE A 1 626 ? 20.528 -11.501 19.458 1.00 84.56 626 PHE A CA 1
ATOM 4999 C C . PHE A 1 626 ? 21.341 -12.751 19.124 1.00 84.56 626 PHE A C 1
ATOM 5001 O O . PHE A 1 626 ? 20.820 -13.683 18.497 1.00 84.56 626 PHE A O 1
ATOM 5008 N N . GLN A 1 627 ? 22.598 -12.776 19.572 1.00 87.88 627 GLN A N 1
ATOM 5009 C CA . GLN A 1 627 ? 23.376 -14.004 19.723 1.00 87.88 627 GLN A CA 1
ATOM 5010 C C . GLN A 1 627 ? 23.733 -14.192 21.193 1.00 87.88 627 GLN A C 1
ATOM 5012 O O . GLN A 1 627 ? 24.332 -13.305 21.793 1.00 87.88 627 GLN A O 1
ATOM 5017 N N . VAL A 1 628 ? 23.373 -15.342 21.757 1.00 86.88 628 VAL A N 1
ATOM 5018 C CA . VAL A 1 628 ? 23.565 -15.656 23.174 1.00 86.88 628 VAL A CA 1
ATOM 5019 C C . VAL A 1 628 ? 24.456 -16.885 23.294 1.00 86.88 628 VAL A C 1
ATOM 5021 O O . VAL A 1 628 ? 24.066 -17.992 22.901 1.00 86.88 628 VAL A O 1
ATOM 5024 N N . LEU A 1 629 ? 25.658 -16.677 23.830 1.00 88.38 629 LEU A N 1
ATOM 5025 C CA . LEU A 1 629 ? 26.586 -17.733 24.216 1.00 88.38 629 LEU A CA 1
ATOM 5026 C C . LEU A 1 629 ? 26.464 -17.965 25.721 1.00 88.38 629 LEU A C 1
ATOM 5028 O O . LEU A 1 629 ? 26.684 -17.047 26.506 1.00 88.38 629 LEU A O 1
ATOM 5032 N N . LEU A 1 630 ? 26.136 -19.193 26.110 1.00 85.31 630 LEU A N 1
ATOM 5033 C CA . LEU A 1 630 ? 25.991 -19.594 27.503 1.00 85.31 630 LEU A CA 1
ATOM 5034 C C . LEU A 1 630 ? 27.148 -20.507 27.914 1.00 85.31 630 LEU A C 1
ATOM 5036 O O . LEU A 1 630 ? 27.433 -21.494 27.228 1.00 85.31 630 LEU A O 1
ATOM 5040 N N . LEU A 1 631 ? 27.765 -20.210 29.055 1.00 82.62 631 LEU A N 1
ATOM 5041 C CA . LEU A 1 631 ? 28.625 -21.140 29.782 1.00 82.62 631 LEU A CA 1
ATOM 5042 C C . LEU A 1 631 ? 27.828 -21.769 30.931 1.00 82.62 631 LEU A C 1
ATOM 5044 O O . LEU A 1 631 ? 27.419 -21.064 31.849 1.00 82.62 631 LEU A O 1
ATOM 5048 N N . LYS A 1 632 ? 27.605 -23.086 30.877 1.00 79.56 632 LYS A N 1
ATOM 5049 C CA . LYS A 1 632 ? 26.918 -23.858 31.924 1.00 79.56 632 LYS A CA 1
ATOM 5050 C C . LYS A 1 632 ? 27.400 -25.310 31.906 1.00 79.56 632 LYS A C 1
ATOM 5052 O O . LYS A 1 632 ? 27.629 -25.861 30.834 1.00 79.56 632 LYS A O 1
ATOM 5057 N N . ASP A 1 633 ? 27.555 -25.936 33.071 1.00 72.44 633 ASP A N 1
ATOM 5058 C CA . ASP A 1 633 ? 27.963 -27.344 33.218 1.00 72.44 633 ASP A CA 1
ATOM 5059 C C . ASP A 1 633 ? 29.280 -27.688 32.492 1.00 72.44 633 ASP A C 1
ATOM 5061 O O . ASP A 1 633 ? 29.382 -28.715 31.824 1.00 72.44 633 ASP A O 1
ATOM 5065 N N . ASP A 1 634 ? 30.285 -26.805 32.567 1.00 69.56 634 ASP A N 1
ATOM 5066 C CA . ASP A 1 634 ? 31.568 -26.926 31.842 1.00 69.56 634 ASP A CA 1
ATOM 5067 C C . ASP A 1 634 ? 31.449 -26.934 30.310 1.00 69.56 634 ASP A C 1
ATOM 5069 O O . ASP A 1 634 ? 32.425 -27.196 29.597 1.00 69.56 634 ASP A O 1
ATOM 5073 N N . ARG A 1 635 ? 30.265 -26.616 29.777 1.00 76.81 635 ARG A N 1
ATOM 5074 C CA . ARG A 1 635 ? 29.966 -26.611 28.347 1.00 76.81 635 ARG A CA 1
ATOM 5075 C C . ARG A 1 635 ? 29.636 -25.203 27.870 1.00 76.81 635 ARG A C 1
ATOM 5077 O O . ARG A 1 635 ? 28.880 -24.460 28.488 1.00 76.81 635 ARG A O 1
ATOM 5084 N N . LEU A 1 636 ? 30.202 -24.856 26.717 1.00 81.88 636 LEU A N 1
ATOM 5085 C CA . LEU A 1 636 ? 29.891 -23.626 25.995 1.00 81.88 636 LEU A CA 1
ATOM 5086 C C . LEU A 1 636 ? 28.875 -23.918 24.902 1.00 81.88 636 LEU A C 1
ATOM 5088 O O . LEU A 1 636 ? 29.210 -24.559 23.899 1.00 81.88 636 LEU A O 1
ATOM 5092 N N . GLU A 1 637 ? 27.670 -23.389 25.040 1.00 85.12 637 GLU A N 1
ATOM 5093 C CA . GLU A 1 637 ? 26.570 -23.635 24.116 1.00 85.12 637 GLU A CA 1
ATOM 5094 C C . GLU A 1 637 ? 26.029 -22.325 23.543 1.00 85.12 637 GLU A C 1
ATOM 5096 O O . GLU A 1 637 ? 25.750 -21.366 24.259 1.00 85.12 637 GLU A O 1
ATOM 5101 N N . TRP A 1 638 ? 25.851 -22.288 22.223 1.00 86.12 638 TRP A N 1
ATOM 5102 C CA . TRP A 1 638 ? 25.100 -21.214 21.584 1.00 86.12 638 TRP A CA 1
ATOM 5103 C C . TRP A 1 638 ? 23.613 -21.477 21.782 1.00 86.12 638 TRP A C 1
ATOM 5105 O O . TRP A 1 638 ? 23.005 -22.157 20.953 1.00 86.12 638 TRP A O 1
ATOM 5115 N N . LYS A 1 639 ? 23.038 -20.944 22.861 1.00 83.06 639 LYS A N 1
ATOM 5116 C CA . LYS A 1 639 ? 21.596 -21.051 23.109 1.00 83.06 639 LYS A CA 1
ATOM 5117 C C . LYS A 1 639 ? 20.783 -20.285 22.079 1.00 83.06 639 LYS A C 1
ATOM 5119 O O . LYS A 1 639 ? 19.719 -20.734 21.671 1.00 83.06 639 LYS A O 1
ATOM 5124 N N . LEU A 1 640 ? 21.335 -19.180 21.582 1.00 82.06 640 LEU A N 1
ATOM 5125 C CA . LEU A 1 640 ? 20.744 -18.444 20.481 1.00 82.06 640 LEU A CA 1
ATOM 5126 C C . LEU A 1 640 ? 21.827 -18.063 19.481 1.00 82.06 640 LEU A C 1
ATOM 5128 O O . LEU A 1 640 ? 22.689 -17.238 19.764 1.00 82.06 640 LEU A O 1
ATOM 5132 N N . LYS A 1 641 ? 21.794 -18.668 18.292 1.00 77.44 641 LYS A N 1
ATOM 5133 C CA . LYS A 1 641 ? 22.731 -18.318 17.210 1.00 77.44 641 LYS A CA 1
ATOM 5134 C C . LYS A 1 641 ? 22.277 -17.080 16.442 1.00 77.44 641 LYS A C 1
ATOM 5136 O O . LYS A 1 641 ? 23.120 -16.325 15.978 1.00 77.44 641 LYS A O 1
ATOM 5141 N N . ARG A 1 642 ? 20.959 -16.901 16.281 1.00 73.25 642 ARG A N 1
ATOM 5142 C CA . ARG A 1 642 ? 20.275 -15.717 15.730 1.00 73.25 642 ARG A CA 1
ATOM 5143 C C . ARG A 1 642 ? 18.822 -15.741 16.198 1.00 73.25 642 ARG A C 1
ATOM 5145 O O . ARG A 1 642 ? 18.099 -16.659 15.825 1.00 73.25 642 ARG A O 1
ATOM 5152 N N . GLY A 1 643 ? 18.375 -14.749 16.959 1.00 73.00 643 GLY A N 1
ATOM 5153 C CA . GLY A 1 643 ? 16.973 -14.679 17.376 1.00 73.00 643 GLY A CA 1
ATOM 5154 C C . GLY A 1 643 ? 16.469 -13.269 17.633 1.00 73.00 643 GLY A C 1
ATOM 5155 O O . GLY A 1 643 ? 17.218 -12.295 17.545 1.00 73.00 643 GLY A O 1
ATOM 5156 N N . THR A 1 644 ? 15.162 -13.167 17.857 1.00 76.19 644 THR A N 1
ATOM 5157 C CA . THR A 1 644 ? 14.495 -11.936 18.295 1.00 76.19 644 THR A CA 1
ATOM 5158 C C . THR A 1 644 ? 14.777 -11.678 19.774 1.00 76.19 644 THR A C 1
ATOM 5160 O O . THR A 1 644 ? 15.206 -12.581 20.496 1.00 76.19 644 THR A O 1
ATOM 5163 N N . ALA A 1 645 ? 14.480 -10.464 20.235 1.00 71.06 645 ALA A N 1
ATOM 5164 C CA . ALA A 1 645 ? 14.499 -10.137 21.656 1.00 71.06 645 ALA A CA 1
ATOM 5165 C C . ALA A 1 645 ? 13.636 -11.106 22.477 1.00 71.06 645 ALA A C 1
ATOM 5167 O O . ALA A 1 645 ? 14.087 -11.600 23.499 1.00 71.06 645 ALA A O 1
ATOM 5168 N N . GLY A 1 646 ? 12.440 -11.461 21.989 1.00 71.62 646 GLY A N 1
ATOM 5169 C CA . GLY A 1 646 ? 11.567 -12.440 22.646 1.00 71.62 646 GLY A CA 1
ATOM 5170 C C . GLY A 1 646 ? 12.213 -13.820 22.814 1.00 71.62 646 GLY A C 1
ATOM 5171 O O . GLY A 1 646 ? 12.138 -14.401 23.891 1.00 71.62 646 GLY A O 1
ATOM 5172 N N . ALA A 1 647 ? 12.915 -14.320 21.790 1.00 76.06 647 ALA A N 1
ATOM 5173 C CA . ALA A 1 647 ? 13.628 -15.596 21.878 1.00 76.06 647 ALA A CA 1
ATOM 5174 C C . ALA A 1 647 ? 14.815 -15.538 22.854 1.00 76.06 647 ALA A C 1
ATOM 5176 O O . ALA A 1 647 ? 15.059 -16.498 23.584 1.00 76.06 647 ALA A O 1
ATOM 5177 N N . ALA A 1 648 ? 15.536 -14.412 22.893 1.00 75.38 648 ALA A N 1
ATOM 5178 C CA . ALA A 1 648 ? 16.596 -14.190 23.873 1.00 75.38 648 ALA A CA 1
ATOM 5179 C C . ALA A 1 648 ? 16.033 -14.127 25.301 1.00 75.38 648 ALA A C 1
ATOM 5181 O O . ALA A 1 648 ? 16.566 -14.790 26.180 1.00 75.38 648 ALA A O 1
ATOM 5182 N N . LEU A 1 649 ? 14.928 -13.404 25.515 1.00 72.19 649 LEU A N 1
ATOM 5183 C CA . LEU A 1 649 ? 14.236 -13.304 26.805 1.00 72.19 649 LEU A CA 1
ATOM 5184 C C . LEU A 1 649 ? 13.758 -14.673 27.294 1.00 72.19 649 LEU A C 1
ATOM 5186 O O . LEU A 1 649 ? 14.082 -15.063 28.405 1.00 72.19 649 LEU A O 1
ATOM 5190 N N . LYS A 1 650 ? 13.114 -15.461 26.428 1.00 75.25 650 LYS A N 1
ATOM 5191 C CA . LYS A 1 650 ? 12.702 -16.832 26.756 1.00 75.25 650 LYS A CA 1
ATOM 5192 C C . LYS A 1 650 ? 13.893 -17.730 27.110 1.00 75.25 650 LYS A C 1
ATOM 5194 O O . LYS A 1 650 ? 13.846 -18.465 28.088 1.00 75.25 650 LYS A O 1
ATOM 5199 N N . THR A 1 651 ? 14.980 -17.634 26.340 1.00 74.94 651 THR A N 1
ATOM 5200 C CA . THR A 1 651 ? 16.230 -18.361 26.627 1.00 74.94 651 THR A CA 1
ATOM 5201 C C . THR A 1 651 ? 16.774 -17.998 28.006 1.00 74.94 651 THR A C 1
ATOM 5203 O O . THR A 1 651 ? 17.290 -18.859 28.711 1.00 74.94 651 THR A O 1
ATOM 5206 N N . MET A 1 652 ? 16.675 -16.723 28.377 1.00 73.12 652 MET A N 1
ATOM 5207 C CA . MET A 1 652 ? 17.105 -16.210 29.670 1.00 73.12 652 MET A CA 1
ATOM 5208 C C . MET A 1 652 ? 16.186 -16.685 30.810 1.00 73.12 652 MET A C 1
ATOM 5210 O O . MET A 1 652 ? 16.697 -17.129 31.833 1.00 73.12 652 MET A O 1
ATOM 5214 N N . ASP A 1 653 ? 14.866 -16.714 30.611 1.00 69.88 653 ASP A N 1
ATOM 5215 C CA . ASP A 1 653 ? 13.880 -17.202 31.594 1.00 69.88 653 ASP A CA 1
ATOM 5216 C C . ASP A 1 653 ? 14.001 -18.715 31.877 1.00 69.88 653 ASP A C 1
ATOM 5218 O O . ASP A 1 653 ? 13.666 -19.207 32.960 1.00 69.88 653 ASP A O 1
ATOM 5222 N N . GLU A 1 654 ? 14.500 -19.482 30.906 1.00 71.56 654 GLU A N 1
ATOM 5223 C CA . GLU A 1 654 ? 14.763 -20.919 31.039 1.00 71.56 654 GLU A CA 1
ATOM 5224 C C . GLU A 1 654 ? 16.026 -21.229 31.874 1.00 71.56 654 GLU A C 1
ATOM 5226 O O . GLU A 1 654 ? 16.218 -22.372 32.308 1.00 71.56 654 GLU A O 1
ATOM 5231 N N . LEU A 1 655 ? 16.881 -20.237 32.164 1.00 70.19 655 LEU A N 1
ATOM 5232 C CA . LEU A 1 655 ? 18.118 -20.409 32.939 1.00 70.19 655 LEU A CA 1
ATOM 5233 C C . LEU A 1 655 ? 17.854 -20.561 34.441 1.00 70.19 655 LEU A C 1
ATOM 5235 O O . LEU A 1 655 ? 18.236 -19.726 35.241 1.00 70.19 655 LEU A O 1
ATOM 5239 N N . ARG A 1 656 ? 17.264 -21.677 34.867 1.00 59.47 656 ARG A N 1
ATOM 5240 C CA . ARG A 1 656 ? 16.874 -21.902 36.275 1.00 59.47 656 ARG A CA 1
ATOM 5241 C C . ARG A 1 656 ? 17.975 -22.445 37.194 1.00 59.47 656 ARG A C 1
ATOM 5243 O O . ARG A 1 656 ? 17.695 -22.797 38.332 1.00 59.47 656 ARG A O 1
ATOM 5250 N N . SER A 1 657 ? 19.209 -22.592 36.709 1.00 61.16 657 SER A N 1
ATOM 5251 C CA . SER A 1 657 ? 20.326 -23.107 37.514 1.00 61.16 657 SER A CA 1
ATOM 5252 C C . SER A 1 657 ? 21.689 -22.737 36.929 1.00 61.16 657 SER A C 1
ATOM 5254 O O . SER A 1 657 ? 21.833 -22.656 35.705 1.00 61.16 657 SER A O 1
ATOM 5256 N N . ALA A 1 658 ? 22.678 -22.565 37.811 1.00 62.00 658 ALA A N 1
ATOM 5257 C CA . ALA A 1 658 ? 24.079 -22.306 37.489 1.00 62.00 658 ALA A CA 1
ATOM 5258 C C . ALA A 1 658 ? 24.972 -23.423 38.058 1.00 62.00 658 ALA A C 1
ATOM 5260 O O . ALA A 1 658 ? 24.800 -23.846 39.206 1.00 62.00 658 ALA A O 1
ATOM 5261 N N . SER A 1 659 ? 25.905 -23.927 37.254 1.00 60.81 659 SER A N 1
ATOM 5262 C CA . SER A 1 659 ? 26.718 -25.110 37.566 1.00 60.81 659 SER A CA 1
ATOM 5263 C C . SER A 1 659 ? 27.939 -25.206 36.639 1.00 60.81 659 SER A C 1
ATOM 5265 O O . SER A 1 659 ? 27.939 -24.661 35.538 1.00 60.81 659 SER A O 1
ATOM 5267 N N . GLY A 1 660 ? 29.006 -25.884 37.080 1.00 63.53 660 GLY A N 1
ATOM 5268 C CA . GLY A 1 660 ? 30.275 -26.004 36.339 1.00 63.53 660 GLY A CA 1
ATOM 5269 C C . GLY A 1 660 ? 31.341 -24.958 36.705 1.00 63.53 660 GLY A C 1
ATOM 5270 O O . GLY A 1 660 ? 31.121 -24.097 37.560 1.00 63.53 660 GLY A O 1
ATOM 5271 N N . LYS A 1 661 ? 32.509 -25.082 36.075 1.00 71.00 661 LYS A N 1
ATOM 5272 C CA . LYS A 1 661 ? 33.721 -24.260 36.185 1.00 71.00 661 LYS A CA 1
ATOM 5273 C C . LYS A 1 661 ? 33.663 -23.040 35.260 1.00 71.00 661 LYS A C 1
ATOM 5275 O O . LYS A 1 661 ? 33.168 -23.098 34.133 1.00 71.00 661 LYS A O 1
ATOM 5280 N N . SER A 1 662 ? 34.257 -21.942 35.713 1.00 71.12 662 SER A N 1
ATOM 5281 C CA . SER A 1 662 ? 34.273 -20.647 35.022 1.00 71.12 662 SER A CA 1
ATOM 5282 C C . SER A 1 662 ? 35.456 -20.562 34.046 1.00 71.12 662 SER A C 1
ATOM 5284 O O . SER A 1 662 ? 36.528 -20.046 34.365 1.00 71.12 662 SER A O 1
ATOM 5286 N N . ARG A 1 663 ? 35.288 -21.124 32.842 1.00 74.25 663 ARG A N 1
ATOM 5287 C CA . ARG A 1 663 ? 36.295 -21.120 31.759 1.00 74.25 663 ARG A CA 1
ATOM 5288 C C . ARG A 1 663 ? 36.095 -19.948 30.792 1.00 74.25 663 ARG A C 1
ATOM 5290 O O . ARG A 1 663 ? 35.803 -20.125 29.608 1.00 74.25 663 ARG A O 1
ATOM 5297 N N . LEU A 1 664 ? 36.260 -18.730 31.303 1.00 77.25 664 LEU A N 1
ATOM 5298 C CA . LEU A 1 664 ? 35.969 -17.488 30.574 1.00 77.25 664 LEU A CA 1
ATOM 5299 C C . LEU A 1 664 ? 36.846 -17.266 29.332 1.00 77.25 664 LEU A C 1
ATOM 5301 O O . LEU A 1 664 ? 36.382 -16.717 28.332 1.00 77.25 664 LEU A O 1
ATOM 5305 N N . HIS A 1 665 ? 38.099 -17.727 29.354 1.00 79.44 665 HIS A N 1
ATOM 5306 C CA . HIS A 1 665 ? 39.002 -17.582 28.211 1.00 79.44 665 HIS A CA 1
ATOM 5307 C C . HIS A 1 665 ? 38.514 -18.383 26.988 1.00 79.44 665 HIS A C 1
ATOM 5309 O O . HIS A 1 665 ? 38.492 -17.848 25.883 1.00 79.44 665 HIS A O 1
ATOM 5315 N N . LEU A 1 666 ? 38.034 -19.621 27.181 1.00 79.31 666 LEU A N 1
ATOM 5316 C CA . LEU A 1 666 ? 37.459 -20.436 26.101 1.00 79.31 666 LEU A CA 1
ATOM 5317 C C . LEU A 1 666 ? 36.171 -19.818 25.548 1.00 79.31 666 LEU A C 1
ATOM 5319 O O . LEU A 1 666 ? 35.897 -19.918 24.350 1.00 79.31 666 LEU A O 1
ATOM 5323 N N . ALA A 1 667 ? 35.384 -19.174 26.414 1.00 82.44 667 ALA A N 1
ATOM 5324 C CA . ALA A 1 667 ? 34.169 -18.481 26.009 1.00 82.44 667 ALA A CA 1
ATOM 5325 C C . ALA A 1 667 ? 34.488 -17.314 25.068 1.00 82.44 667 ALA A C 1
ATOM 5327 O O . AL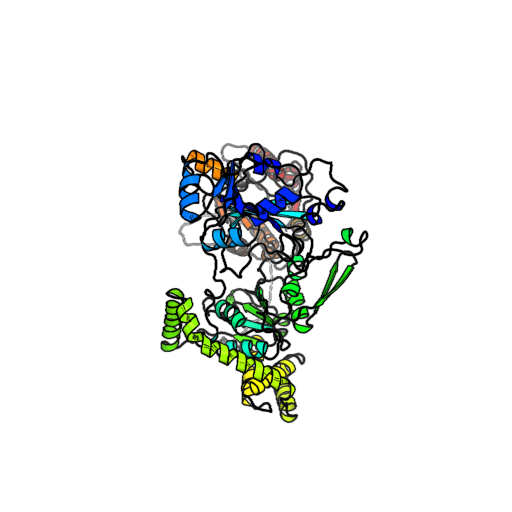A A 1 667 ? 33.925 -17.237 23.973 1.00 82.44 667 ALA A O 1
ATOM 5328 N N . LEU A 1 668 ? 35.448 -16.465 25.450 1.00 84.25 668 LEU A N 1
ATOM 5329 C CA . LEU A 1 668 ? 35.915 -15.365 24.609 1.00 84.25 668 LEU A CA 1
ATOM 5330 C C . LEU A 1 668 ? 36.570 -15.852 23.316 1.00 84.25 668 LEU A C 1
ATOM 5332 O O . LEU A 1 668 ? 36.320 -15.256 22.276 1.00 84.25 668 LEU A O 1
ATOM 5336 N N . GLU A 1 669 ? 37.354 -16.936 23.322 1.00 84.06 669 GLU A N 1
ATOM 5337 C CA . GLU A 1 669 ? 37.917 -17.491 22.079 1.00 84.06 669 GLU A CA 1
ATOM 5338 C C . GLU A 1 669 ? 36.823 -17.963 21.123 1.00 84.06 669 GLU A C 1
ATOM 5340 O O . GLU A 1 669 ? 36.855 -17.660 19.929 1.00 84.06 669 GLU A O 1
ATOM 5345 N N . LYS A 1 670 ? 35.816 -18.670 21.645 1.00 85.69 670 LYS A N 1
ATOM 5346 C CA . LYS A 1 670 ? 34.670 -19.123 20.851 1.00 85.69 670 LYS A CA 1
ATOM 5347 C C . LYS A 1 670 ? 33.866 -17.945 20.305 1.00 85.69 670 LYS A C 1
ATOM 5349 O O . LYS A 1 670 ? 33.392 -18.007 19.166 1.00 85.69 670 LYS A O 1
ATOM 5354 N N . MET A 1 671 ? 33.731 -16.874 21.086 1.00 85.81 671 MET A N 1
ATOM 5355 C CA . MET A 1 671 ? 33.030 -15.668 20.665 1.00 85.81 671 MET A CA 1
ATOM 5356 C C . MET A 1 671 ? 33.843 -14.860 19.644 1.00 85.81 671 MET A C 1
ATOM 5358 O O . MET A 1 671 ? 33.291 -14.507 18.609 1.00 85.81 671 MET A O 1
ATOM 5362 N N . ASP A 1 672 ? 35.154 -14.673 19.832 1.00 83.25 672 ASP A N 1
ATOM 5363 C CA . ASP A 1 672 ? 36.056 -14.035 18.856 1.00 83.25 672 ASP A CA 1
ATOM 5364 C C . ASP A 1 672 ? 36.059 -14.797 17.523 1.00 83.25 672 ASP A C 1
ATOM 5366 O O . ASP A 1 672 ? 35.937 -14.194 16.458 1.00 83.25 672 ASP A O 1
ATOM 5370 N N . GLN A 1 673 ? 36.096 -16.133 17.547 1.00 83.25 673 GLN A N 1
ATOM 5371 C CA . GLN A 1 673 ? 35.970 -16.941 16.330 1.00 83.25 673 GLN A CA 1
ATOM 5372 C C . GLN A 1 673 ? 34.629 -16.719 15.614 1.00 83.25 673 GLN A C 1
ATOM 5374 O O . GLN A 1 673 ? 34.594 -16.640 14.383 1.00 83.25 673 GLN A O 1
ATOM 5379 N N . ALA A 1 674 ? 33.523 -16.626 16.357 1.00 82.19 674 ALA A N 1
ATOM 5380 C CA . ALA A 1 674 ? 32.204 -16.374 15.782 1.00 82.19 674 ALA A CA 1
ATOM 5381 C C . ALA A 1 674 ? 32.085 -14.950 15.220 1.00 82.19 674 ALA A C 1
ATOM 5383 O O . ALA A 1 674 ? 31.594 -14.777 14.104 1.00 82.19 674 ALA A O 1
ATOM 5384 N N . VAL A 1 675 ? 32.606 -13.956 15.938 1.00 81.88 675 VAL A N 1
ATOM 5385 C CA . VAL A 1 675 ? 32.655 -12.551 15.518 1.00 81.88 675 VAL A CA 1
ATOM 5386 C C . VAL A 1 675 ? 33.503 -12.389 14.259 1.00 81.88 675 VAL A C 1
ATOM 5388 O O . VAL A 1 675 ? 33.053 -11.773 13.298 1.00 81.88 675 VAL A O 1
ATOM 5391 N N . ARG A 1 676 ? 34.679 -13.025 14.178 1.00 77.38 676 ARG A N 1
ATOM 5392 C CA . ARG A 1 676 ? 35.507 -13.027 12.957 1.00 77.38 676 ARG A CA 1
ATOM 5393 C C . ARG A 1 676 ? 34.788 -13.634 11.756 1.00 77.38 676 ARG A C 1
ATOM 5395 O O . ARG A 1 676 ? 34.939 -13.140 10.645 1.00 77.38 676 ARG A O 1
ATOM 5402 N N . LYS A 1 677 ? 33.999 -14.692 11.970 1.00 74.75 677 LYS A N 1
ATOM 5403 C CA . LYS A 1 677 ? 33.200 -15.327 10.909 1.00 74.75 677 LYS A CA 1
ATOM 5404 C C . LYS A 1 677 ? 31.998 -14.479 10.482 1.00 74.75 677 LYS A C 1
ATOM 5406 O O . LYS A 1 677 ? 31.584 -14.571 9.329 1.00 74.75 677 LYS A O 1
ATOM 5411 N N . ALA A 1 678 ? 31.412 -13.710 11.398 1.00 72.06 678 ALA A N 1
ATOM 5412 C CA . ALA A 1 678 ? 30.217 -12.902 11.152 1.00 72.06 678 ALA A CA 1
ATOM 5413 C C . ALA A 1 678 ? 30.519 -11.462 10.698 1.00 72.06 678 ALA A C 1
ATOM 5415 O O . ALA A 1 678 ? 29.633 -10.819 10.129 1.00 72.06 678 ALA A O 1
ATOM 5416 N N . GLY A 1 679 ? 31.731 -10.964 10.961 1.00 73.12 679 GLY A N 1
ATOM 5417 C CA . GLY A 1 679 ? 32.095 -9.552 10.838 1.00 73.12 679 GLY A CA 1
ATOM 5418 C C . GLY A 1 679 ? 31.417 -8.671 11.888 1.00 73.12 679 GLY A C 1
ATOM 5419 O O . GLY A 1 679 ? 30.536 -9.151 12.601 1.00 73.12 679 GLY A O 1
ATOM 5420 N N . VAL A 1 680 ? 31.795 -7.391 11.973 1.00 74.88 680 VAL A N 1
ATOM 5421 C CA . VAL A 1 680 ? 31.196 -6.429 12.919 1.00 74.88 680 VAL A CA 1
ATOM 5422 C C . VAL A 1 680 ? 30.679 -5.200 12.178 1.00 74.88 680 VAL A C 1
ATOM 5424 O O . VAL A 1 680 ? 31.398 -4.633 11.353 1.00 74.88 680 VAL A O 1
ATOM 5427 N N . LEU A 1 681 ? 29.431 -4.819 12.458 1.00 75.56 681 LEU A N 1
ATOM 5428 C CA . LEU A 1 681 ? 28.803 -3.588 11.972 1.00 75.56 681 LEU A CA 1
ATOM 5429 C C . LEU A 1 681 ? 28.950 -2.451 12.997 1.00 75.56 681 LEU A C 1
ATOM 5431 O O . LEU A 1 681 ? 29.104 -2.735 14.185 1.00 75.56 681 LEU A O 1
ATOM 5435 N N . PRO A 1 682 ? 28.865 -1.173 12.578 1.00 71.50 682 PRO A N 1
ATOM 5436 C CA . PRO A 1 682 ? 29.025 -0.027 13.481 1.00 71.50 682 PRO A CA 1
ATOM 5437 C C . PRO A 1 682 ? 28.037 -0.019 14.657 1.00 71.50 682 PRO A C 1
ATOM 5439 O O . PRO A 1 682 ? 28.389 0.392 15.758 1.00 71.50 682 PRO A O 1
ATOM 5442 N N . GLU A 1 683 ? 26.819 -0.512 14.427 1.00 76.06 683 GLU A N 1
ATOM 5443 C CA . GLU A 1 683 ? 25.740 -0.569 15.420 1.00 76.06 683 GLU A CA 1
ATOM 5444 C C . GLU A 1 683 ? 25.694 -1.877 16.230 1.00 76.06 683 GLU A C 1
ATOM 5446 O O . GLU A 1 683 ? 24.799 -2.061 17.066 1.00 76.06 683 GLU A O 1
ATOM 5451 N N . ASP A 1 684 ? 26.619 -2.810 15.973 1.00 83.56 684 ASP A N 1
ATOM 5452 C CA . ASP A 1 684 ? 26.740 -4.009 16.793 1.00 83.56 684 ASP A CA 1
ATOM 5453 C C . ASP A 1 684 ? 27.256 -3.651 18.185 1.00 83.56 684 ASP A C 1
ATOM 5455 O O . ASP A 1 684 ? 28.172 -2.840 18.350 1.00 83.56 684 ASP A O 1
ATOM 5459 N N . ARG A 1 685 ? 26.718 -4.337 19.190 1.00 86.50 685 ARG A N 1
ATOM 5460 C CA . ARG A 1 685 ? 27.114 -4.163 20.587 1.00 86.50 685 ARG A CA 1
ATOM 5461 C C . ARG A 1 685 ? 27.610 -5.475 21.174 1.00 86.50 685 ARG A C 1
ATOM 5463 O O . ARG A 1 685 ? 27.089 -6.546 20.850 1.00 86.50 685 ARG A O 1
ATOM 5470 N N . LEU A 1 686 ? 28.589 -5.380 22.064 1.00 89.75 686 LEU A N 1
ATOM 5471 C CA . LEU A 1 686 ? 29.111 -6.499 22.841 1.00 89.75 686 LEU A CA 1
ATOM 5472 C C . LEU A 1 686 ? 28.729 -6.335 24.311 1.00 89.75 686 LEU A C 1
ATOM 5474 O O . LEU A 1 686 ? 29.016 -5.303 24.908 1.00 89.75 686 LEU A O 1
ATOM 5478 N N . LEU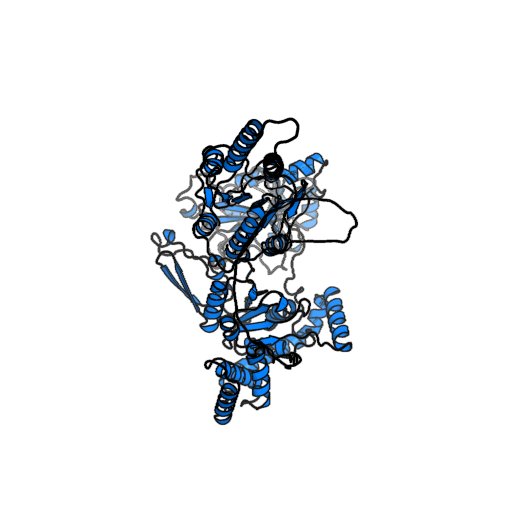 A 1 687 ? 28.128 -7.367 24.895 1.00 89.81 687 LEU A N 1
ATOM 5479 C CA . LEU A 1 687 ? 27.760 -7.402 26.301 1.00 89.81 687 LEU A CA 1
ATOM 5480 C C . LEU A 1 687 ? 28.235 -8.700 26.956 1.00 89.81 687 LEU A C 1
ATOM 5482 O O . LEU A 1 687 ? 27.880 -9.803 26.534 1.00 89.81 687 LEU A O 1
ATOM 5486 N N . ILE A 1 688 ? 29.060 -8.562 27.987 1.00 89.25 688 ILE A N 1
ATOM 5487 C CA . ILE A 1 688 ? 29.616 -9.670 28.768 1.00 89.25 688 ILE A CA 1
ATOM 5488 C C . ILE A 1 688 ? 28.939 -9.656 30.137 1.00 89.25 688 ILE A C 1
ATOM 5490 O O . ILE A 1 688 ? 29.045 -8.665 30.847 1.00 89.25 688 ILE A O 1
ATOM 5494 N N . CYS A 1 689 ? 28.275 -10.743 30.524 1.00 86.88 689 CYS A N 1
ATOM 5495 C CA . CYS A 1 689 ? 27.714 -10.931 31.862 1.00 86.88 689 CYS A CA 1
ATOM 5496 C C . CYS A 1 689 ? 28.485 -12.043 32.569 1.00 86.88 689 CYS A C 1
ATOM 5498 O O . CYS A 1 689 ? 28.264 -13.226 32.300 1.00 86.88 689 CYS A O 1
ATOM 5500 N N . SER A 1 690 ? 29.405 -11.670 33.454 1.00 83.50 690 SER A N 1
ATOM 5501 C CA . SER A 1 690 ? 30.186 -12.618 34.251 1.00 83.50 690 SER A CA 1
ATOM 5502 C C . SER A 1 690 ? 30.699 -11.945 35.513 1.00 83.50 690 SER A C 1
ATOM 5504 O O . SER A 1 690 ? 30.981 -10.747 35.519 1.00 83.50 690 SER A O 1
ATOM 5506 N N . ASP A 1 691 ? 30.875 -12.739 36.564 1.00 76.00 691 ASP A N 1
ATOM 5507 C CA . ASP A 1 691 ? 31.491 -12.303 37.811 1.00 76.00 691 ASP A CA 1
ATOM 5508 C C . ASP A 1 691 ? 33.027 -12.227 37.758 1.00 76.00 691 ASP A C 1
ATOM 5510 O O . ASP A 1 691 ? 33.662 -11.816 38.731 1.00 76.00 691 ASP A O 1
ATOM 5514 N N . GLY A 1 692 ? 33.631 -12.586 36.618 1.00 72.44 692 GLY A N 1
ATOM 5515 C CA . GLY A 1 692 ? 35.067 -12.460 36.374 1.00 72.44 692 GLY A CA 1
ATOM 5516 C C . GLY A 1 692 ? 35.927 -13.482 37.116 1.00 72.44 692 GLY A C 1
ATOM 5517 O O . GLY A 1 692 ? 37.147 -13.291 37.219 1.00 72.44 692 GLY A O 1
ATOM 5518 N N . LEU A 1 693 ? 35.324 -14.555 37.637 1.00 74.62 693 LEU A N 1
ATOM 5519 C CA . LEU A 1 693 ? 36.048 -15.653 38.266 1.00 74.62 693 LEU A CA 1
ATOM 5520 C C . LEU A 1 693 ? 36.584 -16.636 37.219 1.00 74.62 693 LEU A C 1
ATOM 5522 O O . LEU A 1 693 ? 35.933 -16.960 36.231 1.00 74.62 693 LEU A O 1
ATOM 5526 N N . PHE A 1 694 ? 37.797 -17.133 37.455 1.00 69.56 694 PHE A N 1
ATOM 5527 C CA . PHE A 1 694 ? 38.465 -18.106 36.591 1.00 69.56 694 PHE A CA 1
ATOM 5528 C C . PHE A 1 694 ? 38.645 -19.410 37.345 1.00 69.56 694 PHE A C 1
ATOM 5530 O O . PHE A 1 694 ? 39.073 -19.413 38.500 1.00 69.56 694 PHE A O 1
ATOM 5537 N N . THR A 1 695 ? 38.351 -20.522 36.682 1.00 70.44 695 THR A N 1
ATOM 5538 C CA . THR A 1 695 ? 38.758 -21.841 37.163 1.00 70.44 695 THR A CA 1
ATOM 5539 C C . THR A 1 695 ? 39.895 -22.353 36.282 1.00 70.44 695 THR A C 1
ATOM 5541 O O . THR A 1 695 ? 39.617 -22.678 35.126 1.00 70.44 695 THR A O 1
ATOM 5544 N N . PRO A 1 696 ? 41.135 -22.438 36.803 1.00 63.16 696 PRO A N 1
ATOM 5545 C CA . PRO A 1 696 ? 42.280 -22.824 35.998 1.00 63.16 696 PRO A CA 1
ATOM 5546 C C . PRO A 1 696 ? 42.166 -24.259 35.483 1.00 63.16 696 PRO A C 1
ATOM 5548 O O . PRO A 1 696 ? 41.703 -25.157 36.199 1.00 63.16 696 PRO A O 1
ATOM 5551 N N . ASP A 1 697 ? 42.597 -24.486 34.245 1.00 63.22 697 ASP A N 1
ATOM 5552 C CA . ASP A 1 697 ? 42.804 -25.834 33.726 1.00 63.22 697 ASP A CA 1
ATOM 5553 C C . ASP A 1 697 ? 43.943 -26.533 34.480 1.00 63.22 697 ASP A C 1
ATOM 5555 O O . ASP A 1 697 ? 44.890 -25.904 34.949 1.00 63.22 697 ASP A O 1
ATOM 5559 N N . SER A 1 698 ? 43.872 -27.863 34.584 1.00 57.25 698 SER A N 1
ATOM 5560 C CA . SER A 1 698 ? 44.756 -28.699 35.418 1.00 57.25 698 SER A CA 1
ATOM 5561 C C . SER A 1 698 ? 46.258 -28.608 35.096 1.00 57.25 698 SER A C 1
ATOM 5563 O O . SER A 1 698 ? 47.057 -29.207 35.806 1.00 57.25 698 SER A O 1
ATOM 5565 N N . ALA A 1 699 ? 46.643 -27.875 34.046 1.00 55.09 699 ALA A N 1
ATOM 5566 C CA . ALA A 1 699 ? 48.017 -27.667 33.595 1.00 55.09 699 ALA A CA 1
ATOM 5567 C C . ALA A 1 699 ? 48.449 -26.180 33.532 1.00 55.09 699 ALA A C 1
ATOM 5569 O O . ALA A 1 699 ? 49.581 -25.907 33.141 1.00 55.09 699 ALA A O 1
ATOM 5570 N N . ALA A 1 700 ? 47.586 -25.214 33.884 1.00 62.41 700 ALA A N 1
ATOM 5571 C CA . ALA A 1 700 ? 47.852 -23.778 33.725 1.00 62.41 700 ALA A CA 1
ATOM 5572 C C . ALA A 1 700 ? 47.788 -23.013 35.059 1.00 62.41 700 ALA A C 1
ATOM 5574 O O . ALA A 1 700 ? 46.964 -23.302 35.924 1.00 62.41 700 ALA A O 1
ATOM 5575 N N . SER A 1 701 ? 48.644 -21.997 35.230 1.00 74.31 701 SER A N 1
ATOM 5576 C CA . SER A 1 701 ? 48.579 -21.123 36.407 1.00 74.31 701 SER A CA 1
ATOM 5577 C C . SER A 1 701 ? 47.442 -20.111 36.270 1.00 74.31 701 SER A C 1
ATOM 5579 O O . SER A 1 701 ? 47.168 -19.610 35.176 1.00 74.31 701 SER A O 1
ATOM 5581 N N . LEU A 1 702 ? 46.817 -19.748 37.392 1.00 71.88 702 LEU A N 1
ATOM 5582 C CA . LEU A 1 702 ? 45.731 -18.767 37.432 1.00 71.88 702 LEU A CA 1
ATOM 5583 C C . LEU A 1 702 ? 46.126 -17.437 36.752 1.00 71.88 702 LEU A C 1
ATOM 5585 O O . LEU A 1 702 ? 45.342 -16.871 35.996 1.00 71.88 702 LEU A O 1
ATOM 5589 N N . GLU A 1 703 ? 47.351 -16.951 36.971 1.00 73.31 703 GLU A N 1
ATOM 5590 C CA . GLU A 1 703 ? 47.866 -15.722 36.344 1.00 73.31 703 GLU A CA 1
ATOM 5591 C C . GLU A 1 703 ? 48.006 -15.824 34.820 1.00 73.31 703 GLU A C 1
ATOM 5593 O O . GLU A 1 703 ? 47.742 -14.852 34.107 1.00 73.31 703 GLU A O 1
ATOM 5598 N N . SER A 1 704 ? 48.393 -16.995 34.305 1.00 75.06 704 SER A N 1
ATOM 5599 C CA . SER A 1 704 ? 48.532 -17.214 32.862 1.00 75.06 704 SER A CA 1
ATOM 5600 C C . SER A 1 704 ? 47.186 -17.129 32.136 1.00 75.06 704 SER A C 1
ATOM 5602 O O . SER A 1 704 ? 47.090 -16.500 31.079 1.00 75.06 704 SER A O 1
ATOM 5604 N N . GLU A 1 705 ? 46.118 -17.662 32.736 1.00 74.00 705 GLU A N 1
ATOM 5605 C CA . GLU A 1 705 ? 44.769 -17.576 32.172 1.00 74.00 705 GLU A CA 1
ATOM 5606 C C . GLU A 1 705 ? 44.233 -16.148 32.181 1.00 74.00 705 GLU A C 1
ATOM 5608 O O . GLU A 1 705 ? 43.613 -15.710 31.211 1.00 74.00 705 GLU A O 1
ATOM 5613 N N . LYS A 1 706 ? 44.529 -15.400 33.245 1.00 74.62 706 LYS A N 1
ATOM 5614 C CA . LYS A 1 706 ? 44.139 -13.995 33.389 1.00 74.62 706 LYS A CA 1
ATOM 5615 C C . LYS A 1 706 ? 44.769 -13.130 32.299 1.00 74.62 706 LYS A C 1
ATOM 5617 O O . LYS A 1 706 ? 44.058 -12.387 31.626 1.00 74.62 706 LYS A O 1
ATOM 5622 N N . ARG A 1 707 ? 46.072 -13.297 32.039 1.00 78.38 707 ARG A N 1
ATOM 5623 C CA . ARG A 1 707 ? 46.765 -12.605 30.934 1.00 78.38 707 ARG A CA 1
ATOM 5624 C C . ARG A 1 707 ? 46.202 -12.996 29.566 1.00 78.38 707 ARG A C 1
ATOM 5626 O O . ARG A 1 707 ? 46.018 -12.133 28.707 1.00 78.38 707 ARG A O 1
ATOM 5633 N N . ARG A 1 708 ? 45.896 -14.284 29.356 1.00 78.94 708 ARG A N 1
ATOM 5634 C CA . ARG A 1 708 ? 45.282 -14.768 28.107 1.00 78.94 708 ARG A CA 1
ATOM 5635 C C . ARG A 1 708 ? 43.904 -14.141 27.890 1.00 78.94 708 ARG A C 1
ATOM 5637 O O . ARG A 1 708 ? 43.628 -13.657 26.795 1.00 78.94 708 ARG A O 1
ATOM 5644 N N . PHE A 1 709 ? 43.076 -14.093 28.932 1.00 82.69 709 PHE A N 1
ATOM 5645 C CA . PHE A 1 709 ? 41.766 -13.450 28.894 1.00 82.69 709 PHE A CA 1
ATOM 5646 C C . PHE A 1 709 ? 41.870 -11.948 28.616 1.00 82.69 709 PHE A C 1
ATOM 5648 O O . PHE A 1 709 ? 41.215 -11.478 27.694 1.00 82.69 709 PHE A O 1
ATOM 5655 N N . GLN A 1 710 ? 42.735 -11.210 29.322 1.00 82.12 710 GLN A N 1
ATOM 5656 C CA . GLN A 1 710 ? 42.971 -9.779 29.068 1.00 82.12 710 GLN A CA 1
ATOM 5657 C C . GLN A 1 710 ? 43.383 -9.518 27.612 1.00 82.12 710 GLN A C 1
ATOM 5659 O O . GLN A 1 710 ? 42.844 -8.629 26.952 1.00 82.12 710 GLN A O 1
ATOM 5664 N N . GLY A 1 711 ? 44.306 -10.324 27.073 1.00 81.44 711 GLY A N 1
ATOM 5665 C CA . GLY A 1 711 ? 44.752 -10.205 25.685 1.00 81.44 711 GLY A CA 1
ATOM 5666 C C . GLY A 1 711 ? 43.635 -10.453 24.665 1.00 81.44 711 GLY A C 1
ATOM 5667 O O . GLY A 1 711 ? 43.568 -9.763 23.644 1.00 81.44 711 GLY A O 1
ATOM 5668 N N . LEU A 1 712 ? 42.749 -11.417 24.932 1.00 82.06 712 LEU A N 1
ATOM 5669 C CA . LEU A 1 712 ? 41.584 -11.707 24.091 1.00 82.06 712 LEU A CA 1
ATOM 5670 C C . LEU A 1 712 ? 40.510 -10.627 24.211 1.00 82.06 712 LEU A C 1
ATOM 5672 O O . LEU A 1 712 ? 40.013 -10.163 23.188 1.00 82.06 712 LEU A O 1
ATOM 5676 N N . LEU A 1 713 ? 40.206 -10.183 25.432 1.00 84.69 713 LEU A N 1
ATOM 5677 C CA . LEU A 1 713 ? 39.241 -9.124 25.706 1.00 84.69 713 LEU A CA 1
ATOM 5678 C C . LEU A 1 713 ? 39.650 -7.828 25.004 1.00 84.69 713 LEU A C 1
ATOM 5680 O O . LEU A 1 713 ? 38.846 -7.248 24.286 1.00 84.69 713 LEU A O 1
ATOM 5684 N N . LYS A 1 714 ? 40.924 -7.428 25.100 1.00 83.62 714 LYS A N 1
ATOM 5685 C CA . LYS A 1 714 ? 41.455 -6.252 24.397 1.00 83.62 714 LYS A CA 1
ATOM 5686 C C . LYS A 1 714 ? 41.278 -6.354 22.882 1.00 83.62 714 LYS A C 1
ATOM 5688 O O . LYS A 1 714 ? 40.779 -5.421 22.261 1.00 83.62 714 LYS A O 1
ATOM 5693 N N . LYS A 1 715 ? 41.648 -7.492 22.282 1.00 82.00 715 LYS A N 1
ATOM 5694 C CA . LYS A 1 715 ? 41.470 -7.731 20.837 1.00 82.00 715 LYS A CA 1
ATOM 5695 C C . LYS A 1 715 ? 40.002 -7.723 20.426 1.00 82.00 715 LYS A C 1
ATOM 5697 O O . LYS A 1 715 ? 39.692 -7.331 19.307 1.00 82.00 715 LYS A O 1
ATOM 5702 N N . MET A 1 716 ? 39.120 -8.196 21.299 1.00 82.62 716 MET A N 1
ATOM 5703 C CA . MET A 1 716 ? 37.697 -8.296 21.027 1.00 82.62 716 MET A CA 1
ATOM 5704 C C . MET A 1 716 ? 36.998 -6.944 21.161 1.00 82.62 716 MET A C 1
ATOM 5706 O O . MET A 1 716 ? 36.278 -6.561 20.252 1.00 82.62 716 MET A O 1
ATOM 5710 N N . VAL A 1 717 ? 37.254 -6.184 22.223 1.00 83.81 717 VAL A N 1
ATOM 5711 C CA . VAL A 1 717 ? 36.664 -4.850 22.430 1.00 83.81 717 VAL A CA 1
ATOM 5712 C C . VAL A 1 717 ? 37.154 -3.865 21.377 1.00 83.81 717 VAL A C 1
ATOM 5714 O O . VAL A 1 717 ? 36.366 -3.085 20.860 1.00 83.81 717 VAL A O 1
ATOM 5717 N N . GLN A 1 718 ? 38.416 -3.976 20.944 1.00 81.44 718 GLN A N 1
ATOM 5718 C CA . GLN A 1 718 ? 38.915 -3.230 19.786 1.00 81.44 718 GLN A CA 1
ATOM 5719 C C . GLN A 1 718 ? 38.112 -3.483 18.507 1.00 81.44 718 GLN A C 1
ATOM 5721 O O . GLN A 1 718 ? 38.227 -2.666 17.607 1.00 81.44 718 GLN A O 1
ATOM 5726 N N . ARG A 1 719 ? 37.342 -4.583 18.414 1.00 79.31 719 ARG A N 1
ATOM 5727 C CA . ARG A 1 719 ? 36.469 -4.932 17.281 1.00 79.31 719 ARG A CA 1
ATOM 5728 C C . ARG A 1 719 ? 35.038 -4.408 17.413 1.00 79.31 719 ARG A C 1
ATOM 5730 O O . ARG A 1 719 ? 34.254 -4.663 16.513 1.00 79.31 719 ARG A O 1
ATOM 5737 N N . PHE A 1 720 ? 34.660 -3.731 18.490 1.00 80.94 720 PHE A N 1
ATOM 5738 C CA . PHE A 1 720 ? 33.302 -3.219 18.681 1.00 80.94 720 PHE A CA 1
ATOM 5739 C C . PHE A 1 720 ? 33.351 -1.735 19.023 1.00 80.94 720 PHE A C 1
ATOM 5741 O O . PHE A 1 720 ? 34.202 -1.300 19.791 1.00 80.94 720 PHE A O 1
ATOM 5748 N N . HIS A 1 721 ? 32.418 -0.952 18.477 1.00 73.88 721 HIS A N 1
ATOM 5749 C CA . HIS A 1 721 ? 32.313 0.462 18.838 1.00 73.88 721 HIS A CA 1
ATOM 5750 C C . HIS A 1 721 ? 31.814 0.634 20.277 1.00 73.88 721 HIS A C 1
ATOM 5752 O O . HIS A 1 721 ? 32.273 1.508 21.004 1.00 73.88 721 HIS A O 1
ATOM 5758 N N . SER A 1 722 ? 30.894 -0.239 20.690 1.00 83.94 722 SER A N 1
ATOM 5759 C CA . SER A 1 722 ? 30.268 -0.201 22.002 1.00 83.94 722 SER A CA 1
ATOM 5760 C C . SER A 1 722 ? 30.329 -1.584 22.649 1.00 83.94 722 SER A C 1
ATOM 5762 O O . SER A 1 722 ? 29.745 -2.552 22.154 1.00 83.94 722 SER A O 1
ATOM 5764 N N . SER A 1 723 ? 31.076 -1.678 23.751 1.00 89.19 723 SER A N 1
ATOM 5765 C CA . SER A 1 723 ? 31.242 -2.900 24.541 1.00 89.19 723 SER A CA 1
ATOM 5766 C C . SER A 1 723 ? 31.036 -2.601 26.017 1.00 89.19 723 SER A C 1
ATOM 5768 O O . SER A 1 723 ? 31.638 -1.655 26.525 1.00 89.19 723 SER A O 1
ATOM 5770 N N . ALA A 1 724 ? 30.258 -3.430 26.702 1.00 89.12 724 ALA A N 1
ATOM 5771 C CA . ALA A 1 724 ? 30.082 -3.350 28.144 1.00 89.12 724 ALA A CA 1
ATOM 5772 C C . ALA A 1 724 ? 30.268 -4.709 28.828 1.00 89.12 724 ALA A C 1
ATOM 5774 O O . ALA A 1 724 ? 30.038 -5.771 28.241 1.00 89.12 724 ALA A O 1
ATOM 5775 N N . TRP A 1 725 ? 30.683 -4.661 30.089 1.00 89.62 725 TRP A N 1
ATOM 5776 C CA . TRP A 1 725 ? 30.779 -5.810 30.976 1.00 89.62 725 TRP A CA 1
ATOM 5777 C C . TRP A 1 725 ? 29.948 -5.553 32.230 1.00 89.62 725 TRP A C 1
ATOM 5779 O O . TRP A 1 725 ? 30.279 -4.709 33.059 1.00 89.62 725 TRP A O 1
ATOM 5789 N N . LEU A 1 726 ? 28.872 -6.323 32.342 1.00 87.00 726 LEU A N 1
ATOM 5790 C CA . LEU A 1 726 ? 28.017 -6.439 33.510 1.00 87.00 726 LEU A CA 1
ATOM 5791 C C . LEU A 1 726 ? 28.685 -7.329 34.556 1.00 87.00 726 LEU A C 1
ATOM 5793 O O . LEU A 1 726 ? 28.935 -8.510 34.288 1.00 87.00 726 LEU A O 1
ATOM 5797 N N . HIS A 1 727 ? 28.959 -6.780 35.736 1.00 84.81 727 HIS A N 1
ATOM 5798 C CA . HIS A 1 727 ? 29.609 -7.508 36.824 1.00 84.81 727 HIS A CA 1
ATOM 5799 C C . HIS A 1 727 ? 28.925 -7.259 38.178 1.00 84.81 727 HIS A C 1
ATOM 5801 O O . HIS A 1 727 ? 28.336 -6.200 38.381 1.00 84.81 727 HIS A O 1
ATOM 5807 N N . PRO A 1 728 ? 29.003 -8.206 39.131 1.00 78.81 728 PRO A N 1
ATOM 5808 C CA . PRO A 1 728 ? 28.466 -8.018 40.470 1.00 78.81 728 PRO A CA 1
ATOM 5809 C C . PRO A 1 728 ? 29.335 -7.086 41.312 1.00 78.81 728 PRO A C 1
ATOM 5811 O O . PRO A 1 728 ? 30.521 -6.899 41.025 1.00 78.81 728 PRO A O 1
ATOM 5814 N N . LEU A 1 729 ? 28.760 -6.588 42.409 1.00 71.38 729 LEU A N 1
ATOM 5815 C CA . LEU A 1 729 ? 29.466 -5.799 43.417 1.00 71.38 729 LEU A CA 1
ATOM 5816 C C . LEU A 1 729 ? 30.623 -6.628 44.026 1.00 71.38 729 LEU A C 1
ATOM 5818 O O . LEU A 1 729 ? 30.384 -7.649 44.691 1.00 71.38 729 LEU A O 1
ATOM 5822 N N . PRO A 1 730 ? 31.895 -6.255 43.789 1.00 64.38 730 PRO A N 1
ATOM 5823 C CA . PRO A 1 730 ? 33.024 -7.113 44.123 1.00 64.38 730 PRO A CA 1
ATOM 5824 C C . PRO A 1 730 ? 33.248 -7.199 45.642 1.00 64.38 730 PRO A C 1
ATOM 5826 O O . PRO A 1 730 ? 33.335 -6.195 46.358 1.00 64.38 730 PRO A O 1
ATOM 5829 N N . LYS A 1 731 ? 33.406 -8.426 46.160 1.00 67.12 731 LYS A N 1
ATOM 5830 C CA . LYS A 1 731 ? 33.753 -8.671 47.577 1.00 67.12 731 LYS A CA 1
ATOM 5831 C C . LYS A 1 731 ? 35.106 -8.021 47.917 1.00 67.12 731 LYS A C 1
ATOM 5833 O O . LYS A 1 731 ? 35.939 -7.857 47.033 1.00 67.12 731 LYS A O 1
ATOM 5838 N N . ARG A 1 732 ? 35.359 -7.678 49.194 1.00 54.09 732 ARG A N 1
ATOM 5839 C CA . ARG A 1 732 ? 36.516 -6.871 49.677 1.00 54.09 732 ARG A CA 1
ATOM 5840 C C . ARG A 1 732 ? 37.899 -7.218 49.071 1.00 54.09 732 ARG A C 1
ATOM 5842 O O . ARG A 1 732 ? 38.706 -6.307 48.942 1.00 54.09 732 ARG A O 1
ATOM 5849 N N . GLY A 1 733 ? 38.163 -8.467 48.662 1.00 55.31 733 GLY A N 1
ATOM 5850 C CA . GLY A 1 733 ? 39.415 -8.894 48.001 1.00 55.31 733 GLY A CA 1
ATOM 5851 C C . GLY A 1 733 ? 39.431 -8.862 46.460 1.00 55.31 733 GLY A C 1
ATOM 5852 O O . GLY A 1 733 ? 40.481 -9.060 45.864 1.00 55.31 733 GLY A O 1
ATOM 5853 N N . MET A 1 734 ? 38.293 -8.609 45.807 1.00 55.75 734 MET A N 1
ATOM 5854 C CA . MET A 1 734 ? 38.119 -8.566 44.343 1.00 55.75 734 MET A CA 1
ATOM 5855 C C . MET A 1 734 ? 37.893 -7.142 43.805 1.00 55.75 734 MET A C 1
ATOM 5857 O O . MET A 1 734 ? 37.693 -6.960 42.611 1.00 55.75 734 MET A O 1
ATOM 5861 N N . ARG A 1 735 ? 37.920 -6.111 44.661 1.00 59.44 735 ARG A N 1
ATOM 5862 C CA . ARG A 1 735 ? 37.590 -4.723 44.273 1.00 59.44 735 ARG A CA 1
ATOM 5863 C C . ARG A 1 735 ? 38.536 -4.107 43.239 1.00 59.44 735 ARG A C 1
ATOM 5865 O O . ARG A 1 735 ? 38.121 -3.223 42.508 1.00 59.44 735 ARG A O 1
ATOM 5872 N N . ARG A 1 736 ? 39.784 -4.578 43.171 1.00 60.00 736 ARG A N 1
ATOM 5873 C CA . ARG A 1 736 ? 40.752 -4.183 42.129 1.00 60.00 736 ARG A CA 1
ATOM 5874 C C . ARG A 1 736 ? 40.725 -5.121 40.915 1.00 60.00 736 ARG A C 1
ATOM 5876 O O . ARG A 1 736 ? 41.092 -4.735 39.823 1.00 60.00 736 ARG A O 1
ATOM 5883 N N . TRP A 1 737 ? 40.169 -6.321 41.081 1.00 69.25 737 TRP A N 1
ATOM 5884 C CA . TRP A 1 737 ? 40.287 -7.441 40.148 1.00 69.25 737 TRP A CA 1
ATOM 5885 C C . TRP A 1 737 ? 39.644 -7.199 38.772 1.00 69.25 737 TRP A C 1
ATOM 5887 O O . TRP A 1 737 ? 40.279 -7.409 37.743 1.00 69.25 737 TRP A O 1
ATOM 5897 N N . ILE A 1 738 ? 38.377 -6.781 38.743 1.00 71.50 738 ILE A N 1
ATOM 5898 C CA . ILE A 1 738 ? 37.627 -6.551 37.496 1.00 71.50 738 ILE A CA 1
ATOM 5899 C C . ILE A 1 738 ? 38.108 -5.274 36.781 1.00 71.50 738 ILE A C 1
ATOM 5901 O O . ILE A 1 738 ? 38.352 -5.349 35.574 1.00 71.50 738 ILE A O 1
ATOM 5905 N N . PRO A 1 739 ? 38.351 -4.149 37.490 1.00 73.94 739 PRO A N 1
ATOM 5906 C CA . PRO A 1 739 ? 39.024 -2.987 36.912 1.00 73.94 739 PRO A CA 1
ATOM 5907 C C . PRO A 1 739 ? 40.385 -3.321 36.292 1.00 73.94 739 PRO A C 1
ATOM 5909 O O . PRO A 1 739 ? 40.595 -2.988 35.133 1.00 73.94 739 PRO A O 1
ATOM 5912 N N . ASP A 1 740 ? 41.254 -4.080 36.974 1.00 72.12 740 ASP A N 1
ATOM 5913 C CA . ASP A 1 740 ? 42.577 -4.474 36.453 1.00 72.12 740 ASP A CA 1
ATOM 5914 C C . ASP A 1 740 ? 42.479 -5.339 35.175 1.00 72.12 740 ASP A C 1
ATOM 5916 O O . ASP A 1 740 ? 43.344 -5.304 34.294 1.00 72.12 740 ASP A O 1
ATOM 5920 N N . LEU A 1 741 ? 41.417 -6.144 35.036 1.00 68.25 741 LEU A N 1
ATOM 5921 C CA . LEU A 1 741 ? 41.134 -6.899 33.808 1.00 68.25 741 LEU A CA 1
ATOM 5922 C C . LEU A 1 741 ? 40.638 -5.993 32.668 1.00 68.25 741 LEU A C 1
ATOM 5924 O O . LEU A 1 741 ? 40.937 -6.265 31.502 1.00 68.25 741 LEU A O 1
ATOM 5928 N N . ALA A 1 742 ? 39.906 -4.928 32.997 1.00 70.38 742 ALA A N 1
ATOM 5929 C CA . ALA A 1 742 ? 39.293 -4.006 32.048 1.00 70.38 742 ALA A CA 1
ATOM 5930 C C . ALA A 1 742 ? 40.219 -2.862 31.600 1.00 70.38 742 ALA A C 1
ATOM 5932 O O . ALA A 1 742 ? 40.083 -2.405 30.460 1.00 70.38 742 ALA A O 1
ATOM 5933 N N . ASP A 1 743 ? 41.185 -2.466 32.434 1.00 68.81 743 ASP A N 1
ATOM 5934 C CA . ASP A 1 743 ? 42.016 -1.251 32.317 1.00 68.81 743 ASP A CA 1
ATOM 5935 C C . ASP A 1 743 ? 42.755 -1.141 30.968 1.00 68.81 743 ASP A C 1
ATOM 5937 O O . ASP A 1 743 ? 42.989 -0.066 30.421 1.00 68.81 743 ASP A O 1
ATOM 5941 N N . SER A 1 744 ? 43.053 -2.287 30.349 1.00 63.44 744 SER A N 1
ATOM 5942 C CA . SER A 1 744 ? 43.747 -2.367 29.056 1.00 63.44 744 SER A CA 1
ATOM 5943 C C . SER A 1 744 ? 42.834 -2.446 27.820 1.00 63.44 744 SER A C 1
ATOM 5945 O O . SER A 1 744 ? 43.332 -2.406 26.688 1.00 63.44 744 SER A O 1
ATOM 5947 N N . SER A 1 745 ? 41.518 -2.594 28.012 1.00 65.44 745 SER A N 1
ATOM 5948 C CA . SER A 1 745 ? 40.569 -3.037 26.980 1.00 65.44 745 SER A CA 1
ATOM 5949 C C . SER A 1 745 ? 39.541 -1.989 26.536 1.00 65.44 745 SER A C 1
ATOM 5951 O O . SER A 1 745 ? 38.908 -2.215 25.512 1.00 65.44 745 SER A O 1
ATOM 5953 N N . LYS A 1 746 ? 39.417 -0.834 27.216 1.00 74.25 746 LYS A N 1
ATOM 5954 C CA . LYS A 1 746 ? 38.396 0.216 26.956 1.00 74.25 746 LYS A CA 1
ATOM 5955 C C . LYS A 1 746 ? 36.933 -0.269 27.038 1.00 74.25 746 LYS A C 1
ATOM 5957 O O . LYS A 1 746 ? 36.044 0.377 26.492 1.00 74.25 746 LYS A O 1
ATOM 5962 N N . ILE A 1 747 ? 36.672 -1.404 27.686 1.00 83.75 747 ILE A N 1
ATOM 5963 C CA . ILE A 1 747 ? 35.309 -1.893 27.925 1.00 83.75 747 ILE A CA 1
ATOM 5964 C C . ILE A 1 747 ? 34.630 -1.061 29.018 1.00 83.75 747 ILE A C 1
ATOM 5966 O O . ILE A 1 747 ? 35.260 -0.755 30.029 1.00 83.75 747 ILE A O 1
ATOM 5970 N N . GLN A 1 748 ? 33.357 -0.705 28.835 1.00 85.88 748 GLN A N 1
ATOM 5971 C CA . GLN A 1 748 ? 32.592 -0.028 29.881 1.00 85.88 748 GLN A CA 1
ATOM 5972 C C . GLN A 1 748 ? 32.204 -1.043 30.961 1.00 85.88 748 GLN A C 1
ATOM 5974 O O . GLN A 1 748 ? 31.536 -2.036 30.674 1.00 85.88 748 GLN A O 1
ATOM 5979 N N . LEU A 1 749 ? 32.633 -0.815 32.199 1.00 85.62 749 LEU A N 1
ATOM 5980 C CA . LEU A 1 749 ? 32.198 -1.618 33.338 1.00 85.62 749 LEU A CA 1
ATOM 5981 C C . LEU A 1 749 ? 30.850 -1.102 33.839 1.00 85.62 749 LEU A C 1
ATOM 5983 O O . LEU A 1 749 ? 30.684 0.101 34.028 1.00 85.62 749 LEU A O 1
ATOM 5987 N N . ILE A 1 750 ? 29.898 -2.012 34.023 1.00 85.19 750 ILE A N 1
ATOM 5988 C CA . ILE A 1 750 ? 28.566 -1.722 34.550 1.00 85.19 750 ILE A CA 1
ATOM 5989 C C . ILE A 1 750 ? 28.353 -2.642 35.747 1.00 85.19 750 ILE A C 1
ATOM 5991 O O . ILE A 1 750 ? 28.201 -3.857 35.602 1.00 85.19 750 ILE A O 1
ATOM 5995 N N . GLU A 1 751 ? 28.384 -2.060 36.938 1.00 82.12 751 GLU A N 1
ATOM 5996 C CA . GLU A 1 751 ? 28.150 -2.788 38.181 1.00 82.12 751 GLU A CA 1
ATOM 5997 C C . GLU A 1 751 ? 26.651 -3.054 38.349 1.00 82.12 751 GLU A C 1
ATOM 5999 O O . GLU A 1 751 ? 25.861 -2.140 38.173 1.00 82.12 751 GLU A O 1
ATOM 6004 N N . ILE A 1 752 ? 26.257 -4.287 38.683 1.00 72.94 752 ILE A N 1
ATOM 6005 C CA . ILE A 1 752 ? 24.869 -4.671 38.981 1.00 72.94 752 ILE A CA 1
ATOM 6006 C C . ILE A 1 752 ? 24.839 -5.503 40.262 1.00 72.94 752 ILE A C 1
ATOM 6008 O O . ILE A 1 752 ? 25.437 -6.580 40.316 1.00 72.94 752 ILE A O 1
ATOM 6012 N N . GLY A 1 753 ? 24.111 -5.057 41.286 1.00 60.78 753 GLY A N 1
ATOM 6013 C CA . GLY A 1 753 ? 24.073 -5.749 42.577 1.00 60.78 753 GLY A CA 1
ATOM 6014 C C . GLY A 1 753 ? 22.996 -5.256 43.513 1.00 60.78 753 GLY A C 1
ATOM 6015 O O . GLY A 1 753 ? 22.901 -4.023 43.671 1.00 60.78 753 GLY A O 1
#

Sequence (753 aa):
MSEVILYIAVSLDGFIAPPNGSVDWLDEKRFQDGVGEEEDFGYKSFLKNVDLIVMGRKSYDQILDFGEWPYPEKHTKVFTHRIPQENPHDVEFVEGNVVKHLEQWKGSCSKNIWLLGGGELNTLFRQKSLIDRYIITLIPTFLGSGRRLFNEPLPMERLSLSSHQRWETDSFNWNINESANLRNMNSSLFPFTAIIGMDLARHSLIYHAIDRTLGGTVLMGHRGCAKSTLVRAFQEILSQDDGSEAPFVEVPLGASEERLLGSVDAPVWSSRGNGRSISGLLEQAHGGVLYVDEVNLLPDHLVDQTLDAAASGRYRLEREGLSREVEARFILVGTMNPEEGDLRPQLLDRFTHGVLIRDEYTAEERREIVRARMEFEDDPQDFRNLHRTELEHLRERIQEARTRLKSIRILEEQRVSVSERAASMGLEGIRAELGVLRTARCAAAWRGDNSVNESDLEEAWKLCLAHRHPQEDTPVPPRNTERPSATKTENRENQSPSPSRIGSKGSTKGLHPLEMSHRAFHPDLHDWWNQSGVFKKGINWFLGSRRVSPRSSSSSSIDWTATLAASRKKGWVPGSPLSLRYQNPERRPLLWLFLDASRSAGALKFLGTALTALQNLGLRQASRRFQVLLLKDDRLEWKLKRGTAGAALKTMDELRSASGKSRLHLALEKMDQAVRKAGVLPEDRLLICSDGLFTPDSAASLESEKRRFQGLLKKMVQRFHSSAWLHPLPKRGMRRWIPDLADSSKIQLIEIG

Foldseek 3Di:
DAAEEEAAEAEPVFARAAAVRDPCVVVPCLLVPPDDPDDDVCVVVVVVQAQEEEEEPVQVVVCVVVPDNPCLRHAYEYEDPDDDPDDPRNYHYDYDDPVVVVVVVVVVDPGYYYYDDAAPVQQVCVLVVVHFKYKYKYDHDDSPHHTGRHPDDDDDFDWAFPDKDADPSRIIITITGGDDDDPDPPLQAQALQLDFDPVLVNLVLLLCLLPVLLAEEEEEEAPPLCQVSNVSNSQLLHAFPVRDRQQEFEDDLPDDPCQAQWDWDPVVCPPPNDTDTGHHSQLSNQSEEYEYEALQSHPPVSLVQSRVCQNVQWHWDDDPNDIDIGGRRYHYYYYHYVVVDDDDLVSLLSHLFYDYRDPPDDPVSVVSVVVLVVVCVVGSVVSCVVCVVVSVVSSVLSVQLSVLLVQEDEDPVNLVVLVVVCVVVVPPDCSNSSSLSSQQSSVCSSVVHRYGDPVSSVSSNNGRCPSVDDPDDPDDDDDDDDDDDDDDDDDDDDDDDDDDDDDDDDDDDDQDFQDADPDDAAVVLLCLLPDDDDDDPDDDFQAFPQDKDLDDDPQWAWPVVVQVVVCVVVVHDPPDDTSTITRHDDPAAEEEEEQEQAPDVCNSNLLSQVLVNLVNSPQQPDSYWYWYWYDAPNDTDGQDRTHGSVSVNVSSVPCRHGHDFDAPLVSLVVSVVSCVNRDHDQSHEYEYEDQLDHDDDPPDDPVVSLVSLLVSLQVVLVRYSRYEYEHEDDDPVCNVPVCVSCVNRPHHYRYTD

Mean predicted aligned error: 22.3 Å